Protein 3CTL (pdb70)

Nearest PDB structures (foldseek):
  3ct7-assembly1_A  TM=1.004E+00  e=1.108E-46  unclassified
  2fli-assembly1_D  TM=9.321E-01  e=7.290E-23  Streptococcus pyogenes
  7sbj-assembly1_C  TM=9.228E-01  e=5.072E-21  Stenotrophomonas maltophilia K279a
  7b1w-assembly2_H  TM=9.322E-01  e=8.820E-21  Chlamydomonas reinhardtii
  1h1z-assembly1_B  TM=8.829E-01  e=8.820E-21  Oryza sativa

Foldseek 3Di:
DFEEEEVLFDDVVCVLVVLLVCQVPGQEHEYEQADCPLAVAGTDDLVVLLVSQVRHPHAYAYEDSHLCVVVCQVSNLVSPHQEYEDELVNADVCPVVVLVSNVVSNHFYEYEYAQPDAPCSCVVPPQRHQAYEYEQAGDDDADGDGNLVCLQRLLVVQVCCVVVVHNHAYEYHYPCALVCLVSNVVSHHDYYHDHCRQFCVQDVNRVRRVVVNVVSNVD/DFEEEEVLFDDVVCVLVVLLVCQVPGQEHEYEQADCPLAVAGTDDLVVLLVSQVRHPHAYAYEDSHLCVVVCQVSNLVSPHQEYEDELVNADVCPVVVLVSNVVSNHFYEYEYAQPDAPCSCVVPPQRHQAYEYEQAGDDDADGDGNLVCLQRLLVVQVCCVVVVHNHAYEYHYPPALVCLVSNVVSHHDYYHDHCRQFCVQDVDRVRRVVVNVVSNVD/DFEEEEVLFDDVVCVVVVLLVCQVPGQEHEYEQADCPLAVAGTDDLVNLLVSQVRHPHAYAYEDSHLCVVVCQVSNLVSPHQEYEDELVNADVCPVVVLVSNVVSNHFYEYEYAQPDAPCSCVVPPQRHQAYEYEQAGDDDADGDGNLVCLQRLLVVQVCCVVVVHNHAYEYHYPCALVCLVSNVVSHHDYYHDHCRQFCVQDVDRVRSVVVNVVSNVD/DFEEEEVLFDDVVCVVVVLLVCQVPGQEHEYEQADCPLAVAGTDDLVNLLVSQVRHPHAYAYEDSHLCVVVCQVSNLVSPHQEYEDELVNADVCPVVVLVSNVVSNHFYEYEYAQPDAPCSCVVPPQRHQAYEYEQAGDDDADGDGNLVCLQRLLVVQVCCVVVVHNHAYEYHYPPALVCLVSNVVSHHDYYHDHCRQFCVQDVNRVRRVVVNVVSNVD/DFEEEEVLFDDVVCVVVVLLVCQVPGQEHEYEQADCPLAVAGTDDLVVLLVSQVRHPHAYAYEDSHLCVVVCQVSNLVSPHQEYEDELVNADVCPVVVLVSNVVSNHFYEYEYAQPDAPCSCVVPPQRHQAYEYEQAGDDDADGDGNLVCLQRLLVVQVCCVVVVHNHAYEYHYPCALVCLVSNVVSHHDYYHDHCRQFCVQDVDRVRSVVVNVVSNVD/DFEEEEVLFDDVVCVVVVLLVCQVPGQEHEYEAADCPLAVAGTDDLVVLLVSQVRHPHAYAYEDSHLCVVVCQVSNLVSPHQEYEDELVNADVCPVVVLVSNVVSNHFYEYEYAQPDAPCSCVVPPQRHQAYEYEQAGDDDADGDGNLVCLQRLLVVQVCCVVVVHNHAYEYHYPCALVCLVSNVVSHHDYYHDHCRQFCVQDVDRVRRVVVNVVSNVD

Solvent-accessible surface area: 45376 Å² total; per-residue (Å²): 111,79,11,0,0,9,0,29,21,4,28,0,38,62,3,95,80,5,0,78,32,0,15,79,88,3,44,16,0,2,0,8,0,2,1,9,68,50,1,82,8,4,9,6,0,8,31,4,0,46,13,0,90,113,32,14,117,65,35,0,0,0,0,0,6,0,62,76,0,55,66,8,0,36,51,0,24,189,15,11,6,51,8,0,1,0,0,11,57,18,0,70,10,24,0,11,63,2,3,57,35,0,98,164,66,136,6,103,0,0,0,0,0,2,0,13,8,41,0,65,34,0,58,20,2,4,82,64,12,42,0,0,0,0,7,0,6,5,3,6,74,47,70,56,88,44,8,78,32,0,42,102,0,0,47,59,0,80,55,30,41,114,153,91,61,36,166,5,40,0,1,0,18,12,28,3,26,121,75,6,5,129,108,0,48,86,15,5,5,46,0,0,6,1,15,42,48,0,0,30,114,54,23,154,75,3,78,69,0,28,141,44,2,62,57,35,23,154,108,111,77,12,0,0,8,0,32,20,4,28,0,41,63,2,95,79,6,0,78,32,1,16,78,87,3,43,16,0,1,0,8,0,1,1,10,68,49,2,82,8,5,5,3,0,8,32,0,0,45,13,0,89,112,33,14,116,67,37,1,0,0,0,0,7,0,62,72,0,55,63,9,0,44,45,0,22,186,14,11,6,49,6,0,1,0,0,11,57,19,0,68,9,24,0,13,59,2,3,56,32,0,98,161,67,139,7,103,0,0,0,0,0,2,0,12,9,40,0,66,34,0,60,18,2,4,81,64,12,42,0,0,1,0,6,0,5,4,3,6,74,49,69,53,85,42,8,75,32,0,43,103,0,0,46,57,0,81,56,30,40,113,155,92,62,36,166,5,41,0,0,0,17,12,26,3,25,118,75,6,5,128,110,0,51,86,14,5,6,46,0,1,5,1,15,43,49,0,0,30,113,53,23,156,74,4,75,84,0,28,176,52,3,64,58,36,24,153,107,112,78,12,0,0,7,0,34,20,4,29,0,41,62,2,93,77,5,0,78,33,1,16,79,88,3,44,16,1,2,0,8,0,2,1,11,69,50,2,83,10,4,9,6,0,7,30,4,0,45,14,0,91,112,33,15,118,66,36,1,0,0,0,0,7,0,62,69,0,57,64,6,0,36,43,0,24,185,16,10,7,49,6,0,0,0,0,10,56,19,0,71,11,24,0,13,62,2,3,53,36,0,99,170,69,136,7,102,0,0,0,0,0,2,0,12,8,42,0,67,35,0,58,16,3,4,82,64,12,43,0,0,0,0,6,0,5,4,3,6,76,49,71,55,89,44,8,78,37,0,42,103,0,0,45,57,0,81,56,31,43,116,154,91,62,36,166,4,39,0,1,0,18,12,28,4,25,120,75,6,4,128,108,0,49,85,14,5,6,46,0,1,6,1,15,42,49,0,0,30,112,54,23,156,75,3,78,70,0,28,139,44,4,64,55,34,25,154,106,112,78,11,0,0,9,0,31,21,5,28,0,40,63,2,94,78,6,0,77,32,0,16,78,88,2,43,15,0,1,0,8,0,1,1,10,69,49,2,82,8,4,6,3,0,8,31,0,0,45,13,0,90,112,34,14,118,66,36,1,0,0,0,0,6,0,62,72,0,56,66,7,0,36,44,0,22,183,14,11,7,50,7,0,1,0,0,10,55,18,0,68,9,24,0,12,61,2,2,67,53,0,99,189,48,138,8,101,0,0,0,0,0,2,0,12,8,41,0,66,32,0,57,17,2,4,82,65,12,43,0,0,1,0,7,0,4,5,3,5,75,47,71,56,90,44,8,78,34,0,43,103,0,0,46,57,0,81,57,31,42,115,150,90,61,35,166,6,41,0,0,0,17,12,28,3,26,120,76,6,5,130,110,0,49,87,15,6,7,46,0,0,6,1,15,44,49,0,0,29,115,53,24,155,76,3,79,70,0,29,134,42,3,62,57,35,24,153,106,112,78,12,0,0,8,2,31,21,8,28,0,42,63,3,93,79,6,0,79,34,1,16,77,87,3,45,17,1,1,0,8,0,2,1,11,69,50,2,84,9,5,6,5,0,8,28,5,0,44,12,1,89,112,34,15,117,67,36,1,0,0,1,0,6,0,62,74,0,58,63,8,0,56,65,0,24,202,13,10,7,48,6,0,1,0,0,10,56,19,0,70,10,23,0,12,56,3,2,54,35,0,100,164,67,136,6,102,0,0,0,0,0,1,0,12,9,41,0,65,34,0,59,17,2,4,80,64,12,42,0,0,0,0,7,0,5,4,3,7,76,49,71,57,91,44,8,76,34,0,43,103,0,0,46,57,0,82,55,30,41,116,152,91,62,36,166,5,40,0,1,0,17,11,27,3,26,122,77,7,6,131,109,0,48,86,14,5,6,47,0,1,6,1,15,44,49,0,0,29,114,54,23,153,75,4,78,68,0,28,136,41,2,63,53,35,23,152,108,111,78,14,0,0,8,2,31,20,6,29,0,42,63,2,94,79,5,0,78,32,1,16,77,90,2,44,16,1,1,0,8,0,1,1,10,68,52,2,82,9,4,6,4,0,7,30,3,0,46,14,0,90,113,33,14,118,66,36,0,0,0,0,0,6,0,62,71,0,55,65,8,0,38,47,0,22,182,14,11,7,51,6,0,1,0,0,10,57,18,0,68,11,24,0,12,67,2,3,60,32,0,100,168,63,136,6,102,0,0,0,0,0,1,0,12,9,41,0,66,34,0,57,18,2,4,82,63,12,42,0,0,1,0,7,0,5,4,3,5,74,48,71,56,87,42,7,76,33,0,42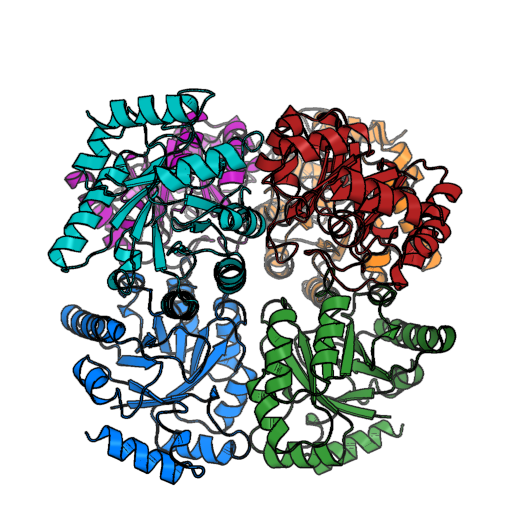,104,0,0,46,58,0,80,55,30,41,113,152,90,61,36,166,5,40,0,0,0,18,11,26,4,25,120,75,6,5,128,110,0,50,86,14,5,6,46,0,1,6,2,14,43,51,0,0,28,112,52,23,156,75,3,78,75,0,30,136,44,4,64,54,34,25,154,105

Secondary structure (DSSP, 8-state):
-EEEEBGGGS-GGGHHHHHHHHHTT-S-EEEEEE-SSSSS---B-HHHHHHHHTT--SPEEEEEESS-GGGTHHHHHHHT-SEEEE-GGG-TTTHHHHHHHHHHTT-EEEEEE-TT--GGGGTTTGGG-SEEEEESS-TT-SSPPP-TTHHHHHHHHHHHHHHHT---EEEEES--STTTHHHHHHHT--EEEE-TTTTGGG-SSHHHHHHHHHHHHH-/-EEEEBGGGS-GGGHHHHHHHHHTT-S-EEEEEE-SSSSS---B-HHHHHHHHTT--SPEEEEEESS-GGGTHHHHHHHT-SEEEE-GGG-TTTHHHHHHHHHHTT-EEEEEE-TT--GGGGTTTGGG-SEEEEESS-TT-SSPPP-TTHHHHHHHHHHHHHHHT---EEEEES--STTTHHHHHHHT--EEEE-TTTTGGG-SSHHHHHHHHHHHHH-/-EEEEBGGGS-GGGHHHHHHHHHTT-S-EEEEEE-SSSSS---B-HHHHHHHHTT--SPEEEEEESS-GGGTHHHHHHHT-SEEEE-GGG-TTTHHHHHHHHHHTT-EEEEEE-TT--GGGGTTTGGG-SEEEEESS-TT-SSPPP-TTHHHHHHHHHHHHHHHT---EEEEES--STTTHHHHHHHT--EEEE-TTTTGGG-SSHHHHHHHHHHHHH-/-EEEEBGGGS-GGGHHHHHHHHHTT-S-EEEEEE-SSSSS---B-HHHHHHHHTT--SPEEEEEESS-GGGTHHHHHHHT-SEEEE-GGG-TTTHHHHHHHHHHTT-EEEEEE-TT--GGGGTTTGGG-SEEEEESS-TT-SSPPP-TTHHHHHHHHHHHHHHHT---EEEEES--STTTHHHHHHHT--EEEE-TTTTGGG-SSHHHHHHHHHHHHH-/-EEEEBGGGS-GGGHHHHHHHHHTT-S-EEEEEE-SSSSS---B-HHHHHHHHTT--SPEEEEEESS-GGGTHHHHHHHT-SEEEE-GGG-TTTHHHHHHHHHHTT-EEEEEE-TT--GGGGTTTGGG-SEEEEESS-TT-SSPPP-TTHHHHHHHHHHHHHHHT---EEEEES--STTTHHHHHHHT--EEEE-TTTTGGG-SSHHHHHHHHHHHHH-/-EEEEBGGGS-GGGHHHHHHHHHTT-S-EEEEEE-SSSSS---B-HHHHHHHHTT--SPEEEEEESS-GGGTHHHHHHHT-SEEEE-GGG-TTTHHHHHHHHHHTT-EEEEEE-TT--GGGGTTTGGG-SEEEEESS-TT-SSPPP-TTHHHHHHHHHHHHHHHT---EEEEES--STTTHHHHHHHT--EEEE-TTTTGGG-SSHHHHHHHHHHHHH-

GO terms:
  GO:0005975 carbohydrate metabolic process (P, IDA)
  GO:0046872 metal ion binding (F, IDA)
  GO:0034700 allulose 6-phosphate 3-epimerase activity (F, IDA)
  GO:0019316 D-allose catabolic process (P, IMP)

Radius of gyration: 32.11 Å; Cα contacts (8 Å, |Δi|>4): 2852; chains: 6; bounding box: 77×81×80 Å

Structure (mmCIF, N/CA/C/O backbone):
data_3CTL
#
_entry.id   3CTL
#
_cell.length_a   75.706
_cell.length_b   129.040
_cell.length_c   154.874
_cell.angle_alpha   90.00
_cell.angle_beta   90.00
_cell.angle_gamma   90.00
#
_symmetry.space_group_name_H-M   'P 21 21 21'
#
loop_
_entity.id
_entity.type
_entity.pdbx_description
1 polymer 'D-allulose-6-phosphate 3-epimerase'
2 non-polymer D-SORBITOL-6-PHOSPHATE
3 non-polymer 'MAGNESIUM ION'
4 water water
#
loop_
_atom_site.group_PDB
_atom_site.id
_atom_site.type_symbol
_atom_site.label_atom_id
_atom_site.label_alt_id
_atom_site.label_comp_id
_atom_site.label_asym_id
_atom_site.label_entity_id
_atom_site.label_seq_id
_atom_site.pdbx_PDB_ins_code
_atom_site.Cartn_x
_atom_site.Cartn_y
_atom_site.Cartn_z
_atom_site.occupancy
_atom_site.B_iso_or_equiv
_atom_site.auth_seq_id
_atom_site.auth_comp_id
_atom_site.auth_asym_id
_atom_site.auth_atom_id
_atom_site.pdbx_PDB_model_num
ATOM 1 N N . MET A 1 1 ? 50.194 94.168 -0.820 1.00 38.91 1 MET A N 1
ATOM 2 C CA . MET A 1 1 ? 49.266 94.473 0.314 1.00 40.98 1 MET A CA 1
ATOM 3 C C . MET A 1 1 ? 49.995 94.366 1.657 1.00 39.99 1 MET A C 1
ATOM 4 O O . MET A 1 1 ? 50.247 93.268 2.143 1.00 41.00 1 MET A O 1
ATOM 9 N N . LYS A 1 2 ? 50.321 95.510 2.255 1.00 38.67 2 LYS A N 1
ATOM 10 C CA . LYS A 1 2 ? 51.045 95.550 3.521 1.00 37.41 2 LYS A CA 1
ATOM 11 C C . LYS A 1 2 ? 50.221 95.185 4.759 1.00 37.28 2 LYS A C 1
ATOM 12 O O . LYS A 1 2 ? 49.013 95.409 4.808 1.00 34.70 2 LYS A O 1
ATOM 18 N N . ILE A 1 3 ? 50.900 94.624 5.759 1.00 36.25 3 ILE A N 1
ATOM 19 C CA . ILE A 1 3 ? 50.255 94.197 6.994 1.00 35.71 3 ILE A CA 1
ATOM 20 C C . ILE A 1 3 ? 50.871 94.842 8.234 1.00 35.80 3 ILE A C 1
ATOM 21 O O . ILE A 1 3 ? 52.096 94.928 8.363 1.00 35.48 3 ILE A O 1
ATOM 26 N N . SER A 1 4 ? 50.011 95.288 9.149 1.00 34.59 4 SER A N 1
ATOM 27 C CA . SER A 1 4 ? 50.464 95.913 10.386 1.00 33.65 4 SER A CA 1
ATOM 28 C C . SER A 1 4 ? 49.684 95.324 11.564 1.00 33.51 4 SER A C 1
ATOM 29 O O . SER A 1 4 ? 48.595 95.785 11.895 1.00 34.77 4 SER A O 1
ATOM 32 N N . PRO A 1 5 ? 50.238 94.292 12.216 1.00 32.42 5 PRO A N 1
ATOM 33 C CA . PRO A 1 5 ? 49.571 93.647 13.358 1.00 31.73 5 PRO A CA 1
ATOM 34 C C . PRO A 1 5 ? 49.348 94.568 14.561 1.00 32.08 5 PRO A C 1
ATOM 35 O O . PRO A 1 5 ? 50.246 95.321 14.963 1.00 30.44 5 PRO A O 1
ATOM 39 N N . SER A 1 6 ? 48.144 94.495 15.128 1.00 30.84 6 SER A N 1
ATOM 40 C CA . SER A 1 6 ? 47.774 95.293 16.290 1.00 30.30 6 SER A CA 1
ATOM 41 C C . SER A 1 6 ? 48.284 94.591 17.543 1.00 29.20 6 SER A C 1
ATOM 42 O O . SER A 1 6 ? 47.677 93.630 18.012 1.00 28.88 6 SER A O 1
ATOM 45 N N . LEU A 1 7 ? 49.392 95.081 18.091 1.00 27.58 7 LEU A N 1
ATOM 46 C CA . LEU A 1 7 ? 49.982 94.461 19.265 1.00 28.58 7 LEU A CA 1
ATOM 47 C C . LEU A 1 7 ? 49.121 94.396 20.521 1.00 29.84 7 LEU A C 1
ATOM 48 O O . LEU A 1 7 ? 49.410 93.598 21.412 1.00 31.39 7 LEU A O 1
ATOM 53 N N . MET A 1 8 ? 48.076 95.215 20.614 1.00 29.82 8 MET A N 1
ATOM 54 C CA . MET A 1 8 ? 47.220 95.158 21.794 1.00 30.81 8 MET A CA 1
ATOM 55 C C . MET A 1 8 ? 46.406 93.863 21.749 1.00 31.43 8 MET A C 1
ATOM 56 O O . MET A 1 8 ? 45.674 93.549 22.688 1.00 30.61 8 MET A O 1
ATOM 61 N N . CYS A 1 9 ? 46.558 93.113 20.655 1.00 30.71 9 CYS A N 1
ATOM 62 C CA . CYS A 1 9 ? 45.849 91.845 20.460 1.00 31.39 9 CYS A CA 1
ATOM 63 C C . CYS A 1 9 ? 46.783 90.621 20.563 1.00 31.45 9 CYS A C 1
ATOM 64 O O . CYS A 1 9 ? 46.339 89.481 20.475 1.00 29.83 9 CYS A O 1
ATOM 67 N N . MET A 1 10 ? 48.076 90.859 20.763 1.00 34.05 10 MET A N 1
ATOM 68 C CA . MET A 1 10 ? 49.042 89.762 20.843 1.00 34.79 10 MET A CA 1
ATOM 69 C C . MET A 1 10 ? 49.010 88.990 22.159 1.00 35.93 10 MET A C 1
ATOM 70 O O . MET A 1 10 ? 48.273 89.334 23.083 1.00 35.84 10 MET A O 1
ATOM 75 N N . ASP A 1 11 ? 49.823 87.935 22.221 1.00 36.75 11 ASP A N 1
ATOM 76 C CA . ASP A 1 11 ? 49.925 87.073 23.395 1.00 37.74 11 ASP A CA 1
ATOM 77 C C . ASP A 1 11 ? 51.267 87.335 24.064 1.00 37.71 11 ASP A C 1
ATOM 78 O O . ASP A 1 11 ? 52.308 86.950 23.540 1.00 38.49 11 ASP A O 1
ATOM 83 N N . LEU A 1 12 ? 51.236 87.991 25.218 1.00 37.22 12 LEU A N 1
ATOM 84 C CA . LEU A 1 12 ? 52.459 88.316 25.934 1.00 37.85 12 LEU A CA 1
ATOM 85 C C . LEU A 1 12 ? 53.238 87.105 26.414 1.00 38.09 12 LEU A C 1
ATOM 86 O O . LEU A 1 12 ? 54.448 87.199 26.639 1.00 38.24 12 LEU A O 1
ATOM 91 N N . LEU A 1 13 ? 52.562 85.970 26.578 1.00 37.75 13 LEU A N 1
ATOM 92 C CA . LEU A 1 13 ? 53.250 84.762 27.026 1.00 37.62 13 LEU A CA 1
ATOM 93 C C . LEU A 1 13 ? 54.301 84.348 25.999 1.00 37.74 13 LEU A C 1
ATOM 94 O O . LEU A 1 13 ? 55.329 83.766 26.340 1.00 38.55 13 LEU A O 1
ATOM 99 N N . LYS A 1 14 ? 54.030 84.661 24.737 1.00 37.04 14 LYS A N 1
ATOM 100 C CA . LYS A 1 14 ? 54.940 84.343 23.649 1.00 37.41 14 LYS A CA 1
ATOM 101 C C . LYS A 1 14 ? 55.441 85.640 23.011 1.00 36.81 14 LYS A C 1
ATOM 102 O O . LYS A 1 14 ? 55.618 85.720 21.796 1.00 37.42 14 LYS A O 1
ATOM 108 N N . PHE A 1 15 ? 55.680 86.650 23.840 1.00 37.24 15 PHE A N 1
ATOM 109 C CA . PHE A 1 15 ? 56.134 87.948 23.359 1.00 37.97 15 PHE A CA 1
ATOM 110 C C . PHE A 1 15 ? 57.282 87.891 22.360 1.00 38.54 15 PHE A C 1
ATOM 111 O O . PHE A 1 15 ? 57.121 88.285 21.202 1.00 38.99 15 PHE A O 1
ATOM 119 N N . LYS A 1 16 ? 58.441 87.420 22.811 1.00 38.23 16 LYS A N 1
ATOM 120 C CA . LYS A 1 16 ? 59.611 87.329 21.944 1.00 39.47 16 LYS A CA 1
ATOM 121 C C . LYS A 1 16 ? 59.286 86.578 20.655 1.00 39.84 16 LYS A C 1
ATOM 122 O O . LYS A 1 16 ? 59.581 87.048 19.559 1.00 39.58 16 LYS A O 1
ATOM 128 N N . GLU A 1 17 ? 58.656 85.418 20.798 1.00 40.39 17 GLU A N 1
ATOM 129 C CA . GLU A 1 17 ? 58.297 84.593 19.653 1.00 41.24 17 GLU A CA 1
ATOM 130 C C . GLU A 1 17 ? 57.479 85.373 18.636 1.00 41.18 17 GLU A C 1
ATOM 131 O O . GLU A 1 17 ? 57.848 85.447 17.458 1.00 41.00 17 GLU A O 1
ATOM 137 N N . GLN A 1 18 ? 56.376 85.965 19.092 1.00 39.35 18 GLN A N 1
ATOM 138 C CA . GLN A 1 18 ? 55.495 86.712 18.199 1.00 37.02 18 GLN A CA 1
ATOM 139 C C . GLN A 1 18 ? 56.086 87.973 17.584 1.00 37.25 18 GLN A C 1
ATOM 140 O O . GLN A 1 18 ? 55.817 88.278 16.416 1.00 36.94 18 GLN A O 1
ATOM 146 N N . ILE A 1 19 ? 56.892 88.707 18.348 1.00 37.16 19 ILE A N 1
ATOM 147 C CA . ILE A 1 19 ? 57.501 89.918 17.813 1.00 37.11 19 ILE A CA 1
ATOM 148 C C . ILE A 1 19 ? 58.482 89.561 16.693 1.00 37.81 19 ILE A C 1
ATOM 149 O O . ILE A 1 19 ? 58.476 90.184 15.624 1.00 37.89 19 ILE A O 1
ATOM 154 N N . GLU A 1 20 ? 59.315 88.551 16.935 1.00 37.32 20 GLU A N 1
ATOM 155 C CA . GLU A 1 20 ? 60.289 88.129 15.937 1.00 36.56 20 GLU A CA 1
ATOM 156 C C . GLU A 1 20 ? 59.595 87.624 14.683 1.00 35.87 20 GLU A C 1
ATOM 157 O O . GLU A 1 20 ? 60.025 87.920 13.566 1.00 36.29 20 GLU A O 1
ATOM 163 N N . PHE A 1 21 ? 58.516 86.873 14.856 1.00 35.23 21 PHE A N 1
ATOM 164 C CA . PHE A 1 21 ? 57.790 86.378 13.698 1.00 34.53 21 PHE A CA 1
ATOM 165 C C . PHE A 1 21 ? 57.233 87.565 12.929 1.00 34.89 21 PHE A C 1
ATOM 166 O O . PHE A 1 21 ? 57.406 87.673 11.720 1.00 35.10 21 PHE A O 1
ATOM 174 N N . ILE A 1 22 ? 56.564 88.463 13.645 1.00 35.34 22 ILE A N 1
ATOM 175 C CA . ILE A 1 22 ? 55.968 89.634 13.015 1.00 34.31 22 ILE A CA 1
ATOM 176 C C . ILE A 1 22 ? 57.021 90.485 12.320 1.00 34.85 22 ILE A C 1
ATOM 177 O O . ILE A 1 22 ? 56.804 90.970 11.209 1.00 33.92 22 ILE A O 1
ATOM 182 N N . ASP A 1 23 ? 58.169 90.651 12.966 1.00 35.75 23 ASP A N 1
ATOM 183 C CA . ASP A 1 23 ? 59.225 91.468 12.397 1.00 38.06 23 ASP A CA 1
ATOM 184 C C . ASP A 1 23 ? 59.762 90.949 11.066 1.00 39.47 23 ASP A C 1
ATOM 185 O O . ASP A 1 23 ? 60.276 91.726 10.252 1.00 38.67 23 ASP A O 1
ATOM 190 N N . SER A 1 24 ? 59.634 89.647 10.832 1.00 39.34 24 SER A N 1
ATOM 191 C CA . SER A 1 24 ? 60.125 89.069 9.587 1.00 39.93 24 SER A CA 1
ATOM 192 C C . SER A 1 24 ? 59.007 88.723 8.605 1.00 39.57 24 SER A C 1
ATOM 193 O O . SER A 1 24 ? 59.264 88.106 7.579 1.00 41.22 24 SER A O 1
ATOM 196 N N . HIS A 1 25 ? 57.775 89.118 8.910 1.00 38.53 25 HIS A N 1
ATOM 197 C CA . HIS A 1 25 ? 56.654 88.828 8.025 1.00 37.50 25 HIS A CA 1
ATOM 198 C C . HIS A 1 25 ? 55.778 90.040 7.721 1.00 38.34 25 HIS A C 1
ATOM 199 O O . HIS A 1 25 ? 55.250 90.172 6.614 1.00 37.12 25 HIS A O 1
ATOM 206 N N . ALA A 1 26 ? 55.622 90.928 8.699 1.00 37.58 26 ALA A N 1
ATOM 207 C CA . ALA A 1 26 ? 54.783 92.106 8.508 1.00 36.94 26 ALA A CA 1
ATOM 208 C C . ALA A 1 26 ? 55.578 93.318 8.054 1.00 37.15 26 ALA A C 1
ATOM 209 O O . ALA A 1 26 ? 56.804 93.280 7.969 1.00 37.60 26 ALA A O 1
ATOM 211 N N . ASP A 1 27 ? 54.869 94.402 7.773 1.00 36.97 27 ASP A N 1
ATOM 212 C CA . ASP A 1 27 ? 55.504 95.624 7.322 1.00 38.55 27 ASP A CA 1
ATOM 213 C C . ASP A 1 27 ? 55.615 96.660 8.436 1.00 38.30 27 ASP A C 1
ATOM 214 O O . ASP A 1 27 ? 56.528 97.488 8.435 1.00 38.94 27 ASP A O 1
ATOM 219 N N . TYR A 1 28 ? 54.686 96.608 9.387 1.00 37.27 28 TYR A N 1
ATOM 220 C CA . TYR A 1 28 ? 54.673 97.561 10.495 1.00 36.57 28 TYR A CA 1
ATOM 221 C C . TYR A 1 28 ? 54.166 96.918 11.768 1.00 35.89 28 TYR A C 1
ATOM 222 O O . TYR A 1 28 ? 53.498 95.883 11.726 1.00 36.27 28 TYR A O 1
ATOM 231 N N . PHE A 1 29 ? 54.492 97.546 12.898 1.00 35.24 29 PHE A N 1
ATOM 232 C CA . PHE A 1 29 ? 54.001 97.112 14.204 1.00 34.28 29 PHE A CA 1
ATOM 233 C C . PHE A 1 29 ? 52.997 98.201 14.594 1.00 33.59 29 PHE A C 1
ATOM 234 O O . PHE A 1 29 ? 53.375 99.365 14.735 1.00 32.68 29 PHE A O 1
ATOM 242 N N . HIS A 1 30 ? 51.726 97.844 14.752 1.00 32.92 30 HIS A N 1
ATOM 243 C CA . HIS A 1 30 ? 50.727 98.834 15.130 1.00 31.53 30 HIS A CA 1
ATOM 244 C C . HIS A 1 30 ? 50.581 98.870 16.646 1.00 29.92 30 HIS A C 1
ATOM 245 O O . HIS A 1 30 ? 50.038 97.945 17.253 1.00 28.01 30 HIS A O 1
ATOM 252 N N . ILE A 1 31 ? 51.062 99.952 17.249 1.00 29.96 31 ILE A N 1
ATOM 253 C CA . ILE A 1 31 ? 51.022 100.106 18.700 1.00 29.20 31 ILE A CA 1
ATOM 254 C C . ILE A 1 31 ? 50.042 101.187 19.148 1.00 28.30 31 ILE A C 1
ATOM 255 O O . ILE A 1 31 ? 50.288 102.377 18.981 1.00 27.53 31 ILE A O 1
ATOM 260 N N . ASP A 1 32 ? 48.929 100.756 19.727 1.00 29.30 32 ASP A N 1
ATOM 261 C CA . ASP A 1 32 ? 47.897 101.670 20.200 1.00 29.34 32 ASP A CA 1
ATOM 262 C C . ASP A 1 32 ? 48.229 102.286 21.552 1.00 29.16 32 ASP A C 1
ATOM 263 O O . ASP A 1 32 ? 48.425 101.577 22.542 1.00 28.66 32 ASP A O 1
ATOM 268 N N . ILE A 1 33 ? 48.282 103.610 21.590 1.00 27.10 33 ILE A N 1
ATOM 269 C CA . ILE A 1 33 ? 48.559 104.321 22.821 1.00 28.18 33 ILE A CA 1
ATOM 270 C C . ILE A 1 33 ? 47.325 105.146 23.168 1.00 28.80 33 ILE A C 1
ATOM 271 O O . ILE A 1 33 ? 46.997 106.125 22.484 1.00 28.15 33 ILE A O 1
ATOM 276 N N . MET A 1 34 ? 46.638 104.730 24.231 1.00 28.09 34 MET A N 1
ATOM 277 C CA . MET A 1 34 ? 45.419 105.385 24.649 1.00 27.12 34 MET A CA 1
ATOM 278 C C . MET A 1 34 ? 45.491 106.165 25.957 1.00 27.97 34 MET A C 1
ATOM 279 O O . MET A 1 34 ? 46.282 105.878 26.858 1.00 27.29 34 MET A O 1
ATOM 284 N N . ASP A 1 35 ? 44.602 107.144 26.012 1.00 26.45 35 ASP A N 1
ATOM 285 C CA . ASP A 1 35 ? 44.434 108.126 27.070 1.00 27.93 35 ASP A CA 1
ATOM 286 C C . ASP A 1 35 ? 43.461 107.819 28.197 1.00 26.00 35 ASP A C 1
ATOM 287 O O . ASP A 1 35 ? 43.644 108.268 29.322 1.00 21.93 35 ASP A O 1
ATOM 292 N N . GLY A 1 36 ? 42.390 107.112 27.866 1.00 26.00 36 GLY A N 1
ATOM 293 C CA . GLY A 1 36 ? 41.353 106.871 28.851 1.00 26.92 36 GLY A CA 1
ATOM 294 C C . GLY A 1 36 ? 40.460 108.112 28.765 1.00 26.91 36 GLY A C 1
ATOM 295 O O . GLY A 1 36 ? 39.401 108.184 29.380 1.00 26.80 36 GLY A O 1
ATOM 296 N N . HIS A 1 37 ? 40.900 109.094 27.978 1.00 26.21 37 HIS A N 1
ATOM 297 C CA . HIS A 1 37 ? 40.157 110.339 27.784 1.00 26.64 37 HIS A CA 1
ATOM 298 C C . HIS A 1 37 ? 39.761 110.577 26.327 1.00 27.07 37 HIS A C 1
ATOM 299 O O . HIS A 1 37 ? 38.590 110.827 26.042 1.00 24.27 37 HIS A O 1
ATOM 306 N N . PHE A 1 38 ? 40.717 110.503 25.400 1.00 26.99 38 PHE A N 1
ATOM 307 C CA . PHE A 1 38 ? 40.370 110.698 23.994 1.00 25.94 38 PHE A CA 1
ATOM 308 C C . PHE A 1 38 ? 39.469 109.540 23.554 1.00 26.16 38 PHE A C 1
ATOM 309 O O . PHE A 1 38 ? 38.563 109.719 22.744 1.00 24.82 38 PHE A O 1
ATOM 317 N N . VAL A 1 39 ? 39.760 108.350 24.079 1.00 25.86 39 VAL A N 1
ATOM 318 C CA . VAL A 1 39 ? 38.967 107.148 23.840 1.00 25.36 39 VAL A CA 1
ATOM 319 C C . VAL A 1 39 ? 38.809 106.568 25.247 1.00 27.37 39 VAL A C 1
ATOM 320 O O . VAL A 1 39 ? 39.686 106.731 26.101 1.00 25.97 39 VAL A O 1
ATOM 324 N N . PRO A 1 40 ? 37.683 105.903 25.520 1.00 29.63 40 PRO A N 1
ATOM 325 C CA . PRO A 1 40 ? 37.443 105.326 26.848 1.00 29.75 40 PRO A CA 1
ATOM 326 C C . PRO A 1 40 ? 38.130 103.986 27.118 1.00 29.60 40 PRO A C 1
ATOM 327 O O . PRO A 1 40 ? 37.465 102.979 27.373 1.00 28.49 40 PRO A O 1
ATOM 331 N N . ASN A 1 41 ? 39.457 103.972 27.069 1.00 30.03 41 ASN A N 1
ATOM 332 C CA . ASN A 1 41 ? 40.190 102.740 27.321 1.00 30.47 41 ASN A CA 1
ATOM 333 C C . ASN A 1 41 ? 41.682 103.010 27.458 1.00 30.43 41 ASN A C 1
ATOM 334 O O . ASN A 1 41 ? 42.158 104.107 27.145 1.00 30.87 41 ASN A O 1
ATOM 339 N N . LEU A 1 42 ? 42.411 102.001 27.923 1.00 29.29 42 LEU A N 1
ATOM 340 C CA . LEU A 1 42 ? 43.856 102.086 28.122 1.00 28.69 42 LEU A CA 1
ATOM 341 C C . LEU A 1 42 ? 44.461 100.801 27.569 1.00 28.87 42 LEU A C 1
ATOM 342 O O . LEU A 1 42 ? 43.943 99.717 27.830 1.00 31.24 42 LEU A O 1
ATOM 347 N N . THR A 1 43 ? 45.537 100.908 26.797 1.00 27.43 43 THR A N 1
ATOM 348 C CA . THR A 1 43 ? 46.162 99.707 26.240 1.00 27.20 43 THR A CA 1
ATOM 349 C C . THR A 1 43 ? 47.680 99.686 26.318 1.00 27.23 43 THR A C 1
ATOM 350 O O . THR A 1 43 ? 48.246 99.163 27.270 1.00 27.88 43 THR A O 1
ATOM 354 N N . LEU A 1 44 ? 48.350 100.251 25.320 1.00 27.19 44 LEU A N 1
ATOM 355 C CA . LEU A 1 44 ? 49.806 100.233 25.337 1.00 27.23 44 LEU A CA 1
ATOM 356 C C . LEU A 1 44 ? 50.443 101.569 25.719 1.00 27.60 44 LEU A C 1
ATOM 357 O O . LEU A 1 44 ? 49.752 102.555 25.976 1.00 25.67 44 LEU A O 1
ATOM 362 N N . SER A 1 45 ? 51.769 101.601 25.748 1.00 29.61 45 SER A N 1
ATOM 363 C CA . SER A 1 45 ? 52.475 102.805 26.168 1.00 29.75 45 SER A CA 1
ATOM 364 C C . SER A 1 45 ? 53.937 102.805 25.715 1.00 30.74 45 SER A C 1
ATOM 365 O O . SER A 1 45 ? 54.405 101.856 25.087 1.00 29.89 45 SER A O 1
ATOM 368 N N . PRO A 1 46 ? 54.679 103.878 26.041 1.00 30.98 46 PRO A N 1
ATOM 369 C CA . PRO A 1 46 ? 56.089 103.966 25.662 1.00 32.97 46 PRO A CA 1
ATOM 370 C C . PRO A 1 46 ? 56.869 102.754 26.177 1.00 33.88 46 PRO A C 1
ATOM 371 O O . PRO A 1 46 ? 57.775 102.263 25.510 1.00 34.12 46 PRO A O 1
ATOM 375 N N . PHE A 1 47 ? 56.506 102.280 27.364 1.00 35.31 47 PHE A N 1
ATOM 376 C CA . PHE A 1 47 ? 57.160 101.121 27.960 1.00 37.37 47 PHE A CA 1
ATOM 377 C C . PHE A 1 47 ? 57.091 99.967 26.979 1.00 38.47 47 PHE A C 1
ATOM 378 O O . PHE A 1 47 ? 58.092 99.300 26.686 1.00 37.95 47 PHE A O 1
ATOM 386 N N . PHE A 1 48 ? 55.890 99.750 26.471 1.00 38.94 48 PHE A N 1
ATOM 387 C CA . PHE A 1 48 ? 55.658 98.685 25.531 1.00 41.10 48 PHE A CA 1
ATOM 388 C C . PHE A 1 48 ? 56.507 98.877 24.280 1.00 41.40 48 PHE A C 1
ATOM 389 O O . PHE A 1 48 ? 57.150 97.940 23.789 1.00 40.45 48 PHE A O 1
ATOM 397 N N . VAL A 1 49 ? 56.496 100.100 23.763 1.00 40.82 49 VAL A N 1
ATOM 398 C CA . VAL A 1 49 ? 57.268 100.436 22.572 1.00 40.04 49 VAL A CA 1
ATOM 399 C C . VAL A 1 49 ? 58.725 100.060 22.815 1.00 40.95 49 VAL A C 1
ATOM 400 O O . VAL A 1 49 ? 59.366 99.400 21.999 1.00 41.04 49 VAL A O 1
ATOM 404 N N . SER A 1 50 ? 59.232 100.477 23.964 1.00 41.85 50 SER A N 1
ATOM 405 C CA . SER A 1 50 ? 60.605 100.209 24.361 1.00 42.25 50 SER A CA 1
ATOM 406 C C . SER A 1 50 ? 60.945 98.715 24.318 1.00 42.37 50 SER A C 1
ATOM 407 O O . SER A 1 50 ? 62.026 98.324 23.870 1.00 43.11 50 SER A O 1
ATOM 410 N N . GLN A 1 51 ? 60.026 97.880 24.795 1.00 41.25 51 GLN A N 1
ATOM 411 C CA . GLN A 1 51 ? 60.244 96.441 24.798 1.00 39.22 51 GLN A CA 1
ATOM 412 C C . GLN A 1 51 ? 60.278 95.887 23.376 1.00 38.83 51 GLN A C 1
ATOM 413 O O . GLN A 1 51 ? 61.182 95.137 23.022 1.00 38.69 51 GLN A O 1
ATOM 419 N N . VAL A 1 52 ? 59.293 96.260 22.565 1.00 37.86 52 VAL A N 1
ATOM 420 C CA . VAL A 1 52 ? 59.232 95.799 21.190 1.00 36.97 52 VAL A CA 1
ATOM 421 C C . VAL A 1 52 ? 60.499 96.213 20.440 1.00 38.44 52 VAL A C 1
ATOM 422 O O . VAL A 1 52 ? 61.006 95.469 19.602 1.00 38.72 52 VAL A O 1
ATOM 426 N N . LYS A 1 53 ? 61.014 97.393 20.760 1.00 38.37 53 LYS A N 1
ATOM 427 C CA . LYS A 1 53 ? 62.205 97.914 20.102 1.00 39.99 53 LYS A CA 1
ATOM 428 C C . LYS A 1 53 ? 63.411 96.984 20.205 1.00 40.25 53 LYS A C 1
ATOM 429 O O . LYS A 1 53 ? 64.218 96.907 19.285 1.00 40.31 53 LYS A O 1
ATOM 435 N N . LYS A 1 54 ? 63.532 96.288 21.328 1.00 41.03 54 LYS A N 1
ATOM 436 C CA . LYS A 1 54 ? 64.647 95.376 21.546 1.00 40.69 54 LYS A CA 1
ATOM 437 C C . LYS A 1 54 ? 64.777 94.322 20.448 1.00 40.55 54 LYS A C 1
ATOM 438 O O . LYS A 1 54 ? 65.874 93.870 20.145 1.00 41.05 54 LYS A O 1
ATOM 444 N N . LEU A 1 55 ? 63.657 93.939 19.852 1.00 39.90 55 LEU A N 1
ATOM 445 C CA . LEU A 1 55 ? 63.656 92.904 18.825 1.00 40.00 55 LEU A CA 1
ATOM 446 C C . LEU A 1 55 ? 63.268 93.351 17.424 1.00 39.97 55 LEU A C 1
ATOM 447 O O . LEU A 1 55 ? 63.392 92.577 16.477 1.00 39.74 55 LEU A O 1
ATOM 452 N N . ALA A 1 56 ? 62.804 94.585 17.276 1.00 39.56 56 ALA A N 1
ATOM 453 C CA . ALA A 1 56 ? 62.329 95.030 15.971 1.00 39.54 56 ALA A CA 1
ATOM 454 C C . ALA A 1 56 ? 63.304 95.684 15.010 1.00 39.31 56 ALA A C 1
ATOM 455 O O . ALA A 1 56 ? 64.271 96.326 15.414 1.00 41.91 56 ALA A O 1
ATOM 457 N N . THR A 1 57 ? 63.021 95.497 13.724 1.00 37.75 57 THR A N 1
ATOM 458 C CA . THR A 1 57 ? 63.791 96.084 12.635 1.00 37.28 57 THR A CA 1
ATOM 459 C C . THR A 1 57 ? 62.745 96.789 11.782 1.00 36.99 57 THR A C 1
ATOM 460 O O . THR A 1 57 ? 63.030 97.801 11.147 1.00 38.16 57 THR A O 1
ATOM 464 N N . LYS A 1 58 ? 61.532 96.241 11.762 1.00 36.48 58 LYS A N 1
ATOM 465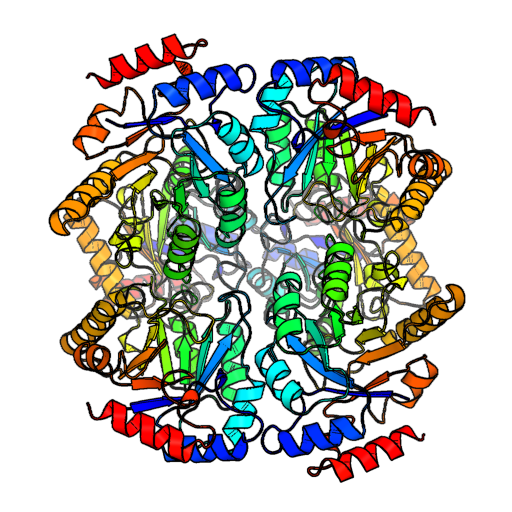 C CA . LYS A 1 58 ? 60.443 96.859 11.011 1.00 37.12 58 LYS A CA 1
ATOM 466 C C . LYS A 1 58 ? 60.003 98.071 11.834 1.00 36.52 58 LYS A C 1
ATOM 467 O O . LYS A 1 58 ? 60.198 98.103 13.050 1.00 36.26 58 LYS A O 1
ATOM 473 N N . PRO A 1 59 ? 59.404 99.081 11.187 1.00 34.55 59 PRO A N 1
ATOM 474 C CA . PRO A 1 59 ? 58.964 100.280 11.907 1.00 33.55 59 PRO A CA 1
ATOM 475 C C . PRO A 1 59 ? 57.829 100.119 12.916 1.00 33.46 59 PRO A C 1
ATOM 476 O O . PRO A 1 59 ? 56.833 99.433 12.662 1.00 33.64 59 PRO A O 1
ATOM 480 N N . LEU A 1 60 ? 58.010 100.746 14.078 1.00 33.20 60 LEU A N 1
ATOM 481 C CA . LEU A 1 60 ? 56.999 100.738 15.133 1.00 32.69 60 LEU A CA 1
ATOM 482 C C . LEU A 1 60 ? 56.113 101.964 14.898 1.00 31.92 60 LEU A C 1
ATOM 483 O O . LEU A 1 60 ? 56.591 103.098 14.908 1.00 30.85 60 LEU A O 1
ATOM 488 N N . ASP A 1 61 ? 54.827 101.726 14.667 1.00 32.68 61 ASP A N 1
ATOM 489 C CA . ASP A 1 61 ? 53.868 102.800 14.411 1.00 33.65 61 ASP A CA 1
ATOM 490 C C . ASP A 1 61 ? 53.004 103.045 15.648 1.00 33.74 61 ASP A C 1
ATOM 491 O O . ASP A 1 61 ? 52.213 102.191 16.053 1.00 33.49 61 ASP A O 1
ATOM 496 N N . CYS A 1 62 ? 53.168 104.216 16.251 1.00 34.34 62 CYS A N 1
ATOM 497 C CA . CYS A 1 62 ? 52.409 104.560 17.441 1.00 33.91 62 CYS A CA 1
ATOM 498 C C . CYS A 1 62 ? 51.180 105.404 17.128 1.00 34.07 62 CYS A C 1
ATOM 499 O O . CYS A 1 62 ? 51.290 106.563 16.716 1.00 34.52 62 CYS A O 1
ATOM 502 N N . HIS A 1 63 ? 50.012 104.794 17.316 1.00 33.62 63 HIS A N 1
ATOM 503 C CA . HIS A 1 63 ? 48.714 105.426 17.092 1.00 32.68 63 HIS A CA 1
ATOM 504 C C . HIS A 1 63 ? 48.377 106.183 18.384 1.00 31.97 63 HIS A C 1
ATOM 505 O O . HIS A 1 63 ? 48.073 105.581 19.407 1.00 32.21 63 HIS A O 1
ATOM 512 N N . LEU A 1 64 ? 48.444 107.509 18.332 1.00 32.11 64 LEU A N 1
ATOM 513 C CA . LEU A 1 64 ? 48.193 108.338 19.512 1.00 31.28 64 LEU A CA 1
ATOM 514 C C . LEU A 1 64 ? 46.753 108.743 19.799 1.00 30.15 64 LEU A C 1
ATOM 515 O O . LEU A 1 64 ? 46.323 109.826 19.426 1.00 30.75 64 LEU A O 1
ATOM 520 N N . MET A 1 65 ? 46.008 107.869 20.465 1.00 28.51 65 MET A N 1
ATOM 521 C CA . MET A 1 65 ? 44.635 108.183 20.824 1.00 27.65 65 MET A CA 1
ATOM 522 C C . MET A 1 65 ? 44.692 108.868 22.186 1.00 27.27 65 MET A C 1
ATOM 523 O O . MET A 1 65 ? 44.246 108.329 23.201 1.00 27.13 65 MET A O 1
ATOM 528 N N . VAL A 1 66 ? 45.276 110.057 22.204 1.00 25.63 66 VAL A N 1
ATOM 529 C CA . VAL A 1 66 ? 45.410 110.808 23.435 1.00 24.77 66 VAL A CA 1
ATOM 530 C C . VAL A 1 66 ? 45.053 112.272 23.219 1.00 25.58 66 VAL A C 1
ATOM 531 O O . VAL A 1 66 ? 45.182 112.810 22.118 1.00 26.38 66 VAL A O 1
ATOM 535 N N . THR A 1 67 ? 44.608 112.899 24.295 1.00 25.42 67 THR A N 1
ATOM 536 C CA . THR A 1 67 ? 44.203 114.294 24.313 1.00 27.43 67 THR A CA 1
ATOM 537 C C . THR A 1 67 ? 45.346 115.248 24.010 1.00 28.45 67 THR A C 1
ATOM 538 O O . THR A 1 67 ? 45.163 116.245 23.310 1.00 28.72 67 THR A O 1
ATOM 542 N N . ARG A 1 68 ? 46.524 114.936 24.544 1.00 29.10 68 ARG A N 1
ATOM 543 C CA . ARG A 1 68 ? 47.693 115.781 24.358 1.00 29.18 68 ARG A CA 1
ATOM 544 C C . ARG A 1 68 ? 48.842 115.051 23.671 1.00 29.07 68 ARG A C 1
ATOM 545 O O . ARG A 1 68 ? 49.841 114.715 24.305 1.00 29.86 68 ARG A O 1
ATOM 553 N N . PRO A 1 69 ? 48.724 114.800 22.357 1.00 29.40 69 PRO A N 1
ATOM 554 C CA . PRO A 1 69 ? 49.822 114.100 21.675 1.00 29.32 69 PRO A CA 1
ATOM 555 C C . PRO A 1 69 ? 51.189 114.779 21.849 1.00 30.53 69 PRO A C 1
ATOM 556 O O . PRO A 1 69 ? 52.221 114.117 21.766 1.00 31.55 69 PRO A O 1
ATOM 560 N N . GLN A 1 70 ? 51.196 116.089 22.095 1.00 30.73 70 GLN A N 1
ATOM 561 C CA . GLN A 1 70 ? 52.446 116.830 22.276 1.00 32.18 70 GLN A CA 1
ATOM 562 C C . GLN A 1 70 ? 53.288 116.267 23.405 1.00 32.38 70 GLN A C 1
ATOM 563 O O . GLN A 1 70 ? 54.514 116.378 23.380 1.00 34.59 70 GLN A O 1
ATOM 569 N N . ASP A 1 71 ? 52.628 115.694 24.406 1.00 31.61 71 ASP A N 1
ATOM 570 C CA . ASP A 1 71 ? 53.326 115.143 25.568 1.00 32.00 71 ASP A CA 1
ATOM 571 C C . ASP A 1 71 ? 54.070 113.840 25.317 1.00 31.78 71 ASP A C 1
ATOM 572 O O . ASP A 1 71 ? 54.867 113.419 26.147 1.00 33.27 71 ASP A O 1
ATOM 577 N N . TYR A 1 72 ? 53.835 113.205 24.178 1.00 31.33 72 TYR A N 1
ATOM 578 C CA . TYR A 1 72 ? 54.453 111.910 23.936 1.00 32.22 72 TYR A CA 1
ATOM 579 C C . TYR A 1 72 ? 55.475 111.782 22.820 1.00 32.09 72 TYR A C 1
ATOM 580 O O . TYR A 1 72 ? 56.120 110.752 22.702 1.00 32.40 72 TYR A O 1
ATOM 589 N N . ILE A 1 73 ? 55.637 112.814 22.008 1.00 32.86 73 ILE A N 1
ATOM 590 C CA . ILE A 1 73 ? 56.562 112.723 20.895 1.00 34.83 73 ILE A CA 1
ATOM 591 C C . ILE A 1 73 ? 58.025 112.453 21.241 1.00 35.21 73 ILE A C 1
ATOM 592 O O . ILE A 1 73 ? 58.621 111.507 20.716 1.00 36.83 73 ILE A O 1
ATOM 597 N N . ALA A 1 74 ? 58.606 113.251 22.121 1.00 35.47 74 ALA A N 1
ATOM 598 C CA . ALA A 1 74 ? 59.998 113.030 22.494 1.00 35.88 74 ALA A CA 1
ATOM 599 C C . ALA A 1 74 ? 60.147 111.696 23.231 1.00 35.16 74 ALA A C 1
ATOM 600 O O . ALA A 1 74 ? 61.079 110.937 22.976 1.00 34.18 74 ALA A O 1
ATOM 602 N N . GLN A 1 75 ? 59.224 111.410 24.141 1.00 34.30 75 GLN A N 1
ATOM 603 C CA . GLN A 1 75 ? 59.286 110.168 24.899 1.00 34.52 75 GLN A CA 1
ATOM 604 C C . GLN A 1 75 ? 59.184 108.929 23.994 1.00 34.75 75 GLN A C 1
ATOM 605 O O . GLN A 1 75 ? 59.884 107.937 24.193 1.00 34.27 75 GLN A O 1
ATOM 611 N N . LEU A 1 76 ? 58.312 108.991 22.998 1.00 34.23 76 LEU A N 1
ATOM 612 C CA . LEU A 1 76 ? 58.125 107.880 22.080 1.00 34.74 76 LEU A CA 1
ATOM 613 C C . LEU A 1 76 ? 59.350 107.694 21.175 1.00 35.74 76 LEU A C 1
ATOM 614 O O . LEU A 1 76 ? 59.757 106.567 20.888 1.00 35.57 76 LEU A O 1
ATOM 619 N N . ALA A 1 77 ? 59.936 108.799 20.729 1.00 36.19 77 ALA A N 1
ATOM 620 C CA . ALA A 1 77 ? 61.118 108.729 19.881 1.00 37.92 77 ALA A CA 1
ATOM 621 C C . ALA A 1 77 ? 62.207 108.014 20.662 1.00 39.23 77 ALA A C 1
ATOM 622 O O . ALA A 1 77 ? 62.867 107.104 20.156 1.00 40.00 77 ALA A O 1
ATOM 624 N N . ARG A 1 78 ? 62.364 108.444 21.908 1.00 39.60 78 ARG A N 1
ATOM 625 C CA . ARG A 1 78 ? 63.347 107.903 22.829 1.00 40.82 78 ARG A CA 1
ATOM 626 C C . ARG A 1 78 ? 63.136 106.400 23.010 1.00 40.10 78 ARG A C 1
ATOM 627 O O . ARG A 1 78 ? 64.091 105.635 23.117 1.00 40.65 78 ARG A O 1
ATOM 635 N N . ALA A 1 79 ? 61.876 105.984 23.020 1.00 38.11 79 ALA A N 1
ATOM 636 C CA . ALA A 1 79 ? 61.534 104.582 23.205 1.00 36.13 79 ALA A CA 1
ATOM 637 C C . ALA A 1 79 ? 61.775 103.760 21.947 1.00 34.74 79 ALA A C 1
ATOM 638 O O . ALA A 1 79 ? 61.839 102.534 22.009 1.00 34.19 79 ALA A O 1
ATOM 640 N N . GLY A 1 80 ? 61.891 104.432 20.805 1.00 33.23 80 GLY A N 1
ATOM 641 C CA . GLY A 1 80 ? 62.150 103.713 19.568 1.00 33.33 80 GLY A CA 1
ATOM 642 C C . GLY A 1 80 ? 61.062 103.715 18.509 1.00 31.96 80 GLY A C 1
ATOM 643 O O . GLY A 1 80 ? 61.090 102.894 17.599 1.00 33.05 80 GLY A O 1
ATOM 644 N N . ALA A 1 81 ? 60.102 104.623 18.614 1.00 30.63 81 ALA A N 1
ATOM 645 C CA . ALA A 1 81 ? 59.037 104.699 17.623 1.00 29.41 81 ALA A CA 1
ATOM 646 C C . ALA A 1 81 ? 59.615 105.191 16.288 1.00 29.66 81 ALA A C 1
ATOM 647 O O . ALA A 1 81 ? 60.578 105.948 16.267 1.00 28.20 81 ALA A O 1
ATOM 649 N N . ASP A 1 82 ? 59.031 104.759 15.176 1.00 30.70 82 ASP A N 1
ATOM 650 C CA . ASP A 1 82 ? 59.514 105.181 13.861 1.00 32.91 82 ASP A CA 1
ATOM 651 C C . ASP A 1 82 ? 58.429 105.957 13.145 1.00 32.97 82 ASP A C 1
ATOM 652 O O . ASP A 1 82 ? 58.695 106.725 12.222 1.00 34.33 82 ASP A O 1
ATOM 657 N N . PHE A 1 83 ? 57.200 105.746 13.596 1.00 33.46 83 PHE A N 1
ATOM 658 C CA . PHE A 1 83 ? 56.022 106.380 13.031 1.00 32.62 83 PHE A CA 1
ATOM 659 C C . PHE A 1 83 ? 55.163 106.929 14.154 1.00 32.57 83 PHE A C 1
ATOM 660 O O . PHE A 1 83 ? 54.929 106.249 15.150 1.00 32.57 83 PHE A O 1
ATOM 668 N N . ILE A 1 84 ? 54.701 108.162 14.005 1.00 32.97 84 ILE A N 1
ATOM 669 C CA . ILE A 1 84 ? 53.790 108.726 14.983 1.00 31.30 84 ILE A CA 1
ATOM 670 C C . ILE A 1 84 ? 52.541 109.076 14.204 1.00 30.05 84 ILE A C 1
ATOM 671 O O . ILE A 1 84 ? 52.574 109.912 13.306 1.00 30.01 84 ILE A O 1
ATOM 676 N N . THR A 1 85 ? 51.456 108.376 14.513 1.00 29.29 85 THR A N 1
ATOM 677 C CA . THR A 1 85 ? 50.187 108.594 13.831 1.00 29.30 85 THR A CA 1
ATOM 678 C C . THR A 1 85 ? 49.293 109.478 14.677 1.00 28.34 85 THR A C 1
ATOM 679 O O . THR A 1 85 ? 48.855 109.086 15.763 1.00 29.26 85 THR A O 1
ATOM 683 N N . LEU A 1 86 ? 49.034 110.677 14.163 1.00 27.69 86 LEU A N 1
ATOM 684 C CA . LEU A 1 86 ? 48.235 111.679 14.857 1.00 26.38 86 LEU A CA 1
ATOM 685 C C . LEU A 1 86 ? 46.772 111.737 14.452 1.00 26.35 86 LEU A C 1
ATOM 686 O O . LEU A 1 86 ? 46.419 111.512 13.294 1.00 25.05 86 LEU A O 1
ATOM 691 N N . HIS A 1 87 ? 45.929 112.057 15.429 1.00 25.87 87 HIS A N 1
ATOM 692 C CA . HIS A 1 87 ? 44.503 112.212 15.198 1.00 26.11 87 HIS A CA 1
ATOM 693 C C . HIS A 1 87 ? 44.301 113.698 14.898 1.00 26.21 87 HIS A C 1
ATOM 694 O O . HIS A 1 87 ? 44.643 114.551 15.708 1.00 28.01 87 HIS A O 1
ATOM 701 N N . PRO A 1 88 ? 43.763 114.025 13.714 1.00 26.59 88 PRO A N 1
ATOM 702 C CA . PRO A 1 88 ? 43.542 115.424 13.350 1.00 26.18 88 PRO A CA 1
ATOM 703 C C . PRO A 1 88 ? 42.675 116.143 14.379 1.00 27.36 88 PRO A C 1
ATOM 704 O O . PRO A 1 88 ? 42.814 117.359 14.602 1.00 25.60 88 PRO A O 1
ATOM 708 N N . GLU A 1 89 ? 41.789 115.387 15.019 1.00 26.27 89 GLU A N 1
ATOM 709 C CA . GLU A 1 89 ? 40.903 115.991 15.995 1.00 28.03 89 GLU A CA 1
ATOM 710 C C . GLU A 1 89 ? 41.584 116.393 17.309 1.00 28.26 89 GLU A C 1
ATOM 711 O O . GLU A 1 89 ? 40.944 116.984 18.177 1.00 26.88 89 GLU A O 1
ATOM 717 N N . THR A 1 90 ? 42.882 116.111 17.444 1.00 27.85 90 THR A N 1
ATOM 718 C CA . THR A 1 90 ? 43.616 116.478 18.658 1.00 25.98 90 THR A CA 1
ATOM 719 C C . THR A 1 90 ? 44.749 117.454 18.357 1.00 27.19 90 THR A C 1
ATOM 720 O O . THR A 1 90 ? 45.522 117.804 19.254 1.00 28.51 90 THR A O 1
ATOM 724 N N . ILE A 1 91 ? 44.853 117.908 17.111 1.00 25.67 91 ILE A N 1
ATOM 725 C CA . ILE A 1 91 ? 45.948 118.804 16.764 1.00 24.06 91 ILE A CA 1
ATOM 726 C C . ILE A 1 91 ? 45.568 120.143 16.157 1.00 24.44 91 ILE A C 1
ATOM 727 O O . ILE A 1 91 ? 46.413 120.825 15.578 1.00 23.59 91 ILE A O 1
ATOM 732 N N . ASN A 1 92 ? 44.307 120.538 16.273 1.00 26.08 92 ASN A N 1
ATOM 733 C CA . ASN A 1 92 ? 43.948 121.835 15.731 1.00 25.96 92 ASN A CA 1
ATOM 734 C C . ASN A 1 92 ? 44.748 122.831 16.557 1.00 27.30 92 ASN A C 1
ATOM 735 O O . ASN A 1 92 ? 44.739 122.775 17.791 1.00 26.16 92 ASN A O 1
ATOM 740 N N . GLY A 1 93 ? 45.469 123.717 15.876 1.00 27.29 93 GLY A N 1
ATOM 741 C CA . GLY A 1 93 ? 46.279 124.695 16.577 1.00 27.21 93 GLY A CA 1
ATOM 742 C C . GLY A 1 93 ? 47.728 124.275 16.757 1.00 28.99 93 GLY A C 1
ATOM 743 O O . GLY A 1 93 ? 48.548 125.069 17.229 1.00 30.08 93 GLY A O 1
ATOM 744 N N . GLN A 1 94 ? 48.069 123.047 16.368 1.00 28.48 94 GLN A N 1
ATOM 745 C CA . GLN A 1 94 ? 49.444 122.579 16.530 1.00 28.17 94 GLN A CA 1
ATOM 746 C C . GLN A 1 94 ? 49.871 121.504 15.524 1.00 28.52 94 GLN A C 1
ATOM 747 O O . GLN A 1 94 ? 50.913 120.870 15.689 1.00 28.06 94 GLN A O 1
ATOM 753 N N . ALA A 1 95 ? 49.081 121.295 14.483 1.00 27.96 95 ALA A N 1
ATOM 754 C CA . ALA A 1 95 ? 49.424 120.269 13.510 1.00 29.66 95 ALA A CA 1
ATOM 755 C C . ALA A 1 95 ? 50.806 120.476 12.885 1.00 30.34 95 ALA A C 1
ATOM 756 O O . ALA A 1 95 ? 51.632 119.556 12.861 1.00 29.47 95 ALA A O 1
ATOM 758 N N . PHE A 1 96 ? 51.067 121.678 12.389 1.00 29.68 96 PHE A N 1
ATOM 759 C CA . PHE A 1 96 ? 52.355 121.951 11.768 1.00 31.33 96 PHE A CA 1
ATOM 760 C C . PHE A 1 96 ? 53.511 121.903 12.762 1.00 32.53 96 PHE A C 1
ATOM 761 O O . PHE A 1 96 ? 54.592 121.416 12.434 1.00 34.53 96 PHE A O 1
ATOM 769 N N . ARG A 1 97 ? 53.282 122.393 13.976 1.00 33.03 97 ARG A N 1
ATOM 770 C CA . ARG A 1 97 ? 54.309 122.374 15.010 1.00 33.97 97 ARG A CA 1
ATOM 771 C C . ARG A 1 97 ? 54.687 120.934 15.352 1.00 34.05 97 ARG A C 1
ATOM 772 O O . ARG A 1 97 ? 55.867 120.597 15.436 1.00 34.96 97 ARG A O 1
ATOM 780 N N . LEU A 1 98 ? 53.683 120.082 15.536 1.00 35.01 98 LEU A N 1
ATOM 781 C CA . LEU A 1 98 ? 53.932 118.682 15.876 1.00 34.88 98 LEU A CA 1
ATOM 782 C C . LEU A 1 98 ? 54.560 117.899 14.736 1.00 34.47 98 LEU A C 1
ATOM 783 O O . LEU A 1 98 ? 55.461 117.090 14.960 1.00 34.43 98 LEU A O 1
ATOM 788 N N . ILE A 1 99 ? 54.072 118.113 13.520 1.00 33.79 99 ILE A N 1
ATOM 789 C CA . ILE A 1 99 ? 54.634 117.412 12.376 1.00 34.62 99 ILE A CA 1
ATOM 790 C C . ILE A 1 99 ? 56.122 117.771 12.269 1.00 35.84 99 ILE A C 1
ATOM 791 O O . ILE A 1 99 ? 56.953 116.910 11.977 1.00 34.77 99 ILE A O 1
ATOM 796 N N . ASP A 1 100 ? 56.461 119.032 12.527 1.00 36.55 100 ASP A N 1
ATOM 797 C CA . ASP A 1 100 ? 57.862 119.440 12.470 1.00 38.36 100 ASP A CA 1
ATOM 798 C C . ASP A 1 100 ? 58.656 118.759 13.571 1.00 37.30 100 ASP A C 1
ATOM 799 O O . ASP A 1 100 ? 59.779 118.324 13.348 1.00 37.88 100 ASP A O 1
ATOM 804 N N . GLU A 1 101 ? 58.068 118.656 14.758 1.00 38.05 101 GLU A N 1
ATOM 805 C CA . GLU A 1 101 ? 58.758 118.019 15.871 1.00 38.79 101 GLU A CA 1
ATOM 806 C C . GLU A 1 101 ? 58.991 116.537 15.582 1.00 38.45 101 GLU A C 1
ATOM 807 O O . GLU A 1 101 ? 60.036 115.984 15.929 1.00 38.07 101 GLU A O 1
ATOM 813 N N . ILE A 1 102 ? 58.017 115.893 14.950 1.00 37.68 102 ILE A N 1
ATOM 814 C CA . ILE A 1 102 ? 58.141 114.479 14.627 1.00 37.73 102 ILE A CA 1
ATOM 815 C C . ILE A 1 102 ? 59.294 114.276 13.646 1.00 38.47 102 ILE A C 1
ATOM 816 O O . ILE A 1 102 ? 60.099 113.362 13.806 1.00 37.88 102 ILE A O 1
ATOM 821 N N . ARG A 1 103 ? 59.374 115.142 12.640 1.00 39.37 103 ARG A N 1
ATOM 822 C CA . ARG A 1 103 ? 60.442 115.082 11.648 1.00 39.92 103 ARG A CA 1
ATOM 823 C C . ARG A 1 103 ? 61.790 115.346 12.314 1.00 40.54 103 ARG A C 1
ATOM 824 O O . ARG A 1 103 ? 62.792 114.710 11.989 1.00 40.33 103 ARG A O 1
ATOM 832 N N . ARG A 1 104 ? 61.815 116.305 13.229 1.00 40.58 104 ARG A N 1
ATOM 833 C CA . ARG A 1 104 ? 63.043 116.635 13.930 1.00 42.74 104 ARG A CA 1
ATOM 834 C C . ARG A 1 104 ? 63.596 115.393 14.648 1.00 43.36 104 ARG A C 1
ATOM 835 O O . ARG A 1 104 ? 64.809 115.246 14.780 1.00 43.28 104 ARG A O 1
ATOM 843 N N . HIS A 1 105 ? 62.711 114.501 15.103 1.00 43.68 105 HIS A N 1
ATOM 844 C CA . HIS A 1 105 ? 63.140 113.283 15.795 1.00 44.79 105 HIS A CA 1
ATOM 845 C C . HIS A 1 105 ? 63.335 112.128 14.821 1.00 45.69 105 HIS A C 1
ATOM 846 O O . HIS A 1 105 ? 63.423 110.970 15.222 1.00 45.72 105 HIS A O 1
ATOM 853 N N . ASP A 1 106 ? 63.392 112.453 13.535 1.00 47.05 106 ASP A N 1
ATOM 854 C CA . ASP A 1 106 ? 63.597 111.454 12.489 1.00 48.80 106 ASP A CA 1
ATOM 855 C C . ASP A 1 106 ? 62.554 110.350 12.431 1.00 47.20 106 ASP A C 1
ATOM 856 O O . ASP A 1 106 ? 62.879 109.194 12.171 1.00 47.07 106 ASP A O 1
ATOM 861 N N . MET A 1 107 ? 61.299 110.713 12.661 1.00 44.92 107 MET A N 1
ATOM 862 C CA . MET A 1 107 ? 60.216 109.749 12.613 1.00 42.38 107 MET A CA 1
ATOM 863 C C . MET A 1 107 ? 59.287 110.114 11.465 1.00 41.92 107 MET A C 1
ATOM 864 O O . MET A 1 107 ? 59.224 111.274 11.051 1.00 41.97 107 MET A O 1
ATOM 869 N N . LYS A 1 108 ? 58.577 109.124 10.938 1.00 40.50 108 LYS A N 1
ATOM 870 C CA . LYS A 1 108 ? 57.647 109.373 9.845 1.00 39.19 108 LYS A CA 1
ATOM 871 C C . LYS A 1 108 ? 56.305 109.852 10.396 1.00 36.40 108 LYS A C 1
ATOM 872 O O . LYS A 1 108 ? 55.974 109.609 11.553 1.00 34.99 108 LYS A O 1
ATOM 878 N N . VAL A 1 109 ? 55.532 110.520 9.552 1.00 34.41 109 VAL A N 1
ATOM 879 C CA . VAL A 1 109 ? 54.248 111.070 9.960 1.00 33.69 109 VAL A CA 1
ATOM 880 C C . VAL A 1 109 ? 53.021 110.295 9.511 1.00 32.06 109 VAL A C 1
ATOM 881 O O . VAL A 1 109 ? 52.846 110.017 8.323 1.00 32.49 109 VAL A O 1
ATOM 885 N N . GLY A 1 110 ? 52.166 109.973 10.475 1.00 29.58 110 GLY A N 1
ATOM 886 C CA . GLY A 1 110 ? 50.939 109.267 10.179 1.00 29.95 110 GLY A CA 1
ATOM 887 C C . GLY A 1 110 ? 49.747 110.117 10.585 1.00 29.38 110 GLY A C 1
ATOM 888 O O . GLY A 1 110 ? 49.822 110.899 11.525 1.00 30.67 110 GLY A O 1
ATOM 889 N N . LEU A 1 111 ? 48.649 109.971 9.865 1.00 28.28 111 LEU A N 1
ATOM 890 C CA . LEU A 1 111 ? 47.428 110.706 10.148 1.00 29.12 111 LEU A CA 1
ATOM 891 C C . LEU A 1 111 ? 46.284 109.687 10.189 1.00 29.37 111 LEU A C 1
ATOM 892 O O . LEU A 1 111 ? 46.109 108.903 9.245 1.00 30.75 111 LEU A O 1
ATOM 897 N N . ILE A 1 112 ? 45.504 109.695 11.267 1.00 26.87 112 ILE A N 1
ATOM 898 C CA . ILE A 1 112 ? 44.404 108.742 11.403 1.00 25.51 112 ILE A CA 1
ATOM 899 C C . ILE A 1 112 ? 43.079 109.452 11.689 1.00 24.77 112 ILE A C 1
ATOM 900 O O . ILE A 1 112 ? 43.003 110.314 12.565 1.00 25.45 112 ILE A O 1
ATOM 905 N N . LEU A 1 113 ? 42.042 109.085 10.941 1.00 24.55 113 LEU A N 1
ATOM 906 C CA . LEU A 1 113 ? 40.727 109.706 11.066 1.00 25.43 113 LEU A CA 1
ATOM 907 C C . LEU A 1 113 ? 39.665 108.892 11.794 1.00 26.61 113 LEU A C 1
ATOM 908 O O . LEU A 1 113 ? 39.486 107.704 11.531 1.00 27.72 113 LEU A O 1
ATOM 913 N N . ASN A 1 114 ? 38.954 109.538 12.711 1.00 27.16 114 ASN A N 1
ATOM 914 C CA . ASN A 1 114 ? 37.862 108.871 13.404 1.00 27.00 114 ASN A CA 1
ATOM 915 C C . ASN A 1 114 ? 36.785 108.729 12.338 1.00 25.34 114 ASN A C 1
ATOM 916 O O . ASN A 1 114 ? 36.758 109.490 11.378 1.00 24.77 114 ASN A O 1
ATOM 921 N N . PRO A 1 115 ? 35.882 107.761 12.496 1.00 26.32 115 PRO A N 1
ATOM 922 C CA . PRO A 1 115 ? 34.816 107.560 11.509 1.00 25.73 115 PRO A CA 1
ATOM 923 C C . PRO A 1 115 ? 34.057 108.827 11.118 1.00 26.18 115 PRO A C 1
ATOM 924 O O . PRO A 1 115 ? 33.768 109.046 9.939 1.00 25.92 115 PRO A O 1
ATOM 928 N N . GLU A 1 116 ? 33.745 109.679 12.089 1.00 25.94 116 GLU A N 1
ATOM 929 C CA . GLU A 1 116 ? 32.991 110.885 11.770 1.00 26.29 116 GLU A CA 1
ATOM 930 C C . GLU A 1 116 ? 33.789 112.122 11.342 1.00 25.69 116 GLU A C 1
ATOM 931 O O . GLU A 1 116 ? 33.227 113.199 11.172 1.00 26.55 116 GLU A O 1
ATOM 937 N N . THR A 1 117 ? 35.092 111.961 11.129 1.00 25.88 117 THR A N 1
ATOM 938 C CA . THR A 1 117 ? 35.943 113.068 10.696 1.00 25.75 117 THR A CA 1
ATOM 939 C C . THR A 1 117 ? 36.179 112.978 9.187 1.00 28.55 117 THR A C 1
ATOM 940 O O . THR A 1 117 ? 36.647 111.958 8.691 1.00 30.19 117 THR A O 1
ATOM 944 N N . PRO A 1 118 ? 35.862 114.050 8.439 1.00 29.10 118 PRO A N 1
ATOM 945 C CA . PRO A 1 118 ? 36.039 114.091 6.984 1.00 29.81 118 PRO A CA 1
ATOM 946 C C . PRO A 1 118 ? 37.505 114.249 6.602 1.00 30.98 118 PRO A C 1
ATOM 947 O O . PRO A 1 118 ? 38.298 114.768 7.386 1.00 29.92 118 PRO A O 1
ATOM 951 N N . VAL A 1 119 ? 37.869 113.811 5.398 1.00 32.77 119 VAL A N 1
ATOM 952 C CA . VAL A 1 119 ? 39.258 113.920 4.968 1.00 34.10 119 VAL A CA 1
ATOM 953 C C . VAL A 1 119 ? 39.748 115.370 4.857 1.00 34.30 119 VAL A C 1
ATOM 954 O O . VAL A 1 119 ? 40.932 115.623 5.085 1.00 34.85 119 VAL A O 1
ATOM 958 N N . GLU A 1 120 ? 38.859 116.316 4.527 1.00 34.88 120 GLU A N 1
ATOM 959 C CA . GLU A 1 120 ? 39.267 117.727 4.401 1.00 35.71 120 GLU A CA 1
ATOM 960 C C . GLU A 1 120 ? 39.898 118.252 5.676 1.00 33.55 120 GLU A C 1
ATOM 961 O O . GLU A 1 120 ? 40.620 119.249 5.648 1.00 33.45 120 GLU A O 1
ATOM 967 N N . ALA A 1 121 ? 39.603 117.607 6.799 1.00 30.53 121 ALA A N 1
ATOM 968 C CA . ALA A 1 121 ? 40.175 118.037 8.066 1.00 28.62 121 ALA A CA 1
ATOM 969 C C . ALA A 1 121 ? 41.683 118.171 7.913 1.00 27.92 121 ALA A C 1
ATOM 970 O O . ALA A 1 121 ? 42.298 119.017 8.555 1.00 27.82 121 ALA A O 1
ATOM 972 N N . MET A 1 122 ? 42.267 117.351 7.042 1.00 27.07 122 MET A N 1
ATOM 973 C CA . MET A 1 122 ? 43.709 117.369 6.820 1.00 28.97 122 MET A CA 1
ATOM 974 C C . MET A 1 122 ? 44.145 118.144 5.576 1.00 29.47 122 MET A C 1
ATOM 975 O O . MET A 1 122 ? 45.339 118.195 5.273 1.00 29.77 122 MET A O 1
ATOM 980 N N . LYS A 1 123 ? 43.208 118.763 4.866 1.00 29.63 123 LYS A N 1
ATOM 981 C CA . LYS A 1 123 ? 43.565 119.441 3.619 1.00 30.20 123 LYS A CA 1
ATOM 982 C C . LYS A 1 123 ? 44.821 120.306 3.595 1.00 31.10 123 LYS A C 1
ATOM 983 O O . LYS A 1 123 ? 45.562 120.272 2.614 1.00 33.12 123 LYS A O 1
ATOM 989 N N . TYR A 1 124 ? 45.088 121.062 4.654 1.00 29.98 124 TYR A N 1
ATOM 990 C CA . TYR A 1 124 ? 46.266 121.915 4.655 1.00 27.96 124 TYR A CA 1
ATOM 991 C C . TYR A 1 124 ? 47.577 121.214 4.983 1.00 29.97 124 TYR A C 1
ATOM 992 O O . TYR A 1 124 ? 48.643 121.813 4.848 1.00 31.33 124 TYR A O 1
ATOM 1001 N N . TYR A 1 125 ? 47.528 119.957 5.411 1.00 28.99 125 TYR A N 1
ATOM 1002 C CA . TYR A 1 125 ? 48.774 119.279 5.748 1.00 29.76 125 TYR A CA 1
ATOM 1003 C C . TYR A 1 125 ? 48.822 117.815 5.335 1.00 30.34 125 TYR A C 1
ATOM 1004 O O . TYR A 1 125 ? 49.729 117.079 5.721 1.00 28.96 125 TYR A O 1
ATOM 1013 N N . ILE A 1 126 ? 47.850 117.402 4.529 1.00 30.83 126 ILE A N 1
ATOM 1014 C CA . ILE A 1 126 ? 47.770 116.025 4.067 1.00 31.33 126 ILE A CA 1
ATOM 1015 C C . ILE A 1 126 ? 49.025 115.619 3.286 1.00 32.51 126 ILE A C 1
ATOM 1016 O O . ILE A 1 126 ? 49.439 114.458 3.292 1.00 31.07 126 ILE A O 1
ATOM 1021 N N . HIS A 1 127 ? 49.639 116.590 2.630 1.00 33.00 127 HIS A N 1
ATOM 1022 C CA . HIS A 1 127 ? 50.829 116.342 1.840 1.00 34.82 127 HIS A CA 1
ATOM 1023 C C . HIS A 1 127 ? 52.074 116.118 2.686 1.00 35.92 127 HIS A C 1
ATOM 1024 O O . HIS A 1 127 ? 53.143 115.866 2.146 1.00 38.37 127 HIS A O 1
ATOM 1031 N N . LYS A 1 128 ? 51.952 116.209 4.004 1.00 35.74 128 LYS A N 1
ATOM 1032 C CA . LYS A 1 128 ? 53.111 116.008 4.866 1.00 34.81 128 LYS A CA 1
ATOM 1033 C C . LYS A 1 128 ? 53.110 114.619 5.487 1.00 35.02 128 LYS A C 1
ATOM 1034 O O . LYS A 1 128 ? 54.039 114.251 6.205 1.00 35.45 128 LYS A O 1
ATOM 1040 N N . ALA A 1 129 ? 52.078 113.843 5.180 1.00 34.60 129 ALA A N 1
ATOM 1041 C CA . ALA A 1 129 ? 51.936 112.501 5.730 1.00 34.85 129 ALA A CA 1
ATOM 1042 C C . ALA A 1 129 ? 52.526 111.383 4.884 1.00 35.85 129 ALA A C 1
ATOM 1043 O O . ALA A 1 129 ? 52.429 111.393 3.654 1.00 35.32 129 ALA A O 1
ATOM 1045 N N . ASP A 1 130 ? 53.118 110.404 5.563 1.00 36.91 130 ASP A N 1
ATOM 1046 C CA . ASP A 1 130 ? 53.687 109.244 4.893 1.00 37.98 130 ASP A CA 1
ATOM 1047 C C . ASP A 1 130 ? 52.606 108.174 4.792 1.00 37.05 130 ASP A C 1
ATOM 1048 O O . ASP A 1 130 ? 52.598 107.356 3.865 1.00 37.77 130 ASP A O 1
ATOM 1053 N N . LYS A 1 131 ? 51.685 108.192 5.748 1.00 35.31 131 LYS A N 1
ATOM 1054 C CA . LYS A 1 131 ? 50.604 107.219 5.779 1.00 34.95 131 LYS A CA 1
ATOM 1055 C C . LYS A 1 131 ? 49.349 107.832 6.404 1.00 35.67 131 LYS A C 1
ATOM 1056 O O . LYS A 1 131 ? 49.418 108.572 7.392 1.00 36.82 131 LYS A O 1
ATOM 1062 N N . ILE A 1 132 ? 48.202 107.534 5.804 1.00 34.84 132 ILE A N 1
ATOM 1063 C CA . ILE A 1 132 ? 46.925 108.038 6.286 1.00 33.12 132 ILE A CA 1
ATOM 1064 C C . ILE A 1 132 ? 46.034 106.837 6.568 1.00 32.74 132 ILE A C 1
ATOM 1065 O O . ILE A 1 132 ? 45.841 105.964 5.711 1.00 30.69 132 ILE A O 1
ATOM 1070 N N . THR A 1 133 ? 45.500 106.796 7.786 1.00 31.52 133 THR A N 1
ATOM 1071 C CA . THR A 1 133 ? 44.681 105.679 8.222 1.00 28.86 133 THR A CA 1
ATOM 1072 C C . THR A 1 133 ? 43.219 106.009 8.441 1.00 29.76 133 THR A C 1
ATOM 1073 O O . THR A 1 133 ? 42.870 107.063 8.974 1.00 30.88 133 THR A O 1
ATOM 1077 N N . VAL A 1 134 ? 42.362 105.083 8.035 1.00 29.95 134 VAL A N 1
ATOM 1078 C CA . VAL A 1 134 ? 40.931 105.250 8.182 1.00 29.16 134 VAL A CA 1
ATOM 1079 C C . VAL A 1 134 ? 40.376 104.288 9.222 1.00 28.47 134 VAL A C 1
ATOM 1080 O O . VAL A 1 134 ? 40.465 103.067 9.056 1.00 29.12 134 VAL A O 1
ATOM 1084 N N . MET A 1 135 ? 39.823 104.834 10.303 1.00 27.78 135 MET A N 1
ATOM 1085 C CA . MET A 1 135 ? 39.212 104.003 11.337 1.00 26.95 135 MET A CA 1
ATOM 1086 C C . MET A 1 135 ? 37.932 103.486 10.701 1.00 26.97 135 MET A C 1
ATOM 1087 O O . MET A 1 135 ? 37.151 104.268 10.157 1.00 27.32 135 MET A O 1
ATOM 1092 N N . THR A 1 136 ? 37.709 102.181 10.760 1.00 26.73 136 THR A N 1
ATOM 1093 C CA . THR A 1 136 ? 36.501 101.608 10.181 1.00 28.76 136 THR A CA 1
ATOM 1094 C C . THR A 1 136 ? 35.632 101.133 11.324 1.00 28.00 136 THR A C 1
ATOM 1095 O O . THR A 1 136 ? 34.696 100.350 11.152 1.00 28.33 136 THR A O 1
ATOM 1099 N N . VAL A 1 137 ? 35.950 101.659 12.495 1.00 28.32 137 VAL A N 1
ATOM 1100 C CA . VAL A 1 137 ? 35.260 101.326 13.725 1.00 28.18 137 VAL A CA 1
ATOM 1101 C C . VAL A 1 137 ? 35.517 102.511 14.666 1.00 28.22 137 VAL A C 1
ATOM 1102 O O . VAL A 1 137 ? 36.574 103.137 14.581 1.00 28.97 137 VAL A O 1
ATOM 1106 N N . ASP A 1 138 ? 34.564 102.856 15.527 1.00 26.87 138 ASP A N 1
ATOM 1107 C CA . ASP A 1 138 ? 34.811 103.949 16.458 1.00 28.97 138 ASP A CA 1
ATOM 1108 C C . ASP A 1 138 ? 35.954 103.450 17.344 1.00 30.48 138 ASP A C 1
ATOM 1109 O O . ASP A 1 138 ? 35.905 102.348 17.878 1.00 31.81 138 ASP A O 1
ATOM 1114 N N . PRO A 1 139 ? 37.004 104.259 17.499 1.00 32.49 139 PRO A N 1
ATOM 1115 C CA . PRO A 1 139 ? 38.198 103.941 18.291 1.00 33.75 139 PRO A CA 1
ATOM 1116 C C . PRO A 1 139 ? 38.020 103.515 19.739 1.00 36.09 139 PRO A C 1
ATOM 1117 O O . PRO A 1 139 ? 37.025 103.842 20.396 1.00 35.78 139 PRO A O 1
ATOM 1121 N N . GLY A 1 140 ? 39.008 102.774 20.228 1.00 38.44 140 GLY A N 1
ATOM 1122 C CA . GLY A 1 140 ? 38.980 102.335 21.607 1.00 44.11 140 GLY A CA 1
ATOM 1123 C C . GLY A 1 140 ? 39.170 100.860 21.882 1.00 47.33 140 GLY A C 1
ATOM 1124 O O . GLY A 1 140 ? 39.880 100.490 22.822 1.00 48.59 140 GLY A O 1
ATOM 1125 N N . PHE A 1 141 ? 38.562 100.006 21.066 1.00 50.23 141 PHE A N 1
ATOM 1126 C CA . PHE A 1 141 ? 38.650 98.571 21.321 1.00 53.25 141 PHE A CA 1
ATOM 1127 C C . PHE A 1 141 ? 38.805 97.667 20.101 1.00 54.20 141 PHE A C 1
ATOM 1128 O O . PHE A 1 141 ? 38.881 98.121 18.954 1.00 54.94 141 PHE A O 1
ATOM 1136 N N . ALA A 1 142 ? 38.856 96.369 20.383 1.00 54.80 142 ALA A N 1
ATOM 1137 C CA . ALA A 1 142 ? 38.960 95.343 19.356 1.00 55.30 142 ALA A CA 1
ATOM 1138 C C . ALA A 1 142 ? 37.577 94.694 19.288 1.00 55.17 142 ALA A C 1
ATOM 1139 O O . ALA A 1 142 ? 36.823 94.737 20.269 1.00 54.75 142 ALA A O 1
ATOM 1141 N N . GLY A 1 143 ? 37.240 94.119 18.135 1.00 54.49 143 GLY A N 1
ATOM 1142 C CA . GLY A 1 143 ? 35.952 93.464 17.983 1.00 54.07 143 GLY A CA 1
ATOM 1143 C C . GLY A 1 143 ? 34.727 94.366 17.923 1.00 53.86 143 GLY A C 1
ATOM 1144 O O . GLY A 1 143 ? 33.661 94.010 18.434 1.00 54.45 143 GLY A O 1
ATOM 1145 N N . GLN A 1 144 ? 34.863 95.540 17.316 1.00 52.85 144 GLN A N 1
ATOM 1146 C CA . GLN A 1 144 ? 33.723 96.441 17.192 1.00 51.22 144 GLN A CA 1
ATOM 1147 C C . GLN A 1 144 ? 33.114 96.244 15.801 1.00 47.18 144 GLN A C 1
ATOM 1148 O O . GLN A 1 144 ? 33.781 95.742 14.892 1.00 47.36 144 GLN A O 1
ATOM 1154 N N . PRO A 1 145 ? 31.839 96.624 15.622 1.00 42.94 145 PRO A N 1
ATOM 1155 C CA . PRO A 1 145 ? 31.121 96.498 14.345 1.00 40.01 145 PRO A CA 1
ATOM 1156 C C . PRO A 1 145 ? 31.756 97.308 13.215 1.00 38.25 145 PRO A C 1
ATOM 1157 O O . PRO A 1 145 ? 32.046 98.490 13.387 1.00 37.59 145 PRO A O 1
ATOM 1161 N N . PHE A 1 146 ? 31.966 96.671 12.064 1.00 35.89 146 PHE A N 1
ATOM 1162 C CA . PHE A 1 146 ? 32.550 97.338 10.901 1.00 33.24 146 PHE A CA 1
ATOM 1163 C C . PHE A 1 146 ? 31.609 98.445 10.420 1.00 32.79 146 PHE A C 1
ATOM 1164 O O . PHE A 1 146 ? 30.387 98.301 10.500 1.00 33.64 146 PHE A O 1
ATOM 1172 N N . ILE A 1 147 ? 32.176 99.550 9.940 1.00 31.57 147 ILE A N 1
ATOM 1173 C CA . ILE A 1 147 ? 31.379 100.676 9.453 1.00 30.53 147 ILE A CA 1
ATOM 1174 C C . ILE A 1 147 ? 31.553 100.798 7.939 1.00 31.87 147 ILE A C 1
ATOM 1175 O O . ILE A 1 147 ? 32.481 101.452 7.458 1.00 32.53 147 ILE A O 1
ATOM 1180 N N . PRO A 1 148 ? 30.641 100.179 7.167 1.00 33.43 148 PRO A N 1
ATOM 1181 C CA . PRO A 1 148 ? 30.646 100.175 5.694 1.00 33.07 148 PRO A CA 1
ATOM 1182 C C . PRO A 1 148 ? 30.817 101.566 5.098 1.00 34.10 148 PRO A C 1
ATOM 1183 O O . PRO A 1 148 ? 31.509 101.741 4.085 1.00 34.45 148 PRO A O 1
ATOM 1187 N N . GLU A 1 149 ? 30.181 102.550 5.729 1.00 32.27 149 GLU A N 1
ATOM 1188 C CA . GLU A 1 149 ? 30.237 103.922 5.259 1.00 31.07 149 GLU A CA 1
ATOM 1189 C C . GLU A 1 149 ? 31.666 104.406 5.052 1.00 30.81 149 GLU A C 1
ATOM 1190 O O . GLU A 1 149 ? 31.911 105.304 4.243 1.00 30.10 149 GLU A O 1
ATOM 1196 N N . MET A 1 150 ? 32.610 103.810 5.771 1.00 29.94 150 MET A N 1
ATOM 1197 C CA . MET A 1 150 ? 34.006 104.218 5.651 1.00 31.04 150 MET A CA 1
ATOM 1198 C C . MET A 1 150 ? 34.642 103.845 4.308 1.00 32.74 150 MET A C 1
ATOM 1199 O O . MET A 1 150 ? 35.718 104.341 3.961 1.00 32.20 150 MET A O 1
ATOM 1204 N N . LEU A 1 151 ? 33.981 102.976 3.547 1.00 34.09 151 LEU A N 1
ATOM 1205 C CA . LEU A 1 151 ? 34.521 102.593 2.254 1.00 35.88 151 LEU A CA 1
ATOM 1206 C C . LEU A 1 151 ? 34.635 103.826 1.359 1.00 36.94 151 LEU A C 1
ATOM 1207 O O . LEU A 1 151 ? 35.620 103.975 0.625 1.00 36.16 151 LEU A O 1
ATOM 1212 N N . ASP A 1 152 ? 33.641 104.714 1.435 1.00 37.94 152 ASP A N 1
ATOM 1213 C CA . ASP A 1 152 ? 33.667 105.943 0.643 1.00 39.82 152 ASP A CA 1
ATOM 1214 C C . ASP A 1 152 ? 34.862 106.805 1.026 1.00 38.99 152 ASP A C 1
ATOM 1215 O O . ASP A 1 152 ? 35.470 107.448 0.174 1.00 39.16 152 ASP A O 1
ATOM 1220 N N . LYS A 1 153 ? 35.194 106.822 2.312 1.00 37.80 153 LYS A N 1
ATOM 1221 C CA . LYS A 1 153 ? 36.316 107.624 2.780 1.00 37.24 153 LYS A CA 1
ATOM 1222 C C . LYS A 1 153 ? 37.615 107.085 2.192 1.00 37.00 153 LYS A C 1
ATOM 1223 O O . LYS A 1 153 ? 38.477 107.855 1.760 1.00 36.54 153 LYS A O 1
ATOM 1229 N N . LEU A 1 154 ? 37.755 105.762 2.169 1.00 36.53 154 LEU A N 1
ATOM 1230 C CA . LEU A 1 154 ? 38.946 105.158 1.595 1.00 35.68 154 LEU A CA 1
ATOM 1231 C C . LEU A 1 154 ? 39.071 105.585 0.134 1.00 36.47 154 LEU A C 1
ATOM 1232 O O . LEU A 1 154 ? 40.140 106.023 -0.307 1.00 35.88 154 LEU A O 1
ATOM 1237 N N . ALA A 1 155 ? 37.970 105.478 -0.605 1.00 36.55 155 ALA A N 1
ATOM 1238 C CA . ALA A 1 155 ? 37.954 105.849 -2.021 1.00 38.04 155 ALA A CA 1
ATOM 1239 C C . ALA A 1 155 ? 38.317 107.317 -2.230 1.00 38.76 155 ALA A C 1
ATOM 1240 O O . ALA A 1 155 ? 39.114 107.653 -3.113 1.00 38.35 155 ALA A O 1
ATOM 1242 N N . GLU A 1 156 ? 37.725 108.188 -1.415 1.00 38.42 156 GLU A N 1
ATOM 1243 C CA . GLU A 1 156 ? 37.983 109.615 -1.509 1.00 36.73 156 GLU A CA 1
ATOM 1244 C C . GLU A 1 156 ? 39.463 109.873 -1.274 1.00 36.71 156 GLU A C 1
ATOM 1245 O O . GLU A 1 156 ? 40.079 110.708 -1.939 1.00 36.23 156 GLU A O 1
ATOM 1251 N N . LEU A 1 157 ? 40.026 109.143 -0.322 1.00 36.23 157 LEU A N 1
ATOM 1252 C CA . LEU A 1 157 ? 41.428 109.283 0.027 1.00 36.76 157 LEU A CA 1
ATOM 1253 C C . LEU A 1 157 ? 42.321 108.883 -1.160 1.00 38.14 157 LEU A C 1
ATOM 1254 O O . LEU A 1 157 ? 43.347 109.518 -1.426 1.00 37.31 157 LEU A O 1
ATOM 1259 N N . LYS A 1 158 ? 41.918 107.839 -1.882 1.00 38.31 158 LYS A N 1
ATOM 1260 C CA . LYS A 1 158 ? 42.679 107.376 -3.040 1.00 38.25 158 LYS A CA 1
ATOM 1261 C C . LYS A 1 158 ? 42.579 108.400 -4.168 1.00 38.07 158 LYS A C 1
ATOM 1262 O O . LYS A 1 158 ? 43.580 108.746 -4.797 1.00 37.55 158 LYS A O 1
ATOM 1268 N N . ALA A 1 159 ? 41.367 108.881 -4.414 1.00 36.73 159 ALA A N 1
ATOM 1269 C CA . ALA A 1 159 ? 41.142 109.868 -5.458 1.00 37.84 159 ALA A CA 1
ATOM 1270 C C . ALA A 1 159 ? 41.951 111.130 -5.165 1.00 38.78 159 ALA A C 1
ATOM 1271 O O . ALA A 1 159 ? 42.605 111.680 -6.053 1.00 39.18 159 ALA A O 1
ATOM 1273 N N . TRP A 1 160 ? 41.906 111.578 -3.914 1.00 39.90 160 TRP A N 1
ATOM 1274 C CA . TRP A 1 160 ? 42.626 112.775 -3.490 1.00 40.09 160 TRP A CA 1
ATOM 1275 C C . TRP A 1 160 ? 44.116 112.610 -3.771 1.00 41.23 160 TRP A C 1
ATOM 1276 O O . TRP A 1 160 ? 44.762 113.519 -4.287 1.00 40.92 160 TRP A O 1
ATOM 1287 N N . ARG A 1 161 ? 44.658 111.445 -3.430 1.00 43.04 161 ARG A N 1
ATOM 1288 C CA . ARG A 1 161 ? 46.075 111.175 -3.637 1.00 45.37 161 ARG A CA 1
ATOM 1289 C C . ARG A 1 161 ? 46.476 111.277 -5.112 1.00 47.74 161 ARG A C 1
ATOM 1290 O O . ARG A 1 161 ? 47.517 111.851 -5.444 1.00 48.08 161 ARG A O 1
ATOM 1298 N N . GLU A 1 162 ? 45.654 110.719 -5.993 1.00 49.88 162 GLU A N 1
ATOM 1299 C CA . GLU A 1 162 ? 45.935 110.764 -7.420 1.00 53.08 162 GLU A CA 1
ATOM 1300 C C . GLU A 1 162 ? 45.817 112.190 -7.945 1.00 53.64 162 GLU A C 1
ATOM 1301 O O . GLU A 1 162 ? 46.749 112.719 -8.544 1.00 53.33 162 GLU A O 1
ATOM 1307 N N . ARG A 1 163 ? 44.670 112.811 -7.700 1.00 54.36 163 ARG A N 1
ATOM 1308 C CA . ARG A 1 163 ? 44.419 114.176 -8.140 1.00 54.98 163 ARG A CA 1
ATOM 1309 C C . ARG A 1 163 ? 45.471 115.182 -7.674 1.00 54.60 163 ARG A C 1
ATOM 1310 O O . ARG A 1 163 ? 45.764 116.147 -8.371 1.00 54.13 163 ARG A O 1
ATOM 1318 N N . GLU A 1 164 ? 46.050 114.950 -6.504 1.00 54.94 164 GLU A N 1
ATOM 1319 C CA . GLU A 1 164 ? 47.039 115.872 -5.956 1.00 55.35 164 GLU A CA 1
ATOM 1320 C C . GLU A 1 164 ? 48.474 115.419 -6.177 1.00 54.04 164 GLU A C 1
ATOM 1321 O O . GLU A 1 164 ? 49.415 116.152 -5.868 1.00 52.86 164 GLU A O 1
ATOM 1327 N N . GLY A 1 165 ? 48.642 114.207 -6.697 1.00 53.03 165 GLY A N 1
ATOM 1328 C CA . GLY A 1 165 ? 49.975 113.690 -6.946 1.00 52.46 165 GLY A CA 1
ATOM 1329 C C . GLY A 1 165 ? 50.755 113.403 -5.676 1.00 52.71 165 GLY A C 1
ATOM 1330 O O . GLY A 1 165 ? 51.963 113.654 -5.603 1.00 53.14 165 GLY A O 1
ATOM 1331 N N . LEU A 1 166 ? 50.067 112.865 -4.672 1.00 51.78 166 LEU A N 1
ATOM 1332 C CA . LEU A 1 166 ? 50.706 112.550 -3.401 1.00 50.19 166 LEU A CA 1
ATOM 1333 C C . LEU A 1 166 ? 51.138 111.092 -3.358 1.00 49.66 166 LEU A C 1
ATOM 1334 O O . LEU A 1 166 ? 50.748 110.305 -4.219 1.00 49.02 166 LEU A O 1
ATOM 1339 N N . GLU A 1 167 ? 51.938 110.730 -2.359 1.00 49.52 167 GLU A N 1
ATOM 1340 C CA . GLU A 1 167 ? 52.440 109.364 -2.262 1.00 50.21 167 GLU A CA 1
ATOM 1341 C C . GLU A 1 167 ? 52.157 108.627 -0.959 1.00 47.95 167 GLU A C 1
ATOM 1342 O O . GLU A 1 167 ? 52.786 107.605 -0.680 1.00 48.29 167 GLU A O 1
ATOM 1348 N N . TYR A 1 168 ? 51.219 109.120 -0.162 1.00 44.26 168 TYR A N 1
ATOM 1349 C CA . TYR A 1 168 ? 50.923 108.458 1.101 1.00 40.54 168 TYR A CA 1
ATOM 1350 C C . TYR A 1 168 ? 50.272 107.095 0.942 1.00 38.88 168 TYR A C 1
ATOM 1351 O O . TYR A 1 168 ? 49.557 106.838 -0.027 1.00 37.14 168 TYR A O 1
ATOM 1360 N N . GLU A 1 169 ? 50.547 106.216 1.898 1.00 37.29 169 GLU A N 1
ATOM 1361 C CA . GLU A 1 169 ? 49.951 104.889 1.894 1.00 37.16 169 GLU A CA 1
ATOM 1362 C C . GLU A 1 169 ? 48.611 105.013 2.605 1.00 35.73 169 GLU A C 1
ATOM 1363 O O . GLU A 1 169 ? 48.472 105.817 3.521 1.00 35.99 169 GLU A O 1
ATOM 1369 N N . ILE A 1 170 ? 47.630 104.229 2.180 1.00 34.25 170 ILE A N 1
ATOM 1370 C CA . ILE A 1 170 ? 46.306 104.255 2.791 1.00 33.72 170 ILE A CA 1
ATOM 1371 C C . ILE A 1 170 ? 46.101 103.013 3.666 1.00 33.69 170 ILE A C 1
ATOM 1372 O O . ILE A 1 170 ? 46.057 101.887 3.162 1.00 33.57 170 ILE A O 1
ATOM 1377 N N . GLU A 1 171 ? 45.962 103.235 4.973 1.00 33.13 171 GLU A N 1
ATOM 1378 C CA . GLU A 1 171 ? 45.809 102.159 5.954 1.00 32.93 171 GLU A CA 1
ATOM 1379 C C . GLU A 1 171 ? 44.378 102.025 6.469 1.00 33.69 171 GLU A C 1
ATOM 1380 O O . GLU A 1 171 ? 43.620 102.989 6.479 1.00 34.93 171 GLU A O 1
ATOM 1386 N N . VAL A 1 172 ? 44.012 100.826 6.906 1.00 33.75 172 VAL A N 1
ATOM 1387 C CA . VAL A 1 172 ? 42.671 100.578 7.429 1.00 33.87 172 VAL A CA 1
ATOM 1388 C C . VAL A 1 172 ? 42.798 100.058 8.857 1.00 35.06 172 VAL A C 1
ATOM 1389 O O . VAL A 1 172 ? 43.613 99.177 9.122 1.00 34.05 172 VAL A O 1
ATOM 1393 N N . ASP A 1 173 ? 41.992 100.598 9.771 1.00 36.60 173 ASP A N 1
ATOM 1394 C CA . ASP A 1 173 ? 42.040 100.185 11.171 1.00 37.93 173 ASP A CA 1
ATOM 1395 C C . ASP A 1 173 ? 40.661 99.857 11.736 1.00 38.75 173 ASP A C 1
ATOM 1396 O O . ASP A 1 173 ? 39.811 100.733 11.889 1.00 39.11 173 ASP A O 1
ATOM 1401 N N . GLY A 1 174 ? 40.448 98.590 12.058 1.00 40.32 174 GLY A N 1
ATOM 1402 C CA . GLY A 1 174 ? 39.167 98.190 12.605 1.00 43.30 174 GLY A CA 1
ATOM 1403 C C . GLY A 1 174 ? 38.487 97.105 11.795 1.00 44.61 174 GLY A C 1
ATOM 1404 O O . GLY A 1 174 ? 38.109 97.310 10.643 1.00 45.20 174 GLY A O 1
ATOM 1405 N N . SER A 1 175 ? 38.333 95.939 12.409 1.00 45.51 175 SER A N 1
ATOM 1406 C CA . SER A 1 175 ? 37.690 94.796 11.772 1.00 46.78 175 SER A CA 1
ATOM 1407 C C . SER A 1 175 ? 38.176 94.461 10.360 1.00 45.92 175 SER A C 1
ATOM 1408 O O . SER A 1 175 ? 37.376 94.325 9.429 1.00 45.60 175 SER A O 1
ATOM 1411 N N . CYS A 1 176 ? 39.491 94.345 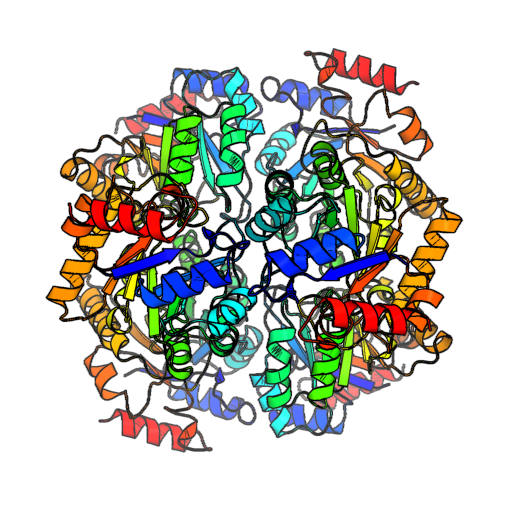10.199 1.00 45.31 176 CYS A N 1
ATOM 1412 C CA . CYS A 1 176 ? 40.063 93.948 8.917 1.00 44.03 176 CYS A CA 1
ATOM 1413 C C . CYS A 1 176 ? 40.085 92.429 8.996 1.00 42.65 176 CYS A C 1
ATOM 1414 O O . CYS A 1 176 ? 40.932 91.844 9.671 1.00 41.51 176 CYS A O 1
ATOM 1417 N N . ASN A 1 177 ? 39.135 91.793 8.328 1.00 41.08 177 ASN A N 1
ATOM 1418 C CA . ASN A 1 177 ? 39.059 90.347 8.358 1.00 41.44 177 ASN A CA 1
ATOM 1419 C C . ASN A 1 177 ? 38.506 89.803 7.056 1.00 42.25 177 ASN A C 1
ATOM 1420 O O . ASN A 1 177 ? 38.218 90.561 6.121 1.00 41.16 177 ASN A O 1
ATOM 1425 N N . GLN A 1 178 ? 38.355 88.484 7.006 1.00 43.54 178 GLN A N 1
ATOM 1426 C CA . GLN A 1 178 ? 37.848 87.808 5.822 1.00 44.94 178 GLN A CA 1
ATOM 1427 C C . GLN A 1 178 ? 36.596 88.469 5.241 1.00 44.47 178 GLN A C 1
ATOM 1428 O O . GLN A 1 178 ? 36.432 88.549 4.023 1.00 44.53 178 GLN A O 1
ATOM 1434 N N . ALA A 1 179 ? 35.719 88.952 6.109 1.00 42.85 179 ALA A N 1
ATOM 1435 C CA . ALA A 1 179 ? 34.491 89.578 5.649 1.00 42.74 179 ALA A CA 1
ATOM 1436 C C . ALA A 1 179 ? 34.677 90.968 5.029 1.00 42.01 179 ALA A C 1
ATOM 1437 O O . ALA A 1 179 ? 33.761 91.491 4.387 1.00 41.72 179 ALA A O 1
ATOM 1439 N N . THR A 1 180 ? 35.858 91.560 5.191 1.00 40.60 180 THR A N 1
ATOM 1440 C CA . THR A 1 180 ? 36.074 92.902 4.656 1.00 39.42 180 THR A CA 1
ATOM 1441 C C . THR A 1 180 ? 37.256 93.103 3.710 1.00 38.58 180 THR A C 1
ATOM 1442 O O . THR A 1 180 ? 37.302 94.105 2.990 1.00 37.17 180 THR A O 1
ATOM 1446 N N . TYR A 1 181 ? 38.203 92.168 3.702 1.00 38.30 181 TYR A N 1
ATOM 1447 C CA . TYR A 1 181 ? 39.388 92.277 2.842 1.00 38.37 181 TYR A CA 1
ATOM 1448 C C . TYR A 1 181 ? 39.085 92.760 1.425 1.00 39.73 181 TYR A C 1
ATOM 1449 O O . TYR A 1 181 ? 39.679 93.727 0.941 1.00 39.52 181 TYR A O 1
ATOM 1458 N N . GLU A 1 182 ? 38.162 92.074 0.761 1.00 41.80 182 GLU A N 1
ATOM 1459 C CA . GLU A 1 182 ? 37.780 92.406 -0.606 1.00 43.28 182 GLU A CA 1
ATOM 1460 C C . GLU A 1 182 ? 37.312 93.855 -0.778 1.00 42.39 182 GLU A C 1
ATOM 1461 O O . GLU A 1 182 ? 37.904 94.622 -1.550 1.00 40.55 182 GLU A O 1
ATOM 1467 N N . LYS A 1 183 ? 36.254 94.228 -0.063 1.00 42.13 183 LYS A N 1
ATOM 1468 C CA . LYS A 1 183 ? 35.717 95.587 -0.150 1.00 41.84 183 LYS A CA 1
ATOM 1469 C C . LYS A 1 183 ? 36.785 96.651 0.137 1.00 41.28 183 LYS A C 1
ATOM 1470 O O . LYS A 1 183 ? 36.844 97.684 -0.533 1.00 41.60 183 LYS A O 1
ATOM 1476 N N . LEU A 1 184 ? 37.632 96.391 1.130 1.00 39.83 184 LEU A N 1
ATOM 1477 C CA . LEU A 1 184 ? 38.675 97.338 1.500 1.00 37.91 184 LEU A CA 1
ATOM 1478 C C . LEU A 1 184 ? 39.686 97.544 0.391 1.00 38.00 184 LEU A C 1
ATOM 1479 O O . LEU A 1 184 ? 40.090 98.674 0.113 1.00 38.25 184 LEU A O 1
ATOM 1484 N N . MET A 1 185 ? 40.103 96.454 -0.243 1.00 39.04 185 MET A N 1
ATOM 1485 C CA . MET A 1 185 ? 41.074 96.550 -1.324 1.00 38.47 185 MET A CA 1
ATOM 1486 C C . MET A 1 185 ? 40.453 97.275 -2.507 1.00 37.30 185 MET A C 1
ATOM 1487 O O . MET A 1 185 ? 41.092 98.113 -3.129 1.00 36.51 185 MET A O 1
ATOM 1492 N N . ALA A 1 186 ? 39.200 96.953 -2.804 1.00 36.40 186 ALA A N 1
ATOM 1493 C CA . ALA A 1 186 ? 38.496 97.585 -3.907 1.00 37.18 186 ALA A CA 1
ATOM 1494 C C . ALA A 1 186 ? 38.377 99.083 -3.663 1.00 38.42 186 ALA A C 1
ATOM 1495 O O . ALA A 1 186 ? 38.482 99.885 -4.594 1.00 39.68 186 ALA A O 1
ATOM 1497 N N . ALA A 1 187 ? 38.162 99.452 -2.403 1.00 38.88 187 ALA A N 1
ATOM 1498 C CA . ALA A 1 187 ? 38.015 100.850 -2.021 1.00 38.24 187 ALA A CA 1
ATOM 1499 C C . ALA A 1 187 ? 39.320 101.632 -2.131 1.00 37.67 187 ALA A C 1
ATOM 1500 O O . ALA A 1 187 ? 39.288 102.847 -2.319 1.00 37.48 187 ALA A O 1
ATOM 1502 N N . GLY A 1 188 ? 40.458 100.947 -2.002 1.00 38.33 188 GLY A N 1
ATOM 1503 C CA . GLY A 1 188 ? 41.741 101.630 -2.131 1.00 38.22 188 GLY A CA 1
ATOM 1504 C C . GLY A 1 188 ? 42.794 101.423 -1.054 1.00 38.24 188 GLY A C 1
ATOM 1505 O O . GLY A 1 188 ? 43.843 102.078 -1.069 1.00 39.86 188 GLY A O 1
ATOM 1506 N N . ALA A 1 189 ? 42.540 100.514 -0.123 1.00 37.37 189 ALA A N 1
ATOM 1507 C CA . ALA A 1 189 ? 43.484 100.252 0.962 1.00 36.99 189 ALA A CA 1
ATOM 1508 C C . ALA A 1 189 ? 44.828 99.698 0.494 1.00 36.73 189 ALA A C 1
ATOM 1509 O O . ALA A 1 189 ? 44.888 98.885 -0.429 1.00 37.71 189 ALA A O 1
ATOM 1511 N N . ASP A 1 190 ? 45.900 100.136 1.149 1.00 36.22 190 ASP A N 1
ATOM 1512 C CA . ASP A 1 190 ? 47.252 99.682 0.837 1.00 35.68 190 ASP A CA 1
ATOM 1513 C C . ASP A 1 190 ? 47.788 98.878 2.009 1.00 35.71 190 ASP A C 1
ATOM 1514 O O . ASP A 1 190 ? 48.611 97.980 1.831 1.00 35.66 190 ASP A O 1
ATOM 1519 N N . VAL A 1 191 ? 47.335 99.225 3.213 1.00 35.21 191 VAL A N 1
ATOM 1520 C CA . VAL A 1 191 ? 47.785 98.544 4.423 1.00 34.45 191 VAL A CA 1
ATOM 1521 C C . VAL A 1 191 ? 46.627 98.086 5.294 1.00 33.37 191 VAL A C 1
ATOM 1522 O O . VAL A 1 191 ? 45.634 98.788 5.448 1.00 33.47 191 VAL A O 1
ATOM 1526 N N . PHE A 1 192 ? 46.771 96.896 5.857 1.00 32.37 192 PHE A N 1
ATOM 1527 C CA . PHE A 1 192 ? 45.761 96.315 6.723 1.00 32.86 192 PHE A CA 1
ATOM 1528 C C . PHE A 1 192 ? 46.306 96.233 8.145 1.00 33.87 192 PHE A C 1
ATOM 1529 O O . PHE A 1 192 ? 47.382 95.677 8.373 1.00 33.70 192 PHE A O 1
ATOM 1537 N N . ILE A 1 193 ? 45.589 96.813 9.096 1.00 34.10 193 ILE A N 1
ATOM 1538 C CA . ILE A 1 193 ? 45.993 96.695 10.484 1.00 34.07 193 ILE A CA 1
ATOM 1539 C C . ILE A 1 193 ? 45.202 95.465 10.887 1.00 34.00 193 ILE A C 1
ATOM 1540 O O . ILE A 1 193 ? 43.975 95.473 10.889 1.00 34.12 193 ILE A O 1
ATOM 1545 N N . VAL A 1 194 ? 45.911 94.396 11.200 1.00 34.95 194 VAL A N 1
ATOM 1546 C CA . VAL A 1 194 ? 45.254 93.156 11.540 1.00 36.33 194 VAL A CA 1
ATOM 1547 C C . VAL A 1 194 ? 45.287 92.866 13.033 1.00 36.09 194 VAL A C 1
ATOM 1548 O O . VAL A 1 194 ? 46.346 92.887 13.662 1.00 36.13 194 VAL A O 1
ATOM 1552 N N . GLY A 1 195 ? 44.112 92.599 13.593 1.00 36.03 195 GLY A N 1
ATOM 1553 C CA . GLY A 1 195 ? 44.011 92.322 15.012 1.00 38.10 195 GLY A CA 1
ATOM 1554 C C . GLY A 1 195 ? 43.533 90.922 15.370 1.00 40.22 195 GLY A C 1
ATOM 1555 O O . GLY A 1 195 ? 44.024 89.920 14.838 1.00 38.69 195 GLY A O 1
ATOM 1556 N N . THR A 1 196 ? 42.562 90.849 16.275 1.00 40.27 196 THR A N 1
ATOM 1557 C CA . THR A 1 196 ? 42.049 89.561 16.711 1.00 42.46 196 THR A CA 1
ATOM 1558 C C . THR A 1 196 ? 41.282 88.788 15.646 1.00 42.58 196 THR A C 1
ATOM 1559 O O . THR A 1 196 ? 41.576 87.621 15.397 1.00 43.68 196 THR A O 1
ATOM 1563 N N . SER A 1 197 ? 40.310 89.430 15.008 1.00 42.21 197 SER A N 1
ATOM 1564 C CA . SER A 1 197 ? 39.506 88.736 14.015 1.00 42.47 197 SER A CA 1
ATOM 1565 C C . SER A 1 197 ? 40.229 88.426 12.707 1.00 43.28 197 SER A C 1
ATOM 1566 O O . SER A 1 197 ? 39.873 87.472 12.013 1.00 45.00 197 SER A O 1
ATOM 1569 N N . GLY A 1 198 ? 41.246 89.210 12.369 1.00 41.44 198 GLY A N 1
ATOM 1570 C CA . GLY A 1 198 ? 41.952 88.965 11.127 1.00 38.92 198 GLY A CA 1
ATOM 1571 C C . GLY A 1 198 ? 43.202 88.111 11.228 1.00 38.90 198 GLY A C 1
ATOM 1572 O O . GLY A 1 198 ? 43.608 87.488 10.246 1.00 37.70 198 GLY A O 1
ATOM 1573 N N . LEU A 1 199 ? 43.815 88.065 12.408 1.00 38.63 199 LEU A N 1
ATOM 1574 C CA . LEU A 1 199 ? 45.041 87.293 12.583 1.00 37.86 199 LEU A CA 1
ATOM 1575 C C . LEU A 1 199 ? 45.071 86.364 13.791 1.00 38.97 199 LEU A C 1
ATOM 1576 O O . LEU A 1 199 ? 44.824 85.167 13.677 1.00 40.46 199 LEU A O 1
ATOM 1581 N N . PHE A 1 200 ? 45.384 86.935 14.947 1.00 40.29 200 PHE A N 1
ATOM 1582 C CA . PHE A 1 200 ? 45.508 86.199 16.197 1.00 41.45 200 PHE A CA 1
ATOM 1583 C C . PHE A 1 200 ? 44.483 85.110 16.528 1.00 44.77 200 PHE A C 1
ATOM 1584 O O . PHE A 1 200 ? 44.846 84.089 17.105 1.00 46.97 200 PHE A O 1
ATOM 1592 N N . ASN A 1 201 ? 43.221 85.308 16.163 1.00 47.38 201 ASN A N 1
ATOM 1593 C CA . ASN A 1 201 ? 42.183 84.315 16.446 1.00 50.82 201 ASN A CA 1
ATOM 1594 C C . ASN A 1 201 ? 42.308 82.998 15.679 1.00 52.45 201 ASN A C 1
ATOM 1595 O O . ASN A 1 201 ? 42.052 81.924 16.225 1.00 52.80 201 ASN A O 1
ATOM 1600 N N . HIS A 1 202 ? 42.697 83.088 14.412 1.00 53.90 202 HIS A N 1
ATOM 1601 C CA . HIS A 1 202 ? 42.832 81.921 13.542 1.00 54.56 202 HIS A CA 1
ATOM 1602 C C . HIS A 1 202 ? 43.592 80.720 14.107 1.00 54.90 202 HIS A C 1
ATOM 1603 O O . HIS A 1 202 ? 43.319 79.583 13.723 1.00 55.07 202 HIS A O 1
ATOM 1610 N N . ALA A 1 203 ? 44.535 80.957 15.012 1.00 54.76 203 ALA A N 1
ATOM 1611 C CA . ALA A 1 203 ? 45.300 79.858 15.595 1.00 56.06 203 ALA A CA 1
ATOM 1612 C C . ALA A 1 203 ? 46.125 80.320 16.781 1.00 56.71 203 ALA A C 1
ATOM 1613 O O . ALA A 1 203 ? 46.538 81.474 16.847 1.00 57.32 203 ALA A O 1
ATOM 1615 N N . GLU A 1 204 ? 46.368 79.410 17.715 1.00 58.20 204 GLU A N 1
ATOM 1616 C CA . GLU A 1 204 ? 47.143 79.735 18.902 1.00 59.93 204 GLU A CA 1
ATOM 1617 C C . GLU A 1 204 ? 48.603 79.952 18.527 1.00 59.31 204 GLU A C 1
ATOM 1618 O O . GLU A 1 204 ? 49.304 80.756 19.145 1.00 59.90 204 GLU A O 1
ATOM 1624 N N . ASN A 1 205 ? 49.059 79.232 17.510 1.00 58.19 205 ASN A N 1
ATOM 1625 C CA . ASN A 1 205 ? 50.431 79.362 17.040 1.00 57.67 205 ASN A CA 1
ATOM 1626 C C . ASN A 1 205 ? 50.389 80.453 15.972 1.00 55.50 205 ASN A C 1
ATOM 1627 O O . ASN A 1 205 ? 49.606 80.364 15.029 1.00 55.29 205 ASN A O 1
ATOM 1632 N N . ILE A 1 206 ? 51.222 81.480 16.115 1.00 52.94 206 ILE A N 1
ATOM 1633 C CA . ILE A 1 206 ? 51.198 82.595 15.170 1.00 51.70 206 ILE A CA 1
ATOM 1634 C C . ILE A 1 206 ? 51.580 82.283 13.717 1.00 51.92 206 ILE A C 1
ATOM 1635 O O . ILE A 1 206 ? 51.128 82.975 12.802 1.00 50.39 206 ILE A O 1
ATOM 1640 N N . ASP A 1 207 ? 52.393 81.250 13.500 1.00 52.65 207 ASP A N 1
ATOM 1641 C CA . ASP A 1 207 ? 52.798 80.867 12.140 1.00 53.85 207 ASP A CA 1
ATOM 1642 C C . ASP A 1 207 ? 51.549 80.452 11.379 1.00 52.12 207 ASP A C 1
ATOM 1643 O O . ASP A 1 207 ? 51.288 80.905 10.264 1.00 50.65 207 ASP A O 1
ATOM 1648 N N . GLU A 1 208 ? 50.795 79.560 12.008 1.00 51.34 208 GLU A N 1
ATOM 1649 C CA . GLU A 1 208 ? 49.565 79.028 11.454 1.00 52.07 208 GLU A CA 1
ATOM 1650 C C . GLU A 1 208 ? 48.576 80.156 11.196 1.00 51.47 208 GLU A C 1
ATOM 1651 O O . GLU A 1 208 ? 47.990 80.247 10.114 1.00 52.88 208 GLU A O 1
ATOM 1657 N N . ALA A 1 209 ? 48.404 81.018 12.193 1.00 49.58 209 ALA A N 1
ATOM 1658 C CA . ALA A 1 209 ? 47.487 82.146 12.087 1.00 47.14 209 ALA A CA 1
ATOM 1659 C C . ALA A 1 209 ? 47.823 83.006 10.881 1.00 45.15 209 ALA A C 1
ATOM 1660 O O . ALA A 1 209 ? 46.942 83.395 10.119 1.00 44.43 209 ALA A O 1
ATOM 1662 N N . TRP A 1 210 ? 49.108 83.293 10.710 1.00 44.20 210 TRP A N 1
ATOM 1663 C CA . TRP A 1 210 ? 49.566 84.124 9.609 1.00 43.37 210 TRP A CA 1
ATOM 1664 C C . TRP A 1 210 ? 49.288 83.477 8.265 1.00 45.22 210 TRP A C 1
ATOM 1665 O O . TRP A 1 210 ? 48.902 84.147 7.302 1.00 45.03 210 TRP A O 1
ATOM 1676 N N . ARG A 1 211 ? 49.486 82.166 8.214 1.00 46.67 211 ARG A N 1
ATOM 1677 C CA . ARG A 1 211 ? 49.271 81.395 7.000 1.00 47.48 211 ARG A CA 1
ATOM 1678 C C . ARG A 1 211 ? 47.814 81.549 6.563 1.00 46.07 211 ARG A C 1
ATOM 1679 O O . ARG A 1 211 ? 47.524 81.891 5.415 1.00 46.31 211 ARG A O 1
ATOM 1687 N N . ILE A 1 212 ? 46.905 81.308 7.499 1.00 44.41 212 ILE A N 1
ATOM 1688 C CA . ILE A 1 212 ? 45.474 81.395 7.248 1.00 43.38 212 ILE A CA 1
ATOM 1689 C C . ILE A 1 212 ? 45.067 82.788 6.776 1.00 43.54 212 ILE A C 1
ATOM 1690 O O . ILE A 1 212 ? 44.272 82.938 5.841 1.00 44.13 212 ILE A O 1
ATOM 1695 N N . MET A 1 213 ? 45.620 83.805 7.425 1.00 42.20 213 MET A N 1
ATOM 1696 C CA . MET A 1 213 ? 45.321 85.186 7.070 1.00 40.04 213 MET A CA 1
ATOM 1697 C C . MET A 1 213 ? 45.792 85.464 5.647 1.00 38.48 213 MET A C 1
ATOM 1698 O O . MET A 1 213 ? 45.029 85.948 4.812 1.00 36.84 213 MET A O 1
ATOM 1703 N N . THR A 1 214 ? 47.056 85.153 5.383 1.00 38.63 214 THR A N 1
ATOM 1704 C CA . THR A 1 214 ? 47.641 85.393 4.070 1.00 38.31 214 THR A CA 1
ATOM 1705 C C . THR A 1 214 ? 46.807 84.766 2.967 1.00 37.93 214 THR A C 1
ATOM 1706 O O . THR A 1 214 ? 46.597 85.372 1.915 1.00 36.84 214 THR A O 1
ATOM 1710 N N . ALA A 1 215 ? 46.323 83.557 3.224 1.00 38.25 215 ALA A N 1
ATOM 1711 C CA . ALA A 1 215 ? 45.512 82.836 2.256 1.00 38.85 215 ALA A CA 1
ATOM 1712 C C . ALA A 1 215 ? 44.195 83.556 2.014 1.00 39.89 215 ALA A C 1
ATOM 1713 O O . ALA A 1 215 ? 43.761 83.700 0.872 1.00 40.72 215 ALA A O 1
ATOM 1715 N N . GLN A 1 216 ? 43.557 84.009 3.089 1.00 40.63 216 GLN A N 1
ATOM 1716 C CA . GLN A 1 216 ? 42.286 84.710 2.970 1.00 41.57 216 GLN A CA 1
ATOM 1717 C C . GLN A 1 216 ? 42.438 86.033 2.231 1.00 42.28 216 GLN A C 1
ATOM 1718 O O . GLN A 1 216 ? 41.522 86.473 1.527 1.00 42.13 216 GLN A O 1
ATOM 1724 N N . ILE A 1 217 ? 43.599 86.661 2.386 1.00 43.51 217 ILE A N 1
ATOM 1725 C CA . ILE A 1 217 ? 43.870 87.925 1.714 1.00 45.04 217 ILE A CA 1
ATOM 1726 C C . ILE A 1 217 ? 43.928 87.685 0.202 1.00 46.93 217 ILE A C 1
ATOM 1727 O O . ILE A 1 217 ? 43.484 88.528 -0.584 1.00 45.32 217 ILE A O 1
ATOM 1732 N N . LEU A 1 218 ? 44.474 86.535 -0.198 1.00 50.24 218 LEU A N 1
ATOM 1733 C CA . LEU A 1 218 ? 44.580 86.189 -1.617 1.00 53.93 218 LEU A CA 1
ATOM 1734 C C . LEU A 1 218 ? 43.312 86.481 -2.414 1.00 55.24 218 LEU A C 1
ATOM 1735 O O . LEU A 1 218 ? 43.391 86.935 -3.556 1.00 55.83 218 LEU A O 1
ATOM 1740 N N . ALA A 1 219 ? 42.146 86.215 -1.830 1.00 55.49 219 ALA A N 1
ATOM 1741 C CA . ALA A 1 219 ? 40.901 86.529 -2.521 1.00 55.45 219 ALA A CA 1
ATOM 1742 C C . ALA A 1 219 ? 40.637 88.037 -2.334 1.00 55.78 219 ALA A C 1
ATOM 1743 O O . ALA A 1 219 ? 40.868 88.829 -3.283 1.00 53.95 219 ALA A O 1
ATOM 1745 N N . MET B 1 1 ? 60.225 145.255 58.397 1.00 53.01 1 MET B N 1
ATOM 1746 C CA . MET B 1 1 ? 58.968 144.910 57.655 1.00 54.51 1 MET B CA 1
ATOM 1747 C C . MET B 1 1 ? 59.188 145.023 56.145 1.00 53.12 1 MET B C 1
ATOM 1748 O O . MET B 1 1 ? 59.240 146.127 55.605 1.00 53.42 1 MET B O 1
ATOM 1753 N N . LYS B 1 2 ? 59.304 143.881 55.467 1.00 51.66 2 LYS B N 1
ATOM 1754 C CA . LYS B 1 2 ? 59.554 143.858 54.027 1.00 48.70 2 LYS B CA 1
ATOM 1755 C C . LYS B 1 2 ? 58.349 144.207 53.155 1.00 46.56 2 LYS B C 1
ATOM 1756 O O . LYS B 1 2 ? 57.198 143.974 53.533 1.00 45.98 2 LYS B O 1
ATOM 1762 N N . ILE B 1 3 ? 58.631 144.769 51.982 1.00 43.86 3 ILE B N 1
ATOM 1763 C CA . ILE B 1 3 ? 57.593 145.184 51.050 1.00 42.73 3 ILE B CA 1
ATOM 1764 C C . ILE B 1 3 ? 57.761 144.553 49.668 1.00 42.16 3 ILE B C 1
ATOM 1765 O O . ILE B 1 3 ? 58.865 144.500 49.123 1.00 40.79 3 ILE B O 1
ATOM 1770 N N . SER B 1 4 ? 56.648 144.090 49.104 1.00 41.01 4 SER B N 1
ATOM 1771 C CA . SER B 1 4 ? 56.647 143.470 47.785 1.00 39.37 4 SER B CA 1
ATOM 1772 C C . SER B 1 4 ? 55.486 144.043 46.970 1.00 39.03 4 SER B C 1
ATOM 1773 O O . SER B 1 4 ? 54.348 143.577 47.074 1.00 39.31 4 SER B O 1
ATOM 1776 N N . PRO B 1 5 ? 55.758 145.078 46.159 1.00 38.77 5 PRO B N 1
ATOM 1777 C CA . PRO B 1 5 ? 54.725 145.712 45.330 1.00 37.11 5 PRO B CA 1
ATOM 1778 C C . PRO B 1 5 ? 54.112 144.782 44.275 1.00 35.32 5 PRO B C 1
ATOM 1779 O O . PRO B 1 5 ? 54.823 144.050 43.589 1.00 33.24 5 PRO B O 1
ATOM 1783 N N . SER B 1 6 ? 52.788 144.823 44.163 1.00 34.98 6 SER B N 1
ATOM 1784 C CA . SER B 1 6 ? 52.049 144.018 43.192 1.00 35.04 6 SER B CA 1
ATOM 1785 C C . SER B 1 6 ? 52.073 144.732 41.838 1.00 34.70 6 SER B C 1
ATOM 1786 O O . SER B 1 6 ? 51.306 145.669 41.604 1.00 33.94 6 SER B O 1
ATOM 1789 N N . LEU B 1 7 ? 52.944 144.283 40.943 1.00 33.08 7 LEU B N 1
ATOM 1790 C CA . LEU B 1 7 ? 53.073 144.918 39.644 1.00 32.94 7 LEU B CA 1
ATOM 1791 C C . LEU B 1 7 ? 51.815 144.962 38.769 1.00 32.86 7 LEU B C 1
ATOM 1792 O O . LEU B 1 7 ? 51.737 145.768 37.836 1.00 32.72 7 LEU B O 1
ATOM 1797 N N . MET B 1 8 ? 50.823 144.123 39.052 1.00 31.27 8 MET B N 1
ATOM 1798 C CA . MET B 1 8 ? 49.620 144.154 38.234 1.00 32.89 8 MET B CA 1
ATOM 1799 C C . MET B 1 8 ? 48.848 145.428 38.555 1.00 33.16 8 MET B C 1
ATOM 1800 O O . MET B 1 8 ? 47.836 145.728 37.924 1.00 33.95 8 MET B O 1
ATOM 1805 N N . CYS B 1 9 ? 49.350 146.181 39.532 1.00 33.54 9 CYS B N 1
ATOM 1806 C CA . CYS B 1 9 ? 48.730 147.436 39.960 1.00 33.37 9 CYS B CA 1
ATOM 1807 C C . CYS B 1 9 ? 49.552 148.672 39.552 1.00 33.51 9 CYS B C 1
ATOM 1808 O O . CYS B 1 9 ? 49.152 149.807 39.818 1.00 33.67 9 CYS B O 1
ATOM 1811 N N . MET B 1 10 ? 50.693 148.458 38.905 1.00 33.08 10 MET B N 1
ATOM 1812 C CA . MET B 1 10 ? 51.547 149.571 38.508 1.00 33.74 10 MET B CA 1
ATOM 1813 C C . MET B 1 10 ? 51.045 150.344 37.294 1.00 35.98 10 MET B C 1
ATOM 1814 O O . MET B 1 10 ? 50.037 149.983 36.681 1.00 37.93 10 MET B O 1
ATOM 1819 N N . ASP B 1 11 ? 51.763 151.415 36.959 1.00 36.71 11 ASP B N 1
ATOM 1820 C CA . ASP B 1 11 ? 51.439 152.274 35.824 1.00 36.63 11 ASP B CA 1
ATOM 1821 C C . ASP B 1 11 ? 52.482 152.024 34.739 1.00 35.70 11 ASP B C 1
ATOM 1822 O O . ASP B 1 11 ? 53.641 152.407 34.890 1.00 36.29 11 ASP B O 1
ATOM 1827 N N . LEU B 1 12 ? 52.071 151.384 33.650 1.00 33.99 12 LEU B N 1
ATOM 1828 C CA . LEU B 1 12 ? 52.984 151.078 32.563 1.00 33.48 12 LEU B CA 1
ATOM 1829 C C . LEU B 1 12 ? 53.535 152.314 31.852 1.00 34.69 12 LEU B C 1
ATOM 1830 O O . LEU B 1 12 ? 54.603 152.260 31.243 1.00 34.16 12 LEU B O 1
ATOM 1835 N N . LEU B 1 13 ? 52.812 153.426 31.919 1.00 35.80 13 LEU B N 1
ATOM 1836 C CA . LEU B 1 13 ? 53.271 154.652 31.271 1.00 37.43 13 LEU B CA 1
ATOM 1837 C C . LEU B 1 13 ? 54.599 155.084 31.864 1.00 38.10 13 LEU B C 1
ATOM 1838 O O . LEU B 1 13 ? 55.426 155.672 31.181 1.00 39.35 13 LEU B O 1
ATOM 1843 N N . LYS B 1 14 ? 54.797 154.770 33.138 1.00 39.20 14 LYS B N 1
ATOM 1844 C CA . LYS B 1 14 ? 56.024 155.106 33.851 1.00 39.48 14 LYS B CA 1
ATOM 1845 C C . LYS B 1 14 ? 56.735 153.825 34.270 1.00 38.26 14 LYS B C 1
ATOM 1846 O O . LYS B 1 14 ? 57.302 153.746 35.357 1.00 37.46 14 LYS B O 1
ATOM 1852 N N . PHE B 1 15 ? 56.701 152.822 33.402 1.00 40.11 15 PHE B N 1
ATOM 1853 C CA . PHE B 1 15 ? 57.309 151.529 33.698 1.00 40.42 15 PHE B CA 1
ATOM 1854 C C . PHE B 1 15 ? 58.726 151.615 34.240 1.00 41.53 15 PHE B C 1
ATOM 1855 O O . PHE B 1 15 ? 58.985 151.232 35.382 1.00 42.27 15 PHE B O 1
ATOM 1863 N N . LYS B 1 16 ? 59.644 152.107 33.417 1.00 42.67 16 LYS B N 1
ATOM 1864 C CA . LYS B 1 16 ? 61.040 152.221 33.817 1.00 44.22 16 LYS B CA 1
ATOM 1865 C C . LYS B 1 16 ? 61.163 152.964 35.139 1.00 43.76 16 LYS B C 1
ATOM 1866 O O . LYS B 1 16 ? 61.814 152.494 36.071 1.00 43.47 16 LYS B O 1
ATOM 1872 N N . GLU B 1 17 ? 60.511 154.117 35.223 1.00 44.12 17 GLU B N 1
ATOM 1873 C CA . GLU B 1 17 ? 60.546 154.930 36.432 1.00 44.83 17 GLU B CA 1
ATOM 1874 C C . GLU B 1 17 ? 60.138 154.137 37.674 1.00 43.76 17 GLU B C 1
ATOM 1875 O O . GLU B 1 17 ? 60.878 154.082 38.657 1.00 44.52 17 GLU B O 1
ATOM 1881 N N . GLN B 1 18 ? 58.964 153.514 37.624 1.00 42.78 18 GLN B N 1
ATOM 1882 C CA . GLN B 1 18 ? 58.461 152.751 38.761 1.00 41.38 18 GLN B CA 1
ATOM 1883 C C . GLN B 1 18 ? 59.255 151.497 39.123 1.00 41.92 18 GLN B C 1
ATOM 1884 O O . GLN B 1 18 ? 59.410 151.181 40.307 1.00 41.64 18 GLN B O 1
ATOM 1890 N N . ILE B 1 19 ? 59.756 150.778 38.124 1.00 41.06 19 ILE B N 1
ATOM 1891 C CA . ILE B 1 19 ? 60.537 149.582 38.408 1.00 42.43 19 ILE B CA 1
ATOM 1892 C C . ILE B 1 19 ? 61.840 149.958 39.115 1.00 43.93 19 ILE B C 1
ATOM 1893 O O . ILE B 1 19 ? 62.216 149.334 40.108 1.00 44.58 19 ILE B O 1
ATOM 1898 N N . GLU B 1 20 ? 62.521 150.982 38.607 1.00 45.63 20 GLU B N 1
ATOM 1899 C CA . GLU B 1 20 ? 63.774 151.427 39.212 1.00 46.11 20 GLU B CA 1
ATOM 1900 C C . GLU B 1 20 ? 63.540 151.926 40.633 1.00 45.28 20 GLU B C 1
ATOM 1901 O O . GLU B 1 20 ? 64.327 151.642 41.531 1.00 46.63 20 GLU B O 1
ATOM 1907 N N . PHE B 1 21 ? 62.457 152.660 40.849 1.00 44.64 21 PHE B N 1
ATOM 1908 C CA . PHE B 1 21 ? 62.169 153.138 42.190 1.00 43.40 21 PHE B CA 1
ATOM 1909 C C . PHE B 1 21 ? 61.938 151.945 43.101 1.00 42.84 21 PHE B C 1
ATOM 1910 O O . PHE B 1 21 ? 62.519 151.849 44.173 1.00 42.77 21 PHE B O 1
ATOM 1918 N N . ILE B 1 22 ? 61.078 151.035 42.664 1.00 43.92 22 ILE B N 1
ATOM 1919 C CA . ILE B 1 22 ? 60.759 149.851 43.450 1.00 44.08 22 ILE B CA 1
ATOM 1920 C C . ILE B 1 22 ? 62.003 149.013 43.730 1.00 44.89 22 ILE B C 1
ATOM 1921 O O . ILE B 1 22 ? 62.183 148.500 44.838 1.00 44.54 22 ILE B O 1
ATOM 1926 N N . ASP B 1 23 ? 62.868 148.887 42.733 1.00 45.43 23 ASP B N 1
ATOM 1927 C CA . ASP B 1 23 ? 64.068 148.084 42.894 1.00 47.07 23 ASP B CA 1
ATOM 1928 C C . ASP B 1 23 ? 65.022 148.621 43.958 1.00 47.46 23 ASP B C 1
ATOM 1929 O O . ASP B 1 23 ? 65.811 147.870 44.536 1.00 47.10 23 ASP B O 1
ATOM 1934 N N . SER B 1 24 ? 64.943 149.916 44.235 1.00 47.46 24 SER B N 1
ATOM 1935 C CA . SER B 1 24 ? 65.826 150.508 45.229 1.00 47.35 24 SER B CA 1
ATOM 1936 C C . SER B 1 24 ? 65.117 150.829 46.536 1.00 47.03 24 SER B C 1
ATOM 1937 O O . SER B 1 24 ? 65.703 151.434 47.423 1.00 48.01 24 SER B O 1
ATOM 1940 N N . HIS B 1 25 ? 63.867 150.408 46.670 1.00 47.10 25 HIS B N 1
ATOM 1941 C CA . HIS B 1 25 ? 63.118 150.682 47.890 1.00 48.83 25 HIS B CA 1
ATOM 1942 C C . HIS B 1 25 ? 62.426 149.459 48.479 1.00 49.75 25 HIS B C 1
ATOM 1943 O O . HIS B 1 25 ? 62.318 149.323 49.698 1.00 50.31 25 HIS B O 1
ATOM 1950 N N . ALA B 1 26 ? 61.947 148.570 47.617 1.00 49.87 26 ALA B N 1
ATOM 1951 C CA . ALA B 1 26 ? 61.255 147.377 48.085 1.00 49.02 26 ALA B CA 1
ATOM 1952 C C . ALA B 1 26 ? 62.195 146.181 48.222 1.00 48.40 26 ALA B C 1
ATOM 1953 O O . ALA B 1 26 ? 63.380 146.250 47.878 1.00 47.95 26 ALA B O 1
ATOM 1955 N N . ASP B 1 27 ? 61.648 145.080 48.719 1.00 47.20 27 ASP B N 1
ATOM 1956 C CA . ASP B 1 27 ? 62.420 143.865 48.915 1.00 46.71 27 ASP B CA 1
ATOM 1957 C C . ASP B 1 27 ? 62.159 142.834 47.820 1.00 46.05 27 ASP B C 1
ATOM 1958 O O . ASP B 1 27 ? 63.040 142.041 47.485 1.00 46.67 27 ASP B O 1
ATOM 1963 N N . TYR B 1 28 ? 60.951 142.852 47.261 1.00 45.17 28 TYR B N 1
ATOM 1964 C CA . TYR B 1 28 ? 60.573 141.905 46.217 1.00 42.74 28 TYR B CA 1
ATOM 1965 C C . TYR B 1 28 ? 59.630 142.535 45.212 1.00 41.62 28 TYR B C 1
ATOM 1966 O O . TYR B 1 28 ? 58.978 143.538 45.500 1.00 40.59 28 TYR B O 1
ATOM 1975 N N . PHE B 1 29 ? 59.562 141.921 44.035 1.00 40.76 29 PHE B N 1
ATOM 1976 C CA . PHE B 1 29 ? 58.649 142.340 42.979 1.00 39.65 29 PHE B CA 1
ATOM 1977 C C . PHE B 1 29 ? 57.600 141.228 42.951 1.00 38.84 29 PHE B C 1
ATOM 1978 O O . PHE B 1 29 ? 57.940 140.075 42.664 1.00 38.61 29 PHE B O 1
ATOM 1986 N N . HIS B 1 30 ? 56.345 141.550 43.262 1.00 36.91 30 HIS B N 1
ATOM 1987 C CA . HIS B 1 30 ? 55.292 140.538 43.242 1.00 33.85 30 HIS B CA 1
ATOM 1988 C C . HIS B 1 30 ? 54.624 140.495 41.869 1.00 34.07 30 HIS B C 1
ATOM 1989 O O . HIS B 1 30 ? 53.865 141.396 41.506 1.00 30.53 30 HIS B O 1
ATOM 1996 N N . ILE B 1 31 ? 54.909 139.438 41.116 1.00 34.00 31 ILE B N 1
ATOM 1997 C CA . ILE B 1 31 ? 54.367 139.280 39.777 1.00 34.68 31 ILE B CA 1
ATOM 1998 C C . ILE B 1 31 ? 53.309 138.179 39.697 1.00 35.80 31 ILE B C 1
ATOM 1999 O O . ILE B 1 31 ? 53.626 136.991 39.771 1.00 34.53 31 ILE B O 1
ATOM 2004 N N . ASP B 1 32 ? 52.054 138.590 39.528 1.00 36.27 32 ASP B N 1
ATOM 2005 C CA . ASP B 1 32 ? 50.940 137.656 39.432 1.00 37.84 32 ASP B CA 1
ATOM 2006 C C . ASP B 1 32 ? 50.799 137.038 38.045 1.00 36.88 32 ASP B C 1
ATOM 2007 O O . ASP B 1 32 ? 50.657 137.734 37.049 1.00 36.87 32 ASP B O 1
ATOM 2012 N N . ILE B 1 33 ? 50.846 135.717 37.992 1.00 35.32 33 ILE B N 1
ATOM 2013 C CA . ILE B 1 33 ? 50.695 135.003 36.735 1.00 35.07 33 ILE B CA 1
ATOM 2014 C C . ILE B 1 33 ? 49.431 134.158 36.837 1.00 33.83 33 ILE B C 1
ATOM 2015 O O . ILE B 1 33 ? 49.372 133.188 37.599 1.00 33.46 33 ILE B O 1
ATOM 2020 N N . MET B 1 34 ? 48.413 134.554 36.077 1.00 33.00 34 MET B N 1
ATOM 2021 C CA . MET B 1 34 ? 47.135 133.868 36.110 1.00 30.94 34 MET B CA 1
ATOM 2022 C C . MET B 1 34 ? 46.755 133.088 34.865 1.00 30.57 34 MET B C 1
ATOM 2023 O O . MET B 1 34 ? 47.169 133.379 33.746 1.00 30.49 34 MET B O 1
ATOM 2028 N N . ASP B 1 35 ? 45.914 132.102 35.121 1.00 29.23 35 ASP B N 1
ATOM 2029 C CA . ASP B 1 35 ? 45.409 131.117 34.180 1.00 28.98 35 ASP B CA 1
ATOM 2030 C C . ASP B 1 35 ? 44.112 131.409 33.444 1.00 27.34 35 ASP B C 1
ATOM 2031 O O . ASP B 1 35 ? 43.918 130.987 32.315 1.00 25.20 35 ASP B O 1
ATOM 2036 N N . GLY B 1 36 ? 43.200 132.082 34.126 1.00 26.56 36 GLY B N 1
ATOM 2037 C CA . GLY B 1 36 ? 41.894 132.307 33.557 1.00 25.34 36 GLY B CA 1
ATOM 2038 C C . GLY B 1 36 ? 41.111 131.058 33.963 1.00 26.13 36 GLY B C 1
ATOM 2039 O O . GLY B 1 36 ? 39.899 130.973 33.774 1.00 26.06 36 GLY B O 1
ATOM 2040 N N . HIS B 1 37 ? 41.821 130.082 34.532 1.00 25.99 37 HIS B N 1
ATOM 2041 C CA . HIS B 1 37 ? 41.220 128.826 34.976 1.00 25.65 37 HIS B CA 1
ATOM 2042 C C . HIS B 1 37 ? 41.357 128.577 36.479 1.00 25.31 37 HIS B C 1
ATOM 2043 O O . HIS B 1 37 ? 40.374 128.267 37.147 1.00 24.22 37 HIS B O 1
ATOM 2050 N N . PHE B 1 38 ? 42.569 128.690 37.019 1.00 26.12 38 PHE B N 1
ATOM 2051 C CA . PHE B 1 38 ? 42.741 128.479 38.462 1.00 25.76 38 PHE B CA 1
ATOM 2052 C C . PHE B 1 38 ? 42.025 129.624 39.196 1.00 25.87 38 PHE B C 1
ATOM 2053 O O . PHE B 1 38 ? 41.448 129.438 40.274 1.00 24.07 38 PHE B O 1
ATOM 2061 N N . VAL B 1 39 ? 42.091 130.810 38.603 1.00 23.55 39 VAL B N 1
ATOM 2062 C CA . VAL B 1 39 ? 41.403 131.998 39.102 1.00 24.19 39 VAL B CA 1
ATOM 2063 C C . VAL B 1 39 ? 40.761 132.574 37.839 1.00 23.89 39 VAL B C 1
ATOM 2064 O O . VAL B 1 39 ? 41.313 132.448 36.743 1.00 21.03 39 VAL B O 1
ATOM 2068 N N . PRO B 1 40 ? 39.590 133.205 37.969 1.00 25.67 40 PRO B N 1
ATOM 2069 C CA . PRO B 1 40 ? 38.899 133.775 36.804 1.00 26.99 40 PRO B CA 1
ATOM 2070 C C . PRO B 1 40 ? 39.427 135.124 36.322 1.00 26.85 40 PRO B C 1
ATOM 2071 O O . PRO B 1 40 ? 38.704 136.115 36.321 1.00 28.33 40 PRO B O 1
ATOM 2075 N N . ASN B 1 41 ? 40.682 135.163 35.898 1.00 27.00 41 ASN B N 1
ATOM 2076 C CA . ASN B 1 41 ? 41.264 136.409 35.424 1.00 27.70 41 ASN B CA 1
ATOM 2077 C C . ASN B 1 41 ? 42.622 136.168 34.775 1.00 27.81 41 ASN B C 1
ATOM 2078 O O . ASN B 1 41 ? 43.194 135.079 34.885 1.00 29.28 41 ASN B O 1
ATOM 2083 N N . LEU B 1 42 ? 43.126 137.190 34.092 1.00 28.31 42 LEU B N 1
ATOM 2084 C CA . LEU B 1 42 ? 44.416 137.136 33.408 1.00 29.51 42 LEU B CA 1
ATOM 2085 C C . LEU B 1 42 ? 45.143 138.439 33.712 1.00 30.25 42 LEU B C 1
ATOM 2086 O O . LEU B 1 42 ? 44.558 139.515 33.613 1.00 32.59 42 LEU B O 1
ATOM 2091 N N . THR B 1 43 ? 46.414 138.357 34.080 1.00 30.73 43 THR B N 1
ATOM 2092 C CA . THR B 1 43 ? 47.172 139.567 34.383 1.00 31.04 43 THR B CA 1
ATOM 2093 C C . THR B 1 43 ? 48.570 139.607 33.781 1.00 30.43 43 THR B C 1
ATOM 2094 O O . THR B 1 43 ? 48.756 140.130 32.688 1.00 30.57 43 THR B O 1
ATOM 2098 N N . LEU B 1 44 ? 49.556 139.053 34.477 1.00 28.51 44 LEU B N 1
ATOM 2099 C CA . LEU B 1 44 ? 50.915 139.111 33.962 1.00 28.73 44 LEU B CA 1
ATOM 2100 C C . LEU B 1 44 ? 51.407 137.797 33.373 1.00 29.62 44 LEU B C 1
ATOM 2101 O O . LEU B 1 44 ? 50.688 136.804 33.356 1.00 30.18 44 LEU B O 1
ATOM 2106 N N . SER B 1 45 ? 52.643 137.789 32.896 1.00 30.33 45 SER B N 1
ATOM 2107 C CA . SER B 1 45 ? 53.177 136.603 32.253 1.00 30.58 45 SER B CA 1
ATOM 2108 C C . SER B 1 45 ? 54.703 136.629 32.176 1.00 32.06 45 SER B C 1
ATOM 2109 O O . SER B 1 45 ? 55.335 137.577 32.626 1.00 31.26 45 SER B O 1
ATOM 2112 N N . PRO B 1 46 ? 55.311 135.577 31.594 1.00 33.18 46 PRO B N 1
ATOM 2113 C CA . PRO B 1 46 ? 56.766 135.510 31.460 1.00 33.96 46 PRO B CA 1
ATOM 2114 C C . PRO B 1 46 ? 57.299 136.736 30.724 1.00 35.87 46 PRO B C 1
ATOM 2115 O O . PRO B 1 46 ? 58.366 137.253 31.049 1.00 35.88 46 PRO B O 1
ATOM 2119 N N . PHE B 1 47 ? 56.548 137.189 29.725 1.00 37.80 47 PHE B N 1
ATOM 2120 C CA . PHE B 1 47 ? 56.927 138.362 28.944 1.00 38.83 47 PHE B CA 1
ATOM 2121 C C . PHE B 1 47 ? 57.170 139.520 29.890 1.00 39.54 47 PHE B C 1
ATOM 2122 O O . PHE B 1 47 ? 58.203 140.192 29.842 1.00 40.83 47 PHE B O 1
ATOM 2130 N N . PHE B 1 48 ? 56.195 139.752 30.749 1.00 39.20 48 PHE B N 1
ATOM 2131 C CA . PHE B 1 48 ? 56.298 140.829 31.700 1.00 39.37 48 PHE B CA 1
ATOM 2132 C C . PHE B 1 48 ? 57.533 140.654 32.593 1.00 39.54 48 PHE B C 1
ATOM 2133 O O . PHE B 1 48 ? 58.314 141.598 32.776 1.00 38.47 48 PHE B O 1
ATOM 2141 N N . VAL B 1 49 ? 57.700 139.445 33.137 1.00 38.80 49 VAL B N 1
ATOM 2142 C CA . VAL B 1 49 ? 58.832 139.120 33.999 1.00 37.72 49 VAL B CA 1
ATOM 2143 C C . VAL B 1 49 ? 60.108 139.513 33.276 1.00 37.74 49 VAL B C 1
ATOM 2144 O O . VAL B 1 49 ? 60.981 140.165 33.834 1.00 38.40 49 VAL B O 1
ATOM 2148 N N . SER B 1 50 ? 60.188 139.121 32.016 1.00 38.46 50 SER B N 1
ATOM 2149 C CA . SER B 1 50 ? 61.331 139.406 31.168 1.00 40.01 50 SER B CA 1
ATOM 2150 C C . SER B 1 50 ? 61.646 140.903 31.091 1.00 41.66 50 SER B C 1
ATOM 2151 O O . SER B 1 50 ? 62.808 141.308 31.090 1.00 42.45 50 SER B O 1
ATOM 2154 N N . GLN B 1 51 ? 60.606 141.724 31.016 1.00 41.55 51 GLN B N 1
ATOM 2155 C CA . GLN B 1 51 ? 60.787 143.166 30.931 1.00 42.84 51 GLN B CA 1
ATOM 2156 C C . GLN B 1 51 ? 61.309 143.726 32.250 1.00 43.98 51 GLN B C 1
ATOM 2157 O O . GLN B 1 51 ? 62.260 144.503 32.276 1.00 42.66 51 GLN B O 1
ATOM 2163 N N . VAL B 1 52 ? 60.678 143.329 33.348 1.00 44.88 52 VAL B N 1
ATOM 2164 C CA . VAL B 1 52 ? 61.102 143.776 34.662 1.00 45.12 52 VAL B CA 1
ATOM 2165 C C . VAL B 1 52 ? 62.555 143.375 34.907 1.00 46.72 52 VAL B C 1
ATOM 2166 O O . VAL B 1 52 ? 63.316 144.119 35.516 1.00 47.84 52 VAL B O 1
ATOM 2170 N N . LYS B 1 53 ? 62.937 142.204 34.414 1.00 47.79 53 LYS B N 1
ATOM 2171 C CA . LYS B 1 53 ? 64.294 141.700 34.596 1.00 49.85 53 LYS B CA 1
ATOM 2172 C C . LYS B 1 53 ? 65.371 142.647 34.082 1.00 49.98 53 LYS B C 1
ATOM 2173 O O . LYS B 1 53 ? 66.457 142.730 34.655 1.00 51.47 53 LYS B O 1
ATOM 2179 N N . LYS B 1 54 ? 65.074 143.353 32.999 1.00 49.17 54 LYS B N 1
ATOM 2180 C CA . LYS B 1 54 ? 66.033 144.283 32.414 1.00 49.20 54 LYS B CA 1
ATOM 2181 C C . LYS B 1 54 ? 66.532 145.334 33.409 1.00 48.86 54 LYS B C 1
ATOM 2182 O O . LYS B 1 54 ? 67.667 145.792 33.316 1.00 48.53 54 LYS B O 1
ATOM 2188 N N . LEU B 1 55 ? 65.685 145.703 34.364 1.00 49.48 55 LEU B N 1
ATOM 2189 C CA . LEU B 1 55 ? 66.021 146.734 35.345 1.00 49.16 55 LEU B CA 1
ATOM 2190 C C . LEU B 1 55 ? 66.170 146.281 36.785 1.00 49.08 55 LEU B C 1
ATOM 2191 O O . LEU B 1 55 ? 66.624 147.053 37.629 1.00 50.36 55 LEU B O 1
ATOM 2196 N N . ALA B 1 56 ? 65.800 145.043 37.078 1.00 48.09 56 ALA B N 1
ATOM 2197 C CA . ALA B 1 56 ? 65.834 144.574 38.459 1.00 47.68 56 ALA B CA 1
ATOM 2198 C C . ALA B 1 56 ? 67.098 143.927 39.009 1.00 46.77 56 ALA B C 1
ATOM 2199 O O . ALA B 1 56 ? 67.868 143.295 38.286 1.00 47.02 56 ALA B O 1
ATOM 2201 N N . THR B 1 57 ? 67.281 144.108 40.315 1.00 45.71 57 THR B N 1
ATOM 2202 C CA . THR B 1 57 ? 68.392 143.530 41.063 1.00 45.45 57 THR B CA 1
ATOM 2203 C C . THR B 1 57 ? 67.727 142.810 42.227 1.00 44.42 57 THR B C 1
ATOM 2204 O O . THR B 1 57 ? 68.233 141.800 42.714 1.00 45.56 57 THR B O 1
ATOM 2208 N N . LYS B 1 58 ? 66.590 143.338 42.673 1.00 41.53 58 LYS B N 1
ATOM 2209 C CA . LYS B 1 58 ? 65.844 142.703 43.749 1.00 40.52 58 LYS B CA 1
ATOM 2210 C C . LYS B 1 58 ? 65.170 141.480 43.122 1.00 39.75 58 LYS B C 1
ATOM 2211 O O . LYS B 1 58 ? 64.955 141.434 41.910 1.00 39.59 58 LYS B O 1
ATOM 2217 N N . PRO B 1 59 ? 64.834 140.467 43.934 1.00 39.11 59 PRO B N 1
ATOM 2218 C CA . PRO B 1 59 ? 64.192 139.260 43.406 1.00 38.29 59 PRO B CA 1
ATOM 2219 C C . PRO B 1 59 ? 62.764 139.399 42.863 1.00 37.57 59 PRO B C 1
ATOM 2220 O O . PRO B 1 59 ? 61.908 140.051 43.467 1.00 37.89 59 PRO B O 1
ATOM 2224 N N . LEU B 1 60 ? 62.531 138.782 41.707 1.00 36.65 60 LEU B N 1
ATOM 2225 C CA . LEU B 1 60 ? 61.216 138.779 41.077 1.00 36.89 60 LEU B CA 1
ATOM 2226 C C . LEU B 1 60 ? 60.485 137.545 41.592 1.00 35.67 60 LEU B C 1
ATOM 2227 O O . LEU B 1 60 ? 60.938 136.419 41.381 1.00 34.94 60 LEU B O 1
ATOM 2232 N N . ASP B 1 61 ? 59.363 137.764 42.272 1.00 34.75 61 ASP B N 1
ATOM 2233 C CA . ASP B 1 61 ? 58.569 136.672 42.828 1.00 35.54 61 ASP B CA 1
ATOM 2234 C C . ASP B 1 61 ? 57.333 136.423 41.963 1.00 35.54 61 ASP B C 1
ATOM 2235 O O . ASP B 1 61 ? 56.449 137.275 41.863 1.00 36.56 61 ASP B O 1
ATOM 2240 N N . CYS B 1 62 ? 57.282 135.254 41.335 1.00 34.59 62 CYS B N 1
ATOM 2241 C CA . CYS B 1 62 ? 56.162 134.895 40.479 1.00 33.02 62 CYS B CA 1
ATOM 2242 C C . CYS B 1 62 ? 55.133 134.021 41.193 1.00 32.17 62 CYS B C 1
ATOM 2243 O O . CYS B 1 62 ? 55.397 132.863 41.507 1.00 32.27 62 CYS B O 1
ATOM 2246 N N . HIS B 1 63 ? 53.966 134.609 41.447 1.00 30.94 63 HIS B N 1
ATOM 2247 C CA . HIS B 1 63 ? 52.842 133.955 42.113 1.00 30.83 63 HIS B CA 1
ATOM 2248 C C . HIS B 1 63 ? 52.080 133.203 41.017 1.00 31.64 63 HIS B C 1
ATOM 2249 O O . HIS B 1 63 ? 51.424 133.815 40.176 1.00 32.24 63 HIS B O 1
ATOM 2256 N N . LEU B 1 64 ? 52.182 131.878 41.027 1.00 31.82 64 LEU B N 1
ATOM 2257 C CA . LEU B 1 64 ? 51.547 131.041 40.009 1.00 31.68 64 LEU B CA 1
ATOM 2258 C C . LEU B 1 64 ? 50.109 130.612 40.248 1.00 30.20 64 LEU B C 1
ATOM 2259 O O . LEU B 1 64 ? 49.863 129.530 40.756 1.00 30.47 64 LEU B O 1
ATOM 2264 N N . MET B 1 65 ? 49.166 131.466 39.877 1.00 30.26 65 MET B N 1
ATOM 2265 C CA . MET B 1 65 ? 47.755 131.151 40.020 1.00 30.62 65 MET B CA 1
ATOM 2266 C C . MET B 1 65 ? 47.340 130.477 38.725 1.00 31.01 65 MET B C 1
ATOM 2267 O O . MET B 1 65 ? 46.553 131.017 37.940 1.00 31.06 65 MET B O 1
ATOM 2272 N N . VAL B 1 66 ? 47.900 129.293 38.497 1.00 30.02 66 VAL B N 1
ATOM 2273 C CA . VAL B 1 66 ? 47.599 128.542 37.293 1.00 28.72 66 VAL B CA 1
ATOM 2274 C C . VAL B 1 66 ? 47.359 127.074 37.606 1.00 30.07 66 VAL B C 1
ATOM 2275 O O . VAL B 1 66 ? 47.856 126.537 38.596 1.00 30.30 66 VAL B O 1
ATOM 2279 N N . THR B 1 67 ? 46.584 126.442 36.739 1.00 30.08 67 THR B N 1
ATOM 2280 C CA . THR B 1 67 ? 46.214 125.041 36.850 1.00 31.06 67 THR B CA 1
ATOM 2281 C C . THR B 1 67 ? 47.397 124.095 36.722 1.00 29.57 67 THR B C 1
ATOM 2282 O O . THR B 1 67 ? 47.476 123.092 37.420 1.00 29.98 67 THR B O 1
ATOM 2286 N N . ARG B 1 68 ? 48.312 124.424 35.825 1.00 29.33 68 ARG B N 1
ATOM 2287 C CA . ARG B 1 68 ? 49.472 123.593 35.586 1.00 28.67 68 ARG B CA 1
ATOM 2288 C C . ARG B 1 68 ? 50.779 124.347 35.824 1.00 27.55 68 ARG B C 1
ATOM 2289 O O . ARG B 1 68 ? 51.480 124.697 34.882 1.00 26.01 68 ARG B O 1
ATOM 2297 N N . PRO B 1 69 ? 51.125 124.604 37.094 1.00 26.63 69 PRO B N 1
ATOM 2298 C CA . PRO B 1 69 ? 52.376 125.322 37.351 1.00 27.04 69 PRO B CA 1
ATOM 2299 C C . PRO B 1 69 ? 53.602 124.660 36.709 1.00 27.83 69 PRO B C 1
ATOM 2300 O O . PRO B 1 69 ? 54.592 125.334 36.440 1.00 28.83 69 PRO B O 1
ATOM 2304 N N . GLN B 1 70 ? 53.533 123.356 36.448 1.00 28.10 70 GLN B N 1
ATOM 2305 C CA . GLN B 1 70 ? 54.652 122.637 35.829 1.00 29.70 70 GLN B CA 1
ATOM 2306 C C . GLN B 1 70 ? 55.042 123.212 34.489 1.00 30.33 70 GLN B C 1
ATOM 2307 O O . GLN B 1 70 ? 56.204 123.108 34.078 1.00 31.83 70 GLN B O 1
ATOM 2313 N N . ASP B 1 71 ? 54.069 123.791 33.794 1.00 29.87 71 ASP B N 1
ATOM 2314 C CA . ASP B 1 71 ? 54.307 124.346 32.469 1.00 31.44 71 ASP B CA 1
ATOM 2315 C C . ASP B 1 71 ? 55.073 125.654 32.446 1.00 32.54 71 ASP B C 1
ATOM 2316 O O . ASP B 1 71 ? 55.528 126.077 31.393 1.00 32.23 71 ASP B O 1
ATOM 2321 N N . TYR B 1 72 ? 55.231 126.293 33.597 1.00 34.99 72 TYR B N 1
ATOM 2322 C CA . TYR B 1 72 ? 55.879 127.597 33.625 1.00 37.16 72 TYR B CA 1
ATOM 2323 C C . TYR B 1 72 ? 57.230 127.740 34.313 1.00 37.13 72 TYR B C 1
ATOM 2324 O O . TYR B 1 72 ? 57.857 128.797 34.209 1.00 36.28 72 TYR B O 1
ATOM 2333 N N . ILE B 1 73 ? 57.693 126.695 34.987 1.00 35.85 73 ILE B N 1
ATOM 2334 C CA . ILE B 1 73 ? 58.950 126.799 35.714 1.00 37.43 73 ILE B CA 1
ATOM 2335 C C . ILE B 1 73 ? 60.198 127.093 34.881 1.00 37.73 73 ILE B C 1
ATOM 2336 O O . ILE B 1 73 ? 60.930 128.045 35.175 1.00 38.62 73 ILE B O 1
ATOM 2341 N N . ALA B 1 74 ? 60.440 126.310 33.839 1.00 37.55 74 ALA B N 1
ATOM 2342 C CA . ALA B 1 74 ? 61.604 126.556 32.999 1.00 38.16 74 ALA B CA 1
ATOM 2343 C C . ALA B 1 74 ? 61.473 127.901 32.281 1.00 39.33 74 ALA B C 1
ATOM 2344 O O . ALA B 1 74 ? 62.427 128.672 32.213 1.00 40.11 74 ALA B O 1
ATOM 2346 N N . GLN B 1 75 ? 60.286 128.182 31.752 1.00 39.34 75 GLN B N 1
ATOM 2347 C CA . GLN B 1 75 ? 60.047 129.427 31.037 1.00 39.27 75 GLN B CA 1
ATOM 2348 C C . GLN B 1 75 ? 60.244 130.660 31.933 1.00 39.75 75 GLN B C 1
ATOM 2349 O O . GLN B 1 75 ? 60.814 131.666 31.511 1.00 38.52 75 GLN B O 1
ATOM 2355 N N . LEU B 1 76 ? 59.775 130.575 33.171 1.00 38.56 76 LEU B N 1
ATOM 2356 C CA . LEU B 1 76 ? 59.915 131.680 34.105 1.00 39.90 76 LEU B CA 1
ATOM 2357 C C . LEU B 1 76 ? 61.380 131.883 34.517 1.00 41.23 76 LEU B C 1
ATOM 2358 O O . LEU B 1 76 ? 61.844 133.017 34.664 1.00 41.46 76 LEU B O 1
ATOM 2363 N N . ALA B 1 77 ? 62.103 130.784 34.708 1.00 41.79 77 ALA B N 1
ATOM 2364 C CA . ALA B 1 77 ? 63.505 130.870 35.076 1.00 42.32 77 ALA B CA 1
ATOM 2365 C C . ALA B 1 77 ? 64.255 131.616 33.975 1.00 43.44 77 ALA B C 1
ATOM 2366 O O . ALA B 1 77 ? 65.016 132.545 34.247 1.00 44.00 77 ALA B O 1
ATOM 2368 N N . ARG B 1 78 ? 64.042 131.213 32.726 1.00 44.07 78 ARG B N 1
ATOM 2369 C CA . ARG B 1 78 ? 64.717 131.866 31.612 1.00 44.77 78 ARG B CA 1
ATOM 2370 C C . ARG B 1 78 ? 64.284 133.321 31.441 1.00 44.20 78 ARG B C 1
ATOM 2371 O O . ARG B 1 78 ? 65.033 134.130 30.890 1.00 44.53 78 ARG B O 1
ATOM 2379 N N . ALA B 1 79 ? 63.086 133.665 31.914 1.00 42.72 79 ALA B N 1
ATOM 2380 C CA . ALA B 1 79 ? 62.616 135.047 31.815 1.00 40.73 79 ALA B CA 1
ATOM 2381 C C . ALA B 1 79 ? 63.267 135.886 32.913 1.00 40.23 79 ALA B C 1
ATOM 2382 O O . ALA B 1 79 ? 63.289 137.116 32.826 1.00 39.84 79 ALA B O 1
ATOM 2384 N N . GLY B 1 80 ? 63.786 135.223 33.947 1.00 37.88 80 GLY B N 1
ATOM 2385 C CA . GLY B 1 80 ? 64.454 135.945 35.013 1.00 37.17 80 GLY B CA 1
ATOM 2386 C C . GLY B 1 80 ? 63.819 135.921 36.390 1.00 37.82 80 GLY B C 1
ATOM 2387 O O . GLY B 1 80 ? 64.148 136.759 37.238 1.00 37.60 80 GLY B O 1
ATOM 2388 N N . ALA B 1 81 ? 62.915 134.976 36.633 1.00 37.25 81 ALA B N 1
ATOM 2389 C CA . ALA B 1 81 ? 62.269 134.888 37.940 1.00 36.68 81 ALA B CA 1
ATOM 2390 C C . ALA B 1 81 ? 63.288 134.409 38.981 1.00 36.40 81 ALA B C 1
ATOM 2391 O O . ALA B 1 81 ? 64.214 133.662 38.659 1.00 34.97 81 ALA B O 1
ATOM 2393 N N . ASP B 1 82 ? 63.123 134.843 40.225 1.00 36.70 82 ASP B N 1
ATOM 2394 C CA . ASP B 1 82 ? 64.042 134.441 41.287 1.00 37.73 82 ASP B CA 1
ATOM 2395 C C . ASP B 1 82 ? 63.298 133.638 42.344 1.00 38.00 82 ASP B C 1
ATOM 2396 O O . ASP B 1 82 ? 63.891 132.884 43.119 1.00 38.07 82 ASP B O 1
ATOM 2401 N N . PHE B 1 83 ? 61.984 133.809 42.348 1.00 37.81 83 PHE B N 1
ATOM 2402 C CA . PHE B 1 83 ? 61.093 133.154 43.295 1.00 37.62 83 PHE B CA 1
ATOM 2403 C C . PHE B 1 83 ? 59.890 132.587 42.551 1.00 38.02 83 PHE B C 1
ATOM 2404 O O . PHE B 1 83 ? 59.288 133.265 41.713 1.00 37.41 83 PHE B O 1
ATOM 2412 N N . ILE B 1 84 ? 59.542 131.344 42.845 1.00 37.01 84 ILE B N 1
ATOM 2413 C CA . ILE B 1 84 ? 58.365 130.759 42.244 1.00 35.01 84 ILE B CA 1
ATOM 2414 C C . ILE B 1 84 ? 57.493 130.369 43.413 1.00 34.49 84 ILE B C 1
ATOM 2415 O O . ILE B 1 84 ? 57.860 129.516 44.222 1.00 33.76 84 ILE B O 1
ATOM 2420 N N . THR B 1 85 ? 56.360 131.054 43.527 1.00 33.07 85 THR B N 1
ATOM 2421 C CA . THR B 1 85 ? 55.421 130.810 44.607 1.00 33.42 85 THR B CA 1
ATOM 2422 C C . THR B 1 85 ? 54.309 129.892 44.117 1.00 33.21 85 THR B C 1
ATOM 2423 O O . THR B 1 85 ? 53.517 130.268 43.249 1.00 32.93 85 THR B O 1
ATOM 2427 N N . LEU B 1 86 ? 54.263 128.691 44.694 1.00 31.85 86 LEU B N 1
ATOM 2428 C CA . LEU B 1 86 ? 53.296 127.667 44.321 1.00 29.65 86 LEU B CA 1
ATOM 2429 C C . LEU B 1 86 ? 52.073 127.580 45.207 1.00 30.41 86 LEU B C 1
ATOM 2430 O O . LEU B 1 86 ? 52.136 127.817 46.423 1.00 31.00 86 LEU B O 1
ATOM 2435 N N . HIS B 1 87 ? 50.953 127.235 44.583 1.00 28.10 87 HIS B N 1
ATOM 2436 C CA . HIS B 1 87 ? 49.711 127.041 45.307 1.00 27.74 87 HIS B CA 1
ATOM 2437 C C . HIS B 1 87 ? 49.659 125.551 45.652 1.00 30.22 87 HIS B C 1
ATOM 2438 O O . HIS B 1 87 ? 49.701 124.695 44.761 1.00 27.78 87 HIS B O 1
ATOM 2445 N N . PRO B 1 88 ? 49.596 125.220 46.952 1.00 31.83 88 PRO B N 1
ATOM 2446 C CA . PRO B 1 88 ? 49.543 123.815 47.366 1.00 32.07 88 PRO B CA 1
ATOM 2447 C C . PRO B 1 88 ? 48.382 123.084 46.707 1.00 32.85 88 PRO B C 1
ATOM 2448 O O . PRO B 1 88 ? 48.456 121.879 46.453 1.00 33.57 88 PRO B O 1
ATOM 2452 N N . GLU B 1 89 ? 47.311 123.814 46.420 1.00 32.63 89 GLU B N 1
ATOM 2453 C CA . GLU B 1 89 ? 46.154 123.175 45.820 1.00 33.66 89 GLU B CA 1
ATOM 2454 C C . GLU B 1 89 ? 46.334 122.789 44.342 1.00 32.45 89 GLU B C 1
ATOM 2455 O O . GLU B 1 89 ? 45.449 122.184 43.746 1.00 33.16 89 GLU B O 1
ATOM 2461 N N . THR B 1 90 ? 47.490 123.106 43.761 1.00 29.99 90 THR B N 1
ATOM 2462 C CA . THR B 1 90 ? 47.749 122.748 42.370 1.00 27.96 90 THR B CA 1
ATOM 2463 C C . THR B 1 90 ? 48.941 121.804 42.241 1.00 27.86 90 THR B C 1
ATOM 2464 O O . THR B 1 90 ? 49.356 121.472 41.130 1.00 27.12 90 THR B O 1
ATOM 2468 N N . ILE B 1 91 ? 49.496 121.366 43.367 1.00 27.56 91 ILE B N 1
ATOM 2469 C CA . ILE B 1 91 ? 50.665 120.492 43.305 1.00 26.34 91 ILE B CA 1
ATOM 2470 C C . ILE B 1 91 ? 50.556 119.138 43.994 1.00 26.21 91 ILE B C 1
ATOM 2471 O O . ILE B 1 91 ? 51.568 118.472 44.215 1.00 26.00 91 ILE B O 1
ATOM 2476 N N . ASN B 1 92 ? 49.346 118.719 44.349 1.00 26.73 92 ASN B N 1
ATOM 2477 C CA . ASN B 1 92 ? 49.231 117.413 44.962 1.00 27.04 92 ASN B CA 1
ATOM 2478 C C . ASN B 1 92 ? 49.709 116.431 43.900 1.00 26.97 92 ASN B C 1
ATOM 2479 O O . ASN B 1 92 ? 49.241 116.461 42.764 1.00 25.84 92 ASN B O 1
ATOM 2484 N N . GLY B 1 93 ? 50.659 115.580 44.274 1.00 27.80 93 GLY B N 1
ATOM 2485 C CA . GLY B 1 93 ? 51.190 114.602 43.341 1.00 26.50 93 GLY B CA 1
ATOM 2486 C C . GLY B 1 93 ? 52.464 115.066 42.660 1.00 26.83 93 GLY B C 1
ATOM 2487 O O . GLY B 1 93 ? 53.089 114.319 41.909 1.00 28.09 93 GLY B O 1
ATOM 2488 N N . GLN B 1 94 ? 52.880 116.296 42.926 1.00 27.09 94 GLN B N 1
ATOM 2489 C CA . GLN B 1 94 ? 54.080 116.794 42.279 1.00 28.23 94 GLN B CA 1
ATOM 2490 C C . GLN B 1 94 ? 54.810 117.876 43.067 1.00 28.74 94 GLN B C 1
ATOM 2491 O O . GLN B 1 94 ? 55.722 118.524 42.540 1.00 29.53 94 GLN B O 1
ATOM 2497 N N . ALA B 1 95 ? 54.434 118.073 44.325 1.00 27.76 95 ALA B N 1
ATOM 2498 C CA . ALA B 1 95 ? 55.081 119.109 45.116 1.00 28.75 95 ALA B CA 1
ATOM 2499 C C . ALA B 1 95 ? 56.602 118.938 45.216 1.00 29.92 95 ALA B C 1
ATOM 2500 O O . ALA B 1 95 ? 57.359 119.887 44.983 1.00 31.20 95 ALA B O 1
ATOM 2502 N N . PHE B 1 96 ? 57.054 117.734 45.549 1.00 31.05 96 PHE B N 1
ATOM 2503 C CA . PHE B 1 96 ? 58.484 117.492 45.687 1.00 31.78 96 PHE B CA 1
ATOM 2504 C C . PHE B 1 96 ? 59.219 117.581 44.357 1.00 33.27 96 PHE B C 1
ATOM 2505 O O . PHE B 1 96 ? 60.326 118.121 44.288 1.00 34.10 96 PHE B O 1
ATOM 2513 N N . ARG B 1 97 ? 58.593 117.075 43.298 1.00 34.93 97 ARG B N 1
ATOM 2514 C CA . ARG B 1 97 ? 59.188 117.121 41.966 1.00 35.63 97 ARG B CA 1
ATOM 2515 C C . ARG B 1 97 ? 59.379 118.569 41.523 1.00 35.55 97 ARG B C 1
ATOM 2516 O O . ARG B 1 97 ? 60.444 118.935 41.032 1.00 36.62 97 ARG B O 1
ATOM 2524 N N . LEU B 1 98 ? 58.347 119.393 41.701 1.00 35.57 98 LEU B N 1
ATOM 2525 C CA . LEU B 1 98 ? 58.423 120.797 41.305 1.00 34.79 98 LEU B CA 1
ATOM 2526 C C . LEU B 1 98 ? 59.402 121.594 42.151 1.00 33.90 98 LEU B C 1
ATOM 2527 O O . LEU B 1 98 ? 60.164 122.406 41.621 1.00 32.93 98 LEU B O 1
ATOM 2532 N N . ILE B 1 99 ? 59.376 121.376 43.463 1.00 33.40 99 ILE B N 1
ATOM 2533 C CA . ILE B 1 99 ? 60.298 122.089 44.339 1.00 33.03 99 ILE B CA 1
ATOM 2534 C C . ILE B 1 99 ? 61.732 121.775 43.918 1.00 34.48 99 ILE B C 1
ATOM 2535 O O . ILE B 1 99 ? 62.582 122.660 43.917 1.00 35.31 99 ILE B O 1
ATOM 2540 N N . ASP B 1 100 ? 61.994 120.527 43.536 1.00 36.94 100 ASP B N 1
ATOM 2541 C CA . ASP B 1 100 ? 63.333 120.153 43.098 1.00 38.84 100 ASP B CA 1
ATOM 2542 C C . ASP B 1 100 ? 63.663 120.847 41.783 1.00 39.96 100 ASP B C 1
ATOM 2543 O O . ASP B 1 100 ? 64.789 121.312 41.580 1.00 40.15 100 ASP B O 1
ATOM 2548 N N . GLU B 1 101 ? 62.685 120.925 40.887 1.00 41.15 101 GLU B N 1
ATOM 2549 C CA . GLU B 1 101 ? 62.922 121.571 39.600 1.00 42.61 101 GLU B CA 1
ATOM 2550 C C . GLU B 1 101 ? 63.208 123.055 39.796 1.00 42.26 101 GLU B C 1
ATOM 2551 O O . GLU B 1 101 ? 64.058 123.627 39.113 1.00 42.56 101 GLU B O 1
ATOM 2557 N N . ILE B 1 102 ? 62.496 123.678 40.726 1.00 41.00 102 ILE B N 1
ATOM 2558 C CA . ILE B 1 102 ? 62.702 125.097 40.995 1.00 41.73 102 ILE B CA 1
ATOM 2559 C C . ILE B 1 102 ? 64.123 125.330 41.510 1.00 41.96 102 ILE B C 1
ATOM 2560 O O . ILE B 1 102 ? 64.790 126.278 41.095 1.00 40.16 102 ILE B O 1
ATOM 2565 N N . ARG B 1 103 ? 64.580 124.453 42.407 1.00 43.19 103 ARG B N 1
ATOM 2566 C CA . ARG B 1 103 ? 65.926 124.551 42.964 1.00 42.98 103 ARG B CA 1
ATOM 2567 C C . ARG B 1 103 ? 66.947 124.320 41.860 1.00 43.38 103 ARG B C 1
ATOM 2568 O O . ARG B 1 103 ? 67.988 124.970 41.825 1.00 43.47 103 ARG B O 1
ATOM 2576 N N . ARG B 1 104 ? 66.641 123.393 40.958 1.00 44.48 104 ARG B N 1
ATOM 2577 C CA . ARG B 1 104 ? 67.548 123.093 39.861 1.00 47.09 104 ARG B CA 1
ATOM 2578 C C . ARG B 1 104 ? 67.778 124.309 38.980 1.00 47.79 104 ARG B C 1
ATOM 2579 O O . ARG B 1 104 ? 68.811 124.414 38.323 1.00 48.88 104 ARG B O 1
ATOM 2587 N N . HIS B 1 105 ? 66.814 125.223 38.953 1.00 47.71 105 HIS B N 1
ATOM 2588 C CA . HIS B 1 105 ? 66.952 126.432 38.150 1.00 49.09 105 HIS B CA 1
ATOM 2589 C C . HIS B 1 105 ? 67.459 127.593 38.997 1.00 51.04 105 HIS B C 1
ATOM 2590 O O . HIS B 1 105 ? 67.379 128.752 38.595 1.00 52.39 105 HIS B O 1
ATOM 2597 N N . ASP B 1 106 ? 67.975 127.273 40.178 1.00 52.37 106 ASP B N 1
ATOM 2598 C CA . ASP B 1 106 ? 68.517 128.275 41.084 1.00 52.64 106 ASP B CA 1
ATOM 2599 C C . ASP B 1 106 ? 67.536 129.349 41.512 1.00 51.20 106 ASP B C 1
ATOM 2600 O O . ASP B 1 106 ? 67.902 130.519 41.640 1.00 52.57 106 ASP B O 1
ATOM 2605 N N . MET B 1 107 ? 66.292 128.947 41.744 1.00 48.62 107 MET B N 1
ATOM 2606 C CA . MET B 1 107 ? 65.259 129.878 42.180 1.00 45.71 107 MET B CA 1
ATOM 2607 C C . MET B 1 107 ? 64.801 129.507 43.585 1.00 44.23 107 MET B C 1
ATOM 2608 O O . MET B 1 107 ? 64.916 128.352 44.001 1.00 43.88 107 MET B O 1
ATOM 2613 N N . LYS B 1 108 ? 64.299 130.489 44.325 1.00 42.74 108 LYS B N 1
ATOM 2614 C CA . LYS B 1 108 ? 63.823 130.232 45.671 1.00 41.30 108 LYS B CA 1
ATOM 2615 C C . LYS B 1 108 ? 62.389 129.718 45.613 1.00 39.47 108 LYS B C 1
ATOM 2616 O O . LYS B 1 108 ? 61.684 129.939 44.634 1.00 38.13 108 LYS B O 1
ATOM 2622 N N . VAL B 1 109 ? 61.968 129.036 46.671 1.00 37.70 109 VAL B N 1
ATOM 2623 C CA . VAL B 1 109 ? 60.642 128.455 46.746 1.00 35.48 109 VAL B CA 1
ATOM 2624 C C . VAL B 1 109 ? 59.641 129.198 47.611 1.00 36.66 109 VAL B C 1
ATOM 2625 O O . VAL B 1 109 ? 59.889 129.474 48.793 1.00 38.08 109 VAL B O 1
ATOM 2629 N N . GLY B 1 110 ? 58.496 129.507 47.009 1.00 35.54 110 GLY B N 1
ATOM 2630 C CA . GLY B 1 110 ? 57.437 130.186 47.725 1.00 33.29 110 GLY B CA 1
ATOM 2631 C C . GLY B 1 110 ? 56.205 129.304 47.754 1.00 32.30 110 GLY B C 1
ATOM 2632 O O . GLY B 1 110 ? 55.974 128.512 46.839 1.00 31.59 110 GLY B O 1
ATOM 2633 N N . LEU B 1 111 ? 55.420 129.433 48.813 1.00 32.23 111 LEU B N 1
ATOM 2634 C CA . LEU B 1 111 ? 54.189 128.665 48.981 1.00 32.87 111 LEU B CA 1
ATOM 2635 C C . LEU B 1 111 ? 53.082 129.661 49.345 1.00 33.94 111 LEU B C 1
ATOM 2636 O O . LEU B 1 111 ? 53.234 130.452 50.281 1.00 34.52 111 LEU B O 1
ATOM 2641 N N . ILE B 1 112 ? 51.970 129.626 48.614 1.00 32.56 112 ILE B N 1
ATOM 2642 C CA . ILE B 1 112 ? 50.881 130.556 48.876 1.00 30.94 112 ILE B CA 1
ATOM 2643 C C . ILE B 1 112 ? 49.554 129.826 49.072 1.00 30.38 112 ILE B C 1
ATOM 2644 O O . ILE B 1 112 ? 49.186 128.966 48.273 1.00 30.45 112 ILE B O 1
ATOM 2649 N N . LEU B 1 113 ? 48.835 130.183 50.135 1.00 29.77 113 LEU B N 1
ATOM 2650 C CA . LEU B 1 113 ? 47.578 129.524 50.474 1.00 30.56 113 LEU B CA 1
ATOM 2651 C C . LEU B 1 113 ? 46.307 130.303 50.176 1.00 31.28 113 LEU B C 1
ATOM 2652 O O . LEU B 1 113 ? 46.202 131.490 50.498 1.00 32.44 113 LEU B O 1
ATOM 2657 N N . ASN B 1 114 ? 45.330 129.629 49.579 1.00 30.47 114 ASN B N 1
ATOM 2658 C CA . ASN B 1 114 ? 44.057 130.269 49.312 1.00 29.53 114 ASN B CA 1
ATOM 2659 C C . ASN B 1 114 ? 43.415 130.387 50.682 1.00 29.79 114 ASN B C 1
ATOM 2660 O O . ASN B 1 114 ? 43.723 129.610 51.582 1.00 29.24 114 ASN B O 1
ATOM 2665 N N . PRO B 1 115 ? 42.507 131.354 50.859 1.00 30.54 115 PRO B N 1
ATOM 2666 C CA . PRO B 1 115 ? 41.845 131.531 52.155 1.00 30.59 115 PRO B CA 1
ATOM 2667 C C . PRO B 1 115 ? 41.301 130.247 52.783 1.00 31.53 115 PRO B C 1
ATOM 2668 O O . PRO B 1 115 ? 41.451 130.032 53.987 1.00 31.70 115 PRO B O 1
ATOM 2672 N N . GLU B 1 116 ? 40.687 129.383 51.978 1.00 31.18 116 GLU B N 1
ATOM 2673 C CA . GLU B 1 116 ? 40.114 128.171 52.528 1.00 30.42 116 GLU B CA 1
ATOM 2674 C C . GLU B 1 116 ? 41.037 126.958 52.655 1.00 29.70 116 GLU B C 1
ATOM 2675 O O . GLU B 1 116 ? 40.590 125.874 53.034 1.00 29.93 116 GLU B O 1
ATOM 2681 N N . THR B 1 117 ? 42.323 127.144 52.368 1.00 29.16 117 THR B N 1
ATOM 2682 C CA . THR B 1 117 ? 43.300 126.062 52.481 1.00 29.47 117 THR B CA 1
ATOM 2683 C C . THR B 1 117 ? 44.055 126.148 53.814 1.00 30.15 117 THR B C 1
ATOM 2684 O O . THR B 1 117 ? 44.664 127.171 54.119 1.00 30.68 117 THR B O 1
ATOM 2688 N N . PRO B 1 118 ? 44.033 125.069 54.616 1.00 30.98 118 PRO B N 1
ATOM 2689 C CA . PRO B 1 118 ? 44.717 125.033 55.918 1.00 31.64 118 PRO B CA 1
ATOM 2690 C C . PRO B 1 118 ? 46.233 124.900 55.773 1.00 33.05 118 PRO B C 1
ATOM 2691 O O . PRO B 1 118 ? 46.719 124.372 54.773 1.00 31.94 118 PRO B O 1
ATOM 2695 N N . VAL B 1 119 ? 46.983 125.365 56.769 1.00 34.70 119 VAL B N 1
ATOM 2696 C CA . VAL B 1 119 ? 48.435 125.279 56.688 1.00 36.04 119 VAL B CA 1
ATOM 2697 C C . VAL B 1 119 ? 48.956 123.844 56.616 1.00 35.46 119 VAL B C 1
ATOM 2698 O O . VAL B 1 119 ? 49.981 123.611 55.982 1.00 36.89 119 VAL B O 1
ATOM 2702 N N . GLU B 1 120 ? 48.264 122.884 57.234 1.00 35.76 120 GLU B N 1
ATOM 2703 C CA . GLU B 1 120 ? 48.736 121.487 57.195 1.00 38.36 120 GLU B CA 1
ATOM 2704 C C . GLU B 1 120 ? 48.889 120.974 55.775 1.00 37.31 120 GLU B C 1
ATOM 2705 O O . GLU B 1 120 ? 49.589 119.989 55.541 1.00 39.03 120 GLU B O 1
ATOM 2711 N N . ALA B 1 121 ? 48.210 121.610 54.833 1.00 34.80 121 ALA B N 1
ATOM 2712 C CA . ALA B 1 121 ? 48.300 121.186 53.445 1.00 35.27 121 ALA B CA 1
ATOM 2713 C C . ALA B 1 121 ? 49.765 121.079 53.053 1.00 35.66 121 ALA B C 1
ATOM 2714 O O . ALA B 1 121 ? 50.141 120.253 52.219 1.00 34.30 121 ALA B O 1
ATOM 2716 N N . MET B 1 122 ? 50.595 121.912 53.671 1.00 35.45 122 MET B N 1
ATOM 2717 C CA . MET B 1 122 ? 52.019 121.922 53.359 1.00 37.10 122 MET B CA 1
ATOM 2718 C C . MET B 1 122 ? 52.883 121.170 54.370 1.00 36.55 122 MET B C 1
ATOM 2719 O O . MET B 1 122 ? 54.111 121.186 54.252 1.00 38.50 122 MET B O 1
ATOM 2724 N N . LYS B 1 123 ? 52.270 120.503 55.344 1.00 35.88 123 LYS B N 1
ATOM 2725 C CA . LYS B 1 123 ? 53.055 119.842 56.389 1.00 36.32 123 LYS B CA 1
ATOM 2726 C C . LYS B 1 123 ? 54.255 119.003 55.967 1.00 35.82 123 LYS B C 1
ATOM 2727 O O . LYS B 1 123 ? 55.293 119.054 56.618 1.00 37.77 123 LYS B O 1
ATOM 2733 N N . TYR B 1 124 ? 54.145 118.254 54.881 1.00 33.78 124 TYR B N 1
ATOM 2734 C CA . TYR B 1 124 ? 55.269 117.438 54.461 1.00 32.90 124 TYR B CA 1
ATOM 2735 C C . TYR B 1 124 ? 56.369 118.161 53.692 1.00 32.23 124 TYR B C 1
ATOM 2736 O O . TYR B 1 124 ? 57.419 117.578 53.419 1.00 32.77 124 TYR B O 1
ATOM 2745 N N . TYR B 1 125 ? 56.153 119.418 53.333 1.00 31.28 125 TYR B N 1
ATOM 2746 C CA . TYR B 1 125 ? 57.184 120.126 52.581 1.00 32.28 125 TYR B CA 1
ATOM 2747 C C . TYR B 1 125 ? 57.343 121.592 52.966 1.00 32.17 125 TYR B C 1
ATOM 2748 O O . TYR B 1 125 ? 58.049 122.344 52.286 1.00 32.02 125 TYR B O 1
ATOM 2757 N N . ILE B 1 126 ? 56.702 121.984 54.062 1.00 30.97 126 ILE B N 1
ATOM 2758 C CA . ILE B 1 126 ? 56.763 123.357 54.536 1.00 33.32 126 ILE B CA 1
ATOM 2759 C C . ILE B 1 126 ? 58.201 123.800 54.819 1.00 33.94 126 ILE B C 1
ATOM 2760 O O . ILE B 1 126 ? 58.553 124.971 54.670 1.00 33.83 126 ILE B O 1
ATOM 2765 N N . HIS B 1 127 ? 59.034 122.841 55.200 1.00 34.95 127 HIS B N 1
ATOM 2766 C CA . HIS B 1 127 ? 60.424 123.113 55.522 1.00 35.99 127 HIS B CA 1
ATOM 2767 C C . HIS B 1 127 ? 61.294 123.364 54.296 1.00 36.65 127 HIS B C 1
ATOM 2768 O O . HIS B 1 127 ? 62.483 123.644 54.424 1.00 38.06 127 HIS B O 1
ATOM 2775 N N . LYS B 1 128 ? 60.715 123.270 53.108 1.00 37.45 128 LYS B N 1
ATOM 2776 C CA . LYS B 1 128 ? 61.480 123.507 51.892 1.00 37.96 128 LYS B CA 1
ATOM 2777 C C . LYS B 1 128 ? 61.223 124.896 51.316 1.00 37.21 128 LYS B C 1
ATOM 2778 O O . LYS B 1 128 ? 61.808 125.281 50.298 1.00 35.75 128 LYS B O 1
ATOM 2784 N N . ALA B 1 129 ? 60.362 125.654 51.985 1.00 37.80 129 ALA B N 1
ATOM 2785 C CA . ALA B 1 129 ? 59.997 126.991 51.524 1.00 38.76 129 ALA B CA 1
ATOM 2786 C C . ALA B 1 129 ? 60.823 128.125 52.105 1.00 39.53 129 ALA B C 1
ATOM 2787 O O . ALA B 1 129 ? 61.177 128.111 53.286 1.00 40.42 129 ALA B O 1
ATOM 2789 N N . ASP B 1 130 ? 61.113 129.115 51.267 1.00 39.22 130 ASP B N 1
ATOM 2790 C CA . ASP B 1 130 ? 61.861 130.280 51.704 1.00 39.58 130 ASP B CA 1
ATOM 2791 C C . ASP B 1 130 ? 60.864 131.321 52.183 1.00 39.35 130 ASP B C 1
ATOM 2792 O O . ASP B 1 130 ? 61.165 132.135 53.059 1.00 41.43 130 ASP B O 1
ATOM 2797 N N . LYS B 1 131 ? 59.669 131.284 51.606 1.00 37.87 131 LYS B N 1
ATOM 2798 C CA . LYS B 1 131 ? 58.626 132.234 51.959 1.00 36.91 131 LYS B CA 1
ATOM 2799 C C . LYS B 1 131 ? 57.250 131.589 51.818 1.00 36.14 131 LYS B C 1
ATOM 2800 O O . LYS B 1 131 ? 56.993 130.853 50.866 1.00 36.15 131 LYS B O 1
ATOM 2806 N N . ILE B 1 132 ? 56.379 131.851 52.786 1.00 34.63 132 ILE B N 1
ATOM 2807 C CA . ILE B 1 132 ? 55.030 131.313 52.774 1.00 34.09 132 ILE B CA 1
ATOM 2808 C C . ILE B 1 132 ? 54.067 132.482 52.829 1.00 33.70 132 ILE B C 1
ATOM 2809 O O . ILE B 1 132 ? 54.162 133.328 53.717 1.00 34.76 132 ILE B O 1
ATOM 2814 N N . THR B 1 133 ? 53.142 132.520 51.874 1.00 32.99 133 THR B N 1
ATOM 2815 C CA . THR B 1 133 ? 52.195 133.618 51.772 1.00 32.20 133 THR B CA 1
ATOM 2816 C C . THR B 1 133 ? 50.758 133.254 52.080 1.00 31.95 133 THR B C 1
ATOM 2817 O O . THR B 1 133 ? 50.271 132.183 51.693 1.00 31.20 133 THR B O 1
ATOM 2821 N N . VAL B 1 134 ? 50.083 134.163 52.774 1.00 31.38 134 VAL B N 1
ATOM 2822 C CA . VAL B 1 134 ? 48.691 133.977 53.138 1.00 33.34 134 VAL B CA 1
ATOM 2823 C C . VAL B 1 134 ? 47.781 134.920 52.348 1.00 33.44 134 VAL B C 1
ATOM 2824 O O . VAL B 1 134 ? 47.915 136.140 52.445 1.00 33.39 134 VAL B O 1
ATOM 2828 N N . MET B 1 135 ? 46.878 134.355 51.550 1.00 33.85 135 MET B N 1
ATOM 2829 C CA . MET B 1 135 ? 45.928 135.167 50.799 1.00 33.83 135 MET B CA 1
ATOM 2830 C C . MET B 1 135 ? 44.947 135.660 51.848 1.00 34.16 135 MET B C 1
ATOM 2831 O O . MET B 1 135 ? 44.423 134.869 52.627 1.00 34.02 135 MET B O 1
ATOM 2836 N N . THR B 1 136 ? 44.706 136.966 51.889 1.00 35.98 136 THR B N 1
ATOM 2837 C CA . THR B 1 136 ? 43.763 137.522 52.853 1.00 37.18 136 THR B CA 1
ATOM 2838 C C . THR B 1 136 ? 42.539 137.981 52.074 1.00 37.57 136 THR B C 1
ATOM 2839 O O . THR B 1 136 ? 41.716 138.762 52.556 1.00 38.30 136 THR B O 1
ATOM 2843 N N . VAL B 1 137 ? 42.434 137.450 50.864 1.00 36.28 137 VAL B N 1
ATOM 2844 C CA . VAL B 1 137 ? 41.358 137.761 49.951 1.00 35.98 137 VAL B CA 1
ATOM 2845 C C . VAL B 1 137 ? 41.301 136.583 48.966 1.00 34.63 137 VAL B C 1
ATOM 2846 O O . VAL B 1 137 ? 42.338 135.994 48.660 1.00 33.13 137 VAL B O 1
ATOM 2850 N N . ASP B 1 138 ? 40.111 136.206 48.501 1.00 33.66 138 ASP B N 1
ATOM 2851 C CA . ASP B 1 138 ? 40.025 135.114 47.534 1.00 31.80 138 ASP B CA 1
ATOM 2852 C C . ASP B 1 138 ? 40.767 135.644 46.316 1.00 31.88 138 ASP B C 1
ATOM 2853 O O . ASP B 1 138 ? 40.513 136.751 45.855 1.00 31.83 138 ASP B O 1
ATOM 2858 N N . PRO B 1 139 ? 41.714 134.859 45.793 1.00 32.20 139 PRO B N 1
ATOM 2859 C CA . PRO B 1 139 ? 42.546 135.201 44.638 1.00 32.64 139 PRO B CA 1
ATOM 2860 C C . PRO B 1 139 ? 41.867 135.622 43.340 1.00 33.94 139 PRO B C 1
ATOM 2861 O O . PRO B 1 139 ? 40.711 135.278 43.068 1.00 35.01 139 PRO B O 1
ATOM 2865 N N . GLY B 1 140 ? 42.609 136.386 42.542 1.00 34.96 140 GLY B N 1
ATOM 2866 C CA . GLY B 1 140 ? 42.106 136.817 41.253 1.00 37.58 140 GLY B CA 1
ATOM 2867 C C . GLY B 1 140 ? 42.141 138.298 40.933 1.00 39.76 140 GLY B C 1
ATOM 2868 O O . GLY B 1 140 ? 42.452 138.684 39.801 1.00 38.84 140 GLY B O 1
ATOM 2869 N N . PHE B 1 141 ? 41.837 139.139 41.916 1.00 41.60 141 PHE B N 1
ATOM 2870 C CA . PHE B 1 141 ? 41.788 140.573 41.658 1.00 43.88 141 PHE B CA 1
ATOM 2871 C C . PHE B 1 141 ? 42.339 141.481 42.756 1.00 45.78 141 PHE B C 1
ATOM 2872 O O . PHE B 1 141 ? 42.809 141.027 43.810 1.00 46.95 141 PHE B O 1
ATOM 2880 N N . ALA B 1 142 ? 42.270 142.781 42.478 1.00 45.82 142 ALA B N 1
ATOM 2881 C CA . ALA B 1 142 ? 42.698 143.815 43.409 1.00 45.79 142 ALA B CA 1
ATOM 2882 C C . ALA B 1 142 ? 41.410 144.426 43.963 1.00 45.46 142 ALA B C 1
ATOM 2883 O O . ALA B 1 142 ? 40.360 144.352 43.317 1.00 45.81 142 ALA B O 1
ATOM 2885 N N . GLY B 1 143 ? 41.485 144.998 45.161 1.00 44.61 143 GLY B N 1
ATOM 2886 C CA . GLY B 1 143 ? 40.319 145.620 45.760 1.00 44.51 143 GLY B CA 1
ATOM 2887 C C . GLY B 1 143 ? 39.217 144.700 46.249 1.00 45.08 143 GLY B C 1
ATOM 2888 O O . GLY B 1 143 ? 38.035 145.048 46.160 1.00 45.47 143 GLY B O 1
ATOM 2889 N N . GLN B 1 144 ? 39.582 143.527 46.762 1.00 45.25 144 GLN B N 1
ATOM 2890 C CA . GLN B 1 144 ? 38.581 142.597 47.276 1.00 44.98 144 GLN B CA 1
ATOM 2891 C C . GLN B 1 144 ? 38.499 142.777 48.789 1.00 42.49 144 GLN B C 1
ATOM 2892 O O . GLN B 1 144 ? 39.435 143.280 49.405 1.00 42.40 144 GLN B O 1
ATOM 2898 N N . PRO B 1 145 ? 37.376 142.376 49.403 1.00 40.28 145 PRO B N 1
ATOM 2899 C CA . PRO B 1 145 ? 37.150 142.485 50.846 1.00 39.16 145 PRO B CA 1
ATOM 2900 C C . PRO B 1 145 ? 38.159 141.693 51.679 1.00 38.91 145 PRO B C 1
ATOM 2901 O O . PRO B 1 145 ? 38.402 140.515 51.415 1.00 37.23 145 PRO B O 1
ATOM 2905 N N . PHE B 1 146 ? 38.734 142.338 52.689 1.00 38.98 146 PHE B N 1
ATOM 2906 C CA . PHE B 1 146 ? 39.705 141.689 53.570 1.00 38.24 146 PHE B CA 1
ATOM 2907 C C . PHE B 1 146 ? 39.021 140.569 54.353 1.00 37.38 146 PHE B C 1
ATOM 2908 O O . PHE B 1 146 ? 37.854 140.695 54.732 1.00 37.58 146 PHE B O 1
ATOM 2916 N N . ILE B 1 147 ? 39.744 139.472 54.579 1.00 36.45 147 ILE B N 1
ATOM 2917 C CA . ILE B 1 147 ? 39.203 138.335 55.320 1.00 35.00 147 ILE B CA 1
ATOM 2918 C C . ILE B 1 147 ? 39.898 138.231 56.685 1.00 34.81 147 ILE B C 1
ATOM 2919 O O . ILE B 1 147 ? 40.957 137.620 56.818 1.00 35.09 147 ILE B O 1
ATOM 2924 N N . PRO B 1 148 ? 39.296 138.829 57.722 1.00 35.31 148 PRO B N 1
ATOM 2925 C CA . PRO B 1 148 ? 39.817 138.840 59.095 1.00 35.36 148 PRO B CA 1
ATOM 2926 C C . PRO B 1 148 ? 40.214 137.458 59.589 1.00 35.09 148 PRO B C 1
ATOM 2927 O O . PRO B 1 148 ? 41.215 137.308 60.296 1.00 36.74 148 PRO B O 1
ATOM 2931 N N . GLU B 1 149 ? 39.418 136.458 59.221 1.00 33.54 149 GLU B N 1
ATOM 2932 C CA . GLU B 1 149 ? 39.668 135.078 59.617 1.00 32.85 149 GLU B CA 1
ATOM 2933 C C . GLU B 1 149 ? 41.082 134.621 59.305 1.00 32.24 149 GLU B C 1
ATOM 2934 O O . GLU B 1 149 ? 41.606 133.726 59.962 1.00 34.11 149 GLU B O 1
ATOM 2940 N N . MET B 1 150 ? 41.700 135.233 58.306 1.00 31.10 150 MET B N 1
ATOM 2941 C CA . MET B 1 150 ? 43.050 134.857 57.934 1.00 32.54 150 MET B CA 1
ATOM 2942 C C . MET B 1 150 ? 44.107 135.244 58.964 1.00 34.43 150 MET B C 1
ATOM 2943 O O . MET B 1 150 ? 45.246 134.773 58.891 1.00 35.19 150 MET B O 1
ATOM 2948 N N . LEU B 1 151 ? 43.745 136.096 59.918 1.00 36.41 151 LEU B N 1
ATOM 2949 C CA . LEU B 1 151 ? 44.707 136.506 60.939 1.00 38.17 151 LEU B CA 1
ATOM 2950 C C . LEU B 1 151 ? 45.159 135.282 61.734 1.00 38.50 151 LEU B C 1
ATOM 2951 O O . LEU B 1 151 ? 46.336 135.157 62.071 1.00 38.18 151 LEU B O 1
ATOM 2956 N N . ASP B 1 152 ? 44.228 134.372 62.009 1.00 40.47 152 ASP B N 1
ATOM 2957 C CA . ASP B 1 152 ? 44.554 133.148 62.741 1.00 40.45 152 ASP B CA 1
ATOM 2958 C C . ASP B 1 152 ? 45.553 132.312 61.951 1.00 41.02 152 ASP B C 1
ATOM 2959 O O . ASP B 1 152 ? 46.437 131.674 62.529 1.00 41.98 152 ASP B O 1
ATOM 2964 N N . LYS B 1 153 ? 45.407 132.303 60.631 1.00 39.18 153 LYS B N 1
ATOM 2965 C CA . LYS B 1 153 ? 46.302 131.521 59.796 1.00 39.30 153 LYS B CA 1
ATOM 2966 C C . LYS B 1 153 ? 47.704 132.087 59.901 1.00 40.02 153 LYS B C 1
ATOM 2967 O O . LYS B 1 153 ? 48.671 131.331 60.020 1.00 41.17 153 LYS B O 1
ATOM 2973 N N . LEU B 1 154 ? 47.823 133.413 59.867 1.00 40.16 154 LEU B N 1
ATOM 2974 C CA . LEU B 1 154 ? 49.134 134.046 59.996 1.00 40.71 154 LEU B CA 1
ATOM 2975 C C . LEU B 1 154 ? 49.779 133.621 61.322 1.00 41.64 154 LEU B C 1
ATOM 2976 O O . LEU B 1 154 ? 50.938 133.192 61.356 1.00 40.57 154 LEU B O 1
ATOM 2981 N N . ALA B 1 155 ? 49.012 133.721 62.406 1.00 41.57 155 ALA B N 1
ATOM 2982 C CA . ALA B 1 155 ? 49.491 133.343 63.732 1.00 43.32 155 ALA B CA 1
ATOM 2983 C C . ALA B 1 155 ? 49.934 131.882 63.785 1.00 43.90 155 ALA B C 1
ATOM 2984 O O . ALA B 1 155 ? 50.997 131.561 64.329 1.00 45.25 155 ALA B O 1
ATOM 2986 N N . GLU B 1 156 ? 49.114 131.000 63.227 1.00 43.75 156 GLU B N 1
ATOM 2987 C CA . GLU B 1 156 ? 49.428 129.578 63.212 1.00 43.78 156 GLU B CA 1
ATOM 2988 C C . GLU B 1 156 ? 50.731 129.355 62.465 1.00 42.99 156 GLU B C 1
ATOM 2989 O O . GLU B 1 156 ? 51.557 128.532 62.856 1.00 43.13 156 GLU B O 1
ATOM 2995 N N . LEU B 1 157 ? 50.912 130.110 61.393 1.00 43.29 157 LEU B N 1
ATOM 2996 C CA . LEU B 1 157 ? 52.104 129.999 60.572 1.00 44.25 157 LEU B CA 1
ATOM 2997 C C . LEU B 1 157 ? 53.346 130.417 61.363 1.00 44.93 157 LEU B C 1
ATOM 2998 O O . LEU B 1 157 ? 54.415 129.817 61.229 1.00 44.04 157 LEU B O 1
ATOM 3003 N N . LYS B 1 158 ? 53.198 131.444 62.196 1.00 45.79 158 LYS B N 1
ATOM 3004 C CA . LYS B 1 158 ? 54.309 131.927 63.014 1.00 45.97 158 LYS B CA 1
ATOM 3005 C C . LYS B 1 158 ? 54.630 130.906 64.104 1.00 45.82 158 LYS B C 1
ATOM 3006 O O . LYS B 1 158 ? 55.796 130.591 64.356 1.00 44.85 158 LYS B O 1
ATOM 3012 N N . ALA B 1 159 ? 53.587 130.389 64.745 1.00 44.52 159 ALA B N 1
ATOM 3013 C CA . ALA B 1 159 ? 53.766 129.402 65.795 1.00 45.78 159 ALA B CA 1
ATOM 3014 C C . ALA B 1 159 ? 54.447 128.158 65.236 1.00 47.00 159 ALA B C 1
ATOM 3015 O O . ALA B 1 159 ? 55.378 127.618 65.845 1.00 47.14 159 ALA B O 1
ATOM 3017 N N . TRP B 1 160 ? 53.979 127.712 64.073 1.00 46.62 160 TRP B N 1
ATOM 3018 C CA . TRP B 1 160 ? 54.531 126.535 63.420 1.00 46.39 160 TRP B CA 1
ATOM 3019 C C . TRP B 1 160 ? 56.020 126.729 63.159 1.00 46.66 160 TRP B C 1
ATOM 3020 O O . TRP B 1 160 ? 56.821 125.830 63.407 1.00 46.19 160 TRP B O 1
ATOM 3031 N N . ARG B 1 161 ? 56.384 127.904 62.655 1.00 46.98 161 ARG B N 1
ATOM 3032 C CA . ARG B 1 161 ? 57.775 128.206 62.352 1.00 48.20 161 ARG B CA 1
ATOM 3033 C C . ARG B 1 161 ? 58.670 128.116 63.592 1.00 49.76 161 ARG B C 1
ATOM 3034 O O . ARG B 1 161 ? 59.768 127.569 63.531 1.00 49.14 161 ARG B O 1
ATOM 3042 N N . GLU B 1 162 ? 58.199 128.654 64.712 1.00 51.69 162 GLU B N 1
ATOM 3043 C CA . GLU B 1 162 ? 58.963 128.621 65.952 1.00 53.72 162 GLU B CA 1
ATOM 3044 C C . GLU B 1 162 ? 59.067 127.194 66.474 1.00 54.85 162 GLU B C 1
ATOM 3045 O O . GLU B 1 162 ? 60.160 126.680 66.699 1.00 54.82 162 GLU B O 1
ATOM 3051 N N . ARG B 1 163 ? 57.921 126.552 66.653 1.00 55.76 163 ARG B N 1
ATOM 3052 C CA . ARG B 1 163 ? 57.876 125.184 67.142 1.00 57.32 163 ARG B CA 1
ATOM 3053 C C . ARG B 1 163 ? 58.718 124.199 66.324 1.00 57.67 163 ARG B C 1
ATOM 3054 O O . ARG B 1 163 ? 59.260 123.240 66.871 1.00 58.14 163 ARG B O 1
ATOM 3062 N N . GLU B 1 164 ? 58.844 124.438 65.023 1.00 57.46 164 GLU B N 1
ATOM 3063 C CA . GLU B 1 164 ? 59.600 123.538 64.152 1.00 56.77 164 GLU B CA 1
ATOM 3064 C C . GLU B 1 164 ? 61.018 124.018 63.856 1.00 54.96 164 GLU B C 1
ATOM 3065 O O . GLU B 1 164 ? 61.805 123.307 63.232 1.00 53.85 164 GLU B O 1
ATOM 3071 N N . GLY B 1 165 ? 61.340 125.226 64.299 1.00 53.86 165 GLY B N 1
ATOM 3072 C CA . GLY B 1 165 ? 62.667 125.763 64.061 1.00 52.63 165 GLY B CA 1
ATOM 3073 C C . GLY B 1 165 ? 62.935 126.073 62.601 1.00 52.51 165 GLY B C 1
ATOM 3074 O O . GLY B 1 165 ? 64.042 125.850 62.101 1.00 52.81 165 GLY B O 1
ATOM 3075 N N . LEU B 1 166 ? 61.926 126.595 61.911 1.00 51.75 166 LEU B N 1
ATOM 3076 C CA . LEU B 1 166 ? 62.068 126.934 60.500 1.00 51.51 166 LEU B CA 1
ATOM 3077 C C . LEU B 1 166 ? 62.424 128.410 60.319 1.00 50.50 166 LEU B C 1
ATOM 3078 O O . LEU B 1 166 ? 62.341 129.196 61.263 1.00 49.14 166 LEU B O 1
ATOM 3083 N N . GLU B 1 167 ? 62.818 128.786 59.108 1.00 49.83 167 GLU B N 1
ATOM 3084 C CA . GLU B 1 167 ? 63.218 130.162 58.851 1.00 49.11 167 GLU B CA 1
ATOM 3085 C C . GLU B 1 167 ? 62.479 130.882 57.729 1.00 46.94 167 GLU B C 1
ATOM 3086 O O . GLU B 1 167 ? 62.952 131.908 57.237 1.00 46.28 167 GLU B O 1
ATOM 3092 N N . TYR B 1 168 ? 61.325 130.368 57.320 1.00 43.81 168 TYR B N 1
ATOM 3093 C CA . TYR B 1 168 ? 60.592 131.015 56.239 1.00 41.32 168 TYR B CA 1
ATOM 3094 C C . TYR B 1 168 ? 60.000 132.362 56.629 1.00 40.32 168 TYR B C 1
ATOM 3095 O O . TYR B 1 168 ? 59.639 132.587 57.784 1.00 39.12 168 TYR B O 1
ATOM 3104 N N . GLU B 1 169 ? 59.920 133.259 55.652 1.00 40.75 169 GLU B N 1
ATOM 3105 C CA . GLU B 1 169 ? 59.323 134.570 55.863 1.00 40.18 169 GLU B CA 1
ATOM 3106 C C . GLU B 1 169 ? 57.820 134.404 55.666 1.00 38.87 169 GLU B C 1
ATOM 3107 O O . GLU B 1 169 ? 57.386 133.585 54.859 1.00 40.34 169 GLU B O 1
ATOM 3113 N N . ILE B 1 170 ? 57.032 135.168 56.406 1.00 37.19 170 ILE B N 1
ATOM 3114 C CA . ILE B 1 170 ? 55.580 135.111 56.296 1.00 36.89 170 ILE B CA 1
ATOM 3115 C C . ILE B 1 170 ? 55.061 136.346 55.543 1.00 37.20 170 ILE B C 1
ATOM 3116 O O . ILE B 1 170 ? 55.196 137.475 56.010 1.00 37.93 170 ILE B O 1
ATOM 3121 N N . GLU B 1 171 ? 54.470 136.115 54.375 1.00 37.90 171 GLU B N 1
ATOM 3122 C CA . GLU B 1 171 ? 53.967 137.189 53.515 1.00 37.73 171 GLU B CA 1
ATOM 3123 C C . GLU B 1 171 ? 52.448 137.283 53.543 1.00 38.06 171 GLU B C 1
ATOM 3124 O O .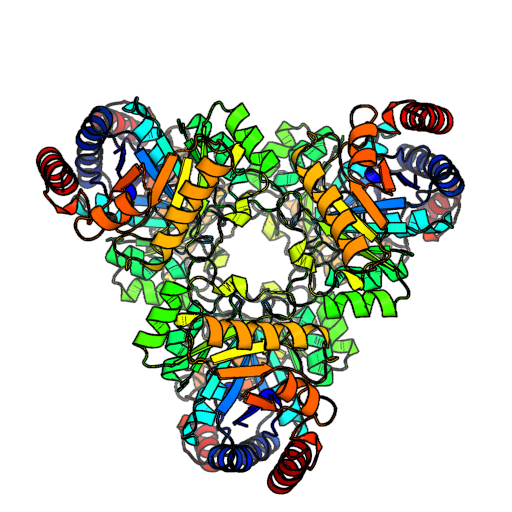 GLU B 1 171 ? 51.765 136.301 53.824 1.00 38.19 171 GLU B O 1
ATOM 3130 N N . VAL B 1 172 ? 51.924 138.474 53.263 1.00 38.86 172 VAL B N 1
ATOM 3131 C CA . VAL B 1 172 ? 50.478 138.688 53.239 1.00 40.12 172 VAL B CA 1
ATOM 3132 C C . VAL B 1 172 ? 50.082 139.201 51.857 1.00 41.22 172 VAL B C 1
ATOM 3133 O O . VAL B 1 172 ? 50.734 140.092 51.315 1.00 42.14 172 VAL B O 1
ATOM 3137 N N . ASP B 1 173 ? 49.022 138.635 51.286 1.00 42.53 173 ASP B N 1
ATOM 3138 C CA . ASP B 1 173 ? 48.563 139.054 49.964 1.00 44.61 173 ASP B CA 1
ATOM 3139 C C . ASP B 1 173 ? 47.067 139.351 49.931 1.00 45.10 173 ASP B C 1
ATOM 3140 O O . ASP B 1 173 ? 46.243 138.451 50.102 1.00 44.80 173 ASP B O 1
ATOM 3145 N N . GLY B 1 174 ? 46.721 140.615 49.705 1.00 45.90 174 GLY B N 1
ATOM 3146 C CA . GLY B 1 174 ? 45.319 140.988 49.645 1.00 47.45 174 GLY B CA 1
ATOM 3147 C C . GLY B 1 174 ? 44.939 142.054 50.651 1.00 48.74 174 GLY B C 1
ATOM 3148 O O . GLY B 1 174 ? 45.001 141.839 51.858 1.00 48.55 174 GLY B O 1
ATOM 3149 N N . SER B 1 175 ? 44.539 143.211 50.139 1.00 49.24 175 SER B N 1
ATOM 3150 C CA . SER B 1 175 ? 44.143 144.342 50.967 1.00 49.49 175 SER B CA 1
ATOM 3151 C C . SER B 1 175 ? 45.096 144.684 52.121 1.00 48.03 175 SER B C 1
ATOM 3152 O O . SER B 1 175 ? 44.680 144.785 53.272 1.00 46.26 175 SER B O 1
ATOM 3155 N N . CYS B 1 176 ? 46.377 144.843 51.806 1.00 48.06 176 CYS B N 1
ATOM 3156 C CA . CYS B 1 176 ? 47.358 145.252 52.801 1.00 48.87 176 CYS B CA 1
ATOM 3157 C C . CYS B 1 176 ? 47.323 146.766 52.729 1.00 48.70 176 CYS B C 1
ATOM 3158 O O . CYS B 1 176 ? 47.886 147.364 51.812 1.00 48.18 176 CYS B O 1
ATOM 3161 N N . ASN B 1 177 ? 46.647 147.383 53.685 1.00 47.95 177 ASN B N 1
ATOM 3162 C CA . ASN B 1 177 ? 46.535 148.826 53.698 1.00 48.59 177 ASN B CA 1
ATOM 3163 C C . ASN B 1 177 ? 46.467 149.370 55.118 1.00 49.38 177 ASN B C 1
ATOM 3164 O O . ASN B 1 177 ? 46.547 148.620 56.092 1.00 49.89 177 ASN B O 1
ATOM 3169 N N . GLN B 1 178 ? 46.314 150.684 55.223 1.00 49.38 178 GLN B N 1
ATOM 3170 C CA . GLN B 1 178 ? 46.242 151.350 56.512 1.00 49.64 178 GLN B CA 1
ATOM 3171 C C . GLN B 1 178 ? 45.289 150.673 57.494 1.00 48.57 178 GLN B C 1
ATOM 3172 O O . GLN B 1 178 ? 45.564 150.609 58.694 1.00 49.71 178 GLN B O 1
ATOM 3178 N N . ALA B 1 179 ? 44.172 150.162 56.995 1.00 46.14 179 ALA B N 1
ATOM 3179 C CA . ALA B 1 179 ? 43.197 149.519 57.866 1.00 44.65 179 ALA B CA 1
ATOM 3180 C C . ALA B 1 179 ? 43.618 148.136 58.374 1.00 43.95 179 ALA B C 1
ATOM 3181 O O . ALA B 1 179 ? 42.995 147.596 59.292 1.00 42.62 179 ALA B O 1
ATOM 3183 N N . THR B 1 180 ? 44.677 147.568 57.800 1.00 43.49 180 THR B N 1
ATOM 3184 C CA . THR B 1 180 ? 45.104 146.230 58.204 1.00 43.51 180 THR B CA 1
ATOM 3185 C C . THR B 1 180 ? 46.555 146.061 58.674 1.00 44.39 180 THR B C 1
ATOM 3186 O O . THR B 1 180 ? 46.874 145.076 59.339 1.00 45.29 180 THR B O 1
ATOM 3190 N N . TYR B 1 181 ? 47.426 147.007 58.339 1.00 45.29 181 TYR B N 1
ATOM 3191 C CA . TYR B 1 181 ? 48.830 146.921 58.732 1.00 46.64 181 TYR B CA 1
ATOM 3192 C C . TYR B 1 181 ? 49.049 146.437 60.166 1.00 47.95 181 TYR B C 1
ATOM 3193 O O . TYR B 1 181 ? 49.794 145.486 60.404 1.00 48.27 181 TYR B O 1
ATOM 3202 N N . GLU B 1 182 ? 48.402 147.101 61.116 1.00 48.81 182 GLU B N 1
ATOM 3203 C CA . GLU B 1 182 ? 48.538 146.766 62.529 1.00 49.64 182 GLU B CA 1
ATOM 3204 C C . GLU B 1 182 ? 48.191 145.312 62.849 1.00 49.34 182 GLU B C 1
ATOM 3205 O O . GLU B 1 182 ? 49.026 144.567 63.371 1.00 48.72 182 GLU B O 1
ATOM 3211 N N . LYS B 1 183 ? 46.960 144.913 62.540 1.00 48.00 183 LYS B N 1
ATOM 3212 C CA . LYS B 1 183 ? 46.512 143.550 62.802 1.00 47.71 183 LYS B CA 1
ATOM 3213 C C . LYS B 1 183 ? 47.435 142.513 62.164 1.00 46.35 183 LYS B C 1
ATOM 3214 O O . LYS B 1 183 ? 47.753 141.489 62.775 1.00 44.62 183 LYS B O 1
ATOM 3220 N N . LEU B 1 184 ? 47.860 142.783 60.933 1.00 45.30 184 LEU B N 1
ATOM 3221 C CA . LEU B 1 184 ? 48.737 141.868 60.214 1.00 44.87 184 LEU B CA 1
ATOM 3222 C C . LEU B 1 184 ? 50.091 141.686 60.897 1.00 44.24 184 LEU B C 1
ATOM 3223 O O . LEU B 1 184 ? 50.603 140.570 60.996 1.00 44.45 184 LEU B O 1
ATOM 3228 N N . MET B 1 185 ? 50.674 142.783 61.366 1.00 44.52 185 MET B N 1
ATOM 3229 C CA . MET B 1 185 ? 51.970 142.715 62.035 1.00 43.16 185 MET B CA 1
ATOM 3230 C C . MET B 1 185 ? 51.824 141.975 63.358 1.00 41.12 185 MET B C 1
ATOM 3231 O O . MET B 1 185 ? 52.663 141.149 63.715 1.00 40.98 185 MET B O 1
ATOM 3236 N N . ALA B 1 186 ? 50.745 142.265 64.071 1.00 39.04 186 ALA B N 1
ATOM 3237 C CA . ALA B 1 186 ? 50.482 141.621 65.346 1.00 39.88 186 ALA B CA 1
ATOM 3238 C C . ALA B 1 186 ? 50.310 140.115 65.147 1.00 41.42 186 ALA B C 1
ATOM 3239 O O . ALA B 1 186 ? 50.738 139.311 65.985 1.00 42.65 186 ALA B O 1
ATOM 3241 N N . ALA B 1 187 ? 49.684 139.738 64.033 1.00 40.87 187 ALA B N 1
ATOM 3242 C CA . ALA B 1 187 ? 49.445 138.329 63.719 1.00 38.96 187 ALA B CA 1
ATOM 3243 C C . ALA B 1 187 ? 50.727 137.585 63.354 1.00 36.99 187 ALA B C 1
ATOM 3244 O O . ALA B 1 187 ? 50.804 136.372 63.525 1.00 36.42 187 ALA B O 1
ATOM 3246 N N . GLY B 1 188 ? 51.727 138.297 62.840 1.00 35.33 188 GLY B N 1
ATOM 3247 C CA . GLY B 1 188 ? 52.978 137.635 62.517 1.00 34.57 188 GLY B CA 1
ATOM 3248 C C . GLY B 1 188 ? 53.582 137.866 61.147 1.00 35.65 188 GLY B C 1
ATOM 3249 O O . GLY B 1 188 ? 54.586 137.242 60.803 1.00 35.69 188 GLY B O 1
ATOM 3250 N N . ALA B 1 189 ? 52.998 138.770 60.373 1.00 34.90 189 ALA B N 1
ATOM 3251 C CA . ALA B 1 189 ? 53.498 139.051 59.035 1.00 37.50 189 ALA B CA 1
ATOM 3252 C C . ALA B 1 189 ? 54.913 139.630 58.996 1.00 37.32 189 ALA B C 1
ATOM 3253 O O . ALA B 1 189 ? 55.288 140.441 59.842 1.00 37.65 189 ALA B O 1
ATOM 3255 N N . ASP B 1 190 ? 55.685 139.214 57.997 1.00 37.71 190 ASP B N 1
ATOM 3256 C CA . ASP B 1 190 ? 57.053 139.695 57.806 1.00 39.58 190 ASP B CA 1
ATOM 3257 C C . ASP B 1 190 ? 57.130 140.518 56.527 1.00 39.71 190 ASP B C 1
ATOM 3258 O O . ASP B 1 190 ? 57.937 141.442 56.408 1.00 39.95 190 ASP B O 1
ATOM 3263 N N . VAL B 1 191 ? 56.292 140.159 55.560 1.00 40.17 191 VAL B N 1
ATOM 3264 C CA . VAL B 1 191 ? 56.271 140.851 54.281 1.00 39.43 191 VAL B CA 1
ATOM 3265 C C . VAL B 1 191 ? 54.869 141.283 53.890 1.00 38.39 191 VAL B C 1
ATOM 3266 O O . VAL B 1 191 ? 53.898 140.561 54.114 1.00 37.55 191 VAL B O 1
ATOM 3270 N N . PHE B 1 192 ? 54.781 142.471 53.305 1.00 38.16 192 PHE B N 1
ATOM 3271 C CA . PHE B 1 192 ? 53.517 143.029 52.849 1.00 37.31 192 PHE B CA 1
ATOM 3272 C C . PHE B 1 192 ? 53.522 143.118 51.330 1.00 36.24 192 PHE B C 1
ATOM 3273 O O . PHE B 1 192 ? 54.435 143.711 50.749 1.00 34.66 192 PHE B O 1
ATOM 3281 N N . ILE B 1 193 ? 52.530 142.509 50.686 1.00 35.19 193 ILE B N 1
ATOM 3282 C CA . ILE B 1 193 ? 52.418 142.634 49.238 1.00 34.37 193 ILE B CA 1
ATOM 3283 C C . ILE B 1 193 ? 51.512 143.852 49.133 1.00 34.36 193 ILE B C 1
ATOM 3284 O O . ILE B 1 193 ? 50.352 143.819 49.549 1.00 34.16 193 ILE B O 1
ATOM 3289 N N . VAL B 1 194 ? 52.053 144.939 48.606 1.00 34.26 194 VAL B N 1
ATOM 3290 C CA . VAL B 1 194 ? 51.287 146.168 48.523 1.00 35.89 194 VAL B CA 1
ATOM 3291 C C . VAL B 1 194 ? 50.783 146.457 47.116 1.00 36.00 194 VAL B C 1
ATOM 3292 O O . VAL B 1 194 ? 51.550 146.445 46.145 1.00 34.29 194 VAL B O 1
ATOM 3296 N N . GLY B 1 195 ? 49.481 146.705 47.013 1.00 36.66 195 GLY B N 1
ATOM 3297 C CA . GLY B 1 195 ? 48.885 146.966 45.716 1.00 38.50 195 GLY B CA 1
ATOM 3298 C C . GLY B 1 195 ? 48.268 148.346 45.560 1.00 39.76 195 GLY B C 1
ATOM 3299 O O . GLY B 1 195 ? 48.876 149.363 45.913 1.00 39.91 195 GLY B O 1
ATOM 3300 N N . THR B 1 196 ? 47.047 148.386 45.042 1.00 38.75 196 THR B N 1
ATOM 3301 C CA . THR B 1 196 ? 46.381 149.660 44.822 1.00 39.98 196 THR B CA 1
ATOM 3302 C C . THR B 1 196 ? 46.015 150.416 46.094 1.00 39.62 196 THR B C 1
ATOM 3303 O O . THR B 1 196 ? 46.348 151.595 46.234 1.00 40.12 196 THR B O 1
ATOM 3307 N N . SER B 1 197 ? 45.347 149.746 47.028 1.00 39.59 197 SER B N 1
ATOM 3308 C CA . SER B 1 197 ? 44.929 150.422 48.252 1.00 41.34 197 SER B CA 1
ATOM 3309 C C . SER B 1 197 ? 46.057 150.764 49.225 1.00 41.48 197 SER B C 1
ATOM 3310 O O . SER B 1 197 ? 45.944 151.715 49.997 1.00 43.22 197 SER B O 1
ATOM 3313 N N . GLY B 1 198 ? 47.144 150.008 49.179 1.00 39.90 198 GLY B N 1
ATOM 3314 C CA . GLY B 1 198 ? 48.234 150.275 50.088 1.00 40.24 198 GLY B CA 1
ATOM 3315 C C . GLY B 1 198 ? 49.346 151.157 49.554 1.00 41.09 198 GLY B C 1
ATOM 3316 O O . GLY B 1 198 ? 50.055 151.803 50.338 1.00 41.58 198 GLY B O 1
ATOM 3317 N N . LEU B 1 199 ? 49.509 151.197 48.234 1.00 39.72 199 LEU B N 1
ATOM 3318 C CA . LEU B 1 199 ? 50.573 151.995 47.650 1.00 39.89 199 LEU B CA 1
ATOM 3319 C C . LEU B 1 199 ? 50.153 152.923 46.517 1.00 40.23 199 LEU B C 1
ATOM 3320 O O . LEU B 1 199 ? 49.933 154.113 46.726 1.00 41.01 199 LEU B O 1
ATOM 3325 N N . PHE B 1 200 ? 50.050 152.360 45.318 1.00 40.45 200 PHE B N 1
ATOM 3326 C CA . PHE B 1 200 ? 49.714 153.099 44.105 1.00 40.45 200 PHE B CA 1
ATOM 3327 C C . PHE B 1 200 ? 48.619 154.158 44.154 1.00 41.84 200 PHE B C 1
ATOM 3328 O O . PHE B 1 200 ? 48.728 155.174 43.475 1.00 41.92 200 PHE B O 1
ATOM 3336 N N . ASN B 1 201 ? 47.580 153.939 44.951 1.00 44.02 201 ASN B N 1
ATOM 3337 C CA . ASN B 1 201 ? 46.483 154.903 45.059 1.00 47.88 201 ASN B CA 1
ATOM 3338 C C . ASN B 1 201 ? 46.845 156.227 45.740 1.00 51.01 201 ASN B C 1
ATOM 3339 O O . ASN B 1 201 ? 46.389 157.293 45.319 1.00 52.43 201 ASN B O 1
ATOM 3344 N N . HIS B 1 202 ? 47.654 156.151 46.791 1.00 52.71 202 HIS B N 1
ATOM 3345 C CA . HIS B 1 202 ? 48.061 157.326 47.561 1.00 55.18 202 HIS B CA 1
ATOM 3346 C C . HIS B 1 202 ? 48.547 158.545 46.771 1.00 56.00 202 HIS B C 1
ATOM 3347 O O . HIS B 1 202 ? 48.398 159.677 47.232 1.00 56.65 202 HIS B O 1
ATOM 3354 N N . ALA B 1 203 ? 49.121 158.327 45.593 1.00 57.05 203 ALA B N 1
ATOM 3355 C CA . ALA B 1 203 ? 49.607 159.441 44.780 1.00 59.22 203 ALA B CA 1
ATOM 3356 C C . ALA B 1 203 ? 49.968 158.988 43.373 1.00 60.73 203 ALA B C 1
ATOM 3357 O O . ALA B 1 203 ? 50.347 157.837 43.158 1.00 61.28 203 ALA B O 1
ATOM 3359 N N . GLU B 1 204 ? 49.852 159.901 42.416 1.00 61.94 204 GLU B N 1
ATOM 3360 C CA . GLU B 1 204 ? 50.161 159.587 41.032 1.00 63.88 204 GLU B CA 1
ATOM 3361 C C . GLU B 1 204 ? 51.663 159.405 40.863 1.00 64.82 204 GLU B C 1
ATOM 3362 O O . GLU B 1 204 ? 52.117 158.618 40.033 1.00 65.07 204 GLU B O 1
ATOM 3368 N N . ASN B 1 205 ? 52.432 160.139 41.657 1.00 65.86 205 ASN B N 1
ATOM 3369 C CA . ASN B 1 205 ? 53.884 160.041 41.622 1.00 66.87 205 ASN B CA 1
ATOM 3370 C C . ASN B 1 205 ? 54.240 158.949 42.641 1.00 65.88 205 ASN B C 1
ATOM 3371 O O . ASN B 1 205 ? 53.834 159.021 43.805 1.00 65.81 205 ASN B O 1
ATOM 3376 N N . ILE B 1 206 ? 54.988 157.938 42.209 1.00 63.97 206 ILE B N 1
ATOM 3377 C CA . ILE B 1 206 ? 55.329 156.830 43.097 1.00 62.90 206 ILE B CA 1
ATOM 3378 C C . ILE B 1 206 ? 56.189 157.162 44.326 1.00 63.90 206 ILE B C 1
ATOM 3379 O O . ILE B 1 206 ? 56.096 156.470 45.342 1.00 63.04 206 ILE B O 1
ATOM 3384 N N . ASP B 1 207 ? 57.008 158.212 44.248 1.00 64.75 207 ASP B N 1
ATOM 3385 C CA . ASP B 1 207 ? 57.856 158.608 45.381 1.00 65.01 207 ASP B CA 1
ATOM 3386 C C . ASP B 1 207 ? 56.942 158.999 46.528 1.00 63.99 207 ASP B C 1
ATOM 3387 O O . ASP B 1 207 ? 57.094 158.543 47.662 1.00 63.94 207 ASP B O 1
ATOM 3392 N N . GLU B 1 208 ? 55.997 159.874 46.205 1.00 62.82 208 GLU B N 1
ATOM 3393 C CA . GLU B 1 208 ? 55.028 160.380 47.160 1.00 61.86 208 GLU B CA 1
ATOM 3394 C C . GLU B 1 208 ? 54.216 159.236 47.749 1.00 59.54 208 GLU B C 1
ATOM 3395 O O . GLU B 1 208 ? 54.048 159.140 48.966 1.00 58.51 208 GLU B O 1
ATOM 3401 N N . ALA B 1 209 ? 53.722 158.367 46.872 1.00 57.76 209 ALA B N 1
ATOM 3402 C CA . ALA B 1 209 ? 52.927 157.219 47.286 1.00 55.22 209 ALA B CA 1
ATOM 3403 C C . ALA B 1 209 ? 53.694 156.366 48.289 1.00 53.72 209 ALA B C 1
ATOM 3404 O O . ALA B 1 209 ? 53.149 155.958 49.315 1.00 52.23 209 ALA B O 1
ATOM 3406 N N . TRP B 1 210 ? 54.964 156.112 47.992 1.00 52.21 210 TRP B N 1
ATOM 3407 C CA . TRP B 1 210 ? 55.796 155.302 48.867 1.00 52.90 210 TRP B CA 1
ATOM 3408 C C . TRP B 1 210 ? 55.970 155.952 50.237 1.00 52.56 210 TRP B C 1
ATOM 3409 O O . TRP B 1 210 ? 55.989 155.263 51.259 1.00 53.45 210 TRP B O 1
ATOM 3420 N N . ARG B 1 211 ? 56.073 157.276 50.260 1.00 51.71 211 ARG B N 1
ATOM 3421 C CA . ARG B 1 211 ? 56.229 157.993 51.519 1.00 51.11 211 ARG B CA 1
ATOM 3422 C C . ARG B 1 211 ? 54.986 157.821 52.362 1.00 49.64 211 ARG B C 1
ATOM 3423 O O . ARG B 1 211 ? 55.062 157.545 53.564 1.00 49.22 211 ARG B O 1
ATOM 3431 N N . ILE B 1 212 ? 53.835 157.990 51.724 1.00 47.92 212 ILE B N 1
ATOM 3432 C CA . ILE B 1 212 ? 52.571 157.887 52.429 1.00 47.06 212 ILE B CA 1
ATOM 3433 C C . ILE B 1 212 ? 52.391 156.508 53.038 1.00 47.02 212 ILE B C 1
ATOM 3434 O O . ILE B 1 212 ? 51.968 156.378 54.186 1.00 46.29 212 ILE B O 1
ATOM 3439 N N . MET B 1 213 ? 52.721 155.480 52.264 1.00 46.74 213 MET B N 1
ATOM 3440 C CA . MET B 1 213 ? 52.600 154.106 52.728 1.00 46.30 213 MET B CA 1
ATOM 3441 C C . MET B 1 213 ? 53.539 153.882 53.905 1.00 47.37 213 MET B C 1
ATOM 3442 O O . MET B 1 213 ? 53.119 153.437 54.975 1.00 46.09 213 MET B O 1
ATOM 3447 N N . THR B 1 214 ? 54.816 154.195 53.696 1.00 48.49 214 THR B N 1
ATOM 3448 C CA . THR B 1 214 ? 55.826 154.021 54.735 1.00 49.57 214 THR B CA 1
ATOM 3449 C C . THR B 1 214 ? 55.400 154.679 56.042 1.00 50.46 214 THR B C 1
ATOM 3450 O O . THR B 1 214 ? 55.565 154.109 57.121 1.00 50.59 214 THR B O 1
ATOM 3454 N N . ALA B 1 215 ? 54.838 155.876 55.936 1.00 51.35 215 ALA B N 1
ATOM 3455 C CA . ALA B 1 215 ? 54.388 156.612 57.110 1.00 51.97 215 ALA B CA 1
ATOM 3456 C C . ALA B 1 215 ? 53.260 155.881 57.823 1.00 52.61 215 ALA B C 1
ATOM 3457 O O . ALA B 1 215 ? 53.255 155.784 59.051 1.00 52.82 215 ALA B O 1
ATOM 3459 N N . GLN B 1 216 ? 52.301 155.375 57.050 1.00 53.78 216 GLN B N 1
ATOM 3460 C CA . GLN B 1 216 ? 51.161 154.658 57.621 1.00 53.64 216 GLN B CA 1
ATOM 3461 C C . GLN B 1 216 ? 51.596 153.362 58.286 1.00 52.60 216 GLN B C 1
ATOM 3462 O O . GLN B 1 216 ? 50.990 152.928 59.269 1.00 50.25 216 GLN B O 1
ATOM 3468 N N . ILE B 1 217 ? 52.653 152.755 57.751 1.00 52.33 217 ILE B N 1
ATOM 3469 C CA . ILE B 1 217 ? 53.174 151.515 58.309 1.00 53.97 217 ILE B CA 1
ATOM 3470 C C . ILE B 1 217 ? 53.744 151.796 59.701 1.00 55.23 217 ILE B C 1
ATOM 3471 O O . ILE B 1 217 ? 53.622 150.962 60.604 1.00 54.21 217 ILE B O 1
ATOM 3476 N N . LEU B 1 218 ? 54.361 152.970 59.867 1.00 57.35 218 LEU B N 1
ATOM 3477 C CA . LEU B 1 218 ? 54.944 153.365 61.152 1.00 59.04 218 LEU B CA 1
ATOM 3478 C C . LEU B 1 218 ? 54.040 153.082 62.350 1.00 59.54 218 LEU B C 1
ATOM 3479 O O . LEU B 1 218 ? 54.521 152.678 63.407 1.00 59.86 218 LEU B O 1
ATOM 3484 N N . ALA B 1 219 ? 52.738 153.298 62.197 1.00 59.93 219 ALA B N 1
ATOM 3485 C CA . ALA B 1 219 ? 51.819 152.995 63.282 1.00 60.60 219 ALA B CA 1
ATOM 3486 C C . ALA B 1 219 ? 51.531 151.480 63.243 1.00 61.94 219 ALA B C 1
ATOM 3487 O O . ALA B 1 219 ? 52.095 150.725 64.074 1.00 62.80 219 ALA B O 1
ATOM 3489 N N . MET C 1 1 ? 58.065 89.859 55.745 1.00 48.42 1 MET C N 1
ATOM 3490 C CA . MET C 1 1 ? 58.138 91.067 54.859 1.00 50.40 1 MET C CA 1
ATOM 3491 C C . MET C 1 1 ? 57.678 90.716 53.435 1.00 49.47 1 MET C C 1
ATOM 3492 O O . MET C 1 1 ? 58.408 90.074 52.682 1.00 50.17 1 MET C O 1
ATOM 3497 N N . LYS C 1 2 ? 56.472 91.147 53.071 1.00 48.20 2 LYS C N 1
ATOM 3498 C CA . LYS C 1 2 ? 55.909 90.851 51.752 1.00 45.83 2 LYS C CA 1
ATOM 3499 C C . LYS C 1 2 ? 56.498 91.655 50.593 1.00 44.16 2 LYS C C 1
ATOM 3500 O O . LYS C 1 2 ? 56.938 92.792 50.770 1.00 44.30 2 LYS C O 1
ATOM 3506 N N . ILE C 1 3 ? 56.500 91.049 49.405 1.00 41.09 3 ILE C N 1
ATOM 3507 C CA . ILE C 1 3 ? 57.056 91.675 48.213 1.00 39.01 3 ILE C CA 1
ATOM 3508 C C . ILE C 1 3 ? 56.042 91.757 47.072 1.00 39.36 3 ILE C C 1
ATOM 3509 O O . ILE C 1 3 ? 55.307 90.803 46.799 1.00 39.12 3 ILE C O 1
ATOM 3514 N N . SER C 1 4 ? 56.017 92.903 46.401 1.00 37.93 4 SER C N 1
ATOM 3515 C CA . SER C 1 4 ? 55.104 93.121 45.289 1.00 36.88 4 SER C CA 1
ATOM 3516 C C . SER C 1 4 ? 55.873 93.773 44.145 1.00 35.38 4 SER C C 1
ATOM 3517 O O . SER C 1 4 ? 56.030 94.986 44.101 1.00 35.81 4 SER C O 1
ATOM 3520 N N . PRO C 1 5 ? 56.373 92.965 43.203 1.00 34.11 5 PRO C N 1
ATOM 3521 C CA . PRO C 1 5 ? 57.130 93.487 42.060 1.00 32.88 5 PRO C CA 1
ATOM 3522 C C . PRO C 1 5 ? 56.326 94.416 41.142 1.00 32.83 5 PRO C C 1
ATOM 3523 O O . PRO C 1 5 ? 55.175 94.136 40.812 1.00 33.19 5 PRO C O 1
ATOM 3527 N N . SER C 1 6 ? 56.944 95.523 40.745 1.00 31.71 6 SER C N 1
ATOM 3528 C CA . SER C 1 6 ? 56.326 96.490 39.847 1.00 31.06 6 SER C CA 1
ATOM 3529 C C . SER C 1 6 ? 56.510 96.012 38.406 1.00 30.72 6 SER C C 1
ATOM 3530 O O . SER C 1 6 ? 57.579 96.166 37.824 1.00 31.29 6 SER C O 1
ATOM 3533 N N . LEU C 1 7 ? 55.464 95.443 37.827 1.00 30.43 7 LEU C N 1
ATOM 3534 C CA . LEU C 1 7 ? 55.550 94.918 36.471 1.00 31.52 7 LEU C CA 1
ATOM 3535 C C . LEU C 1 7 ? 55.912 95.902 35.367 1.00 32.89 7 LEU C C 1
ATOM 3536 O O . LEU C 1 7 ? 56.353 95.478 34.293 1.00 31.72 7 LEU C O 1
ATOM 3541 N N . MET C 1 8 ? 55.742 97.202 35.604 1.00 34.00 8 MET C N 1
ATOM 3542 C CA . MET C 1 8 ? 56.094 98.173 34.571 1.00 35.97 8 MET C CA 1
ATOM 3543 C C . MET C 1 8 ? 57.620 98.215 34.446 1.00 36.41 8 MET C C 1
ATOM 3544 O O . MET C 1 8 ? 58.170 98.895 33.580 1.00 35.48 8 MET C O 1
ATOM 3549 N N . CYS C 1 9 ? 58.296 97.472 35.320 1.00 37.62 9 CYS C N 1
ATOM 3550 C CA . CYS C 1 9 ? 59.755 97.403 35.322 1.00 38.72 9 CYS C CA 1
ATOM 3551 C C . CYS C 1 9 ? 60.279 96.051 34.816 1.00 39.34 9 CYS C C 1
ATOM 3552 O O . CYS C 1 9 ? 61.491 95.848 34.709 1.00 40.93 9 CYS C O 1
ATOM 3555 N N . MET C 1 10 ? 59.378 95.127 34.497 1.00 39.03 10 MET C N 1
ATOM 3556 C CA . MET C 1 10 ? 59.794 93.806 34.038 1.00 38.97 10 MET C CA 1
ATOM 3557 C C . MET C 1 10 ? 60.314 93.756 32.604 1.00 39.45 10 MET C C 1
ATOM 3558 O O . MET C 1 10 ? 60.293 94.750 31.884 1.00 40.91 10 MET C O 1
ATOM 3563 N N . ASP C 1 11 ? 60.783 92.578 32.203 1.00 39.57 11 ASP C N 1
ATOM 3564 C CA . ASP C 1 11 ? 61.317 92.350 30.861 1.00 40.69 11 ASP C CA 1
ATOM 3565 C C . ASP C 1 11 ? 60.305 91.513 30.079 1.00 40.63 11 ASP C C 1
ATOM 3566 O O . ASP C 1 11 ? 60.135 90.320 30.346 1.00 41.10 11 ASP C O 1
ATOM 3571 N N . LEU C 1 12 ? 59.633 92.133 29.114 1.00 40.36 12 LEU C N 1
ATOM 3572 C CA . LEU C 1 12 ? 58.630 91.422 28.329 1.00 39.73 12 LEU C CA 1
ATOM 3573 C C . LEU C 1 12 ? 59.190 90.283 27.497 1.00 39.42 12 LEU C C 1
ATOM 3574 O O . LEU C 1 12 ? 58.464 89.353 27.165 1.00 39.55 12 LEU C O 1
ATOM 3579 N N . LEU C 1 13 ? 60.473 90.348 27.153 1.00 41.15 13 LEU C N 1
ATOM 3580 C CA . LEU C 1 13 ? 61.082 89.285 26.358 1.00 43.18 13 LEU C CA 1
ATOM 3581 C C . LEU C 1 13 ? 61.009 87.962 27.102 1.00 42.86 13 LEU C C 1
ATOM 3582 O O . LEU C 1 13 ? 60.932 86.903 26.484 1.00 44.34 13 LEU C O 1
ATOM 3587 N N . LYS C 1 14 ? 61.030 88.034 28.429 1.00 42.38 14 LYS C N 1
ATOM 3588 C CA . LYS C 1 14 ? 60.962 86.849 29.278 1.00 43.68 14 LYS C CA 1
ATOM 3589 C C . LYS C 1 14 ? 59.687 86.913 30.113 1.00 43.32 14 LYS C C 1
ATOM 3590 O O . LYS C 1 14 ? 59.683 86.540 31.292 1.00 42.94 14 LYS C O 1
ATOM 3596 N N . PHE C 1 15 ? 58.608 87.383 29.494 1.00 41.72 15 PHE C N 1
ATOM 3597 C CA . PHE C 1 15 ? 57.339 87.537 30.190 1.00 40.85 15 PHE C CA 1
ATOM 3598 C C . PHE C 1 15 ? 56.914 86.311 30.985 1.00 40.69 15 PHE C C 1
ATOM 3599 O O . PHE C 1 15 ? 56.813 86.364 32.213 1.00 39.59 15 PHE C O 1
ATOM 3607 N N . LYS C 1 16 ? 56.660 85.211 30.284 1.00 40.64 16 LYS C N 1
ATOM 3608 C CA . LYS C 1 16 ? 56.220 83.984 30.932 1.00 41.47 16 LYS C CA 1
ATOM 3609 C C . LYS C 1 16 ? 57.173 83.581 32.051 1.00 40.99 16 LYS C C 1
ATOM 3610 O O . LYS C 1 16 ? 56.752 83.286 33.169 1.00 40.54 16 LYS C O 1
ATOM 3616 N N . GLU C 1 17 ? 58.463 83.584 31.745 1.00 41.22 17 GLU C N 1
ATOM 3617 C CA . GLU C 1 17 ? 59.482 83.220 32.721 1.00 40.52 17 GLU C CA 1
ATOM 3618 C C . GLU C 1 17 ? 59.373 84.059 33.995 1.00 38.91 17 GLU C C 1
ATOM 3619 O O . GLU C 1 17 ? 59.274 83.518 35.100 1.00 38.36 17 GLU C O 1
ATOM 3625 N N . GLN C 1 18 ? 59.376 85.381 33.842 1.00 36.92 18 GLN C N 1
ATOM 3626 C CA . GLN C 1 18 ? 59.315 86.270 34.998 1.00 35.39 18 GLN C CA 1
ATOM 3627 C C . GLN C 1 18 ? 58.017 86.248 35.793 1.00 34.83 18 GLN C C 1
ATOM 3628 O O . GLN C 1 18 ? 58.041 86.364 37.023 1.00 34.22 18 GLN C O 1
ATOM 3634 N N . ILE C 1 19 ? 56.888 86.095 35.109 1.00 34.62 19 ILE C N 1
ATOM 3635 C CA . ILE C 1 19 ? 55.608 86.046 35.801 1.00 34.19 19 ILE C CA 1
ATOM 3636 C C . ILE C 1 19 ? 55.525 84.787 36.655 1.00 35.86 19 ILE C C 1
ATOM 3637 O O . ILE C 1 19 ? 55.109 84.841 37.822 1.00 35.77 19 ILE C O 1
ATOM 3642 N N . GLU C 1 20 ? 55.924 83.654 36.082 1.00 35.95 20 GLU C N 1
ATOM 3643 C CA . GLU C 1 20 ? 55.885 82.395 36.814 1.00 38.01 20 GLU C CA 1
ATOM 3644 C C . GLU C 1 20 ? 56.824 82.436 38.013 1.00 36.53 20 GLU C C 1
ATOM 3645 O O . GLU C 1 20 ? 56.481 81.953 39.097 1.00 35.54 20 GLU C O 1
ATOM 3651 N N . PHE C 1 21 ? 58.001 83.022 37.831 1.00 36.07 21 PHE C N 1
ATOM 3652 C CA . PHE C 1 21 ? 58.939 83.115 38.938 1.00 37.24 21 PHE C CA 1
ATOM 3653 C C . PHE C 1 21 ? 58.321 83.977 40.031 1.00 37.68 21 PHE C C 1
ATOM 3654 O O . PHE C 1 21 ? 58.291 83.590 41.206 1.00 38.53 21 PHE C O 1
ATOM 3662 N N . ILE C 1 22 ? 57.824 85.147 39.635 1.00 35.80 22 ILE C N 1
ATOM 3663 C CA . ILE C 1 22 ? 57.217 86.069 40.580 1.00 34.94 22 ILE C CA 1
ATOM 3664 C C . ILE C 1 22 ? 56.028 85.430 41.285 1.00 34.91 22 ILE C C 1
ATOM 3665 O O . ILE C 1 22 ? 55.855 85.573 42.500 1.00 34.63 22 ILE C O 1
ATOM 3670 N N . ASP C 1 23 ? 55.217 84.703 40.533 1.00 35.72 23 ASP C N 1
ATOM 3671 C CA . ASP C 1 23 ? 54.043 84.074 41.125 1.00 37.32 23 ASP C CA 1
ATOM 3672 C C . ASP C 1 23 ? 54.370 83.056 42.213 1.00 38.22 23 ASP C C 1
ATOM 3673 O O . ASP C 1 23 ? 53.550 82.796 43.094 1.00 38.84 23 ASP C O 1
ATOM 3678 N N . SER C 1 24 ? 55.569 82.489 42.171 1.00 38.58 24 SER C N 1
ATOM 3679 C CA . SER C 1 24 ? 55.938 81.500 43.175 1.00 40.27 24 SER C CA 1
ATOM 3680 C C . SER C 1 24 ? 56.920 82.036 44.212 1.00 41.43 24 SER C C 1
ATOM 3681 O O . SER C 1 24 ? 57.406 81.285 45.054 1.00 43.50 24 SER C O 1
ATOM 3684 N N . HIS C 1 25 ? 57.207 83.330 44.163 1.00 42.21 25 HIS C N 1
ATOM 3685 C CA . HIS C 1 25 ? 58.144 83.921 45.113 1.00 42.62 25 HIS C CA 1
ATOM 3686 C C . HIS C 1 25 ? 57.614 85.165 45.810 1.00 41.28 25 HIS C C 1
ATOM 3687 O O . HIS C 1 25 ? 57.903 85.392 46.984 1.00 40.86 25 HIS C O 1
ATOM 3694 N N . ALA C 1 26 ? 56.846 85.973 45.084 1.00 40.42 26 ALA C N 1
ATOM 3695 C CA . ALA C 1 26 ? 56.302 87.207 45.641 1.00 38.43 26 ALA C CA 1
ATOM 3696 C C . ALA C 1 26 ? 54.915 87.017 46.244 1.00 37.39 26 ALA C C 1
ATOM 3697 O O . ALA C 1 26 ? 54.331 85.930 46.170 1.00 36.72 26 ALA C O 1
ATOM 3699 N N . ASP C 1 27 ? 54.394 88.084 46.842 1.00 36.33 27 ASP C N 1
ATOM 3700 C CA . ASP C 1 27 ? 53.082 88.045 47.466 1.00 35.74 27 ASP C CA 1
ATOM 3701 C C . ASP C 1 27 ? 52.015 88.722 46.613 1.00 35.27 27 ASP C C 1
ATOM 3702 O O . ASP C 1 27 ? 50.835 88.360 46.668 1.00 35.53 27 ASP C O 1
ATOM 3707 N N . TYR C 1 28 ? 52.432 89.707 45.823 1.00 34.84 28 TYR C N 1
ATOM 3708 C CA . TYR C 1 28 ? 51.502 90.431 44.962 1.00 35.23 28 TYR C CA 1
ATOM 3709 C C . TYR C 1 28 ? 52.168 90.839 43.665 1.00 34.60 28 TYR C C 1
ATOM 3710 O O . TYR C 1 28 ? 53.393 90.897 43.574 1.00 35.59 28 TYR C O 1
ATOM 3719 N N . PHE C 1 29 ? 51.340 91.128 42.667 1.00 34.57 29 PHE C N 1
ATOM 3720 C CA . PHE C 1 29 ? 51.806 91.631 41.376 1.00 32.07 29 PHE C CA 1
ATOM 3721 C C . PHE C 1 29 ? 51.363 93.099 41.381 1.00 30.93 29 PHE C C 1
ATOM 3722 O O . PHE C 1 29 ? 50.166 93.377 41.440 1.00 30.57 29 PHE C O 1
ATOM 3730 N N . HIS C 1 30 ? 52.306 94.033 41.333 1.00 30.51 30 HIS C N 1
ATOM 3731 C CA . HIS C 1 30 ? 51.945 95.447 41.326 1.00 30.52 30 HIS C CA 1
ATOM 3732 C C . HIS C 1 30 ? 51.797 95.953 39.895 1.00 30.16 30 HIS C C 1
ATOM 3733 O O . HIS C 1 30 ? 52.785 96.120 39.182 1.00 29.94 30 HIS C O 1
ATOM 3740 N N . ILE C 1 31 ? 50.555 96.205 39.487 1.00 30.48 31 ILE C N 1
ATOM 3741 C CA . ILE C 1 31 ? 50.271 96.667 38.133 1.00 30.10 31 ILE C CA 1
ATOM 3742 C C . ILE C 1 31 ? 49.821 98.126 38.093 1.00 30.59 31 ILE C C 1
ATOM 3743 O O . ILE C 1 31 ? 48.712 98.469 38.510 1.00 29.57 31 ILE C O 1
ATOM 3748 N N . ASP C 1 32 ? 50.695 98.982 37.581 1.00 31.98 32 ASP C N 1
ATOM 3749 C CA . ASP C 1 32 ? 50.413 100.407 37.473 1.00 33.41 32 ASP C CA 1
ATOM 3750 C C . ASP C 1 32 ? 49.556 100.741 36.267 1.00 33.42 32 ASP C C 1
ATOM 3751 O O . ASP C 1 32 ? 49.919 100.444 35.132 1.00 34.80 32 ASP C O 1
ATOM 3756 N N . ILE C 1 33 ? 48.413 101.361 36.520 1.00 31.90 33 ILE C N 1
ATOM 3757 C CA . ILE C 1 33 ? 47.527 101.755 35.442 1.00 32.16 33 ILE C CA 1
ATOM 3758 C C . ILE C 1 33 ? 47.435 103.272 35.463 1.00 31.57 33 ILE C C 1
ATOM 3759 O O . ILE C 1 33 ? 46.868 103.860 36.388 1.00 29.90 33 ILE C O 1
ATOM 3764 N N . MET C 1 34 ? 48.018 103.897 34.445 1.00 30.95 34 MET C N 1
ATOM 3765 C CA . MET C 1 34 ? 48.040 105.346 34.362 1.00 30.83 34 MET C CA 1
ATOM 3766 C C . MET C 1 34 ? 47.183 105.969 33.269 1.00 30.74 34 MET C C 1
ATOM 3767 O O . MET C 1 34 ? 46.901 105.380 32.233 1.00 30.54 34 MET C O 1
ATOM 3772 N N . ASP C 1 35 ? 46.818 107.207 33.551 1.00 31.51 35 ASP C N 1
ATOM 3773 C CA . ASP C 1 35 ? 45.951 108.075 32.771 1.00 30.12 35 ASP C CA 1
ATOM 3774 C C . ASP C 1 35 ? 46.587 109.008 31.752 1.00 28.72 35 ASP C C 1
ATOM 3775 O O . ASP C 1 35 ? 45.982 109.335 30.740 1.00 27.01 35 ASP C O 1
ATOM 3780 N N . GLY C 1 36 ? 47.781 109.491 32.070 1.00 27.72 36 GLY C N 1
ATOM 3781 C CA . GLY C 1 36 ? 48.415 110.471 31.221 1.00 28.10 36 GLY C CA 1
ATOM 3782 C C . GLY C 1 36 ? 47.849 111.802 31.711 1.00 28.67 36 GLY C C 1
ATOM 3783 O O . GLY C 1 36 ? 48.283 112.873 31.292 1.00 29.21 36 GLY C O 1
ATOM 3784 N N . HIS C 1 37 ? 46.874 111.725 32.619 1.00 28.51 37 HIS C N 1
ATOM 3785 C CA . HIS C 1 37 ? 46.231 112.913 33.189 1.00 27.61 37 HIS C CA 1
ATOM 3786 C C . HIS C 1 37 ? 46.407 113.019 34.699 1.00 26.28 37 HIS C C 1
ATOM 3787 O O . HIS C 1 37 ? 46.846 114.053 35.191 1.00 26.95 37 HIS C O 1
ATOM 3794 N N . PHE C 1 38 ? 46.056 111.973 35.446 1.00 26.45 38 PHE C N 1
ATOM 3795 C CA . PHE C 1 38 ? 46.253 112.018 36.892 1.00 24.93 38 PHE C CA 1
ATOM 3796 C C . PHE C 1 38 ? 47.759 112.101 37.180 1.00 24.71 38 PHE C C 1
ATOM 3797 O O . PHE C 1 38 ? 48.176 112.738 38.136 1.00 24.78 38 PHE C O 1
ATOM 3805 N N . VAL C 1 39 ? 48.554 111.430 36.349 1.00 24.27 39 VAL C N 1
ATOM 3806 C CA . VAL C 1 39 ? 50.011 111.456 36.433 1.00 25.84 39 VAL C CA 1
ATOM 3807 C C . VAL C 1 39 ? 50.418 111.635 34.976 1.00 27.86 39 VAL C C 1
ATOM 3808 O O . VAL C 1 39 ? 49.730 111.167 34.075 1.00 27.98 39 VAL C O 1
ATOM 3812 N N . PRO C 1 40 ? 51.536 112.319 34.722 1.00 29.73 40 PRO C N 1
ATOM 3813 C CA . PRO C 1 40 ? 51.991 112.549 33.347 1.00 32.09 40 PRO C CA 1
ATOM 3814 C C . PRO C 1 40 ? 52.729 111.390 32.685 1.00 33.85 40 PRO C C 1
ATOM 3815 O O . PRO C 1 40 ? 53.892 111.530 32.295 1.00 34.74 40 PRO C O 1
ATOM 3819 N N . ASN C 1 41 ? 52.056 110.253 32.545 1.00 34.37 41 ASN C N 1
ATOM 3820 C CA . ASN C 1 41 ? 52.682 109.095 31.923 1.00 33.94 41 ASN C CA 1
ATOM 3821 C C . ASN C 1 41 ? 51.666 107.996 31.641 1.00 32.72 41 ASN C C 1
ATOM 3822 O O . ASN C 1 41 ? 50.537 108.041 32.117 1.00 34.17 41 ASN C O 1
ATOM 3827 N N . LEU C 1 42 ? 52.081 107.012 30.857 1.00 32.15 42 LEU C N 1
ATOM 3828 C CA . LEU C 1 42 ? 51.236 105.883 30.488 1.00 31.68 42 LEU C CA 1
ATOM 3829 C C . LEU C 1 42 ? 52.071 104.621 30.652 1.00 31.38 42 LEU C C 1
ATOM 3830 O O . LEU C 1 42 ? 53.225 104.584 30.217 1.00 33.10 42 LEU C O 1
ATOM 3835 N N . THR C 1 43 ? 51.513 103.594 31.285 1.00 29.82 43 THR C N 1
ATOM 3836 C CA . THR C 1 43 ? 52.259 102.349 31.462 1.00 29.92 43 THR C CA 1
ATOM 3837 C C . THR C 1 43 ? 51.484 101.076 31.157 1.00 28.36 43 THR C C 1
ATOM 3838 O O . THR C 1 43 ? 51.532 100.587 30.037 1.00 28.35 43 THR C O 1
ATOM 3842 N N . LEU C 1 44 ? 50.773 100.539 32.144 1.00 27.74 44 LEU C N 1
ATOM 3843 C CA . LEU C 1 44 ? 50.029 99.303 31.927 1.00 28.41 44 LEU C CA 1
ATOM 3844 C C . LEU C 1 44 ? 48.524 99.512 31.774 1.00 28.87 44 LEU C C 1
ATOM 3845 O O . LEU C 1 44 ? 48.036 100.637 31.848 1.00 29.12 44 LEU C O 1
ATOM 3850 N N . SER C 1 45 ? 47.792 98.423 31.572 1.00 28.36 45 SER C N 1
ATOM 3851 C CA . SER C 1 45 ? 46.363 98.515 31.335 1.00 28.71 45 SER C CA 1
ATOM 3852 C C . SER C 1 45 ? 45.659 97.178 31.557 1.00 29.97 45 SER C C 1
ATOM 3853 O O . SER C 1 45 ? 46.293 96.178 31.887 1.00 30.57 45 SER C O 1
ATOM 3856 N N . PRO C 1 46 ? 44.329 97.147 31.375 1.00 29.83 46 PRO C N 1
ATOM 3857 C CA . PRO C 1 46 ? 43.564 95.911 31.552 1.00 29.70 46 PRO C CA 1
ATOM 3858 C C . PRO C 1 46 ? 44.124 94.787 30.669 1.00 30.62 46 PRO C C 1
ATOM 3859 O O . PRO C 1 46 ? 44.153 93.617 31.061 1.00 29.86 46 PRO C O 1
ATOM 3863 N N . PHE C 1 47 ? 44.558 95.150 29.468 1.00 31.54 47 PHE C N 1
ATOM 3864 C CA . PHE C 1 47 ? 45.130 94.177 28.541 1.00 30.91 47 PHE C CA 1
ATOM 3865 C C . PHE C 1 47 ? 46.263 93.451 29.236 1.00 30.26 47 PHE C C 1
ATOM 3866 O O . PHE C 1 47 ? 46.340 92.224 29.235 1.00 30.47 47 PHE C O 1
ATOM 3874 N N . PHE C 1 48 ? 47.151 94.237 29.818 1.00 30.45 48 PHE C N 1
ATOM 3875 C CA . PHE C 1 48 ? 48.277 93.691 30.537 1.00 31.55 48 PHE C CA 1
ATOM 3876 C C . PHE C 1 48 ? 47.816 92.786 31.697 1.00 30.76 48 PHE C C 1
ATOM 3877 O O . PHE C 1 48 ? 48.353 91.697 31.893 1.00 31.06 48 PHE C O 1
ATOM 3885 N N . VAL C 1 49 ? 46.831 93.243 32.468 1.00 28.32 49 VAL C N 1
ATOM 3886 C CA . VAL C 1 49 ? 46.300 92.469 33.590 1.00 27.57 49 VAL C CA 1
ATOM 3887 C C . VAL C 1 49 ? 45.828 91.112 33.073 1.00 27.88 49 VAL C C 1
ATOM 3888 O O . VAL C 1 49 ? 46.145 90.070 33.629 1.00 26.91 49 VAL C O 1
ATOM 3892 N N . SER C 1 50 ? 45.074 91.153 31.984 1.00 28.91 50 SER C N 1
ATOM 3893 C CA . SER C 1 50 ? 44.526 89.970 31.350 1.00 29.04 50 SER C CA 1
ATOM 3894 C C . SER C 1 50 ? 45.601 88.929 31.005 1.00 29.72 50 SER C C 1
ATOM 3895 O O . SER C 1 50 ? 45.396 87.722 31.156 1.00 29.89 50 SER C O 1
ATOM 3898 N N . GLN C 1 51 ? 46.747 89.404 30.535 1.00 28.73 51 GLN C N 1
ATOM 3899 C CA . GLN C 1 51 ? 47.838 88.516 30.163 1.00 28.97 51 GLN C CA 1
ATOM 3900 C C . GLN C 1 51 ? 48.451 87.881 31.399 1.00 29.28 51 GLN C C 1
ATOM 3901 O O . GLN C 1 51 ? 48.672 86.676 31.441 1.00 28.94 51 GLN C O 1
ATOM 3907 N N . VAL C 1 52 ? 48.735 88.697 32.406 1.00 30.53 52 VAL C N 1
ATOM 3908 C CA . VAL C 1 52 ? 49.313 88.197 33.646 1.00 30.61 52 VAL C CA 1
ATOM 3909 C C . VAL C 1 52 ? 48.380 87.164 34.274 1.00 32.70 52 VAL C C 1
ATOM 3910 O O . VAL C 1 52 ? 48.827 86.167 34.838 1.00 34.03 52 VAL C O 1
ATOM 3914 N N . LYS C 1 53 ? 47.078 87.398 34.159 1.00 33.74 53 LYS C N 1
ATOM 3915 C CA . LYS C 1 53 ? 46.081 86.493 34.724 1.00 34.73 53 LYS C CA 1
ATOM 3916 C C . LYS C 1 53 ? 46.214 85.056 34.240 1.00 35.33 53 LYS C C 1
ATOM 3917 O O . LYS C 1 53 ? 45.926 84.119 34.982 1.00 35.69 53 LYS C O 1
ATOM 3923 N N . LYS C 1 54 ? 46.637 84.883 32.993 1.00 35.77 54 LYS C N 1
ATOM 3924 C CA . LYS C 1 54 ? 46.786 83.550 32.419 1.00 37.11 54 LYS C CA 1
ATOM 3925 C C . LYS C 1 54 ? 47.723 82.654 33.226 1.00 37.79 54 LYS C C 1
ATOM 3926 O O . LYS C 1 54 ? 47.547 81.437 33.258 1.00 39.24 54 LYS C O 1
ATOM 3932 N N . LEU C 1 55 ? 48.710 83.257 33.880 1.00 37.39 55 LEU C N 1
ATOM 3933 C CA . LEU C 1 55 ? 49.701 82.511 34.644 1.00 36.97 55 LEU C CA 1
ATOM 3934 C C . LEU C 1 55 ? 49.677 82.717 36.144 1.00 36.79 55 LEU C C 1
ATOM 3935 O O . LEU C 1 55 ? 50.359 81.997 36.869 1.00 37.67 55 LEU C O 1
ATOM 3940 N N . ALA C 1 56 ? 48.905 83.683 36.622 1.00 34.75 56 ALA C N 1
ATOM 3941 C CA . ALA C 1 56 ? 48.921 83.987 38.044 1.00 34.52 56 ALA C CA 1
ATOM 3942 C C . ALA C 1 56 ? 47.976 83.255 38.985 1.00 34.04 56 ALA C C 1
ATOM 3943 O O . ALA C 1 56 ? 46.883 82.837 38.601 1.00 35.09 56 ALA C O 1
ATOM 3945 N N . THR C 1 57 ? 48.437 83.101 40.226 1.00 32.87 57 THR C N 1
ATOM 3946 C CA . THR C 1 57 ? 47.663 82.489 41.302 1.00 33.40 57 THR C CA 1
ATOM 3947 C C . THR C 1 57 ? 47.711 83.501 42.439 1.00 33.35 57 THR C C 1
ATOM 3948 O O . THR C 1 57 ? 46.786 83.595 43.241 1.00 34.09 57 THR C O 1
ATOM 3952 N N . LYS C 1 58 ? 48.805 84.254 42.506 1.00 33.80 58 LYS C N 1
ATOM 3953 C CA . LYS C 1 58 ? 48.949 85.286 43.519 1.00 35.35 58 LYS C CA 1
ATOM 3954 C C . LYS C 1 58 ? 48.062 86.442 43.061 1.00 35.82 58 LYS C C 1
ATOM 3955 O O . LYS C 1 58 ? 47.769 86.573 41.871 1.00 37.19 58 LYS C O 1
ATOM 3961 N N . PRO C 1 59 ? 47.628 87.298 43.992 1.00 34.94 59 PRO C N 1
ATOM 3962 C CA . PRO C 1 59 ? 46.764 88.422 43.622 1.00 34.73 59 PRO C CA 1
ATOM 3963 C C . PRO C 1 59 ? 47.365 89.544 42.777 1.00 33.67 59 PRO C C 1
ATOM 3964 O O . PRO C 1 59 ? 48.484 90.007 43.026 1.00 32.85 59 PRO C O 1
ATOM 3968 N N . LEU C 1 60 ? 46.603 89.966 41.767 1.00 32.21 60 LEU C N 1
ATOM 3969 C CA . LEU C 1 60 ? 47.006 91.066 40.891 1.00 30.94 60 LEU C CA 1
ATOM 3970 C C . LEU C 1 60 ? 46.461 92.353 41.520 1.00 29.83 60 LEU C C 1
ATOM 3971 O O . LEU C 1 60 ? 45.250 92.497 41.715 1.00 27.48 60 LEU C O 1
ATOM 3976 N N . ASP C 1 61 ? 47.367 93.267 41.856 1.00 29.47 61 ASP C N 1
ATOM 3977 C CA . ASP C 1 61 ? 47.003 94.529 42.481 1.00 28.01 61 ASP C CA 1
ATOM 3978 C C . ASP C 1 61 ? 47.116 95.661 41.466 1.00 27.66 61 ASP C C 1
ATOM 3979 O O . ASP C 1 61 ? 48.210 95.989 40.995 1.00 26.67 61 ASP C O 1
ATOM 3984 N N . CYS C 1 62 ? 45.975 96.252 41.127 1.00 26.59 62 CYS C N 1
ATOM 3985 C CA . CYS C 1 62 ? 45.941 97.337 40.157 1.00 27.45 62 CYS C CA 1
ATOM 3986 C C . CYS C 1 62 ? 45.907 98.710 40.814 1.00 27.09 62 CYS C C 1
ATOM 3987 O O . CYS C 1 62 ? 44.919 99.095 41.441 1.00 26.77 62 CYS C O 1
ATOM 3990 N N . HIS C 1 63 ? 47.010 99.434 40.659 1.00 26.87 63 HIS C N 1
ATOM 3991 C CA . HIS C 1 63 ? 47.189 100.772 41.209 1.00 27.82 63 HIS C CA 1
ATOM 3992 C C . HIS C 1 63 ? 46.588 101.738 40.183 1.00 27.07 63 HIS C C 1
ATOM 3993 O O . HIS C 1 63 ? 47.148 101.953 39.109 1.00 27.01 63 HIS C O 1
ATOM 4000 N N . LEU C 1 64 ? 45.439 102.311 40.522 1.00 26.79 64 LEU C N 1
ATOM 4001 C CA . LEU C 1 64 ? 44.733 103.214 39.621 1.00 26.32 64 LEU C CA 1
ATOM 4002 C C . LEU C 1 64 ? 45.117 104.689 39.652 1.00 25.05 64 LEU C C 1
ATOM 4003 O O . LEU C 1 64 ? 44.482 105.482 40.332 1.00 25.28 64 LEU C O 1
ATOM 4008 N N . MET C 1 65 ? 46.159 105.051 38.913 1.00 23.28 65 MET C N 1
ATOM 4009 C CA . MET C 1 65 ? 46.589 106.436 38.827 1.00 23.51 65 MET C CA 1
ATOM 4010 C C . MET C 1 65 ? 45.828 107.061 37.661 1.00 23.50 65 MET C C 1
ATOM 4011 O O . MET C 1 65 ? 46.406 107.425 36.634 1.00 21.63 65 MET C O 1
ATOM 4016 N N . VAL C 1 66 ? 44.514 107.156 37.824 1.00 22.98 66 VAL C N 1
ATOM 4017 C CA . VAL C 1 66 ? 43.666 107.700 36.781 1.00 22.89 66 VAL C CA 1
ATOM 4018 C C . VAL C 1 66 ? 42.642 108.654 37.360 1.00 24.29 66 VAL C C 1
ATOM 4019 O O . VAL C 1 66 ? 42.238 108.540 38.519 1.00 25.65 66 VAL C O 1
ATOM 4023 N N . THR C 1 67 ? 42.229 109.595 36.528 1.00 24.97 67 THR C N 1
ATOM 4024 C CA . THR C 1 67 ? 41.263 110.618 36.868 1.00 24.95 67 THR C CA 1
ATOM 4025 C C . THR C 1 67 ? 39.894 110.053 37.201 1.00 25.50 67 THR C C 1
ATOM 4026 O O . THR C 1 67 ? 39.228 110.520 38.123 1.00 26.70 67 THR C O 1
ATOM 4030 N N . ARG C 1 68 ? 39.473 109.045 36.448 1.00 26.34 68 ARG C N 1
ATOM 4031 C CA . ARG C 1 68 ? 38.166 108.440 36.657 1.00 27.51 68 ARG C CA 1
ATOM 4032 C C . ARG C 1 68 ? 38.258 106.952 36.993 1.00 27.30 68 ARG C C 1
ATOM 4033 O O . ARG C 1 68 ? 37.945 106.095 36.160 1.00 28.57 68 ARG C O 1
ATOM 4041 N N . PRO C 1 69 ? 38.681 106.618 38.221 1.00 27.33 69 PRO C N 1
ATOM 4042 C CA . PRO C 1 69 ? 38.772 105.196 38.567 1.00 26.73 69 PRO C CA 1
ATOM 4043 C C . PRO C 1 69 ? 37.467 104.429 38.344 1.00 26.23 69 PRO C C 1
ATOM 4044 O O . PRO C 1 69 ? 37.494 103.223 38.106 1.00 25.84 69 PRO C O 1
ATOM 4048 N N . GLN C 1 70 ? 36.332 105.125 38.402 1.00 25.68 70 GLN C N 1
ATOM 4049 C CA . GLN C 1 70 ? 35.022 104.483 38.195 1.00 25.41 70 GLN C CA 1
ATOM 4050 C C . GLN C 1 70 ? 34.913 103.767 36.861 1.00 24.45 70 GLN C C 1
ATOM 4051 O O . GLN C 1 70 ? 34.146 102.811 36.726 1.00 24.76 70 GLN C O 1
ATOM 4057 N N . ASP C 1 71 ? 35.650 104.259 35.872 1.00 24.15 71 ASP C N 1
ATOM 4058 C CA . ASP C 1 71 ? 35.617 103.687 34.527 1.00 25.98 71 ASP C CA 1
ATOM 4059 C C . ASP C 1 71 ? 36.355 102.363 34.366 1.00 26.86 71 ASP C C 1
ATOM 4060 O O . ASP C 1 71 ? 36.194 101.684 33.350 1.00 28.32 71 ASP C O 1
ATOM 4065 N N . TYR C 1 72 ? 37.143 101.977 35.361 1.00 27.41 72 TYR C N 1
ATOM 4066 C CA . TYR C 1 72 ? 37.940 100.772 35.229 1.00 28.10 72 TYR C CA 1
ATOM 4067 C C . TYR C 1 72 ? 37.637 99.594 36.125 1.00 28.32 72 TYR C C 1
ATOM 4068 O O . TYR C 1 72 ? 38.181 98.516 35.918 1.00 30.32 72 TYR C O 1
ATOM 4077 N N . ILE C 1 73 ? 36.760 99.769 37.101 1.00 28.42 73 ILE C N 1
ATOM 4078 C CA . ILE C 1 73 ? 36.484 98.679 38.020 1.00 28.62 73 ILE C CA 1
ATOM 4079 C C . ILE C 1 73 ? 35.909 97.403 37.417 1.00 29.20 73 ILE C C 1
ATOM 4080 O O . ILE C 1 73 ? 36.453 96.316 37.632 1.00 29.11 73 ILE C O 1
ATOM 4085 N N . ALA C 1 74 ? 34.823 97.512 36.664 1.00 29.34 74 ALA C N 1
ATOM 4086 C CA . ALA C 1 74 ? 34.230 96.319 36.062 1.00 28.43 74 ALA C CA 1
ATOM 4087 C C . ALA C 1 74 ? 35.191 95.705 35.038 1.00 28.03 74 ALA C C 1
ATOM 4088 O O . ALA C 1 74 ? 35.373 94.490 35.001 1.00 28.01 74 ALA C O 1
ATOM 4090 N N . GLN C 1 75 ? 35.814 96.550 34.223 1.00 27.27 75 GLN C N 1
ATOM 4091 C CA . GLN C 1 75 ? 36.753 96.086 33.211 1.00 27.65 75 GLN C CA 1
ATOM 4092 C C . GLN C 1 75 ? 37.959 95.358 33.829 1.00 26.99 75 GLN C C 1
ATOM 4093 O O . GLN C 1 75 ? 38.415 94.339 33.314 1.00 26.04 75 GLN C O 1
ATOM 4099 N N . LEU C 1 76 ? 38.475 95.884 34.934 1.00 26.01 76 LEU C N 1
ATOM 4100 C CA . LEU C 1 76 ? 39.620 95.268 35.600 1.00 25.95 76 LEU C CA 1
ATOM 4101 C C . LEU C 1 76 ? 39.235 93.940 36.263 1.00 25.79 76 LEU C C 1
ATOM 4102 O O . LEU C 1 76 ? 40.011 92.982 36.265 1.00 26.50 76 LEU C O 1
ATOM 4107 N N . ALA C 1 77 ? 38.036 93.881 36.830 1.00 25.28 77 ALA C N 1
ATOM 4108 C CA . ALA C 1 77 ? 37.578 92.650 37.468 1.00 26.94 77 ALA C CA 1
ATOM 4109 C C . ALA C 1 77 ? 37.538 91.573 36.382 1.00 27.48 77 ALA C C 1
ATOM 4110 O O . ALA C 1 77 ? 37.998 90.444 36.565 1.00 27.16 77 ALA C O 1
ATOM 4112 N N . ARG C 1 78 ? 36.998 91.974 35.243 1.00 28.22 78 ARG C N 1
ATOM 4113 C CA . ARG C 1 78 ? 36.843 91.129 34.078 1.00 30.80 78 ARG C CA 1
ATOM 4114 C C . ARG C 1 78 ? 38.203 90.644 33.557 1.00 30.51 78 ARG C C 1
ATOM 4115 O O . ARG C 1 78 ? 38.336 89.495 33.139 1.00 30.39 78 ARG C O 1
ATOM 4123 N N . ALA C 1 79 ? 39.205 91.522 33.589 1.00 28.34 79 ALA C N 1
ATOM 4124 C CA . ALA C 1 79 ? 40.539 91.180 33.109 1.00 27.65 79 ALA C CA 1
ATOM 4125 C C . ALA C 1 79 ? 41.263 90.276 34.084 1.00 28.35 79 ALA C C 1
ATOM 4126 O O . ALA C 1 79 ? 42.273 89.664 33.725 1.00 27.75 79 ALA C O 1
ATOM 4128 N N . GLY C 1 80 ? 40.770 90.211 35.321 1.00 27.71 80 GLY C N 1
ATOM 4129 C CA . GLY C 1 80 ? 41.387 89.346 36.316 1.00 24.84 80 GLY C CA 1
ATOM 4130 C C . GLY C 1 80 ? 42.069 89.995 37.506 1.00 25.18 80 GLY C C 1
ATOM 4131 O O . GLY C 1 80 ? 42.868 89.352 38.195 1.00 24.59 80 GLY C O 1
ATOM 4132 N N . ALA C 1 81 ? 41.775 91.264 37.765 1.00 25.31 81 ALA C N 1
ATOM 4133 C CA . ALA C 1 81 ? 42.401 91.943 38.894 1.00 24.87 81 ALA C CA 1
ATOM 4134 C C . ALA C 1 81 ? 41.856 91.361 40.197 1.00 25.00 81 ALA C C 1
ATOM 4135 O O . ALA C 1 81 ? 40.720 90.901 40.242 1.00 24.61 81 ALA C O 1
ATOM 4137 N N . ASP C 1 82 ? 42.670 91.362 41.251 1.00 25.69 82 ASP C N 1
ATOM 4138 C CA . ASP C 1 82 ? 42.224 90.830 42.537 1.00 27.06 82 ASP C CA 1
ATOM 4139 C C . ASP C 1 82 ? 42.200 91.935 43.576 1.00 26.72 82 ASP C C 1
ATOM 4140 O O . ASP C 1 82 ? 41.508 91.848 44.595 1.00 26.93 82 ASP C O 1
ATOM 4145 N N . PHE C 1 83 ? 42.962 92.981 43.284 1.00 26.65 83 PHE C N 1
ATOM 4146 C CA . PHE C 1 83 ? 43.109 94.131 44.158 1.00 27.62 83 PHE C CA 1
ATOM 4147 C C . PHE C 1 83 ? 42.973 95.415 43.353 1.00 27.77 83 PHE C C 1
ATOM 4148 O O . PHE C 1 83 ? 43.592 95.561 42.288 1.00 27.55 83 PHE C O 1
ATOM 4156 N N . ILE C 1 84 ? 42.172 96.344 43.850 1.00 26.36 84 ILE C N 1
ATOM 4157 C CA . ILE C 1 84 ? 42.061 97.628 43.192 1.00 24.88 84 ILE C CA 1
ATOM 4158 C C . ILE C 1 84 ? 42.504 98.645 44.226 1.00 25.83 84 ILE C C 1
ATOM 4159 O O . ILE C 1 84 ? 41.876 98.796 45.277 1.00 22.61 84 ILE C O 1
ATOM 4164 N N . THR C 1 85 ? 43.630 99.294 43.937 1.00 24.57 85 THR C N 1
ATOM 4165 C CA . THR C 1 85 ? 44.188 100.294 44.828 1.00 25.22 85 THR C CA 1
ATOM 4166 C C . THR C 1 85 ? 43.803 101.692 44.347 1.00 27.19 85 THR C C 1
ATOM 4167 O O . THR C 1 85 ? 44.242 102.144 43.278 1.00 24.92 85 THR C O 1
ATOM 4171 N N . LEU C 1 86 ? 42.982 102.361 45.163 1.00 26.97 86 LEU C N 1
ATOM 4172 C CA . LEU C 1 86 ? 42.467 103.691 44.862 1.00 27.80 86 LEU C CA 1
ATOM 4173 C C . LEU C 1 86 ? 43.239 104.835 45.491 1.00 27.44 86 LEU C C 1
ATOM 4174 O O . LEU C 1 86 ? 43.782 104.724 46.594 1.00 28.53 86 LEU C O 1
ATOM 4179 N N . HIS C 1 87 ? 43.283 105.942 44.763 1.00 27.42 87 HIS C N 1
ATOM 4180 C CA . HIS C 1 87 ? 43.926 107.154 45.239 1.00 27.03 87 HIS C CA 1
ATOM 4181 C C . HIS C 1 87 ? 42.810 107.971 45.894 1.00 27.99 87 HIS C C 1
ATOM 4182 O O . HIS C 1 87 ? 41.820 108.314 45.245 1.00 29.28 87 HIS C O 1
ATOM 4189 N N . PRO C 1 88 ? 42.942 108.268 47.196 1.00 28.12 88 PRO C N 1
ATOM 4190 C CA . PRO C 1 88 ? 41.920 109.047 47.903 1.00 27.45 88 PRO C CA 1
ATOM 4191 C C . PRO C 1 88 ? 41.651 110.371 47.201 1.00 27.22 88 PRO C C 1
ATOM 4192 O O . PRO C 1 88 ? 40.524 110.896 47.230 1.00 24.37 88 PRO C O 1
ATOM 4196 N N . GLU C 1 89 ? 42.680 110.906 46.556 1.00 25.23 89 GLU C N 1
ATOM 4197 C CA . GLU C 1 89 ? 42.506 112.180 45.890 1.00 27.67 89 GLU C CA 1
ATOM 4198 C C . GLU C 1 89 ? 41.644 112.132 44.621 1.00 26.05 89 GLU C C 1
ATOM 4199 O O . GLU C 1 89 ? 41.347 113.169 44.030 1.00 27.34 89 GLU C O 1
ATOM 4205 N N . THR C 1 90 ? 41.204 110.943 44.222 1.00 23.86 90 THR C N 1
ATOM 4206 C CA . THR C 1 90 ? 40.361 110.827 43.029 1.00 23.31 90 THR C CA 1
ATOM 4207 C C . THR C 1 90 ? 38.981 110.269 43.367 1.00 21.90 90 THR C C 1
ATOM 4208 O O . THR C 1 90 ? 38.168 110.017 42.469 1.00 20.58 90 THR C O 1
ATOM 4212 N N . ILE C 1 91 ? 38.708 110.064 44.651 1.00 20.99 91 ILE C N 1
ATOM 4213 C CA . ILE C 1 91 ? 37.422 109.494 45.030 1.00 21.86 91 ILE C CA 1
ATOM 4214 C C . ILE C 1 91 ? 36.550 110.307 45.978 1.00 22.12 91 ILE C C 1
ATOM 4215 O O . ILE C 1 91 ? 35.595 109.772 46.559 1.00 23.69 91 ILE C O 1
ATOM 4220 N N . ASN C 1 92 ? 36.858 111.586 46.153 1.00 23.24 92 ASN C N 1
ATOM 4221 C CA . ASN C 1 92 ? 36.006 112.390 47.015 1.00 24.18 92 ASN C CA 1
ATOM 4222 C C . ASN C 1 92 ? 34.637 112.413 46.326 1.00 24.30 92 ASN C C 1
ATOM 4223 O O . ASN C 1 92 ? 34.529 112.741 45.141 1.00 22.87 92 ASN C O 1
ATOM 4228 N N . GLY C 1 93 ? 33.598 112.052 47.068 1.00 24.54 93 GLY C N 1
ATOM 4229 C CA . GLY C 1 93 ? 32.264 112.026 46.501 1.00 23.87 93 GLY C CA 1
ATOM 4230 C C . GLY C 1 93 ? 31.858 110.654 45.992 1.00 25.57 93 GLY C C 1
ATOM 4231 O O . GLY C 1 93 ? 30.724 110.465 45.553 1.00 26.18 93 GLY C O 1
ATOM 4232 N N . GLN C 1 94 ? 32.765 109.680 46.055 1.00 25.88 94 GLN C N 1
ATOM 4233 C CA . GLN C 1 94 ? 32.434 108.344 45.563 1.00 26.63 94 GLN C CA 1
ATOM 4234 C C . GLN C 1 94 ? 33.228 107.215 46.217 1.00 26.06 94 GLN C C 1
ATOM 4235 O O . GLN C 1 94 ? 33.186 106.082 45.747 1.00 27.12 94 GLN C O 1
ATOM 4241 N N . ALA C 1 95 ? 33.952 107.511 47.289 1.00 25.98 95 ALA C N 1
ATOM 4242 C CA . ALA C 1 95 ? 34.752 106.481 47.945 1.00 24.81 95 ALA C CA 1
ATOM 4243 C C . ALA C 1 95 ? 33.929 105.266 48.380 1.00 25.09 95 ALA C C 1
ATOM 4244 O O . ALA C 1 95 ? 34.283 104.125 48.082 1.00 26.41 95 ALA C O 1
ATOM 4246 N N . PHE C 1 96 ? 32.831 105.503 49.084 1.00 24.78 96 PHE C N 1
ATOM 4247 C CA . PHE C 1 96 ? 32.006 104.404 49.539 1.00 26.01 96 PHE C CA 1
ATOM 4248 C C . PHE C 1 96 ? 31.338 103.651 48.398 1.00 27.77 96 PHE C C 1
ATOM 4249 O O . PHE C 1 96 ? 31.241 102.428 48.439 1.00 29.68 96 PHE C O 1
ATOM 4257 N N . ARG C 1 97 ? 30.886 104.379 47.380 1.00 28.75 97 ARG C N 1
ATOM 4258 C CA . ARG C 1 97 ? 30.244 103.765 46.221 1.00 28.23 97 ARG C CA 1
ATOM 4259 C C . ARG C 1 97 ? 31.229 102.840 45.506 1.00 26.78 97 ARG C C 1
ATOM 4260 O O . ARG C 1 97 ? 30.893 101.702 45.169 1.00 26.51 97 ARG C O 1
ATOM 4268 N N . LEU C 1 98 ? 32.447 103.328 45.285 1.00 26.26 98 LEU C N 1
ATOM 4269 C CA . LEU C 1 98 ? 33.464 102.539 44.595 1.00 25.30 98 LEU C CA 1
ATOM 4270 C C . LEU C 1 98 ? 33.935 101.349 45.407 1.00 25.20 98 LEU C C 1
ATOM 4271 O O . LEU C 1 98 ? 34.119 100.265 44.861 1.00 24.65 98 LEU C O 1
ATOM 4276 N N . ILE C 1 99 ? 34.150 101.551 46.705 1.00 25.05 99 ILE C N 1
ATOM 4277 C CA . ILE C 1 99 ? 34.581 100.450 47.550 1.00 25.23 99 ILE C CA 1
ATOM 4278 C C . ILE C 1 99 ? 33.518 99.353 47.496 1.00 27.01 99 ILE C C 1
ATOM 4279 O O . ILE C 1 99 ? 33.849 98.173 47.437 1.00 28.25 99 ILE C O 1
ATOM 4284 N N . ASP C 1 100 ? 32.242 99.736 47.489 1.00 28.44 100 ASP C N 1
ATOM 4285 C CA . ASP C 1 100 ? 31.176 98.743 47.419 1.00 29.70 100 ASP C CA 1
ATOM 4286 C C . ASP C 1 100 ? 31.200 98.020 46.079 1.00 28.13 100 ASP C C 1
ATOM 4287 O O . ASP C 1 100 ? 30.993 96.809 46.015 1.00 26.90 100 ASP C O 1
ATOM 4292 N N . GLU C 1 101 ? 31.459 98.765 45.010 1.00 27.39 101 GLU C N 1
ATOM 4293 C CA . GLU C 1 101 ? 31.495 98.170 43.688 1.00 26.72 101 GLU C CA 1
ATOM 4294 C C . GLU C 1 101 ? 32.665 97.193 43.580 1.00 24.79 101 GLU C C 1
ATOM 4295 O O . GLU C 1 101 ? 32.535 96.136 42.965 1.00 23.06 101 GLU C O 1
ATOM 4301 N N . ILE C 1 102 ? 33.802 97.546 44.177 1.00 22.80 102 ILE C N 1
ATOM 4302 C CA . ILE C 1 102 ? 34.963 96.674 44.145 1.00 24.59 102 ILE C CA 1
ATOM 4303 C C . ILE C 1 102 ? 34.636 95.364 44.859 1.00 25.73 102 ILE C C 1
ATOM 4304 O O . ILE C 1 102 ? 34.966 94.291 44.362 1.00 27.05 102 ILE C O 1
ATOM 4309 N N . ARG C 1 103 ? 33.972 95.456 46.009 1.00 26.29 103 ARG C N 1
ATOM 4310 C CA . ARG C 1 103 ? 33.592 94.271 46.771 1.00 27.15 103 ARG C CA 1
ATOM 4311 C C . ARG C 1 103 ? 32.580 93.458 45.973 1.00 28.50 103 ARG C C 1
ATOM 4312 O O . ARG C 1 103 ? 32.634 92.228 45.965 1.00 28.24 103 ARG C O 1
ATOM 4320 N N . ARG C 1 104 ? 31.654 94.141 45.295 1.00 30.39 104 ARG C N 1
ATOM 4321 C CA . ARG C 1 104 ? 30.638 93.428 44.508 1.00 31.43 104 ARG C CA 1
ATOM 4322 C C . ARG C 1 104 ? 31.254 92.611 43.383 1.00 31.40 104 ARG C C 1
ATOM 4323 O O . ARG C 1 104 ? 30.622 91.706 42.838 1.00 29.03 104 ARG C O 1
ATOM 4331 N N . HIS C 1 105 ? 32.487 92.946 43.024 1.00 32.66 105 HIS C N 1
ATOM 4332 C CA . HIS C 1 105 ? 33.192 92.192 42.001 1.00 32.94 105 HIS C CA 1
ATOM 4333 C C . HIS C 1 105 ? 34.192 91.244 42.645 1.00 34.00 105 HIS C C 1
ATOM 4334 O O . HIS C 1 105 ? 35.092 90.739 41.976 1.00 34.21 105 HIS C O 1
ATOM 4341 N N . ASP C 1 106 ? 34.039 91.031 43.949 1.00 33.34 106 ASP C N 1
ATOM 4342 C CA . ASP C 1 106 ? 34.900 90.122 44.683 1.00 35.24 106 ASP C CA 1
ATOM 4343 C C . ASP C 1 106 ? 36.379 90.452 44.645 1.00 33.65 106 ASP C C 1
ATOM 4344 O O . ASP C 1 106 ? 37.226 89.558 44.561 1.00 33.43 106 ASP C O 1
ATOM 4349 N N . MET C 1 107 ? 36.687 91.741 44.721 1.00 31.15 107 MET C N 1
ATOM 4350 C CA . MET C 1 107 ? 38.067 92.175 44.723 1.00 30.01 107 MET C CA 1
ATOM 4351 C C . MET C 1 107 ? 38.383 92.844 46.055 1.00 29.84 107 MET C C 1
ATOM 4352 O O . MET C 1 107 ? 37.489 93.343 46.722 1.00 31.96 107 MET C O 1
ATOM 4357 N N . LYS C 1 108 ? 39.650 92.829 46.451 1.00 29.27 108 LYS C N 1
ATOM 4358 C CA . LYS C 1 108 ? 40.059 93.448 47.700 1.00 28.28 108 LYS C CA 1
ATOM 4359 C C . LYS C 1 108 ? 40.300 94.948 47.475 1.00 28.30 108 LYS C C 1
ATOM 4360 O O . LYS C 1 108 ? 40.548 95.395 46.344 1.00 26.38 108 LYS C O 1
ATOM 4366 N N . VAL C 1 109 ? 40.229 95.715 48.558 1.00 26.74 109 VAL C N 1
ATOM 4367 C CA . VAL C 1 109 ? 40.388 97.164 48.499 1.00 26.02 109 VAL C CA 1
ATOM 4368 C C . VAL C 1 109 ? 41.740 97.708 48.944 1.00 25.00 109 VAL C C 1
ATOM 4369 O O . VAL C 1 109 ? 42.217 97.430 50.037 1.00 24.75 109 VAL C O 1
ATOM 4373 N N . GLY C 1 110 ? 42.347 98.498 48.075 1.00 26.67 110 GLY C N 1
ATOM 4374 C CA . GLY C 1 110 ? 43.621 99.108 48.383 1.00 25.39 110 GLY C CA 1
ATOM 4375 C C . GLY C 1 110 ? 43.462 100.618 48.360 1.00 26.12 110 GLY C C 1
ATOM 4376 O O . GLY C 1 110 ? 42.631 101.153 47.619 1.00 25.56 110 GLY C O 1
ATOM 4377 N N . LEU C 1 111 ? 44.247 101.305 49.184 1.00 26.55 111 LEU C N 1
ATOM 4378 C CA . LEU C 1 111 ? 44.219 102.763 49.257 1.00 27.90 111 LEU C CA 1
ATOM 4379 C C . LEU C 1 111 ? 45.661 103.238 49.158 1.00 28.61 111 LEU C C 1
ATOM 4380 O O . LEU C 1 111 ? 46.517 102.767 49.910 1.00 29.30 111 LEU C O 1
ATOM 4385 N N . ILE C 1 112 ? 45.931 104.163 48.240 1.00 26.77 112 ILE C N 1
ATOM 4386 C CA . ILE C 1 112 ? 47.288 104.657 48.061 1.00 27.99 112 ILE C CA 1
ATOM 4387 C C . ILE C 1 112 ? 47.357 106.190 48.142 1.00 28.85 112 ILE C C 1
ATOM 4388 O O . ILE C 1 112 ? 46.596 106.900 47.478 1.00 29.32 112 ILE C O 1
ATOM 4393 N N . LEU C 1 113 ? 48.288 106.695 48.947 1.00 30.39 113 LEU C N 1
ATOM 4394 C CA . LEU C 1 113 ? 48.433 108.132 49.156 1.00 30.84 113 LEU C CA 1
ATOM 4395 C C . LEU C 1 113 ? 49.577 108.807 48.421 1.00 32.09 113 LEU C C 1
ATOM 4396 O O . LEU C 1 113 ? 50.698 108.302 48.419 1.00 34.84 113 LEU C O 1
ATOM 4401 N N . ASN C 1 114 ? 49.294 109.949 47.798 1.00 31.57 114 ASN C N 1
ATOM 4402 C CA . ASN C 1 114 ? 50.343 110.717 47.140 1.00 31.65 114 ASN C CA 1
ATOM 4403 C C . ASN C 1 114 ? 51.157 111.296 48.294 1.00 30.41 114 ASN C C 1
ATOM 4404 O O . ASN C 1 114 ? 50.638 111.461 49.403 1.00 31.05 114 ASN C O 1
ATOM 4409 N N . PRO C 1 115 ? 52.431 111.629 48.049 1.00 28.91 115 PRO C N 1
ATOM 4410 C CA . PRO C 1 115 ? 53.267 112.179 49.118 1.00 28.91 115 PRO C CA 1
ATOM 4411 C C . PRO C 1 115 ? 52.631 113.320 49.904 1.00 29.57 115 PRO C C 1
ATOM 4412 O O . PRO C 1 115 ? 52.703 113.351 51.137 1.00 27.67 115 PRO C O 1
ATOM 4416 N N . GLU C 1 116 ? 51.980 114.242 49.205 1.00 30.24 116 GLU C N 1
ATOM 4417 C CA . GLU C 1 116 ? 51.383 115.378 49.892 1.00 30.75 116 GLU C CA 1
ATOM 4418 C C . GLU C 1 116 ? 49.978 115.193 50.466 1.00 29.47 116 GLU C C 1
ATOM 4419 O O . GLU C 1 116 ? 49.377 116.143 50.955 1.00 31.08 116 GLU C O 1
ATOM 4425 N N . THR C 1 117 ? 49.472 113.967 50.448 1.00 28.10 117 THR C N 1
ATOM 4426 C CA . THR C 1 117 ? 48.142 113.690 50.992 1.00 28.07 117 THR C CA 1
ATOM 4427 C C . THR C 1 117 ? 48.268 113.076 52.385 1.00 29.04 117 THR C C 1
ATOM 4428 O O . THR C 1 117 ? 48.944 112.060 52.563 1.00 30.38 117 THR C O 1
ATOM 4432 N N . PRO C 1 118 ? 47.610 113.677 53.389 1.00 29.54 118 PRO C N 1
ATOM 4433 C CA . PRO C 1 118 ? 47.651 113.189 54.776 1.00 28.92 118 PRO C CA 1
ATOM 4434 C C . PRO C 1 118 ? 46.803 111.939 54.970 1.00 27.54 118 PRO C C 1
ATOM 4435 O O . PRO C 1 118 ? 45.850 111.721 54.233 1.00 27.39 118 PRO C O 1
ATOM 4439 N N . VAL C 1 119 ? 47.128 111.128 55.971 1.00 29.10 119 VAL C N 1
ATOM 4440 C CA . VAL C 1 119 ? 46.361 109.909 56.200 1.00 29.29 119 VAL C CA 1
ATOM 4441 C C . VAL C 1 119 ? 44.894 110.165 56.560 1.00 30.56 119 VAL C C 1
ATOM 4442 O O . VAL C 1 119 ? 44.039 109.352 56.208 1.00 29.09 119 VAL C O 1
ATOM 4446 N N . GLU C 1 120 ? 44.591 111.280 57.237 1.00 31.09 120 GLU C N 1
ATOM 4447 C CA . GLU C 1 120 ? 43.198 111.574 57.616 1.00 33.11 120 GLU C CA 1
ATOM 4448 C C . GLU C 1 120 ? 42.278 111.613 56.409 1.00 32.33 120 GLU C C 1
ATOM 4449 O O . GLU C 1 120 ? 41.062 111.482 56.558 1.00 33.73 120 GLU C O 1
ATOM 4455 N N . ALA C 1 121 ? 42.845 111.835 55.226 1.00 30.53 121 ALA C N 1
ATOM 4456 C CA . ALA C 1 121 ? 42.043 111.889 54.013 1.00 30.86 121 ALA C CA 1
ATOM 4457 C C . ALA C 1 121 ? 41.161 110.652 53.956 1.00 30.75 121 ALA C C 1
ATOM 4458 O O . ALA C 1 121 ? 40.054 110.700 53.436 1.00 31.08 121 ALA C O 1
ATOM 4460 N N . MET C 1 122 ? 41.651 109.550 54.520 1.00 31.33 122 MET C N 1
ATOM 4461 C CA . MET C 1 122 ? 40.904 108.290 54.520 1.00 32.02 122 MET C CA 1
ATOM 4462 C C . MET C 1 122 ? 40.178 107.994 55.828 1.00 31.46 122 MET C C 1
ATOM 4463 O O . MET C 1 122 ? 39.575 106.927 55.965 1.00 34.38 122 MET C O 1
ATOM 4468 N N . LYS C 1 123 ? 40.206 108.917 56.781 1.00 30.53 123 LYS C N 1
ATOM 4469 C CA . LYS C 1 123 ? 39.604 108.631 58.078 1.00 31.98 123 LYS C CA 1
ATOM 4470 C C . LYS C 1 123 ? 38.222 107.982 58.116 1.00 31.08 123 LYS C C 1
ATOM 4471 O O . LYS C 1 123 ? 37.979 107.106 58.940 1.00 31.52 123 LYS C O 1
ATOM 4477 N N . TYR C 1 124 ? 37.319 108.378 57.233 1.00 30.30 124 TYR C N 1
ATOM 4478 C CA . TYR C 1 124 ? 35.985 107.796 57.263 1.00 30.08 124 TYR C CA 1
ATOM 4479 C C . TYR C 1 124 ? 35.844 106.435 56.591 1.00 29.27 124 TYR C C 1
ATOM 4480 O O . TYR C 1 124 ? 34.803 105.796 56.707 1.00 30.12 124 TYR C O 1
ATOM 4489 N N . TYR C 1 125 ? 36.875 105.973 55.901 1.00 28.48 125 TYR C N 1
ATOM 4490 C CA . TYR C 1 125 ? 36.769 104.679 55.235 1.00 30.01 125 TYR C CA 1
ATOM 4491 C C . TYR C 1 125 ? 38.037 103.839 55.298 1.00 30.83 125 TYR C C 1
ATOM 4492 O O . TYR C 1 125 ? 38.146 102.821 54.616 1.00 30.38 125 TYR C O 1
ATOM 4501 N N . ILE C 1 126 ? 38.989 104.263 56.123 1.00 31.74 126 ILE C N 1
ATOM 4502 C CA . ILE C 1 126 ? 40.257 103.550 56.261 1.00 31.86 126 ILE C CA 1
ATOM 4503 C C . ILE C 1 126 ? 40.041 102.111 56.720 1.00 31.32 126 ILE C C 1
ATOM 4504 O O . ILE C 1 126 ? 40.804 101.213 56.380 1.00 32.03 126 ILE C O 1
ATOM 4509 N N . HIS C 1 127 ? 38.978 101.899 57.481 1.00 31.78 127 HIS C N 1
ATOM 4510 C CA . HIS C 1 127 ? 38.654 100.584 58.004 1.00 32.73 127 HIS C CA 1
ATOM 4511 C C . HIS C 1 127 ? 38.087 99.633 56.950 1.00 33.95 127 HIS C C 1
ATOM 4512 O O . HIS C 1 127 ? 37.787 98.475 57.248 1.00 33.78 127 HIS C O 1
ATOM 4519 N N . LYS C 1 128 ? 37.930 100.108 55.719 1.00 32.94 128 LYS C N 1
ATOM 4520 C CA . LYS C 1 128 ? 37.400 99.247 54.666 1.00 34.41 128 LYS C CA 1
ATOM 4521 C C . LYS C 1 128 ? 38.510 98.731 53.751 1.00 33.33 128 LYS C C 1
ATOM 4522 O O . LYS C 1 128 ? 38.255 97.960 52.823 1.00 34.08 128 LYS C O 1
ATOM 4528 N N . ALA C 1 129 ? 39.742 99.137 54.035 1.00 30.00 129 ALA C N 1
ATOM 4529 C CA . ALA C 1 129 ? 40.877 98.746 53.218 1.00 28.09 129 ALA C CA 1
ATOM 4530 C C . ALA C 1 129 ? 41.608 97.499 53.690 1.00 29.62 129 ALA C C 1
ATOM 4531 O O . ALA C 1 129 ? 41.780 97.274 54.889 1.00 30.00 129 ALA C O 1
ATOM 4533 N N . ASP C 1 130 ? 42.052 96.694 52.733 1.00 28.99 130 ASP C N 1
ATOM 4534 C CA . ASP C 1 130 ? 42.809 95.496 53.040 1.00 29.98 130 ASP C CA 1
ATOM 4535 C C . ASP C 1 130 ? 44.288 95.869 53.055 1.00 31.70 130 ASP C C 1
ATOM 4536 O O . ASP C 1 130 ? 45.090 95.250 53.754 1.00 33.44 130 ASP C O 1
ATOM 4541 N N . LYS C 1 131 ? 44.643 96.892 52.284 1.00 30.73 131 LYS C N 1
ATOM 4542 C CA . LYS C 1 131 ? 46.023 97.329 52.196 1.00 29.87 131 LYS C CA 1
ATOM 4543 C C . LYS C 1 131 ? 46.079 98.830 51.913 1.00 31.31 131 LYS C C 1
ATOM 4544 O O . LYS C 1 131 ? 45.296 99.353 51.109 1.00 31.50 131 LYS C O 1
ATOM 4550 N N . ILE C 1 132 ? 46.990 99.518 52.600 1.00 30.06 132 ILE C N 1
ATOM 4551 C CA . ILE C 1 132 ? 47.173 100.951 52.436 1.00 29.54 132 ILE C CA 1
ATOM 4552 C C . ILE C 1 132 ? 48.619 101.188 52.023 1.00 30.18 132 ILE C C 1
ATOM 4553 O O . ILE C 1 132 ? 49.559 100.707 52.674 1.00 31.06 132 ILE C O 1
ATOM 4558 N N . THR C 1 133 ? 48.794 101.930 50.936 1.00 29.14 133 THR C N 1
ATOM 4559 C CA . THR C 1 133 ? 50.116 102.175 50.395 1.00 29.44 133 THR C CA 1
ATOM 4560 C C . THR C 1 133 ? 50.565 103.613 50.480 1.00 31.01 133 THR C C 1
ATOM 4561 O O . THR C 1 133 ? 49.777 104.549 50.270 1.00 31.76 133 THR C O 1
ATOM 4565 N N . VAL C 1 134 ? 51.847 103.781 50.780 1.00 30.20 134 VAL C N 1
ATOM 4566 C CA . VAL C 1 134 ? 52.436 105.100 50.890 1.00 30.79 134 VAL C CA 1
ATOM 4567 C C . VAL C 1 134 ? 53.418 105.362 49.743 1.00 32.30 134 VAL C C 1
ATOM 4568 O O . VAL C 1 134 ? 54.421 104.651 49.598 1.00 31.62 134 VAL C O 1
ATOM 4572 N N . MET C 1 135 ? 53.118 106.364 48.917 1.00 32.05 135 MET C N 1
ATOM 4573 C CA . MET C 1 135 ? 54.013 106.733 47.828 1.00 31.90 135 MET C CA 1
ATOM 4574 C C . MET C 1 135 ? 55.194 107.408 48.517 1.00 32.28 135 MET C C 1
ATOM 4575 O O . MET C 1 135 ? 55.001 108.300 49.339 1.00 31.22 135 MET C O 1
ATOM 4580 N N . THR C 1 136 ? 56.409 106.976 48.206 1.00 33.55 136 THR C N 1
ATOM 4581 C CA . THR C 1 136 ? 57.595 107.569 48.813 1.00 36.01 136 THR C CA 1
ATOM 4582 C C . THR C 1 136 ? 58.311 108.350 47.728 1.00 36.78 136 THR C C 1
ATOM 4583 O O . THR C 1 136 ? 59.475 108.730 47.852 1.00 36.48 136 THR C O 1
ATOM 4587 N N . VAL C 1 137 ? 57.566 108.608 46.666 1.00 36.68 137 VAL C N 1
ATOM 4588 C CA . VAL C 1 137 ? 58.066 109.331 45.522 1.00 36.91 137 VAL C CA 1
ATOM 4589 C C . VAL C 1 137 ? 56.817 109.914 44.850 1.00 36.72 137 VAL C C 1
ATOM 4590 O O . VAL C 1 137 ? 55.749 109.305 44.928 1.00 35.52 137 VAL C O 1
ATOM 4594 N N . ASP C 1 138 ? 56.921 111.091 44.232 1.00 36.47 138 ASP C N 1
ATOM 4595 C CA . ASP C 1 138 ? 55.752 111.645 43.546 1.00 38.01 138 ASP C CA 1
ATOM 4596 C C . ASP C 1 138 ? 55.470 110.667 42.401 1.00 38.60 138 ASP C C 1
ATOM 4597 O O . ASP C 1 138 ? 56.365 110.324 41.634 1.00 39.05 138 ASP C O 1
ATOM 4602 N N . PRO C 1 139 ? 54.217 110.206 42.283 1.00 39.72 139 PRO C N 1
ATOM 4603 C CA . PRO C 1 139 ? 53.765 109.250 41.270 1.00 41.09 139 PRO C CA 1
ATOM 4604 C C . PRO C 1 139 ? 54.050 109.553 39.812 1.00 43.66 139 PRO C C 1
ATOM 4605 O O . PRO C 1 139 ? 54.226 110.706 39.419 1.00 43.56 139 PRO C O 1
ATOM 4609 N N . GLY C 1 140 ? 54.103 108.485 39.018 1.00 47.02 140 GLY C N 1
ATOM 4610 C CA . GLY C 1 140 ? 54.328 108.626 37.594 1.00 50.87 140 GLY C CA 1
ATOM 4611 C C . GLY C 1 140 ? 55.446 107.817 36.967 1.00 53.71 140 GLY C C 1
ATOM 4612 O O . GLY C 1 140 ? 55.276 107.272 35.868 1.00 53.66 140 GLY C O 1
ATOM 4613 N N . PHE C 1 141 ? 56.584 107.717 37.651 1.00 55.18 141 PHE C N 1
ATOM 4614 C CA . PHE C 1 141 ? 57.720 107.013 37.071 1.00 56.30 141 PHE C CA 1
ATOM 4615 C C . PHE C 1 141 ? 58.542 106.153 38.023 1.00 57.07 141 PHE C C 1
ATOM 4616 O O . PHE C 1 141 ? 58.246 106.031 39.215 1.00 56.73 141 PHE C O 1
ATOM 4624 N N . ALA C 1 142 ? 59.588 105.559 37.456 1.00 57.92 142 ALA C N 1
ATOM 4625 C CA . ALA C 1 142 ? 60.524 104.724 38.193 1.00 58.15 142 ALA C CA 1
ATOM 4626 C C . ALA C 1 142 ? 61.802 105.557 38.316 1.00 57.75 142 ALA C C 1
ATOM 4627 O O . ALA C 1 142 ? 62.038 106.454 37.501 1.00 58.27 142 ALA C O 1
ATOM 4629 N N . GLY C 1 143 ? 62.605 105.278 39.339 1.00 56.68 143 GLY C N 1
ATOM 4630 C CA . GLY C 1 143 ? 63.845 106.007 39.526 1.00 55.96 143 GLY C CA 1
ATOM 4631 C C . GLY C 1 143 ? 63.723 107.456 39.973 1.00 55.89 143 GLY C C 1
ATOM 4632 O O . GLY C 1 143 ? 64.513 108.307 39.553 1.00 56.49 143 GLY C O 1
ATOM 4633 N N . GLN C 1 144 ? 62.740 107.756 40.814 1.00 55.05 144 GLN C N 1
ATOM 4634 C CA . GLN C 1 144 ? 62.574 109.121 41.309 1.00 54.18 144 GLN C CA 1
ATOM 4635 C C . GLN C 1 144 ? 63.210 109.201 42.693 1.00 51.46 144 GLN C C 1
ATOM 4636 O O . GLN C 1 144 ? 63.370 108.184 43.361 1.00 52.05 144 GLN C O 1
ATOM 4642 N N . PRO C 1 145 ? 63.584 110.408 43.136 1.00 48.56 145 PRO C N 1
ATOM 4643 C CA . PRO C 1 145 ? 64.212 110.639 44.447 1.00 46.97 145 PRO C CA 1
ATOM 4644 C C . PRO C 1 145 ? 63.337 110.226 45.628 1.00 45.01 145 PRO C C 1
ATOM 4645 O O . PRO C 1 145 ? 62.172 110.601 45.700 1.00 46.40 145 PRO C O 1
ATOM 4649 N N . PHE C 1 146 ? 63.904 109.463 46.555 1.00 42.19 146 PHE C N 1
ATOM 4650 C CA . PHE C 1 146 ? 63.173 109.007 47.730 1.00 39.34 146 PHE C CA 1
ATOM 4651 C C . PHE C 1 146 ? 62.781 110.205 48.585 1.00 38.61 146 PHE C C 1
ATOM 4652 O O . PHE C 1 146 ? 63.532 111.169 48.672 1.00 39.19 146 PHE C O 1
ATOM 4660 N N . ILE C 1 147 ? 61.605 110.145 49.209 1.00 37.80 147 ILE C N 1
ATOM 4661 C CA . ILE C 1 147 ? 61.123 111.237 50.058 1.00 36.87 147 ILE C CA 1
ATOM 4662 C C . ILE C 1 147 ? 61.108 110.785 51.523 1.00 36.97 147 ILE C C 1
ATOM 4663 O O . ILE C 1 147 ? 60.130 110.209 52.000 1.00 36.23 147 ILE C O 1
ATOM 4668 N N . PRO C 1 148 ? 62.198 111.068 52.258 1.00 38.12 148 PRO C N 1
ATOM 4669 C CA . PRO C 1 148 ? 62.370 110.707 53.674 1.00 38.18 148 PRO C CA 1
ATOM 4670 C C . PRO C 1 148 ? 61.178 111.085 54.538 1.00 37.38 148 PRO C C 1
ATOM 4671 O O . PRO C 1 148 ? 60.794 110.351 55.452 1.00 36.45 148 PRO C O 1
ATOM 4675 N N . GLU C 1 149 ? 60.599 112.244 54.238 1.00 36.09 149 GLU C N 1
ATOM 4676 C CA . GLU C 1 149 ? 59.458 112.745 54.987 1.00 34.86 149 GLU C CA 1
ATOM 4677 C C . GLU C 1 149 ? 58.331 111.741 55.082 1.00 33.50 149 GLU C C 1
ATOM 4678 O O . GLU C 1 149 ? 57.533 111.790 56.015 1.00 33.91 149 GLU C O 1
ATOM 4684 N N . MET C 1 150 ? 58.262 110.827 54.120 1.00 32.40 150 MET C N 1
ATOM 4685 C CA . MET C 1 150 ? 57.212 109.816 54.125 1.00 31.41 150 MET C CA 1
ATOM 4686 C C . MET C 1 150 ? 57.357 108.774 55.240 1.00 31.76 150 MET C C 1
ATOM 4687 O O . MET C 1 150 ? 56.417 108.031 55.527 1.00 31.32 150 MET C O 1
ATOM 4692 N N . LEU C 1 151 ? 58.522 108.722 55.880 1.00 32.38 151 LEU C N 1
ATOM 4693 C CA . LEU C 1 151 ? 58.717 107.756 56.957 1.00 33.96 151 LEU C CA 1
ATOM 4694 C C . LEU C 1 151 ? 57.722 108.038 58.075 1.00 34.87 151 LEU C C 1
ATOM 4695 O O . LEU C 1 151 ? 57.164 107.107 58.665 1.00 35.14 151 LEU C O 1
ATOM 4700 N N . ASP C 1 152 ? 57.476 109.321 58.346 1.00 37.39 152 ASP C N 1
ATOM 4701 C CA . ASP C 1 152 ? 56.517 109.704 59.387 1.00 38.55 152 ASP C CA 1
ATOM 4702 C C . ASP C 1 152 ? 55.122 109.221 59.033 1.00 37.75 152 ASP C C 1
ATOM 4703 O O . ASP C 1 152 ? 54.354 108.824 59.909 1.00 39.22 152 ASP C O 1
ATOM 4708 N N . LYS C 1 153 ? 54.792 109.255 57.746 1.00 37.29 153 LYS C N 1
ATOM 4709 C CA . LYS C 1 153 ? 53.476 108.818 57.308 1.00 36.01 153 LYS C CA 1
ATOM 4710 C C . LYS C 1 153 ? 53.332 107.322 57.569 1.00 35.41 153 LYS C C 1
ATOM 4711 O O . LYS C 1 153 ? 52.295 106.863 58.060 1.00 33.99 153 LYS C O 1
ATOM 4717 N N . LEU C 1 154 ? 54.377 106.560 57.253 1.00 34.50 154 LEU C N 1
ATOM 4718 C CA . LEU C 1 154 ? 54.337 105.125 57.497 1.00 34.24 154 LEU C CA 1
ATOM 4719 C C . LEU C 1 154 ? 54.078 104.871 58.980 1.00 34.37 154 LEU C C 1
ATOM 4720 O O . LEU C 1 154 ? 53.190 104.094 59.342 1.00 34.04 154 LEU C O 1
ATOM 4725 N N . ALA C 1 155 ? 54.839 105.551 59.836 1.00 33.25 155 ALA C N 1
ATOM 4726 C CA . ALA C 1 155 ? 54.688 105.398 61.281 1.00 32.84 155 ALA C CA 1
ATOM 4727 C C . ALA C 1 155 ? 53.279 105.754 61.758 1.00 33.28 155 ALA C C 1
ATOM 4728 O O . ALA C 1 155 ? 52.682 105.043 62.571 1.00 33.17 155 ALA C O 1
ATOM 4730 N N . GLU C 1 156 ? 52.754 106.861 61.249 1.00 33.53 156 GLU C N 1
ATOM 4731 C CA . GLU C 1 156 ? 51.426 107.307 61.634 1.00 36.08 156 GLU C CA 1
ATOM 4732 C C . GLU C 1 156 ? 50.409 106.245 61.254 1.00 36.14 156 GLU C C 1
ATOM 4733 O O . GLU C 1 156 ? 49.460 105.963 61.996 1.00 34.85 156 GLU C O 1
ATOM 4739 N N . LEU C 1 157 ? 50.628 105.651 60.088 1.00 36.68 157 LEU C N 1
ATOM 4740 C CA . LEU C 1 157 ? 49.741 104.623 59.572 1.00 36.38 157 LEU C CA 1
ATOM 4741 C C . LEU C 1 157 ? 49.751 103.403 60.489 1.00 36.23 157 LEU C C 1
ATOM 4742 O O . LEU C 1 157 ? 48.710 102.794 60.736 1.00 34.66 157 LEU C O 1
ATOM 4747 N N . LYS C 1 158 ? 50.929 103.062 61.009 1.00 36.98 158 LYS C N 1
ATOM 4748 C CA . LYS C 1 158 ? 51.062 101.915 61.906 1.00 37.26 158 LYS C CA 1
ATOM 4749 C C . LYS C 1 158 ? 50.379 102.211 63.230 1.00 37.18 158 LYS C C 1
ATOM 4750 O O . LYS C 1 158 ? 49.639 101.378 63.770 1.00 37.31 158 LYS C O 1
ATOM 4756 N N . ALA C 1 159 ? 50.628 103.408 63.748 1.00 36.05 159 ALA C N 1
ATOM 4757 C CA . ALA C 1 159 ? 50.037 103.823 65.010 1.00 35.77 159 ALA C CA 1
ATOM 4758 C C . ALA C 1 159 ? 48.515 103.826 64.893 1.00 36.01 159 ALA C C 1
ATOM 4759 O O . ALA C 1 159 ? 47.809 103.330 65.770 1.00 35.67 159 ALA C O 1
ATOM 4761 N N . TRP C 1 160 ? 48.018 104.386 63.796 1.00 36.44 160 TRP C N 1
ATOM 4762 C CA . TRP C 1 160 ? 46.584 104.457 63.552 1.00 36.90 160 TRP C CA 1
ATOM 4763 C C . TRP C 1 160 ? 45.978 103.058 63.573 1.00 37.29 160 TRP C C 1
ATOM 4764 O O . TRP C 1 160 ? 44.939 102.836 64.187 1.00 37.67 160 TRP C O 1
ATOM 4775 N N . ARG C 1 161 ? 46.634 102.120 62.897 1.00 39.12 161 ARG C N 1
ATOM 4776 C CA . ARG C 1 161 ? 46.154 100.743 62.830 1.00 42.05 161 ARG C CA 1
ATOM 4777 C C . ARG C 1 161 ? 46.036 100.098 64.216 1.00 44.17 161 ARG C C 1
ATOM 4778 O O . ARG C 1 161 ? 45.044 99.425 64.522 1.00 43.59 161 ARG C O 1
ATOM 4786 N N . GLU C 1 162 ? 47.048 100.298 65.053 1.00 46.06 162 GLU C N 1
ATOM 4787 C CA . GLU C 1 162 ? 47.026 99.734 66.396 1.00 48.73 162 GLU C CA 1
ATOM 4788 C C . GLU C 1 162 ? 45.941 100.391 67.240 1.00 49.04 162 GLU C C 1
ATOM 4789 O O . GLU C 1 162 ? 45.088 99.717 67.802 1.00 48.59 162 GLU C O 1
ATOM 4795 N N . ARG C 1 163 ? 45.974 101.714 67.308 1.00 49.79 163 ARG C N 1
ATOM 4796 C CA . ARG C 1 163 ? 45.000 102.472 68.081 1.00 51.54 163 ARG C CA 1
ATOM 4797 C C . ARG C 1 163 ? 43.546 102.184 67.699 1.00 50.96 163 ARG C C 1
ATOM 4798 O O . ARG C 1 163 ? 42.656 102.218 68.548 1.00 50.61 163 ARG C O 1
ATOM 4806 N N . GLU C 1 164 ? 43.305 101.888 66.428 1.00 50.34 164 GLU C N 1
ATOM 4807 C CA . GLU C 1 164 ? 41.949 101.632 65.959 1.00 49.67 164 GLU C CA 1
ATOM 4808 C C . GLU C 1 164 ? 41.607 100.150 65.857 1.00 47.93 164 GLU C C 1
ATOM 4809 O O . GLU C 1 164 ? 40.459 99.787 65.594 1.00 47.51 164 GLU C O 1
ATOM 4815 N N . GLY C 1 165 ? 42.604 99.297 66.063 1.00 46.27 165 GLY C N 1
ATOM 4816 C CA . GLY C 1 165 ? 42.373 97.864 65.992 1.00 45.32 165 GLY C CA 1
ATOM 4817 C C . GLY C 1 165 ? 42.060 97.384 64.587 1.00 44.33 165 GLY C C 1
ATOM 4818 O O . GLY C 1 165 ? 41.195 96.534 64.394 1.00 44.71 165 GLY C O 1
ATOM 4819 N N . LEU C 1 166 ? 42.771 97.927 63.604 1.00 42.46 166 LEU C N 1
ATOM 4820 C CA . LEU C 1 166 ? 42.556 97.559 62.214 1.00 40.48 166 LEU C CA 1
ATOM 4821 C C . LEU C 1 166 ? 43.563 96.506 61.774 1.00 39.64 166 LEU C C 1
ATOM 4822 O O . LEU C 1 166 ? 44.534 96.241 62.471 1.00 38.55 166 LEU C O 1
ATOM 4827 N N . GLU C 1 167 ? 43.342 95.912 60.610 1.00 40.61 167 GLU C N 1
ATOM 4828 C CA . GLU C 1 167 ? 44.225 94.852 60.145 1.00 40.95 167 GLU C CA 1
ATOM 4829 C C . GLU C 1 167 ? 44.839 95.051 58.775 1.00 40.55 167 GLU C C 1
ATOM 4830 O O . GLU C 1 167 ? 45.334 94.092 58.182 1.00 40.27 167 GLU C O 1
ATOM 4836 N N . TYR C 1 168 ? 44.826 96.277 58.266 1.00 38.00 168 TYR C N 1
ATOM 4837 C CA . TYR C 1 168 ? 45.380 96.509 56.940 1.00 36.81 168 TYR C CA 1
ATOM 4838 C C . TYR C 1 168 ? 46.889 96.359 56.885 1.00 36.94 168 TYR C C 1
ATOM 4839 O O . TYR C 1 168 ? 47.588 96.610 57.865 1.00 35.96 168 TYR C O 1
ATOM 4848 N N . GLU C 1 169 ? 47.383 95.925 55.732 1.00 36.32 169 GLU C N 1
ATOM 4849 C CA . GLU C 1 169 ? 48.814 95.792 55.526 1.00 36.87 169 GLU C CA 1
ATOM 4850 C C . GLU C 1 169 ? 49.318 97.153 55.062 1.00 36.30 169 GLU C C 1
ATOM 4851 O O . GLU C 1 169 ? 48.599 97.884 54.367 1.00 37.27 169 GLU C O 1
ATOM 4857 N N . ILE C 1 170 ? 50.546 97.493 55.434 1.00 34.04 170 ILE C N 1
ATOM 4858 C CA . ILE C 1 170 ? 51.136 98.770 55.044 1.00 33.89 170 ILE C CA 1
ATOM 4859 C C . ILE C 1 170 ? 52.171 98.560 53.944 1.00 33.91 170 ILE C C 1
ATOM 4860 O O . ILE C 1 170 ? 53.187 97.914 54.165 1.00 35.78 170 ILE C O 1
ATOM 4865 N N . GLU C 1 171 ? 51.905 99.117 52.762 1.00 34.15 171 GLU C N 1
ATOM 4866 C CA . GLU C 1 171 ? 52.780 98.964 51.596 1.00 34.12 171 GLU C CA 1
ATOM 4867 C C . GLU C 1 171 ? 53.575 100.230 51.294 1.00 34.34 171 GLU C C 1
ATOM 4868 O O . GLU C 1 171 ? 53.159 101.327 51.648 1.00 34.78 171 GLU C O 1
ATOM 4874 N N . VAL C 1 172 ? 54.719 100.070 50.636 1.00 34.61 172 VAL C N 1
ATOM 4875 C CA . VAL C 1 172 ? 55.568 101.202 50.280 1.00 34.97 172 VAL C CA 1
ATOM 4876 C C . VAL C 1 172 ? 55.780 101.189 48.776 1.00 36.31 172 VAL C C 1
ATOM 4877 O O . VAL C 1 172 ? 56.083 100.139 48.204 1.00 37.75 172 VAL C O 1
ATOM 4881 N N . ASP C 1 173 ? 55.635 102.350 48.139 1.00 36.41 173 ASP C N 1
ATOM 4882 C CA . ASP C 1 173 ? 55.804 102.459 46.691 1.00 36.64 173 ASP C CA 1
ATOM 4883 C C . ASP C 1 173 ? 56.734 103.601 46.287 1.00 38.34 173 ASP C C 1
ATOM 4884 O O . ASP C 1 173 ? 56.417 104.776 46.478 1.00 37.91 173 ASP C O 1
ATOM 4889 N N . GLY C 1 174 ? 57.879 103.255 45.714 1.00 39.73 174 GLY C N 1
ATOM 4890 C CA . GLY C 1 174 ? 58.815 104.278 45.290 1.00 42.12 174 GLY C CA 1
ATOM 4891 C C . GLY C 1 174 ? 60.183 104.130 45.924 1.00 45.10 174 GLY C C 1
ATOM 4892 O O . GLY C 1 174 ? 60.343 104.267 47.139 1.00 44.16 174 GLY C O 1
ATOM 4893 N N . SER C 1 175 ? 61.177 103.850 45.088 1.00 47.78 175 SER C N 1
ATOM 4894 C CA . SER C 1 175 ? 62.554 103.670 45.535 1.00 49.98 175 SER C CA 1
ATOM 4895 C C . SER C 1 175 ? 62.743 102.749 46.747 1.00 49.90 175 SER C C 1
ATOM 4896 O O . SER C 1 175 ? 63.370 103.134 47.735 1.00 49.20 175 SER C O 1
ATOM 4899 N N . CYS C 1 176 ? 62.183 101.544 46.674 1.00 50.39 176 CYS C N 1
ATOM 4900 C CA . CYS C 1 176 ? 62.362 100.557 47.734 1.00 50.56 176 CYS C CA 1
ATOM 4901 C C . CYS C 1 176 ? 63.619 99.820 47.312 1.00 51.70 176 CYS C C 1
ATOM 4902 O O . CYS C 1 176 ? 63.581 98.985 46.412 1.00 51.62 176 CYS C O 1
ATOM 4905 N N . ASN C 1 177 ? 64.735 100.143 47.951 1.00 53.42 177 ASN C N 1
ATOM 4906 C CA . ASN C 1 177 ? 66.000 99.521 47.606 1.00 54.30 177 ASN C CA 1
ATOM 4907 C C . ASN C 1 177 ? 66.906 99.405 48.820 1.00 55.03 177 ASN C C 1
ATOM 4908 O O . ASN C 1 177 ? 66.523 99.772 49.933 1.00 55.12 177 ASN C O 1
ATOM 4913 N N . GLN C 1 178 ? 68.113 98.899 48.588 1.00 55.12 178 GLN C N 1
ATOM 4914 C CA . GLN C 1 178 ? 69.086 98.710 49.652 1.00 55.10 178 GLN C CA 1
ATOM 4915 C C . GLN C 1 178 ? 69.244 99.928 50.552 1.00 53.40 178 GLN C C 1
ATOM 4916 O O . GLN C 1 178 ? 69.406 99.798 51.765 1.00 53.65 178 GLN C O 1
ATOM 4922 N N . ALA C 1 179 ? 69.188 101.113 49.962 1.00 51.04 179 ALA C N 1
ATOM 4923 C CA . ALA C 1 179 ? 69.353 102.330 50.737 1.00 50.34 179 ALA C CA 1
ATOM 4924 C C . ALA C 1 179 ? 68.160 102.688 51.629 1.00 49.61 179 ALA C C 1
ATOM 4925 O O . ALA C 1 179 ? 68.281 103.532 52.520 1.00 49.59 179 ALA C O 1
ATOM 4927 N N . THR C 1 180 ? 67.018 102.036 51.417 1.00 48.12 180 THR C N 1
ATOM 4928 C CA . THR C 1 180 ? 65.828 102.359 52.199 1.00 46.13 180 THR C CA 1
ATOM 4929 C C . THR C 1 180 ? 65.150 101.231 52.976 1.00 45.06 180 THR C C 1
ATOM 4930 O O . THR C 1 180 ? 64.348 101.497 53.878 1.00 43.76 180 THR C O 1
ATOM 4934 N N . TYR C 1 181 ? 65.459 99.983 52.636 1.00 44.64 181 TYR C N 1
ATOM 4935 C CA . TYR C 1 181 ? 64.849 98.835 53.310 1.00 44.25 181 TYR C CA 1
ATOM 4936 C C . TYR C 1 181 ? 64.766 98.982 54.830 1.00 44.52 181 TYR C C 1
ATOM 4937 O O . TYR C 1 181 ? 63.697 98.836 55.425 1.00 44.52 181 TYR C O 1
ATOM 4946 N N . GLU C 1 182 ? 65.903 99.268 55.455 1.00 46.09 182 GLU C N 1
ATOM 4947 C CA . GLU C 1 182 ? 65.982 99.406 56.905 1.00 46.26 182 GLU C CA 1
ATOM 4948 C C . GLU C 1 182 ? 65.023 100.445 57.481 1.00 44.96 182 GLU C C 1
ATOM 4949 O O . GLU C 1 182 ? 64.176 100.121 58.321 1.00 43.11 182 GLU C O 1
ATOM 4955 N N . LYS C 1 183 ? 65.157 101.690 57.027 1.00 44.34 183 LYS C N 1
ATOM 4956 C CA . LYS C 1 183 ? 64.304 102.782 57.498 1.00 42.22 183 LYS C CA 1
ATOM 4957 C C . LYS C 1 183 ? 62.826 102.463 57.303 1.00 40.08 183 LYS C C 1
ATOM 4958 O O . LYS C 1 183 ? 62.005 102.734 58.183 1.00 39.67 183 LYS C O 1
ATOM 4964 N N . LEU C 1 184 ? 62.488 101.888 56.149 1.00 37.87 184 LEU C N 1
ATOM 4965 C CA . LEU C 1 184 ? 61.101 101.545 55.846 1.00 36.94 184 LEU C CA 1
ATOM 4966 C C . LEU C 1 184 ? 60.527 100.514 56.810 1.00 37.73 184 LEU C C 1
ATOM 4967 O O . LEU C 1 184 ? 59.393 100.645 57.272 1.00 37.93 184 LEU C O 1
ATOM 4972 N N . MET C 1 185 ? 61.310 99.487 57.119 1.00 38.94 185 MET C N 1
ATOM 4973 C CA . MET C 1 185 ? 60.854 98.454 58.039 1.00 40.18 185 MET C CA 1
ATOM 4974 C C . MET C 1 185 ? 60.694 99.041 59.430 1.00 39.30 185 MET C C 1
ATOM 4975 O O . MET C 1 185 ? 59.714 98.763 60.126 1.00 38.74 185 MET C O 1
ATOM 4980 N N . ALA C 1 186 ? 61.659 99.862 59.830 1.00 38.78 186 ALA C N 1
ATOM 4981 C CA . ALA C 1 186 ? 61.617 100.491 61.144 1.00 38.82 186 ALA C CA 1
ATOM 4982 C C . ALA C 1 186 ? 60.378 101.380 61.267 1.00 39.01 186 ALA C C 1
ATOM 4983 O O . ALA C 1 186 ? 59.755 101.455 62.331 1.00 38.46 186 ALA C O 1
ATOM 4985 N N . ALA C 1 187 ? 60.028 102.046 60.165 1.00 38.98 187 ALA C N 1
ATOM 4986 C CA . ALA C 1 187 ? 58.880 102.940 60.138 1.00 37.37 187 ALA C CA 1
ATOM 4987 C C . ALA C 1 187 ? 57.563 102.184 60.232 1.00 36.83 187 ALA C C 1
ATOM 4988 O O . ALA C 1 187 ? 56.580 102.736 60.726 1.00 37.46 187 ALA C O 1
ATOM 4990 N N . GLY C 1 188 ? 57.531 100.935 59.763 1.00 36.00 188 GLY C N 1
ATOM 4991 C CA . GLY C 1 188 ? 56.299 100.154 59.865 1.00 35.48 188 GLY C CA 1
ATOM 4992 C C . GLY C 1 188 ? 55.790 99.432 58.626 1.00 35.15 188 GLY C C 1
ATOM 4993 O O . GLY C 1 188 ? 54.690 98.867 58.632 1.00 34.24 188 GLY C O 1
ATOM 4994 N N . ALA C 1 189 ? 56.585 99.432 57.565 1.00 34.53 189 ALA C N 1
ATOM 4995 C CA . ALA C 1 189 ? 56.192 98.780 56.322 1.00 35.95 189 ALA C CA 1
ATOM 4996 C C . ALA C 1 189 ? 56.019 97.266 56.442 1.00 35.74 189 ALA C C 1
ATOM 4997 O O . ALA C 1 189 ? 56.780 96.599 57.132 1.00 37.02 189 ALA C O 1
ATOM 4999 N N . ASP C 1 190 ? 55.012 96.736 55.759 1.00 36.17 190 ASP C N 1
ATOM 5000 C CA . ASP C 1 190 ? 54.728 95.302 55.741 1.00 35.67 190 ASP C CA 1
ATOM 5001 C C . ASP C 1 190 ? 55.006 94.742 54.346 1.00 35.19 190 ASP C C 1
ATOM 5002 O O . ASP C 1 190 ? 55.376 93.574 54.191 1.00 35.01 190 ASP C O 1
ATOM 5007 N N . VAL C 1 191 ? 54.810 95.583 53.335 1.00 33.14 191 VAL C N 1
ATOM 5008 C CA . VAL C 1 191 ? 55.006 95.178 51.955 1.00 31.57 191 VAL C CA 1
ATOM 5009 C C . VAL C 1 191 ? 55.900 96.148 51.194 1.00 31.54 191 VAL C C 1
ATOM 5010 O O . VAL C 1 191 ? 55.813 97.365 51.361 1.00 29.59 191 VAL C O 1
ATOM 5014 N N . PHE C 1 192 ? 56.757 95.592 50.349 1.00 32.01 192 PHE C N 1
ATOM 5015 C CA . PHE C 1 192 ? 57.666 96.381 49.537 1.00 33.34 192 PHE C CA 1
ATOM 5016 C C . PHE C 1 192 ? 57.290 96.235 48.073 1.00 35.23 192 PHE C C 1
ATOM 5017 O O . PHE C 1 192 ? 57.202 95.115 47.560 1.00 36.81 192 PHE C O 1
ATOM 5025 N N . ILE C 1 193 ? 57.050 97.351 47.396 1.00 35.16 193 ILE C N 1
ATOM 5026 C CA . ILE C 1 193 ? 56.777 97.287 45.972 1.00 34.56 193 ILE C CA 1
ATOM 5027 C C . ILE C 1 193 ? 58.187 97.447 45.423 1.00 36.08 193 ILE C C 1
ATOM 5028 O O . ILE C 1 193 ? 58.829 98.482 45.612 1.00 36.89 193 ILE C O 1
ATOM 5033 N N . VAL C 1 194 ? 58.685 96.407 44.773 1.00 37.16 194 VAL C N 1
ATOM 5034 C CA . VAL C 1 194 ? 60.037 96.443 44.260 1.00 38.27 194 VAL C CA 1
ATOM 5035 C C . VAL C 1 194 ? 60.092 96.643 42.752 1.00 39.36 194 VAL C C 1
ATOM 5036 O O . VAL C 1 194 ? 59.447 95.924 41.986 1.00 38.82 194 VAL C O 1
ATOM 5040 N N . GLY C 1 195 ? 60.870 97.635 42.332 1.00 41.48 195 GLY C N 1
ATOM 5041 C CA . GLY C 1 195 ? 60.981 97.937 40.917 1.00 44.34 195 GLY C CA 1
ATOM 5042 C C . GLY C 1 195 ? 62.364 97.756 40.324 1.00 47.15 195 GLY C C 1
ATOM 5043 O O . GLY C 1 195 ? 63.022 96.737 40.548 1.00 46.71 195 GLY C O 1
ATOM 5044 N N . THR C 1 196 ? 62.816 98.750 39.565 1.00 49.23 196 THR C N 1
ATOM 5045 C CA . THR C 1 196 ? 64.125 98.672 38.929 1.00 51.61 196 THR C CA 1
ATOM 5046 C C . THR C 1 196 ? 65.309 98.683 39.898 1.00 52.27 196 THR C C 1
ATOM 5047 O O . THR C 1 196 ? 66.164 97.800 39.842 1.00 52.59 196 THR C O 1
ATOM 5051 N N . SER C 1 197 ? 65.360 99.664 40.793 1.00 52.15 197 SER C N 1
ATOM 5052 C CA . SER C 1 197 ? 66.476 99.757 41.723 1.00 53.19 197 SER C CA 1
ATOM 5053 C C . SER C 1 197 ? 66.511 98.672 42.800 1.00 53.96 197 SER C C 1
ATOM 5054 O O . SER C 1 197 ? 67.581 98.329 43.296 1.00 55.38 197 SER C O 1
ATOM 5057 N N . GLY C 1 198 ? 65.357 98.120 43.156 1.00 53.59 198 GLY C N 1
ATOM 5058 C CA . GLY C 1 198 ? 65.336 97.107 44.193 1.00 53.06 198 GLY C CA 1
ATOM 5059 C C . GLY C 1 198 ? 65.401 95.667 43.723 1.00 52.95 198 GLY C C 1
ATOM 5060 O O . GLY C 1 198 ? 65.835 94.789 44.478 1.00 53.07 198 GLY C O 1
ATOM 5061 N N . LEU C 1 199 ? 64.983 95.415 42.485 1.00 52.11 199 LEU C N 1
ATOM 5062 C CA . LEU C 1 199 ? 64.979 94.054 41.954 1.00 52.15 199 LEU C CA 1
ATOM 5063 C C . LEU C 1 199 ? 65.612 93.869 40.574 1.00 53.31 199 LEU C C 1
ATOM 5064 O O . LEU C 1 199 ? 66.765 93.463 40.453 1.00 53.46 199 LEU C O 1
ATOM 5069 N N . PHE C 1 200 ? 64.833 94.167 39.542 1.00 54.69 200 PHE C N 1
ATOM 5070 C CA . PHE C 1 200 ? 65.238 94.013 38.151 1.00 55.80 200 PHE C CA 1
ATOM 5071 C C . PHE C 1 200 ? 66.648 94.436 37.739 1.00 58.03 200 PHE C C 1
ATOM 5072 O O . PHE C 1 200 ? 67.251 93.797 36.876 1.00 58.69 200 PHE C O 1
ATOM 5080 N N . ASN C 1 201 ? 67.180 95.494 38.341 1.00 60.31 201 ASN C N 1
ATOM 5081 C CA . ASN C 1 201 ? 68.523 95.966 37.997 1.00 62.88 201 ASN C CA 1
ATOM 5082 C C . ASN C 1 201 ? 69.659 95.034 38.414 1.00 63.17 201 ASN C C 1
ATOM 5083 O O . ASN C 1 201 ? 70.632 94.866 37.678 1.00 63.48 201 ASN C O 1
ATOM 5088 N N . HIS C 1 202 ? 69.529 94.437 39.595 1.00 62.64 202 HIS C N 1
ATOM 5089 C CA . HIS C 1 202 ? 70.546 93.546 40.149 1.00 62.50 202 HIS C CA 1
ATOM 5090 C C . HIS C 1 202 ? 71.100 92.459 39.228 1.00 63.06 202 HIS C C 1
ATOM 5091 O O . HIS C 1 202 ? 72.241 92.032 39.394 1.00 63.44 202 HIS C O 1
ATOM 5098 N N . ALA C 1 203 ? 70.308 92.007 38.262 1.00 63.47 203 ALA C N 1
ATOM 5099 C CA . ALA C 1 203 ? 70.773 90.974 37.337 1.00 63.90 203 ALA C CA 1
ATOM 5100 C C . ALA C 1 203 ? 69.812 90.800 36.174 1.00 64.45 203 ALA C C 1
ATOM 5101 O O . ALA C 1 203 ? 68.616 91.040 36.305 1.00 65.31 203 ALA C O 1
ATOM 5103 N N . GLU C 1 204 ? 70.342 90.378 35.034 1.00 65.41 204 GLU C N 1
ATOM 5104 C CA . GLU C 1 204 ? 69.524 90.185 33.847 1.00 66.10 204 GLU C CA 1
ATOM 5105 C C . GLU C 1 204 ? 68.621 88.975 34.029 1.00 65.62 204 GLU C C 1
ATOM 5106 O O . GLU C 1 204 ? 67.507 88.929 33.506 1.00 65.96 204 GLU C O 1
ATOM 5112 N N . ASN C 1 205 ? 69.113 87.994 34.775 1.00 65.19 205 ASN C N 1
ATOM 5113 C CA . ASN C 1 205 ? 68.348 86.789 35.055 1.00 64.85 205 ASN C CA 1
ATOM 5114 C C . ASN C 1 205 ? 67.578 87.089 36.341 1.00 63.98 205 ASN C C 1
ATOM 5115 O O . ASN C 1 205 ? 68.170 87.466 37.351 1.00 63.88 205 ASN C O 1
ATOM 5120 N N . ILE C 1 206 ? 66.260 86.925 36.312 1.00 63.18 206 ILE C N 1
ATOM 5121 C CA . ILE C 1 206 ? 65.443 87.245 37.481 1.00 62.75 206 ILE C CA 1
ATOM 5122 C C . ILE C 1 206 ? 65.685 86.420 38.749 1.00 62.95 206 ILE C C 1
ATOM 5123 O O . ILE C 1 206 ? 65.448 86.910 39.854 1.00 62.28 206 ILE C O 1
ATOM 5128 N N . ASP C 1 207 ? 66.161 85.184 38.602 1.00 63.73 207 ASP C N 1
ATOM 5129 C CA . ASP C 1 207 ? 66.433 84.325 39.762 1.00 63.86 207 ASP C CA 1
ATOM 5130 C C . ASP C 1 207 ? 67.521 84.986 40.578 1.00 62.28 207 ASP C C 1
ATOM 5131 O O . ASP C 1 207 ? 67.407 85.152 41.791 1.00 62.14 207 ASP C O 1
ATOM 5136 N N . GLU C 1 208 ? 68.590 85.343 39.880 1.00 61.12 208 GLU C N 1
ATOM 5137 C CA . GLU C 1 208 ? 69.743 85.985 40.483 1.00 60.46 208 GLU C CA 1
ATOM 5138 C C . GLU C 1 208 ? 69.332 87.299 41.141 1.00 58.34 208 GLU C C 1
ATOM 5139 O O . GLU C 1 208 ? 69.685 87.567 42.294 1.00 58.39 208 GLU C O 1
ATOM 5145 N N . ALA C 1 209 ? 68.581 88.109 40.401 1.00 55.04 209 ALA C N 1
ATOM 5146 C CA . ALA C 1 209 ? 68.121 89.396 40.896 1.00 51.77 209 ALA C CA 1
ATOM 5147 C C . ALA C 1 209 ? 67.356 89.225 42.198 1.00 49.99 209 ALA C C 1
ATOM 5148 O O . ALA C 1 209 ? 67.568 89.963 43.156 1.00 49.35 209 ALA C O 1
ATOM 5150 N N . TRP C 1 210 ? 66.478 88.232 42.235 1.00 48.94 210 TRP C N 1
ATOM 5151 C CA . TRP C 1 210 ? 65.678 87.977 43.422 1.00 48.25 210 TRP C CA 1
ATOM 5152 C C . TRP C 1 210 ? 66.521 87.562 44.631 1.00 49.18 210 TRP C C 1
ATOM 5153 O O . TRP C 1 210 ? 66.234 87.969 45.760 1.00 48.16 210 TRP C O 1
ATOM 5164 N N . ARG C 1 211 ? 67.557 86.753 44.414 1.00 49.53 211 ARG C N 1
ATOM 5165 C CA . ARG C 1 211 ? 68.389 86.332 45.541 1.00 51.10 211 ARG C CA 1
ATOM 5166 C C . ARG C 1 211 ? 69.128 87.539 46.119 1.00 50.42 211 ARG C C 1
ATOM 5167 O O . ARG C 1 211 ? 69.183 87.725 47.338 1.00 49.74 211 ARG C O 1
ATOM 5175 N N . ILE C 1 212 ? 69.690 88.357 45.232 1.00 50.34 212 ILE C N 1
ATOM 5176 C CA . ILE C 1 212 ? 70.415 89.552 45.642 1.00 50.27 212 ILE C CA 1
ATOM 5177 C C . ILE C 1 212 ? 69.514 90.453 46.480 1.00 50.24 212 ILE C C 1
ATOM 5178 O O . ILE C 1 212 ? 69.933 90.976 47.512 1.00 50.88 212 ILE C O 1
ATOM 5183 N N . MET C 1 213 ? 68.272 90.622 46.035 1.00 50.40 213 MET C N 1
ATOM 5184 C CA . MET C 1 213 ? 67.308 91.452 46.750 1.00 49.46 213 MET C CA 1
ATOM 5185 C C . MET C 1 213 ? 67.038 90.856 48.123 1.00 49.19 213 MET C C 1
ATOM 5186 O O . MET C 1 213 ? 67.164 91.533 49.142 1.00 48.71 213 MET C O 1
ATOM 5191 N N . THR C 1 214 ? 66.667 89.581 48.139 1.00 50.09 214 THR C N 1
ATOM 5192 C CA . THR C 1 214 ? 66.363 88.888 49.385 1.00 50.96 214 THR C CA 1
ATOM 5193 C C . THR C 1 214 ? 67.493 89.036 50.393 1.00 51.27 214 THR C C 1
ATOM 5194 O O . THR C 1 214 ? 67.254 89.256 51.581 1.00 51.20 214 THR C O 1
ATOM 5198 N N . ALA C 1 215 ? 68.725 88.919 49.908 1.00 52.49 215 ALA C N 1
ATOM 5199 C CA . ALA C 1 215 ? 69.900 89.039 50.761 1.00 53.13 215 ALA C CA 1
ATOM 5200 C C . ALA C 1 215 ? 70.007 90.439 51.349 1.00 53.52 215 ALA C C 1
ATOM 5201 O O . ALA C 1 215 ? 70.275 90.600 52.540 1.00 54.87 215 ALA C O 1
ATOM 5203 N N . GLN C 1 216 ? 69.799 91.451 50.512 1.00 54.29 216 GLN C N 1
ATOM 5204 C CA . GLN C 1 216 ? 69.881 92.835 50.964 1.00 55.06 216 GLN C CA 1
ATOM 5205 C C . GLN C 1 216 ? 68.792 93.157 51.972 1.00 55.12 216 GLN C C 1
ATOM 5206 O O . GLN C 1 216 ? 68.992 93.976 52.870 1.00 56.61 216 GLN C O 1
ATOM 5212 N N . ILE C 1 217 ? 67.643 92.507 51.831 1.00 55.15 217 ILE C N 1
ATOM 5213 C CA . ILE C 1 217 ? 66.537 92.736 52.750 1.00 55.10 217 ILE C CA 1
ATOM 5214 C C . ILE C 1 217 ? 66.927 92.225 54.133 1.00 56.50 217 ILE C C 1
ATOM 5215 O O . ILE C 1 217 ? 66.551 92.819 55.144 1.00 56.30 217 ILE C O 1
ATOM 5220 N N . LEU C 1 218 ? 67.687 91.127 54.170 1.00 58.80 218 LEU C N 1
ATOM 5221 C CA . LEU C 1 218 ? 68.125 90.531 55.435 1.00 60.09 218 LEU C CA 1
ATOM 5222 C C . LEU C 1 218 ? 68.638 91.550 56.434 1.00 60.90 218 LEU C C 1
ATOM 5223 O O . LEU C 1 218 ? 68.364 91.436 57.628 1.00 61.68 218 LEU C O 1
ATOM 5228 N N . ALA C 1 219 ? 69.382 92.544 55.961 1.00 61.52 219 ALA C N 1
ATOM 5229 C CA . ALA C 1 219 ? 69.865 93.584 56.858 1.00 61.12 219 ALA C CA 1
ATOM 5230 C C . ALA C 1 219 ? 68.713 94.580 57.088 1.00 61.36 219 ALA C C 1
ATOM 5231 O O . ALA C 1 219 ? 68.068 94.528 58.166 1.00 60.75 219 ALA C O 1
ATOM 5233 N N . MET D 1 1 ? 12.148 119.092 65.684 1.00 48.45 1 MET D N 1
ATOM 5234 C CA . MET D 1 1 ? 12.833 118.380 64.560 1.00 49.18 1 MET D CA 1
ATOM 5235 C C . MET D 1 1 ? 12.312 118.852 63.192 1.00 48.31 1 MET D C 1
ATOM 5236 O O . MET D 1 1 ? 11.225 118.456 62.767 1.00 48.84 1 MET D O 1
ATOM 5241 N N . LYS D 1 2 ? 13.095 119.681 62.502 1.00 46.33 2 LYS D N 1
ATOM 5242 C CA . LYS D 1 2 ? 12.697 120.216 61.202 1.00 44.13 2 LYS D CA 1
ATOM 5243 C C . LYS D 1 2 ? 12.754 119.231 60.031 1.00 42.63 2 LYS D C 1
ATOM 5244 O O . LYS D 1 2 ? 13.578 118.319 60.009 1.00 41.77 2 LYS D O 1
ATOM 5250 N N . ILE D 1 3 ? 11.869 119.435 59.055 1.00 41.34 3 ILE D N 1
ATOM 5251 C CA . ILE D 1 3 ? 11.785 118.569 57.878 1.00 41.01 3 ILE D CA 1
ATOM 5252 C C . ILE D 1 3 ? 11.971 119.327 56.559 1.00 40.67 3 ILE D C 1
ATOM 5253 O O . ILE D 1 3 ? 11.406 120.402 56.360 1.00 40.38 3 ILE D O 1
ATOM 5258 N N . SER D 1 4 ? 12.760 118.750 55.656 1.00 39.83 4 SER D N 1
ATOM 5259 C CA . SER D 1 4 ? 13.017 119.363 54.356 1.00 38.36 4 SER D CA 1
ATOM 5260 C C . SER D 1 4 ? 12.869 118.307 53.269 1.00 37.61 4 SER D C 1
ATOM 5261 O O . SER D 1 4 ? 13.817 117.591 52.965 1.00 37.40 4 SER D O 1
ATOM 5264 N N . PRO D 1 5 ? 11.670 118.194 52.673 1.00 37.30 5 PRO D N 1
ATOM 5265 C CA . PRO D 1 5 ? 11.410 117.209 51.615 1.00 37.65 5 PRO D CA 1
ATOM 5266 C C . PRO D 1 5 ? 12.266 117.394 50.358 1.00 37.73 5 PRO D C 1
ATOM 5267 O O . PRO D 1 5 ? 12.439 118.512 49.870 1.00 37.49 5 PRO D O 1
ATOM 5271 N N . SER D 1 6 ? 12.796 116.285 49.849 1.00 38.47 6 SER D N 1
ATOM 5272 C CA . SER D 1 6 ? 13.626 116.273 48.643 1.00 37.96 6 SER D CA 1
ATOM 5273 C C . SER D 1 6 ? 12.708 116.245 47.427 1.00 37.41 6 SER D C 1
ATOM 5274 O O . SER D 1 6 ? 12.184 115.195 47.057 1.00 37.61 6 SER D O 1
ATOM 5277 N N . LEU D 1 7 ? 12.526 117.398 46.797 1.00 37.50 7 LEU D N 1
ATOM 5278 C CA . LEU D 1 7 ? 11.640 117.496 45.652 1.00 37.92 7 LEU D CA 1
ATOM 5279 C C . LEU D 1 7 ? 11.973 116.618 44.449 1.00 38.74 7 LEU D C 1
ATOM 5280 O O . LEU D 1 7 ? 11.101 116.364 43.617 1.00 38.97 7 LEU D O 1
ATOM 5285 N N . MET D 1 8 ? 13.211 116.147 44.337 1.00 39.36 8 MET D N 1
ATOM 5286 C CA . MET D 1 8 ? 13.550 115.288 43.204 1.00 40.35 8 MET D CA 1
ATOM 5287 C C . MET D 1 8 ? 12.864 113.937 43.388 1.00 41.14 8 MET D C 1
ATOM 5288 O O . MET D 1 8 ? 12.928 113.070 42.516 1.00 42.07 8 MET D O 1
ATOM 5293 N N . CYS D 1 9 ? 12.199 113.776 44.531 1.00 41.67 9 CYS D N 1
ATOM 5294 C CA . CYS D 1 9 ? 11.484 112.547 44.854 1.00 43.39 9 CYS D CA 1
ATOM 5295 C C . CYS D 1 9 ? 9.958 112.708 44.801 1.00 43.96 9 CYS D C 1
ATOM 5296 O O . CYS D 1 9 ? 9.221 111.742 45.005 1.00 44.75 9 CYS D O 1
ATOM 5299 N N . MET D 1 10 ? 9.485 113.920 44.522 1.00 44.77 10 MET D N 1
ATOM 5300 C CA . MET D 1 10 ? 8.046 114.174 44.477 1.00 45.61 10 MET D CA 1
ATOM 5301 C C . MET D 1 10 ? 7.337 113.647 43.231 1.00 46.40 10 MET D C 1
ATOM 5302 O O . MET D 1 10 ? 7.963 113.111 42.318 1.00 47.50 10 MET D O 1
ATOM 5307 N N . ASP D 1 11 ? 6.016 113.801 43.215 1.00 46.74 11 ASP D N 1
ATOM 5308 C CA . ASP D 1 11 ? 5.175 113.355 42.103 1.00 47.52 11 ASP D CA 1
ATOM 5309 C C . ASP D 1 11 ? 4.686 114.590 41.354 1.00 46.43 11 ASP D C 1
ATOM 5310 O O . ASP D 1 11 ? 3.849 115.330 41.853 1.00 46.94 11 ASP D O 1
ATOM 5315 N N . LEU D 1 12 ? 5.211 114.810 40.157 1.00 45.97 12 LEU D N 1
ATOM 5316 C CA . LEU D 1 12 ? 4.832 115.971 39.370 1.00 45.66 12 LEU D CA 1
ATOM 5317 C C . LEU D 1 12 ? 3.367 115.982 38.951 1.00 46.59 12 LEU D C 1
ATOM 5318 O O . LEU D 1 12 ? 2.807 117.047 38.685 1.00 46.39 12 LEU D O 1
ATOM 5323 N N . LEU D 1 13 ? 2.742 114.810 38.889 1.00 46.77 13 LEU D N 1
ATOM 5324 C CA . LEU D 1 13 ? 1.340 114.746 38.504 1.00 47.38 13 LEU D CA 1
ATOM 5325 C C . LEU D 1 13 ? 0.496 115.528 39.502 1.00 48.22 13 LEU D C 1
ATOM 5326 O O . LEU D 1 13 ? -0.533 116.097 39.145 1.00 48.98 13 LEU D O 1
ATOM 5331 N N . LYS D 1 14 ? 0.948 115.557 40.752 1.00 48.12 14 LYS D N 1
ATOM 5332 C CA . LYS D 1 14 ? 0.244 116.257 41.818 1.00 48.50 14 LYS D CA 1
ATOM 5333 C C . LYS D 1 14 ? 1.125 117.382 42.332 1.00 48.71 14 LYS D C 1
ATOM 5334 O O . LYS D 1 14 ? 1.169 117.650 43.538 1.00 47.96 14 LYS D O 1
ATOM 5340 N N . PHE D 1 15 ? 1.824 118.039 41.414 1.00 48.29 15 PHE D N 1
ATOM 5341 C CA . PHE D 1 15 ? 2.730 119.122 41.780 1.00 49.20 15 PHE D CA 1
ATOM 5342 C C . PHE D 1 15 ? 2.130 120.152 42.731 1.00 49.70 15 PHE D C 1
ATOM 5343 O O . PHE D 1 15 ? 2.594 120.305 43.862 1.00 49.87 15 PHE D O 1
ATOM 5351 N N . LYS D 1 16 ? 1.113 120.869 42.262 1.00 50.70 16 LYS D N 1
ATOM 5352 C CA . LYS D 1 16 ? 0.472 121.893 43.073 1.00 52.41 16 LYS D CA 1
ATOM 5353 C C . LYS D 1 16 ? 0.052 121.331 44.429 1.00 52.34 16 LYS D C 1
ATOM 5354 O O . LYS D 1 16 ? 0.360 121.906 45.477 1.00 51.33 16 LYS D O 1
ATOM 5360 N N . GLU D 1 17 ? -0.640 120.198 44.403 1.00 52.26 17 GLU D N 1
ATOM 5361 C CA . GLU D 1 17 ? -1.101 119.557 45.629 1.00 53.76 17 GLU D CA 1
ATOM 5362 C C . GLU D 1 17 ? 0.042 119.332 46.631 1.00 53.64 17 GLU D C 1
ATOM 5363 O O . GLU D 1 17 ? -0.027 119.771 47.785 1.00 53.68 17 GLU D O 1
ATOM 5369 N N . GLN D 1 18 ? 1.097 118.657 46.183 1.00 52.88 18 GLN D N 1
ATOM 5370 C CA . GLN D 1 18 ? 2.229 118.357 47.051 1.00 51.35 18 GLN D CA 1
ATOM 5371 C C . GLN D 1 18 ? 3.030 119.559 47.534 1.00 50.57 18 GLN D C 1
ATOM 5372 O O . GLN D 1 18 ? 3.480 119.582 48.679 1.00 50.55 18 GLN D O 1
ATOM 5378 N N . ILE D 1 19 ? 3.215 120.557 46.678 1.00 49.21 19 ILE D N 1
ATOM 5379 C CA . ILE D 1 19 ? 3.959 121.736 47.093 1.00 48.23 19 ILE D CA 1
ATOM 5380 C C . ILE D 1 19 ? 3.195 122.476 48.187 1.00 48.81 19 ILE D C 1
ATOM 5381 O O . ILE D 1 19 ? 3.776 122.871 49.202 1.00 49.15 19 ILE D O 1
ATOM 5386 N N . GLU D 1 20 ? 1.891 122.656 47.987 1.00 49.99 20 GLU D N 1
ATOM 5387 C CA . GLU D 1 20 ? 1.070 123.359 48.970 1.00 51.57 20 GLU D CA 1
ATOM 5388 C C . GLU D 1 20 ? 1.046 122.607 50.290 1.00 51.11 20 GLU D C 1
ATOM 5389 O O . GLU D 1 20 ? 1.127 123.217 51.351 1.00 51.55 20 GLU D O 1
ATOM 5395 N N . PHE D 1 21 ? 0.941 121.283 50.231 1.00 51.21 21 PHE D N 1
ATOM 5396 C CA . PHE D 1 21 ? 0.940 120.504 51.457 1.00 50.86 21 PHE D CA 1
ATOM 5397 C C . PHE D 1 21 ? 2.277 120.697 52.162 1.00 51.09 21 PHE D C 1
ATOM 5398 O O . PHE D 1 21 ? 2.328 121.007 53.352 1.00 52.10 21 PHE D O 1
ATOM 5406 N N . ILE D 1 22 ? 3.362 120.515 51.416 1.00 50.21 22 ILE D N 1
ATOM 5407 C CA . ILE D 1 22 ? 4.698 120.656 51.971 1.00 48.94 22 ILE D CA 1
ATOM 5408 C C . ILE D 1 22 ? 4.918 122.047 52.541 1.00 48.41 22 ILE D C 1
ATOM 5409 O O . ILE D 1 22 ? 5.499 122.195 53.617 1.00 48.75 22 ILE D O 1
ATOM 5414 N N . ASP D 1 23 ? 4.441 123.064 51.832 1.00 47.31 23 ASP D N 1
ATOM 5415 C CA . ASP D 1 23 ? 4.622 124.430 52.289 1.00 47.65 23 ASP D CA 1
ATOM 5416 C C . ASP D 1 23 ? 3.952 124.727 53.627 1.00 47.98 23 ASP D C 1
ATOM 5417 O O . ASP D 1 23 ? 4.371 125.632 54.350 1.00 48.12 23 ASP D O 1
ATOM 5422 N N . SER D 1 24 ? 2.924 123.962 53.971 1.00 48.49 24 SER D N 1
ATOM 5423 C CA . SER D 1 24 ? 2.229 124.193 55.232 1.00 49.51 24 SER D CA 1
ATOM 5424 C C . SER D 1 24 ? 2.555 123.145 56.289 1.00 50.43 24 SER D C 1
ATOM 5425 O O . SER D 1 24 ? 1.947 123.134 57.355 1.00 50.60 24 SER D O 1
ATOM 5428 N N . HIS D 1 25 ? 3.514 122.271 56.003 1.00 50.14 25 HIS D N 1
ATOM 5429 C CA . HIS D 1 25 ? 3.871 121.232 56.959 1.00 50.28 25 HIS D CA 1
ATOM 5430 C C . HIS D 1 25 ? 5.367 121.132 57.216 1.00 49.40 25 HIS D C 1
ATOM 5431 O O . HIS D 1 25 ? 5.790 120.866 58.341 1.00 48.97 25 HIS D O 1
ATOM 5438 N N . ALA D 1 26 ? 6.169 121.351 56.180 1.00 48.04 26 ALA D N 1
ATOM 5439 C CA . ALA D 1 26 ? 7.617 121.251 56.320 1.00 46.00 26 ALA D CA 1
ATOM 5440 C C . ALA D 1 26 ? 8.259 122.587 56.647 1.00 44.69 26 ALA D C 1
ATOM 5441 O O . ALA D 1 26 ? 7.589 123.615 56.689 1.00 44.15 26 ALA D O 1
ATOM 5443 N N . ASP D 1 27 ? 9.566 122.562 56.873 1.00 43.48 27 ASP D N 1
ATOM 5444 C CA . ASP D 1 27 ? 10.311 123.767 57.202 1.00 43.88 27 ASP D CA 1
ATOM 5445 C C . ASP D 1 27 ? 11.102 124.302 56.014 1.00 44.14 27 ASP D C 1
ATOM 5446 O O . ASP D 1 27 ? 11.358 125.506 55.922 1.00 45.25 27 ASP D O 1
ATOM 5451 N N . TYR D 1 28 ? 11.491 123.405 55.108 1.00 43.86 28 TYR D N 1
ATOM 5452 C CA . TYR D 1 28 ? 12.266 123.790 53.929 1.00 42.32 28 TYR D CA 1
ATOM 5453 C C . TYR D 1 28 ? 11.922 122.923 52.732 1.00 42.38 28 TYR D C 1
ATOM 5454 O O . TYR D 1 28 ? 11.378 121.828 52.878 1.00 43.25 28 TYR D O 1
ATOM 5463 N N . PHE D 1 29 ? 12.253 123.426 51.547 1.00 41.01 29 PHE D N 1
ATOM 5464 C CA . PHE D 1 29 ? 12.065 122.682 50.308 1.00 38.76 29 PHE D CA 1
ATOM 5465 C C . PHE D 1 29 ? 13.494 122.350 49.889 1.00 38.02 29 PHE D C 1
ATOM 5466 O O . PHE D 1 29 ? 14.291 123.261 49.655 1.00 38.19 29 PHE D O 1
ATOM 5474 N N . HIS D 1 30 ? 13.835 121.067 49.813 1.00 36.39 30 HIS D N 1
ATOM 5475 C CA . HIS D 1 30 ? 15.183 120.690 49.401 1.00 34.39 30 HIS D CA 1
ATOM 5476 C C . HIS D 1 30 ? 15.224 120.476 47.892 1.00 32.55 30 HIS D C 1
ATOM 5477 O O . HIS D 1 30 ? 14.682 119.501 47.383 1.00 33.07 30 HIS D O 1
ATOM 5484 N N . ILE D 1 31 ? 15.872 121.396 47.187 1.00 31.18 31 ILE D N 1
ATOM 5485 C CA . ILE D 1 31 ? 15.968 121.330 45.737 1.00 31.71 31 ILE D CA 1
ATOM 5486 C C . ILE D 1 31 ? 17.387 120.999 45.261 1.00 31.85 31 ILE D C 1
ATOM 5487 O O . ILE D 1 31 ? 18.298 121.826 45.347 1.00 32.40 31 ILE D O 1
ATOM 5492 N N . ASP D 1 32 ? 17.559 119.786 44.750 1.00 31.53 32 ASP D N 1
ATOM 5493 C CA . ASP D 1 32 ? 18.857 119.331 44.257 1.00 32.99 32 ASP D CA 1
ATOM 5494 C C . ASP D 1 32 ? 19.156 119.827 42.856 1.00 31.41 32 ASP D C 1
ATOM 5495 O O . ASP D 1 32 ? 18.398 119.587 41.917 1.00 32.31 32 ASP D O 1
ATOM 5500 N N . ILE D 1 33 ? 20.271 120.524 42.718 1.00 31.86 33 ILE D N 1
ATOM 5501 C CA . ILE D 1 33 ? 20.680 121.031 41.420 1.00 30.51 33 ILE D CA 1
ATOM 5502 C C . ILE D 1 33 ? 22.002 120.362 41.063 1.00 31.03 33 ILE D C 1
ATOM 5503 O O . ILE D 1 33 ? 23.033 120.614 41.685 1.00 29.83 33 ILE D O 1
ATOM 5508 N N . MET D 1 34 ? 21.955 119.495 40.058 1.00 31.24 34 MET D N 1
ATOM 5509 C CA . MET D 1 34 ? 23.134 118.759 39.655 1.00 31.84 34 MET D CA 1
ATOM 5510 C C . MET D 1 34 ? 23.710 119.105 38.294 1.00 31.64 34 MET D C 1
ATOM 5511 O O . MET D 1 34 ? 23.027 119.549 37.375 1.00 31.46 34 MET D O 1
ATOM 5516 N N . ASP D 1 35 ? 25.002 118.839 38.211 1.00 32.65 35 ASP D N 1
ATOM 5517 C CA . ASP D 1 35 ? 25.887 119.110 37.086 1.00 31.14 35 ASP D CA 1
ATOM 5518 C C . ASP D 1 35 ? 26.071 118.027 36.035 1.00 29.82 35 ASP D C 1
ATOM 5519 O O . ASP D 1 35 ? 26.287 118.315 34.860 1.00 29.82 35 ASP D O 1
ATOM 5524 N N . GLY D 1 36 ? 26.044 116.782 36.481 1.00 28.24 36 GLY D N 1
ATOM 5525 C CA . GLY D 1 36 ? 26.316 115.687 35.579 1.00 29.03 36 GLY D CA 1
ATOM 5526 C C . GLY D 1 36 ? 27.833 115.559 35.607 1.00 27.51 36 GLY D C 1
ATOM 5527 O O . GLY D 1 36 ? 28.406 114.635 35.040 1.00 27.47 36 GLY D O 1
ATOM 5528 N N . HIS D 1 37 ? 28.481 116.508 36.283 1.00 27.73 37 HIS D N 1
ATOM 5529 C CA . HIS D 1 37 ? 29.930 116.526 36.400 1.00 26.75 37 HIS D CA 1
ATOM 5530 C C . HIS D 1 37 ? 30.398 116.422 37.841 1.00 27.54 37 HIS D C 1
ATOM 5531 O O . HIS D 1 37 ? 31.232 115.578 38.144 1.00 27.58 37 HIS D O 1
ATOM 5538 N N . PHE D 1 38 ? 29.885 117.274 38.733 1.00 27.18 38 PHE D N 1
ATOM 5539 C CA . PHE D 1 38 ? 30.289 117.192 40.135 1.00 26.53 38 PHE D CA 1
ATOM 5540 C C . PHE D 1 38 ? 29.781 115.868 40.701 1.00 27.27 38 PHE D C 1
ATOM 5541 O O . PHE D 1 38 ? 30.429 115.248 41.543 1.00 26.79 38 PHE D O 1
ATOM 5549 N N . VAL D 1 39 ? 28.602 115.459 40.241 1.00 27.79 39 VAL D N 1
ATOM 5550 C CA . VAL D 1 39 ? 27.999 114.182 40.616 1.00 29.28 39 VAL D CA 1
ATOM 5551 C C . VAL D 1 39 ? 27.521 113.643 39.272 1.00 32.06 39 VAL D C 1
ATOM 5552 O O . VAL D 1 39 ? 27.155 114.413 38.383 1.00 33.00 39 VAL D O 1
ATOM 5556 N N . PRO D 1 40 ? 27.528 112.318 39.096 1.00 34.36 40 PRO D N 1
ATOM 5557 C CA . PRO D 1 40 ? 27.093 111.717 37.828 1.00 35.78 40 PRO D CA 1
ATOM 5558 C C . PRO D 1 40 ? 25.578 111.608 37.628 1.00 36.21 40 PRO D C 1
ATOM 5559 O O . PRO D 1 40 ? 25.039 110.509 37.478 1.00 37.71 40 PRO D O 1
ATOM 5563 N N . ASN D 1 41 ? 24.887 112.742 37.616 1.00 36.73 41 ASN D N 1
ATOM 5564 C CA . ASN D 1 41 ? 23.442 112.715 37.430 1.00 34.21 41 ASN D CA 1
ATOM 5565 C C . ASN D 1 41 ? 22.896 114.116 37.214 1.00 32.66 41 ASN D C 1
ATOM 5566 O O . ASN D 1 41 ? 23.595 115.104 37.418 1.00 31.44 41 ASN D O 1
ATOM 5571 N N . LEU D 1 42 ? 21.642 114.186 36.786 1.00 32.03 42 LEU D N 1
ATOM 5572 C CA . LEU D 1 42 ? 20.965 115.446 36.520 1.00 31.59 42 LEU D CA 1
ATOM 5573 C C . LEU D 1 42 ? 19.573 115.355 37.138 1.00 32.80 42 LEU D C 1
ATOM 5574 O O . LEU D 1 42 ? 18.890 114.338 36.971 1.00 34.79 42 LEU D O 1
ATOM 5579 N N . THR D 1 43 ? 19.148 116.395 37.854 1.00 32.19 43 THR D N 1
ATOM 5580 C CA . THR D 1 43 ? 17.817 116.365 38.468 1.00 33.50 43 THR D CA 1
ATOM 5581 C C . THR D 1 43 ? 17.009 117.640 38.322 1.00 31.69 43 THR D C 1
ATOM 5582 O O . THR D 1 43 ? 16.229 117.769 37.390 1.00 32.24 43 THR D O 1
ATOM 5586 N N . LEU D 1 44 ? 17.186 118.584 39.237 1.00 30.89 44 LEU D N 1
ATOM 5587 C CA . LEU D 1 44 ? 16.415 119.819 39.164 1.00 30.88 44 LEU D CA 1
ATOM 5588 C C . LEU D 1 44 ? 17.217 121.008 38.649 1.00 32.06 44 LEU D C 1
ATOM 5589 O O . LEU D 1 44 ? 18.402 120.884 38.336 1.00 31.84 44 LEU D O 1
ATOM 5594 N N . SER D 1 45 ? 16.574 122.168 38.572 1.00 33.52 45 SER D N 1
ATOM 5595 C CA . SER D 1 45 ? 17.228 123.356 38.022 1.00 34.33 45 SER D CA 1
ATOM 5596 C C . SER D 1 45 ? 16.498 124.640 38.402 1.00 35.29 45 SER D C 1
ATOM 5597 O O . SER D 1 45 ? 15.479 124.608 39.090 1.00 35.97 45 SER D O 1
ATOM 5600 N N . PRO D 1 46 ? 17.015 125.792 37.950 1.00 35.95 46 PRO D N 1
ATOM 5601 C CA . PRO D 1 46 ? 16.382 127.073 38.253 1.00 36.28 46 PRO D CA 1
ATOM 5602 C C . PRO D 1 46 ? 14.919 127.084 37.806 1.00 37.20 46 PRO D C 1
ATOM 5603 O O . PRO D 1 46 ? 14.061 127.670 38.467 1.00 37.56 46 PRO D O 1
ATOM 5607 N N . PHE D 1 47 ? 14.648 126.433 36.679 1.00 37.76 47 PHE D N 1
ATOM 5608 C CA . PHE D 1 47 ? 13.296 126.357 36.141 1.00 38.01 47 PHE D CA 1
ATOM 5609 C C . PHE D 1 47 ? 12.382 125.788 37.207 1.00 38.78 47 PHE D C 1
ATOM 5610 O O . PHE D 1 47 ? 11.310 126.322 37.495 1.00 38.36 47 PHE D O 1
ATOM 5618 N N . PHE D 1 48 ? 12.836 124.688 37.786 1.00 39.13 48 PHE D N 1
ATOM 5619 C CA . PHE D 1 48 ? 12.104 123.994 38.822 1.00 39.24 48 PHE D CA 1
ATOM 5620 C C . PHE D 1 48 ? 11.909 124.873 40.062 1.00 38.70 48 PHE D C 1
ATOM 5621 O O . PHE D 1 48 ? 10.851 124.836 40.690 1.00 37.81 48 PHE D O 1
ATOM 5629 N N . VAL D 1 49 ? 12.938 125.641 40.414 1.00 37.57 49 VAL D N 1
ATOM 5630 C CA . VAL D 1 49 ? 12.890 126.548 41.562 1.00 37.64 49 VAL D CA 1
ATOM 5631 C C . VAL D 1 49 ? 11.817 127.599 41.291 1.00 38.63 49 VAL D C 1
ATOM 5632 O O . VAL D 1 49 ? 10.975 127.890 42.137 1.00 38.24 49 VAL D O 1
ATOM 5636 N N . SER D 1 50 ? 11.862 128.150 40.088 1.00 38.19 50 SER D N 1
ATOM 5637 C CA . SER D 1 50 ? 10.924 129.166 39.653 1.00 39.77 50 SER D CA 1
ATOM 5638 C C . SER D 1 50 ? 9.463 128.709 39.790 1.00 40.75 50 SER D C 1
ATOM 5639 O O . SER D 1 50 ? 8.590 129.481 40.191 1.00 41.40 50 SER D O 1
ATOM 5642 N N . GLN D 1 51 ? 9.198 127.455 39.451 1.00 41.30 51 GLN D N 1
ATOM 5643 C CA . GLN D 1 51 ? 7.851 126.913 39.541 1.00 42.36 51 GLN D CA 1
ATOM 5644 C C . GLN D 1 51 ? 7.417 126.773 40.993 1.00 42.74 51 GLN D C 1
ATOM 5645 O O . GLN D 1 51 ? 6.320 127.181 41.358 1.00 43.95 51 GLN D O 1
ATOM 5651 N N . VAL D 1 52 ? 8.279 126.192 41.819 1.00 43.14 52 VAL D N 1
ATOM 5652 C CA . VAL D 1 52 ? 7.979 126.019 43.235 1.00 42.72 52 VAL D CA 1
ATOM 5653 C C . VAL D 1 52 ? 7.726 127.377 43.895 1.00 43.78 52 VAL D C 1
ATOM 5654 O O . VAL D 1 52 ? 6.873 127.507 44.771 1.00 43.28 52 VAL D O 1
ATOM 5658 N N . LYS D 1 53 ? 8.463 128.390 43.456 1.00 44.87 53 LYS D N 1
ATOM 5659 C CA . LYS D 1 53 ? 8.332 129.731 44.008 1.00 46.19 53 LYS D CA 1
ATOM 5660 C C . LYS D 1 53 ? 6.910 130.288 43.917 1.00 47.62 53 LYS D C 1
ATOM 5661 O O . LYS D 1 53 ? 6.466 131.023 44.799 1.00 47.66 53 LYS D O 1
ATOM 5667 N N . LYS D 1 54 ? 6.203 129.939 42.849 1.00 48.67 54 LYS D N 1
ATOM 5668 C CA . LYS D 1 54 ? 4.842 130.421 42.646 1.00 49.42 54 LYS D CA 1
ATOM 5669 C C . LYS D 1 54 ? 3.919 130.090 43.819 1.00 50.20 54 LYS D C 1
ATOM 5670 O O . LYS D 1 54 ? 2.987 130.838 44.106 1.00 50.84 54 LYS D O 1
ATOM 5676 N N . LEU D 1 55 ? 4.185 128.977 44.497 1.00 50.65 55 LEU D N 1
ATOM 5677 C CA . LEU D 1 55 ? 3.342 128.532 45.607 1.00 50.78 55 LEU D CA 1
ATOM 5678 C C . LEU D 1 55 ? 3.981 128.544 46.978 1.00 50.76 55 LEU D C 1
ATOM 5679 O O . LEU D 1 55 ? 3.291 128.341 47.974 1.00 52.23 55 LEU D O 1
ATOM 5684 N N . ALA D 1 56 ? 5.283 128.784 47.048 1.00 50.48 56 ALA D N 1
ATOM 5685 C CA . ALA D 1 56 ? 5.974 128.726 48.330 1.00 49.71 56 ALA D CA 1
ATOM 5686 C C . ALA D 1 56 ? 6.083 129.973 49.194 1.00 48.49 56 ALA D C 1
ATOM 5687 O O . ALA D 1 56 ? 6.137 131.098 48.699 1.00 48.33 56 ALA D O 1
ATOM 5689 N N . THR D 1 57 ? 6.118 129.734 50.504 1.00 46.79 57 THR D N 1
ATOM 5690 C CA . THR D 1 57 ? 6.282 130.776 51.510 1.00 44.92 57 THR D CA 1
ATOM 5691 C C . THR D 1 57 ? 7.462 130.304 52.353 1.00 43.20 57 THR D C 1
ATOM 5692 O O . THR D 1 57 ? 8.215 131.110 52.898 1.00 43.32 57 THR D O 1
ATOM 5696 N N . LYS D 1 58 ? 7.612 128.986 52.461 1.00 41.02 58 LYS D N 1
ATOM 5697 C CA . LYS D 1 58 ? 8.729 128.417 53.204 1.00 40.53 58 LYS D CA 1
ATOM 5698 C C . LYS D 1 58 ? 9.959 128.591 52.316 1.00 40.13 58 LYS D C 1
ATOM 5699 O O . LYS D 1 58 ? 9.842 128.680 51.096 1.00 38.58 58 LYS D O 1
ATOM 5705 N N . PRO D 1 59 ? 11.155 128.640 52.915 1.00 39.93 59 PRO D N 1
ATOM 5706 C CA . PRO D 1 59 ? 12.377 128.817 52.128 1.00 40.22 59 PRO D CA 1
ATOM 5707 C C . PRO D 1 59 ? 12.782 127.681 51.188 1.00 39.56 59 PRO D C 1
ATOM 5708 O O . PRO D 1 59 ? 12.717 126.502 51.544 1.00 39.40 59 PRO D O 1
ATOM 5712 N N . LEU D 1 60 ? 13.181 128.061 49.974 1.00 39.22 60 LEU D N 1
ATOM 5713 C CA . LEU D 1 60 ? 13.640 127.107 48.969 1.00 38.07 60 LEU D CA 1
ATOM 5714 C C . LEU D 1 60 ? 15.155 126.982 49.140 1.00 36.73 60 LEU D C 1
ATOM 5715 O O . LEU D 1 60 ? 15.882 127.969 49.011 1.00 36.48 60 LEU D O 1
ATOM 5720 N N . ASP D 1 61 ? 15.617 125.772 49.446 1.00 35.24 61 ASP D N 1
ATOM 5721 C CA . ASP D 1 61 ? 17.039 125.505 49.659 1.00 34.66 61 ASP D CA 1
ATOM 5722 C C . ASP D 1 61 ? 17.628 124.789 48.450 1.00 34.76 61 ASP D C 1
ATOM 5723 O O . ASP D 1 61 ? 17.275 123.648 48.150 1.00 35.48 61 ASP D O 1
ATOM 5728 N N . CYS D 1 62 ? 18.526 125.471 47.752 1.00 35.44 62 CYS D N 1
ATOM 5729 C CA . CYS D 1 62 ? 19.152 124.903 46.566 1.00 34.44 62 CYS D CA 1
ATOM 5730 C C . CYS D 1 62 ? 20.525 124.295 46.863 1.00 33.67 62 CYS D C 1
ATOM 5731 O O . CYS D 1 62 ? 21.485 124.997 47.182 1.00 32.22 62 CYS D O 1
ATOM 5734 N N . HIS D 1 63 ? 20.582 122.968 46.772 1.00 32.84 63 HIS D N 1
ATOM 5735 C CA . HIS D 1 63 ? 21.793 122.194 47.015 1.00 31.20 63 HIS D CA 1
ATOM 5736 C C . HIS D 1 63 ? 22.556 122.169 45.689 1.00 29.22 63 HIS D C 1
ATOM 5737 O O . HIS D 1 63 ? 22.149 121.490 44.751 1.00 28.17 63 HIS D O 1
ATOM 5744 N N . LEU D 1 64 ? 23.652 122.921 45.623 1.00 27.62 64 LEU D N 1
ATOM 5745 C CA . LEU D 1 64 ? 24.453 123.036 44.409 1.00 26.41 64 LEU D CA 1
ATOM 5746 C C . LEU D 1 64 ? 25.535 121.986 44.171 1.00 27.18 64 LEU D C 1
ATOM 5747 O O . LEU D 1 64 ? 26.711 122.208 44.487 1.00 28.05 64 LEU D O 1
ATOM 5752 N N . MET D 1 65 ? 25.142 120.847 43.610 1.00 26.28 65 MET D N 1
ATOM 5753 C CA . MET D 1 65 ? 26.092 119.785 43.289 1.00 26.08 65 MET D CA 1
ATOM 5754 C C . MET D 1 65 ? 26.584 120.072 41.880 1.00 25.19 65 MET D C 1
ATOM 5755 O O . MET D 1 65 ? 26.290 119.331 40.936 1.00 24.64 65 MET D O 1
ATOM 5760 N N . VAL D 1 66 ? 27.315 121.173 41.741 1.00 23.30 66 VAL D N 1
ATOM 5761 C CA . VAL D 1 66 ? 27.830 121.569 40.442 1.00 22.12 66 VAL D CA 1
ATOM 5762 C C . VAL D 1 66 ? 29.273 122.022 40.552 1.00 23.02 66 VAL D C 1
ATOM 5763 O O . VAL D 1 66 ? 29.727 122.493 41.595 1.00 22.59 66 VAL D O 1
ATOM 5767 N N . THR D 1 67 ? 29.980 121.871 39.446 1.00 24.21 67 THR D N 1
ATOM 5768 C CA . THR D 1 67 ? 31.380 122.230 39.329 1.00 26.15 67 THR D CA 1
ATOM 5769 C C . THR D 1 67 ? 31.636 123.723 39.506 1.00 26.07 67 THR D C 1
ATOM 5770 O O . THR D 1 67 ? 32.605 124.124 40.145 1.00 25.91 67 THR D O 1
ATOM 5774 N N . ARG D 1 68 ? 30.758 124.539 38.938 1.00 26.36 68 ARG D N 1
ATOM 5775 C CA . ARG D 1 68 ? 30.903 125.984 39.011 1.00 27.16 68 ARG D CA 1
ATOM 5776 C C . ARG D 1 68 ? 29.713 126.651 39.697 1.00 27.85 68 ARG D C 1
ATOM 5777 O O . ARG D 1 68 ? 28.887 127.285 39.041 1.00 26.81 68 ARG D O 1
ATOM 5785 N N . PRO D 1 69 ? 29.615 126.531 41.033 1.00 27.22 69 PRO D N 1
ATOM 5786 C CA . PRO D 1 69 ? 28.481 127.164 41.713 1.00 27.30 69 PRO D CA 1
ATOM 5787 C C . PRO D 1 69 ? 28.349 128.662 41.420 1.00 28.66 69 PRO D C 1
ATOM 5788 O O . PRO D 1 69 ? 27.248 129.204 41.493 1.00 28.44 69 PRO D O 1
ATOM 5792 N N . GLN D 1 70 ? 29.459 129.319 41.077 1.00 28.76 70 GLN D N 1
ATOM 5793 C CA . GLN D 1 70 ? 29.452 130.753 40.764 1.00 29.63 70 GLN D CA 1
ATOM 5794 C C . GLN D 1 70 ? 28.488 131.100 39.646 1.00 29.91 70 GLN D C 1
ATOM 5795 O O . GLN D 1 70 ? 27.977 132.212 39.595 1.00 29.91 70 GLN D O 1
ATOM 5801 N N . ASP D 1 71 ? 28.280 130.161 38.732 1.00 29.57 71 ASP D N 1
ATOM 5802 C CA . ASP D 1 71 ? 27.406 130.387 37.585 1.00 30.56 71 ASP D CA 1
ATOM 5803 C C . ASP D 1 71 ? 25.919 130.387 37.906 1.00 31.06 71 ASP D C 1
ATOM 5804 O O . ASP D 1 71 ? 25.108 130.796 37.073 1.00 30.16 71 ASP D O 1
ATOM 5809 N N . TYR D 1 72 ? 25.552 129.949 39.105 1.00 32.26 72 TYR D N 1
ATOM 5810 C CA . TYR D 1 72 ? 24.140 129.835 39.432 1.00 32.72 72 TYR D CA 1
ATOM 5811 C C . TYR D 1 72 ? 23.557 130.733 40.504 1.00 32.91 72 TYR D C 1
ATOM 5812 O O . TYR D 1 72 ? 22.340 130.766 40.675 1.00 33.77 72 TYR D O 1
ATOM 5821 N N . ILE D 1 73 ? 24.395 131.476 41.208 1.00 32.58 73 ILE D N 1
ATOM 5822 C CA . ILE D 1 73 ? 23.887 132.315 42.282 1.00 33.32 73 ILE D CA 1
ATOM 5823 C C . ILE D 1 73 ? 22.889 133.421 41.890 1.00 33.58 73 ILE D C 1
ATOM 5824 O O . ILE D 1 73 ? 21.798 133.507 42.468 1.00 33.23 73 ILE D O 1
ATOM 5829 N N . ALA D 1 74 ? 23.235 134.250 40.913 1.00 32.33 74 ALA D N 1
ATOM 5830 C CA . ALA D 1 74 ? 22.323 135.307 40.499 1.00 33.04 74 ALA D CA 1
ATOM 5831 C C . ALA D 1 74 ? 21.064 134.705 39.875 1.00 33.98 74 ALA D C 1
ATOM 5832 O O . ALA D 1 74 ? 19.953 135.133 40.169 1.00 35.40 74 ALA D O 1
ATOM 5834 N N . GLN D 1 75 ? 21.237 133.706 39.020 1.00 35.63 75 GLN D N 1
ATOM 5835 C CA . GLN D 1 75 ? 20.107 133.065 38.367 1.00 35.91 75 GLN D CA 1
ATOM 5836 C C . GLN D 1 75 ? 19.153 132.422 39.377 1.00 36.44 75 GLN D C 1
ATOM 5837 O O . GLN D 1 75 ? 17.936 132.504 39.224 1.00 38.28 75 GLN D O 1
ATOM 5843 N N . LEU D 1 76 ? 19.702 131.786 40.407 1.00 35.65 76 LEU D N 1
ATOM 5844 C CA . LEU D 1 76 ? 18.877 131.123 41.416 1.00 36.25 76 LEU D CA 1
ATOM 5845 C C . LEU D 1 76 ? 18.129 132.151 42.270 1.00 35.99 76 LEU D C 1
ATOM 5846 O O . LEU D 1 76 ? 16.963 131.956 42.634 1.00 35.59 76 LEU D O 1
ATOM 5851 N N . ALA D 1 77 ? 18.804 133.247 42.590 1.00 36.04 77 ALA D N 1
ATOM 5852 C CA . ALA D 1 77 ? 18.178 134.299 43.376 1.00 36.21 77 ALA D CA 1
ATOM 5853 C C . ALA D 1 77 ? 16.948 134.804 42.607 1.00 36.27 77 ALA D C 1
ATOM 5854 O O . ALA D 1 77 ? 15.865 134.951 43.175 1.00 37.55 77 ALA D O 1
ATOM 5856 N N . ARG D 1 78 ? 17.120 135.051 41.311 1.00 35.75 78 ARG D N 1
ATOM 5857 C CA . ARG D 1 78 ? 16.033 135.528 40.462 1.00 35.60 78 ARG D CA 1
ATOM 5858 C C . ARG D 1 78 ? 14.897 134.529 40.382 1.00 35.45 78 ARG D C 1
ATOM 5859 O O . ARG D 1 78 ? 13.735 134.910 40.256 1.00 36.95 78 ARG D O 1
ATOM 5867 N N . ALA D 1 79 ? 15.225 133.247 40.444 1.00 33.14 79 ALA D N 1
ATOM 5868 C CA . ALA D 1 79 ? 14.194 132.221 40.357 1.00 32.03 79 ALA D CA 1
ATOM 5869 C C . ALA D 1 79 ? 13.410 132.126 41.659 1.00 31.59 79 ALA D C 1
ATOM 5870 O O . ALA D 1 79 ? 12.318 131.569 41.690 1.00 30.14 79 ALA D O 1
ATOM 5872 N N . GLY D 1 80 ? 13.977 132.666 42.734 1.00 32.59 80 GLY D N 1
ATOM 5873 C CA . GLY D 1 80 ? 13.292 132.639 44.014 1.00 33.46 80 GLY D CA 1
ATOM 5874 C C . GLY D 1 80 ? 13.897 131.781 45.112 1.00 34.94 80 GLY D C 1
ATOM 5875 O O . GLY D 1 80 ? 13.206 131.413 46.065 1.00 35.44 80 GLY D O 1
ATOM 5876 N N . ALA D 1 81 ? 15.179 131.453 45.000 1.00 34.71 81 ALA D N 1
ATOM 5877 C CA . ALA D 1 81 ? 15.818 130.638 46.030 1.00 34.56 81 ALA D CA 1
ATOM 5878 C C . ALA D 1 81 ? 16.000 131.475 47.292 1.00 34.71 81 ALA D C 1
ATOM 5879 O O . ALA D 1 81 ? 16.192 132.688 47.213 1.00 35.85 81 ALA D O 1
ATOM 5881 N N . ASP D 1 82 ? 15.946 130.838 48.457 1.00 35.89 82 ASP D N 1
ATOM 5882 C CA . ASP D 1 82 ? 16.115 131.565 49.716 1.00 36.91 82 ASP D CA 1
ATOM 5883 C C . ASP D 1 82 ? 17.364 131.101 50.427 1.00 36.20 82 ASP D C 1
ATOM 5884 O O . ASP D 1 82 ? 17.920 131.806 51.268 1.00 36.42 82 ASP D O 1
ATOM 5889 N N . PHE D 1 83 ? 17.802 129.906 50.053 1.00 35.60 83 PHE D N 1
ATOM 5890 C CA . PHE D 1 83 ? 18.974 129.262 50.633 1.00 34.97 83 PHE D CA 1
ATOM 5891 C C . PHE D 1 83 ? 19.851 128.696 49.528 1.00 33.90 83 PHE D C 1
ATOM 5892 O O . PHE D 1 83 ? 19.355 128.036 48.609 1.00 32.98 83 PHE D O 1
ATOM 5900 N N . ILE D 1 84 ? 21.148 128.950 49.605 1.00 31.96 84 ILE D N 1
ATOM 5901 C CA . ILE D 1 84 ? 22.056 128.371 48.635 1.00 30.91 84 ILE D CA 1
ATOM 5902 C C . ILE D 1 84 ? 23.036 127.551 49.441 1.00 31.03 84 ILE D C 1
ATOM 5903 O O . ILE D 1 84 ? 23.811 128.084 50.235 1.00 31.95 84 ILE D O 1
ATOM 5908 N N . THR D 1 85 ? 22.954 126.239 49.270 1.00 29.18 85 THR D N 1
ATOM 5909 C CA . THR D 1 85 ? 23.827 125.324 49.978 1.00 28.81 85 THR D CA 1
ATOM 5910 C C . THR D 1 85 ? 25.016 124.949 49.096 1.00 28.37 85 THR D C 1
ATOM 5911 O O . THR D 1 85 ? 24.858 124.309 48.061 1.00 26.23 85 THR D O 1
ATOM 5915 N N . LEU D 1 86 ? 26.203 125.366 49.531 1.00 28.89 86 LEU D N 1
ATOM 5916 C CA . LEU D 1 86 ? 27.444 125.137 48.810 1.00 28.82 86 LEU D CA 1
ATOM 5917 C C . LEU D 1 86 ? 28.262 123.959 49.298 1.00 31.12 86 LEU D C 1
ATOM 5918 O O . LEU D 1 86 ? 28.304 123.658 50.496 1.00 33.55 86 LEU D O 1
ATOM 5923 N N . HIS D 1 87 ? 28.924 123.308 48.347 1.00 28.94 87 HIS D N 1
ATOM 5924 C CA . HIS D 1 87 ? 29.805 122.189 48.619 1.00 25.82 87 HIS D CA 1
ATOM 5925 C C . HIS D 1 87 ? 31.199 122.784 48.805 1.00 26.63 87 HIS D C 1
ATOM 5926 O O . HIS D 1 87 ? 31.745 123.407 47.890 1.00 25.67 87 HIS D O 1
ATOM 5933 N N . PRO D 1 88 ? 31.790 122.614 49.997 1.00 27.73 88 PRO D N 1
ATOM 5934 C CA . PRO D 1 88 ? 33.128 123.153 50.262 1.00 27.23 88 PRO D CA 1
ATOM 5935 C C . PRO D 1 88 ? 34.132 122.678 49.224 1.00 27.97 88 PRO D C 1
ATOM 5936 O O . PRO D 1 88 ? 35.083 123.388 48.883 1.00 28.09 88 PRO D O 1
ATOM 5940 N N . GLU D 1 89 ? 33.922 121.472 48.711 1.00 27.65 89 GLU D N 1
ATOM 5941 C CA . GLU D 1 89 ? 34.852 120.957 47.725 1.00 30.37 89 GLU D CA 1
ATOM 5942 C C . GLU D 1 89 ? 34.791 121.653 46.351 1.00 29.23 89 GLU D C 1
ATOM 5943 O O . GLU D 1 89 ? 35.602 121.360 45.480 1.00 29.47 89 GLU D O 1
ATOM 5949 N N . THR D 1 90 ? 33.863 122.593 46.170 1.00 27.77 90 THR D N 1
ATOM 5950 C CA . THR D 1 90 ? 33.759 123.308 44.900 1.00 26.88 90 THR D CA 1
ATOM 5951 C C . THR D 1 90 ? 34.028 124.794 45.060 1.00 27.34 90 THR D C 1
ATOM 5952 O O . THR D 1 90 ? 33.907 125.554 44.102 1.00 27.89 90 THR D O 1
ATOM 5956 N N . ILE D 1 91 ? 34.399 125.219 46.262 1.00 27.37 91 ILE D N 1
ATOM 5957 C CA . ILE D 1 91 ? 34.630 126.641 46.485 1.00 27.59 91 ILE D CA 1
ATOM 5958 C C . ILE D 1 91 ? 36.004 127.048 47.003 1.00 27.36 91 ILE D C 1
ATOM 5959 O O . ILE D 1 91 ? 36.178 128.161 47.493 1.00 28.55 91 ILE D O 1
ATOM 5964 N N . ASN D 1 92 ? 36.984 126.160 46.913 1.00 28.33 92 ASN D N 1
ATOM 5965 C CA . ASN D 1 92 ? 38.304 126.558 47.353 1.00 28.27 92 ASN D CA 1
ATOM 5966 C C . ASN D 1 92 ? 38.721 127.683 46.416 1.00 28.42 92 ASN D C 1
ATOM 5967 O O . ASN D 1 92 ? 38.660 127.535 45.202 1.00 26.09 92 ASN D O 1
ATOM 5972 N N . GLY D 1 93 ? 39.125 128.812 46.991 1.00 28.89 93 GLY D N 1
ATOM 5973 C CA . GLY D 1 93 ? 39.540 129.942 46.188 1.00 27.79 93 GLY D CA 1
ATOM 5974 C C . GLY D 1 93 ? 38.423 130.948 45.967 1.00 27.10 93 GLY D C 1
ATOM 5975 O O . GLY D 1 93 ? 38.652 132.007 45.388 1.00 27.88 93 GLY D O 1
ATOM 5976 N N . GLN D 1 94 ? 37.217 130.643 46.429 1.00 25.47 94 GLN D N 1
ATOM 5977 C CA . GLN D 1 94 ? 36.111 131.573 46.229 1.00 24.86 94 GLN D CA 1
ATOM 5978 C C . GLN D 1 94 ? 35.018 131.475 47.299 1.00 25.43 94 GLN D C 1
ATOM 5979 O O . GLN D 1 94 ? 33.934 132.027 47.130 1.00 26.10 94 GLN D O 1
ATOM 5985 N N . ALA D 1 95 ? 35.285 130.775 48.394 1.00 25.39 95 ALA D N 1
ATOM 5986 C CA . ALA D 1 95 ? 34.257 130.635 49.415 1.00 26.99 95 ALA D CA 1
ATOM 5987 C C . ALA D 1 95 ? 33.751 131.980 49.954 1.00 27.43 95 ALA D C 1
ATOM 5988 O O . ALA D 1 95 ? 32.540 132.207 50.029 1.00 26.42 95 ALA D O 1
ATOM 5990 N N . PHE D 1 96 ? 34.666 132.875 50.311 1.00 26.94 96 PHE D N 1
ATOM 5991 C CA . PHE D 1 96 ? 34.255 134.161 50.862 1.00 29.76 96 PHE D CA 1
ATOM 5992 C C . PHE D 1 96 ? 33.573 135.041 49.824 1.00 31.64 96 PHE D C 1
ATOM 5993 O O . PHE D 1 96 ? 32.594 135.724 50.128 1.00 31.35 96 PHE D O 1
ATOM 6001 N N . ARG D 1 97 ? 34.077 135.009 48.594 1.00 31.62 97 ARG D N 1
ATOM 6002 C CA . ARG D 1 97 ? 33.482 135.785 47.514 1.00 31.12 97 ARG D CA 1
ATOM 6003 C C . ARG D 1 97 ? 32.037 135.327 47.272 1.00 31.32 97 ARG D C 1
ATOM 6004 O O . ARG D 1 97 ? 31.127 136.147 47.167 1.00 30.91 97 ARG D O 1
ATOM 6012 N N . LEU D 1 98 ? 31.827 134.016 47.198 1.00 31.05 98 LEU D N 1
ATOM 6013 C CA . LEU D 1 98 ? 30.490 133.489 46.950 1.00 31.78 98 LEU D CA 1
ATOM 6014 C C . LEU D 1 98 ? 29.542 133.723 48.110 1.00 31.50 98 LEU D C 1
ATOM 6015 O O . LEU D 1 98 ? 28.377 134.054 47.898 1.00 32.48 98 LEU D O 1
ATOM 6020 N N . ILE D 1 99 ? 30.026 133.528 49.331 1.00 30.70 99 ILE D N 1
ATOM 6021 C CA . ILE D 1 99 ? 29.179 133.746 50.490 1.00 31.54 99 ILE D CA 1
ATOM 6022 C C . ILE D 1 99 ? 28.719 135.213 50.494 1.00 31.99 99 ILE D C 1
ATOM 6023 O O . ILE D 1 99 ? 27.557 135.498 50.803 1.00 31.19 99 ILE D O 1
ATOM 6028 N N . ASP D 1 100 ? 29.615 136.130 50.127 1.00 31.09 100 ASP D N 1
ATOM 6029 C CA . ASP D 1 100 ? 29.251 137.545 50.080 1.00 33.48 100 ASP D CA 1
ATOM 6030 C C . ASP D 1 100 ? 28.215 137.784 48.986 1.00 34.50 100 ASP D C 1
ATOM 6031 O O . ASP D 1 100 ? 27.265 138.543 49.177 1.00 33.96 100 ASP D O 1
ATOM 6036 N N . GLU D 1 101 ? 28.390 137.131 47.842 1.00 35.66 101 GLU D N 1
ATOM 6037 C CA . GLU D 1 101 ? 27.440 137.298 46.749 1.00 37.52 101 GLU D CA 1
ATOM 6038 C C . GLU D 1 101 ? 26.058 136.777 47.146 1.00 37.63 101 GLU D C 1
ATOM 6039 O O . GLU D 1 101 ? 25.038 137.379 46.805 1.00 37.35 101 GLU D O 1
ATOM 6045 N N . ILE D 1 102 ? 26.025 135.655 47.861 1.00 36.61 102 ILE D N 1
ATOM 6046 C CA . ILE D 1 102 ? 24.765 135.075 48.294 1.00 34.82 102 ILE D CA 1
ATOM 6047 C C . ILE D 1 102 ? 24.048 136.048 49.233 1.00 35.75 102 ILE D C 1
ATOM 6048 O O . ILE D 1 102 ? 22.838 136.250 49.128 1.00 32.93 102 ILE D O 1
ATOM 6053 N N . ARG D 1 103 ? 24.801 136.649 50.148 1.00 37.22 103 ARG D N 1
ATOM 6054 C CA . ARG D 1 103 ? 24.236 137.611 51.091 1.00 39.35 103 ARG D CA 1
ATOM 6055 C C . ARG D 1 103 ? 23.740 138.838 50.333 1.00 41.51 103 ARG D C 1
ATOM 6056 O O . ARG D 1 103 ? 22.678 139.387 50.641 1.00 41.81 103 ARG D O 1
ATOM 6064 N N . ARG D 1 104 ? 24.512 139.268 49.341 1.00 42.46 104 ARG D N 1
ATOM 6065 C CA . ARG D 1 104 ? 24.140 140.433 48.554 1.00 44.07 104 ARG D CA 1
ATOM 6066 C C . ARG D 1 104 ? 22.776 140.205 47.884 1.00 43.29 104 ARG D C 1
ATOM 6067 O O . ARG D 1 104 ? 22.046 141.158 47.611 1.00 43.62 104 ARG D O 1
ATOM 6075 N N . HIS D 1 105 ? 22.422 138.947 47.638 1.00 41.62 105 HIS D N 1
ATOM 6076 C CA . HIS D 1 105 ? 21.137 138.636 47.026 1.00 41.56 105 HIS D CA 1
ATOM 6077 C C . HIS D 1 105 ? 20.094 138.293 48.080 1.00 42.26 105 HIS D C 1
ATOM 6078 O O . HIS D 1 105 ? 19.030 137.751 47.767 1.00 42.88 105 HIS D O 1
ATOM 6085 N N . ASP D 1 106 ? 20.406 138.611 49.332 1.00 42.46 106 ASP D N 1
ATOM 6086 C CA . ASP D 1 106 ? 19.495 138.370 50.444 1.00 44.10 106 ASP D CA 1
ATOM 6087 C C . ASP D 1 106 ? 19.082 136.919 50.641 1.00 44.07 106 ASP D C 1
ATOM 6088 O O . ASP D 1 106 ? 17.926 136.629 50.974 1.00 44.98 106 ASP D O 1
ATOM 6093 N N . MET D 1 107 ? 20.028 136.008 50.443 1.00 41.88 107 MET D N 1
ATOM 6094 C CA . MET D 1 107 ? 19.752 134.594 50.612 1.00 40.22 107 MET D CA 1
ATOM 6095 C C . MET D 1 107 ? 20.581 134.081 51.777 1.00 38.86 107 MET D C 1
ATOM 6096 O O . MET D 1 107 ? 21.599 134.674 52.127 1.00 37.42 107 MET D O 1
ATOM 6101 N N . LYS D 1 108 ? 20.130 132.994 52.389 1.00 37.95 108 LYS D N 1
ATOM 6102 C CA . LYS D 1 108 ? 20.860 132.411 53.502 1.00 38.36 108 LYS D CA 1
ATOM 6103 C C . LYS D 1 108 ? 21.932 131.456 52.977 1.00 36.58 108 LYS D C 1
ATOM 6104 O O . LYS D 1 108 ? 21.831 130.947 51.862 1.00 35.42 108 LYS D O 1
ATOM 6110 N N . VAL D 1 109 ? 22.959 131.224 53.789 1.00 35.09 109 VAL D N 1
ATOM 6111 C CA . VAL D 1 109 ? 24.072 130.363 53.416 1.00 33.25 109 VAL D CA 1
ATOM 6112 C C . VAL D 1 109 ? 24.049 128.945 53.994 1.00 32.94 109 VAL D C 1
ATOM 6113 O O . VAL D 1 109 ? 23.937 128.740 55.198 1.00 31.93 109 VAL D O 1
ATOM 6117 N N . GLY D 1 110 ? 24.171 127.971 53.102 1.00 33.14 110 GLY D N 1
ATOM 6118 C CA . GLY D 1 110 ? 24.202 126.581 53.505 1.00 32.36 110 GLY D CA 1
ATOM 6119 C C . GLY D 1 110 ? 25.526 125.970 53.077 1.00 32.58 110 GLY D C 1
ATOM 6120 O O . GLY D 1 110 ? 26.108 126.368 52.059 1.00 29.49 110 GLY D O 1
ATOM 6121 N N . LEU D 1 111 ? 26.011 125.019 53.871 1.00 32.59 111 LEU D N 1
ATOM 6122 C CA . LEU D 1 111 ? 27.259 124.319 53.591 1.00 32.42 111 LEU D CA 1
ATOM 6123 C C . LEU D 1 111 ? 26.962 122.821 53.682 1.00 33.49 111 LEU D C 1
ATOM 6124 O O . LEU D 1 111 ? 26.410 122.355 54.686 1.00 32.59 111 LEU D O 1
ATOM 6129 N N . ILE D 1 112 ? 27.327 122.067 52.643 1.00 32.30 112 ILE D N 1
ATOM 6130 C CA . ILE D 1 112 ? 27.062 120.631 52.625 1.00 29.55 112 ILE D CA 1
ATOM 6131 C C . ILE D 1 112 ? 28.339 119.831 52.352 1.00 29.24 112 ILE D C 1
ATOM 6132 O O . ILE D 1 112 ? 29.085 120.131 51.425 1.00 28.31 112 ILE D O 1
ATOM 6137 N N . LEU D 1 113 ? 28.587 118.812 53.173 1.00 29.29 113 LEU D N 1
ATOM 6138 C CA . LEU D 1 113 ? 29.801 118.000 53.057 1.00 28.71 113 LEU D CA 1
ATOM 6139 C C . LEU D 1 113 ? 29.623 116.617 52.442 1.00 27.57 113 LEU D C 1
ATOM 6140 O O . LEU D 1 113 ? 28.700 115.882 52.798 1.00 26.62 113 LEU D O 1
ATOM 6145 N N . ASN D 1 114 ? 30.512 116.265 51.516 1.00 27.71 114 ASN D N 1
ATOM 6146 C CA . ASN D 1 114 ? 30.472 114.934 50.924 1.00 27.70 114 ASN D CA 1
ATOM 6147 C C . ASN D 1 114 ? 30.949 114.022 52.050 1.00 28.24 114 ASN D C 1
ATOM 6148 O O . ASN D 1 114 ? 31.675 114.457 52.950 1.00 27.42 114 ASN D O 1
ATOM 6153 N N . PRO D 1 115 ? 30.564 112.743 52.007 1.00 28.84 115 PRO D N 1
ATOM 6154 C CA . PRO D 1 115 ? 30.980 111.814 53.056 1.00 28.12 115 PRO D CA 1
ATOM 6155 C C . PRO D 1 115 ? 32.468 111.841 53.383 1.00 28.29 115 PRO D C 1
ATOM 6156 O O . PRO D 1 115 ? 32.853 111.784 54.553 1.00 26.95 115 PRO D O 1
ATOM 6160 N N . GLU D 1 116 ? 33.312 111.944 52.365 1.00 28.04 116 GLU D N 1
ATOM 6161 C CA . GLU D 1 116 ? 34.743 111.918 52.624 1.00 29.21 116 GLU D CA 1
ATOM 6162 C C . GLU D 1 116 ? 35.418 113.259 52.929 1.00 28.51 116 GLU D C 1
ATOM 6163 O O . GLU D 1 116 ? 36.639 113.330 53.053 1.00 28.41 116 GLU D O 1
ATOM 6169 N N . THR D 1 117 ? 34.619 114.313 53.083 1.00 28.04 117 THR D N 1
ATOM 6170 C CA . THR D 1 117 ? 35.154 115.640 53.385 1.00 25.96 117 THR D CA 1
ATOM 6171 C C . THR D 1 117 ? 35.020 115.923 54.888 1.00 24.65 117 THR D C 1
ATOM 6172 O O . THR D 1 117 ? 33.921 115.852 55.445 1.00 23.35 117 THR D O 1
ATOM 6176 N N . PRO D 1 118 ? 36.139 116.246 55.557 1.00 22.78 118 PRO D N 1
ATOM 6177 C CA . PRO D 1 118 ? 36.161 116.541 56.997 1.00 24.33 118 PRO D CA 1
ATOM 6178 C C . PRO D 1 118 ? 35.569 117.910 57.313 1.00 25.09 118 PRO D C 1
ATOM 6179 O O . PRO D 1 118 ? 35.623 118.815 56.487 1.00 24.27 118 PRO D O 1
ATOM 6183 N N . VAL D 1 119 ? 35.027 118.073 58.515 1.00 27.57 119 VAL D N 1
ATOM 6184 C CA . VAL D 1 119 ? 34.435 119.354 58.872 1.00 30.33 119 VAL D CA 1
ATOM 6185 C C . VAL D 1 119 ? 35.424 120.528 58.845 1.00 31.47 119 VAL D C 1
ATOM 6186 O O . VAL D 1 119 ? 35.010 121.647 58.544 1.00 32.25 119 VAL D O 1
ATOM 6190 N N . GLU D 1 120 ? 36.710 120.289 59.137 1.00 31.85 120 GLU D N 1
ATOM 6191 C CA . GLU D 1 120 ? 37.701 121.378 59.138 1.00 32.60 120 GLU D CA 1
ATOM 6192 C C . GLU D 1 120 ? 37.778 122.084 57.806 1.00 31.12 120 GLU D C 1
ATOM 6193 O O . GLU D 1 120 ? 38.289 123.195 57.724 1.00 30.45 120 GLU D O 1
ATOM 6199 N N . ALA D 1 121 ? 37.324 121.418 56.751 1.00 30.94 121 ALA D N 1
ATOM 6200 C CA . ALA D 1 121 ? 37.353 122.020 55.422 1.00 31.02 121 ALA D CA 1
A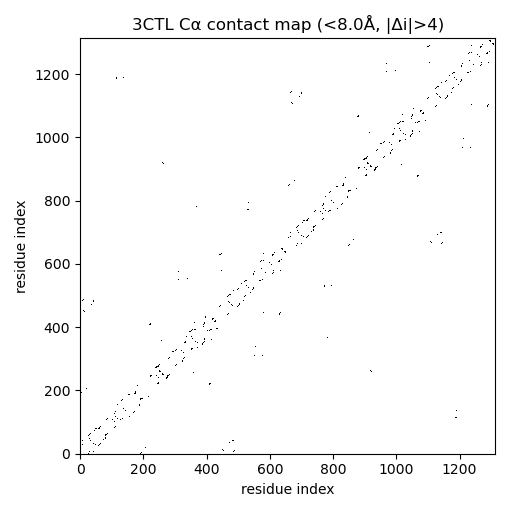TOM 6201 C C . ALA D 1 121 ? 36.700 123.399 55.483 1.00 31.68 121 ALA D C 1
ATOM 6202 O O . ALA D 1 121 ? 37.078 124.312 54.748 1.00 32.02 121 ALA D O 1
ATOM 6204 N N . MET D 1 122 ? 35.729 123.547 56.380 1.00 31.61 122 MET D N 1
ATOM 6205 C CA . MET D 1 122 ? 35.009 124.803 56.532 1.00 31.60 122 MET D CA 1
ATOM 6206 C C . MET D 1 122 ? 35.501 125.664 57.699 1.00 32.25 122 MET D C 1
ATOM 6207 O O . MET D 1 122 ? 34.928 126.721 57.960 1.00 33.44 122 MET D O 1
ATOM 6212 N N . LYS D 1 123 ? 36.554 125.242 58.390 1.00 32.45 123 LYS D N 1
ATOM 6213 C CA . LYS D 1 123 ? 37.004 125.983 59.563 1.00 32.74 123 LYS D CA 1
ATOM 6214 C C . LYS D 1 123 ? 37.093 127.509 59.457 1.00 33.65 123 LYS D C 1
ATOM 6215 O O . LYS D 1 123 ? 36.694 128.214 60.390 1.00 35.05 123 LYS D O 1
ATOM 6221 N N . TYR D 1 124 ? 37.585 128.035 58.342 1.00 32.11 124 TYR D N 1
ATOM 6222 C CA . TYR D 1 124 ? 37.694 129.482 58.214 1.00 30.69 124 TYR D CA 1
ATOM 6223 C C . TYR D 1 124 ? 36.407 130.225 57.880 1.00 30.85 124 TYR D C 1
ATOM 6224 O O . TYR D 1 124 ? 36.384 131.454 57.900 1.00 33.06 124 TYR D O 1
ATOM 6233 N N . TYR D 1 125 ? 35.327 129.513 57.587 1.00 29.90 125 TYR D N 1
ATOM 6234 C CA . TYR D 1 125 ? 34.091 130.200 57.239 1.00 29.36 125 TYR D CA 1
ATOM 6235 C C . TYR D 1 125 ? 32.841 129.522 57.755 1.00 30.77 125 TYR D C 1
ATOM 6236 O O . TYR D 1 125 ? 31.728 129.888 57.382 1.00 30.57 125 TYR D O 1
ATOM 6245 N N . ILE D 1 126 ? 33.025 128.538 58.627 1.00 32.95 126 ILE D N 1
ATOM 6246 C CA . ILE D 1 126 ? 31.905 127.800 59.193 1.00 34.64 126 ILE D CA 1
ATOM 6247 C C . ILE D 1 126 ? 30.941 128.728 59.935 1.00 36.42 126 ILE D C 1
ATOM 6248 O O . ILE D 1 126 ? 29.729 128.478 59.992 1.00 36.27 126 ILE D O 1
ATOM 6253 N N . HIS D 1 127 ? 31.486 129.810 60.483 1.00 37.41 127 HIS D N 1
ATOM 6254 C CA . HIS D 1 127 ? 30.695 130.775 61.242 1.00 37.25 127 HIS D CA 1
ATOM 6255 C C . HIS D 1 127 ? 29.817 131.662 60.367 1.00 35.37 127 HIS D C 1
ATOM 6256 O O . HIS D 1 127 ? 29.060 132.482 60.879 1.00 35.56 127 HIS D O 1
ATOM 6263 N N . LYS D 1 128 ? 29.909 131.499 59.052 1.00 33.41 128 LYS D N 1
ATOM 6264 C CA . LYS D 1 128 ? 29.103 132.309 58.151 1.00 30.99 128 LYS D CA 1
ATOM 6265 C C . LYS D 1 128 ? 27.889 131.548 57.639 1.00 30.03 128 LYS D C 1
ATOM 6266 O O . LYS D 1 128 ? 27.079 132.086 56.885 1.00 29.84 128 LYS D O 1
ATOM 6272 N N . ALA D 1 129 ? 27.758 130.299 58.069 1.00 28.56 129 ALA D N 1
ATOM 6273 C CA . ALA D 1 129 ? 26.661 129.448 57.637 1.00 29.12 129 ALA D CA 1
ATOM 6274 C C . ALA D 1 129 ? 25.433 129.451 58.535 1.00 30.73 129 ALA D C 1
ATOM 6275 O O . ALA D 1 129 ? 25.539 129.472 59.761 1.00 31.27 129 ALA D O 1
ATOM 6277 N N . ASP D 1 130 ? 24.264 129.405 57.911 1.00 31.70 130 ASP D N 1
ATOM 6278 C CA . ASP D 1 130 ? 23.014 129.357 58.644 1.00 34.51 130 ASP D CA 1
ATOM 6279 C C . ASP D 1 130 ? 22.658 127.892 58.871 1.00 35.63 130 ASP D C 1
ATOM 6280 O O . ASP D 1 130 ? 21.991 127.541 59.851 1.00 36.54 130 ASP D O 1
ATOM 6285 N N . LYS D 1 131 ? 23.108 127.034 57.959 1.00 35.02 131 LYS D N 1
ATOM 6286 C CA . LYS D 1 131 ? 22.821 125.608 58.051 1.00 33.83 131 LYS D CA 1
ATOM 6287 C C . LYS D 1 131 ? 23.965 124.798 57.439 1.00 35.41 131 LYS D C 1
ATOM 6288 O O . LYS D 1 131 ? 24.521 125.162 56.396 1.00 35.49 131 LYS D O 1
ATOM 6294 N N . ILE D 1 132 ? 24.329 123.712 58.112 1.00 34.50 132 ILE D N 1
ATOM 6295 C CA . ILE D 1 132 ? 25.397 122.845 57.652 1.00 33.24 132 ILE D CA 1
ATOM 6296 C C . ILE D 1 132 ? 24.821 121.447 57.500 1.00 34.63 132 ILE D C 1
ATOM 6297 O O . ILE D 1 132 ? 24.222 120.897 58.433 1.00 35.89 132 ILE D O 1
ATOM 6302 N N . THR D 1 133 ? 24.996 120.880 56.311 1.00 33.59 133 THR D N 1
ATOM 6303 C CA . THR D 1 133 ? 24.445 119.572 56.011 1.00 33.33 133 THR D CA 1
ATOM 6304 C C . THR D 1 133 ? 25.474 118.471 55.834 1.00 33.20 133 THR D C 1
ATOM 6305 O O . THR D 1 133 ? 26.531 118.680 55.238 1.00 32.29 133 THR D O 1
ATOM 6309 N N . VAL D 1 134 ? 25.142 117.295 56.356 1.00 32.29 134 VAL D N 1
ATOM 6310 C CA . VAL D 1 134 ? 26.007 116.139 56.270 1.00 32.50 134 VAL D CA 1
ATOM 6311 C C . VAL D 1 134 ? 25.424 115.096 55.332 1.00 33.52 134 VAL D C 1
ATOM 6312 O O . VAL D 1 134 ? 24.337 114.580 55.580 1.00 33.66 134 VAL D O 1
ATOM 6316 N N . MET D 1 135 ? 26.139 114.804 54.246 1.00 33.41 135 MET D N 1
ATOM 6317 C CA . MET D 1 135 ? 25.697 113.776 53.306 1.00 34.21 135 MET D CA 1
ATOM 6318 C C . MET D 1 135 ? 25.943 112.466 54.045 1.00 32.91 135 MET D C 1
ATOM 6319 O O . MET D 1 135 ? 27.035 112.249 54.562 1.00 32.18 135 MET D O 1
ATOM 6324 N N . THR D 1 136 ? 24.934 111.607 54.110 1.00 31.67 136 THR D N 1
ATOM 6325 C CA . THR D 1 136 ? 25.079 110.322 54.782 1.00 31.43 136 THR D CA 1
ATOM 6326 C C . THR D 1 136 ? 25.061 109.246 53.709 1.00 31.81 136 THR D C 1
ATOM 6327 O O . THR D 1 136 ? 24.855 108.063 53.977 1.00 31.45 136 THR D O 1
ATOM 6331 N N . VAL D 1 137 ? 25.303 109.693 52.484 1.00 31.64 137 VAL D N 1
ATOM 6332 C CA . VAL D 1 137 ? 25.320 108.836 51.319 1.00 31.35 137 VAL D CA 1
ATOM 6333 C C . VAL D 1 137 ? 26.165 109.587 50.283 1.00 31.65 137 VAL D C 1
ATOM 6334 O O . VAL D 1 137 ? 26.179 110.815 50.281 1.00 32.37 137 VAL D O 1
ATOM 6338 N N . ASP D 1 138 ? 26.908 108.880 49.439 1.00 31.61 138 ASP D N 1
ATOM 6339 C CA . ASP D 1 138 ? 27.683 109.576 48.414 1.00 31.82 138 ASP D CA 1
ATOM 6340 C C . ASP D 1 138 ? 26.630 110.219 47.517 1.00 32.04 138 ASP D C 1
ATOM 6341 O O . ASP D 1 138 ? 25.689 109.563 47.077 1.00 33.14 138 ASP D O 1
ATOM 6346 N N . PRO D 1 139 ? 26.781 111.518 47.238 1.00 33.11 139 PRO D N 1
ATOM 6347 C CA . PRO D 1 139 ? 25.862 112.313 46.417 1.00 34.55 139 PRO D CA 1
ATOM 6348 C C . PRO D 1 139 ? 25.514 111.829 45.022 1.00 36.61 139 PRO D C 1
ATOM 6349 O O . PRO D 1 139 ? 26.276 111.102 44.389 1.00 36.13 139 PRO D O 1
ATOM 6353 N N . GLY D 1 140 ? 24.340 112.246 44.557 1.00 39.45 140 GLY D N 1
ATOM 6354 C CA . GLY D 1 140 ? 23.914 111.902 43.219 1.00 42.99 140 GLY D CA 1
ATOM 6355 C C . GLY D 1 140 ? 22.545 111.285 43.054 1.00 46.39 140 GLY D C 1
ATOM 6356 O O . GLY D 1 140 ? 21.824 111.612 42.105 1.00 46.62 140 GLY D O 1
ATOM 6357 N N . PHE D 1 141 ? 22.163 110.396 43.966 1.00 48.85 141 PHE D N 1
ATOM 6358 C CA . PHE D 1 141 ? 20.881 109.721 43.818 1.00 50.16 141 PHE D CA 1
ATOM 6359 C C . PHE D 1 141 ? 20.086 109.487 45.099 1.00 51.71 141 PHE D C 1
ATOM 6360 O O . PHE D 1 141 ? 20.494 109.871 46.200 1.00 51.68 141 PHE D O 1
ATOM 6368 N N . ALA D 1 142 ? 18.933 108.849 44.920 1.00 52.58 142 ALA D N 1
ATOM 6369 C CA . ALA D 1 142 ? 18.046 108.494 46.014 1.00 53.71 142 ALA D CA 1
ATOM 6370 C C . ALA D 1 142 ? 18.205 106.986 46.189 1.00 55.02 142 ALA D C 1
ATOM 6371 O O . ALA D 1 142 ? 18.591 106.288 45.248 1.00 55.18 142 ALA D O 1
ATOM 6373 N N . GLY D 1 143 ? 17.934 106.490 47.393 1.00 55.26 143 GLY D N 1
ATOM 6374 C CA . GLY D 1 143 ? 18.048 105.065 47.647 1.00 56.02 143 GLY D CA 1
ATOM 6375 C C . GLY D 1 143 ? 19.455 104.484 47.696 1.00 56.52 143 GLY D C 1
ATOM 6376 O O . GLY D 1 143 ? 19.675 103.349 47.267 1.00 56.64 143 GLY D O 1
ATOM 6377 N N . GLN D 1 144 ? 20.415 105.249 48.205 1.00 55.84 144 GLN D N 1
ATOM 6378 C CA . GLN D 1 144 ? 21.782 104.756 48.317 1.00 54.97 144 GLN D CA 1
ATOM 6379 C C . GLN D 1 144 ? 21.991 104.249 49.742 1.00 52.38 144 GLN D C 1
ATOM 6380 O O . GLN D 1 144 ? 21.265 104.643 50.654 1.00 53.12 144 GLN D O 1
ATOM 6386 N N . PRO D 1 145 ? 22.979 103.363 49.950 1.00 49.44 145 PRO D N 1
ATOM 6387 C CA . PRO D 1 145 ? 23.292 102.787 51.267 1.00 47.70 145 PRO D CA 1
ATOM 6388 C C . PRO D 1 145 ? 23.706 103.830 52.305 1.00 46.14 145 PRO D C 1
ATOM 6389 O O . PRO D 1 145 ? 24.551 104.683 52.032 1.00 45.99 145 PRO D O 1
ATOM 6393 N N . PHE D 1 146 ? 23.113 103.759 53.493 1.00 44.26 146 PHE D N 1
ATOM 6394 C CA . PHE D 1 146 ? 23.435 104.693 54.568 1.00 42.24 146 PHE D CA 1
ATOM 6395 C C . PHE D 1 146 ? 24.886 104.490 55.008 1.00 40.90 146 PHE D C 1
ATOM 6396 O O . PHE D 1 146 ? 25.381 103.366 55.022 1.00 41.67 146 PHE D O 1
ATOM 6404 N N . ILE D 1 147 ? 25.568 105.578 55.353 1.00 37.91 147 ILE D N 1
ATOM 6405 C CA . ILE D 1 147 ? 26.959 105.509 55.792 1.00 35.69 147 ILE D CA 1
ATOM 6406 C C . ILE D 1 147 ? 27.043 105.839 57.290 1.00 36.31 147 ILE D C 1
ATOM 6407 O O . ILE D 1 147 ? 27.157 106.999 57.680 1.00 35.84 147 ILE D O 1
ATOM 6412 N N . PRO D 1 148 ? 27.007 104.806 58.147 1.00 37.05 148 PRO D N 1
ATOM 6413 C CA . PRO D 1 148 ? 27.066 104.926 59.608 1.00 36.19 148 PRO D CA 1
ATOM 6414 C C . PRO D 1 148 ? 28.179 105.829 60.080 1.00 35.23 148 PRO D C 1
ATOM 6415 O O . PRO D 1 148 ? 28.003 106.597 61.025 1.00 35.62 148 PRO D O 1
ATOM 6419 N N . GLU D 1 149 ? 29.329 105.728 59.420 1.00 34.84 149 GLU D N 1
ATOM 6420 C CA . GLU D 1 149 ? 30.498 106.533 59.778 1.00 35.43 149 GLU D CA 1
ATOM 6421 C C . GLU D 1 149 ? 30.191 108.028 59.877 1.00 34.18 149 GLU D C 1
ATOM 6422 O O . GLU D 1 149 ? 30.875 108.765 60.590 1.00 33.66 149 GLU D O 1
ATOM 6428 N N . MET D 1 150 ? 29.161 108.474 59.165 1.00 33.05 150 MET D N 1
ATOM 6429 C CA . MET D 1 150 ? 28.794 109.880 59.184 1.00 32.78 150 MET D CA 1
ATOM 6430 C C . MET D 1 150 ? 28.201 110.335 60.522 1.00 32.71 150 MET D C 1
ATOM 6431 O O . MET D 1 150 ? 28.090 111.529 60.780 1.00 31.85 150 MET D O 1
ATOM 6436 N N . LEU D 1 151 ? 27.828 109.390 61.379 1.00 34.08 151 LEU D N 1
ATOM 6437 C CA . LEU D 1 151 ? 27.278 109.763 62.679 1.00 34.18 151 LEU D CA 1
ATOM 6438 C C . LEU D 1 151 ? 28.319 110.553 63.464 1.00 34.12 151 LEU D C 1
ATOM 6439 O O . LEU D 1 151 ? 27.978 111.521 64.140 1.00 33.45 151 LEU D O 1
ATOM 6444 N N . ASP D 1 152 ? 29.584 110.154 63.355 1.00 35.61 152 ASP D N 1
ATOM 6445 C CA . ASP D 1 152 ? 30.666 110.859 64.044 1.00 38.12 152 ASP D CA 1
ATOM 6446 C C . ASP D 1 152 ? 30.786 112.290 63.542 1.00 37.43 152 ASP D C 1
ATOM 6447 O O . ASP D 1 152 ? 31.081 113.205 64.312 1.00 38.73 152 ASP D O 1
ATOM 6452 N N . LYS D 1 153 ? 30.565 112.481 62.247 1.00 36.57 153 LYS D N 1
ATOM 6453 C CA . LYS D 1 153 ? 30.651 113.810 61.663 1.00 36.46 153 LYS D CA 1
ATOM 6454 C C . LYS D 1 153 ? 29.548 114.694 62.239 1.00 36.55 153 LYS D C 1
ATOM 6455 O O . LYS D 1 153 ? 29.786 115.857 62.569 1.00 35.94 153 LYS D O 1
ATOM 6461 N N . L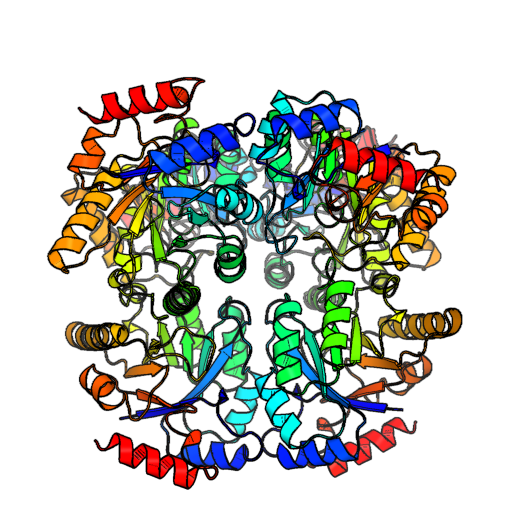EU D 1 154 ? 28.345 114.142 62.366 1.00 37.09 154 LEU D N 1
ATOM 6462 C CA . LEU D 1 154 ? 27.238 114.904 62.928 1.00 38.76 154 LEU D CA 1
ATOM 6463 C C . LEU D 1 154 ? 27.608 115.351 64.341 1.00 39.18 154 LEU D C 1
ATOM 6464 O O . LEU D 1 154 ? 27.472 116.527 64.684 1.00 39.42 154 LEU D O 1
ATOM 6469 N N . ALA D 1 155 ? 28.094 114.412 65.147 1.00 38.57 155 ALA D N 1
ATOM 6470 C CA . ALA D 1 155 ? 28.492 114.701 66.521 1.00 38.05 155 ALA D CA 1
ATOM 6471 C C . ALA D 1 155 ? 29.577 115.768 66.583 1.00 38.43 155 ALA D C 1
ATOM 6472 O O . ALA D 1 155 ? 29.504 116.688 67.400 1.00 39.88 155 ALA D O 1
ATOM 6474 N N . GLU D 1 156 ? 30.584 115.645 65.725 1.00 37.85 156 GLU D N 1
ATOM 6475 C CA . GLU D 1 156 ? 31.680 116.608 65.706 1.00 38.98 156 GLU D CA 1
ATOM 6476 C C . GLU D 1 156 ? 31.138 117.992 65.383 1.00 38.80 156 GLU D C 1
ATOM 6477 O O . GLU D 1 156 ? 31.581 118.999 65.939 1.00 37.43 156 GLU D O 1
ATOM 6483 N N . LEU D 1 157 ? 30.166 118.025 64.479 1.00 39.72 157 LEU D N 1
ATOM 6484 C CA . LEU D 1 157 ? 29.545 119.270 64.052 1.00 39.89 157 LEU D CA 1
ATOM 6485 C C . LEU D 1 157 ? 28.805 119.922 65.217 1.00 40.78 157 LEU D C 1
ATOM 6486 O O . LEU D 1 157 ? 28.842 121.138 65.381 1.00 40.46 157 LEU D O 1
ATOM 6491 N N . LYS D 1 158 ? 28.141 119.107 66.031 1.00 41.61 158 LYS D N 1
ATOM 6492 C CA . LYS D 1 158 ? 27.412 119.615 67.185 1.00 42.46 158 LYS D CA 1
ATOM 6493 C C . LYS D 1 158 ? 28.397 120.135 68.234 1.00 42.97 158 LYS D C 1
ATOM 6494 O O . LYS D 1 158 ? 28.208 121.217 68.803 1.00 42.65 158 LYS D O 1
ATOM 6500 N N . ALA D 1 159 ? 29.448 119.361 68.486 1.00 42.14 159 ALA D N 1
ATOM 6501 C CA . ALA D 1 159 ? 30.454 119.751 69.460 1.00 42.18 159 ALA D CA 1
ATOM 6502 C C . ALA D 1 159 ? 31.100 121.061 69.027 1.00 42.15 159 ALA D C 1
ATOM 6503 O O . ALA D 1 159 ? 31.272 121.975 69.826 1.00 42.61 159 ALA D O 1
ATOM 6505 N N . TRP D 1 160 ? 31.449 121.146 67.750 1.00 43.09 160 TRP D N 1
ATOM 6506 C CA . TRP D 1 160 ? 32.080 122.345 67.206 1.00 43.97 160 TRP D CA 1
ATOM 6507 C C . TRP D 1 160 ? 31.192 123.567 67.441 1.00 44.15 160 TRP D C 1
ATOM 6508 O O . TRP D 1 160 ? 31.662 124.619 67.869 1.00 43.11 160 TRP D O 1
ATOM 6519 N N . ARG D 1 161 ? 29.904 123.417 67.157 1.00 45.12 161 ARG D N 1
ATOM 6520 C CA . ARG D 1 161 ? 28.955 124.506 67.325 1.00 47.04 161 ARG D CA 1
ATOM 6521 C C . ARG D 1 161 ? 28.906 125.017 68.772 1.00 49.92 161 ARG D C 1
ATOM 6522 O O . ARG D 1 161 ? 28.888 126.226 69.010 1.00 50.78 161 ARG D O 1
ATOM 6530 N N . GLU D 1 162 ? 28.884 124.101 69.734 1.00 51.74 162 GLU D N 1
ATOM 6531 C CA . GLU D 1 162 ? 28.842 124.483 71.139 1.00 53.89 162 GLU D CA 1
ATOM 6532 C C . GLU D 1 162 ? 30.149 125.149 71.545 1.00 54.06 162 GLU D C 1
ATOM 6533 O O . GLU D 1 162 ? 30.157 126.264 72.055 1.00 53.14 162 GLU D O 1
ATOM 6539 N N . ARG D 1 163 ? 31.257 124.464 71.301 1.00 54.91 163 ARG D N 1
ATOM 6540 C CA . ARG D 1 163 ? 32.571 124.981 71.645 1.00 56.44 163 ARG D CA 1
ATOM 6541 C C . ARG D 1 163 ? 32.870 126.354 71.049 1.00 56.41 163 ARG D C 1
ATOM 6542 O O . ARG D 1 163 ? 33.580 127.155 71.653 1.00 57.30 163 ARG D O 1
ATOM 6550 N N . GLU D 1 164 ? 32.324 126.635 69.874 1.00 56.33 164 GLU D N 1
ATOM 6551 C CA . GLU D 1 164 ? 32.580 127.909 69.212 1.00 56.21 164 GLU D CA 1
ATOM 6552 C C . GLU D 1 164 ? 31.466 128.930 69.409 1.00 54.85 164 GLU D C 1
ATOM 6553 O O . GLU D 1 164 ? 31.599 130.084 69.015 1.00 53.43 164 GLU D O 1
ATOM 6559 N N . GLY D 1 165 ? 30.366 128.498 70.015 1.00 54.01 165 GLY D N 1
ATOM 6560 C CA . GLY D 1 165 ? 29.250 129.396 70.248 1.00 52.97 165 GLY D CA 1
ATOM 6561 C C . GLY D 1 165 ? 28.545 129.810 68.972 1.00 52.69 165 GLY D C 1
ATOM 6562 O O . GLY D 1 165 ? 28.134 130.960 68.830 1.00 53.00 165 GLY D O 1
ATOM 6563 N N . LEU D 1 166 ? 28.396 128.871 68.043 1.00 51.62 166 LEU D N 1
ATOM 6564 C CA . LEU D 1 166 ? 27.740 129.158 66.775 1.00 50.45 166 LEU D CA 1
ATOM 6565 C C . LEU D 1 166 ? 26.268 128.779 66.829 1.00 49.73 166 LEU D C 1
ATOM 6566 O O . LEU D 1 166 ? 25.826 128.126 67.773 1.00 49.85 166 LEU D O 1
ATOM 6571 N N . GLU D 1 167 ? 25.506 129.187 65.820 1.00 48.97 167 GLU D N 1
ATOM 6572 C CA . GLU D 1 167 ? 24.075 128.911 65.817 1.00 49.06 167 GLU D CA 1
ATOM 6573 C C . GLU D 1 167 ? 23.537 128.189 64.593 1.00 46.70 167 GLU D C 1
ATOM 6574 O O . GLU D 1 167 ? 22.329 128.193 64.360 1.00 46.97 167 GLU D O 1
ATOM 6580 N N . TYR D 1 168 ? 24.408 127.563 63.812 1.00 43.97 168 TYR D N 1
ATOM 6581 C CA . TYR D 1 168 ? 23.936 126.879 62.617 1.00 41.18 168 TYR D CA 1
ATOM 6582 C C . TYR D 1 168 ? 23.113 125.639 62.909 1.00 40.75 168 TYR D C 1
ATOM 6583 O O . TYR D 1 168 ? 23.322 124.968 63.916 1.00 40.17 168 TYR D O 1
ATOM 6592 N N . GLU D 1 169 ? 22.158 125.357 62.028 1.00 40.54 169 GLU D N 1
ATOM 6593 C CA . GLU D 1 169 ? 21.328 124.170 62.156 1.00 40.24 169 GLU D CA 1
ATOM 6594 C C . GLU D 1 169 ? 22.095 123.037 61.494 1.00 40.56 169 GLU D C 1
ATOM 6595 O O . GLU D 1 169 ? 22.822 123.266 60.529 1.00 41.47 169 GLU D O 1
ATOM 6601 N N . ILE D 1 170 ? 21.939 121.824 62.013 1.00 39.77 170 ILE D N 1
ATOM 6602 C CA . ILE D 1 170 ? 22.618 120.656 61.466 1.00 39.00 170 ILE D CA 1
ATOM 6603 C C . ILE D 1 170 ? 21.621 119.788 60.693 1.00 38.49 170 ILE D C 1
ATOM 6604 O O . ILE D 1 170 ? 20.679 119.248 61.268 1.00 38.43 170 ILE D O 1
ATOM 6609 N N . GLU D 1 171 ? 21.845 119.664 59.384 1.00 37.02 171 GLU D N 1
ATOM 6610 C CA . GLU D 1 171 ? 20.954 118.912 58.500 1.00 36.91 171 GLU D CA 1
ATOM 6611 C C . GLU D 1 171 ? 21.555 117.576 58.065 1.00 35.99 171 GLU D C 1
ATOM 6612 O O . GLU D 1 171 ? 22.771 117.416 58.028 1.00 33.65 171 GLU D O 1
ATOM 6618 N N . VAL D 1 172 ? 20.691 116.620 57.737 1.00 36.10 172 VAL D N 1
ATOM 6619 C CA . VAL D 1 172 ? 21.136 115.305 57.294 1.00 37.40 172 VAL D CA 1
ATOM 6620 C C . VAL D 1 172 ? 20.568 115.037 55.906 1.00 38.11 172 VAL D C 1
ATOM 6621 O O . VAL D 1 172 ? 19.386 115.280 55.660 1.00 37.84 172 VAL D O 1
ATOM 6625 N N . ASP D 1 173 ? 21.408 114.544 54.998 1.00 39.72 173 ASP D N 1
ATOM 6626 C CA . ASP D 1 173 ? 20.963 114.256 53.632 1.00 41.59 173 ASP D CA 1
ATOM 6627 C C . ASP D 1 173 ? 21.370 112.871 53.165 1.00 42.80 173 ASP D C 1
ATOM 6628 O O . ASP D 1 173 ? 22.556 112.588 52.988 1.00 43.19 173 ASP D O 1
ATOM 6633 N N . GLY D 1 174 ? 20.381 112.011 52.951 1.00 45.50 174 GLY D N 1
ATOM 6634 C CA . GLY D 1 174 ? 20.673 110.665 52.492 1.00 48.41 174 GLY D CA 1
ATOM 6635 C C . GLY D 1 174 ? 20.130 109.594 53.413 1.00 50.65 174 GLY D C 1
ATOM 6636 O O . GLY D 1 174 ? 20.547 109.473 54.566 1.00 51.81 174 GLY D O 1
ATOM 6637 N N . SER D 1 175 ? 19.190 108.812 52.896 1.00 51.86 175 SER D N 1
ATOM 6638 C CA . SER D 1 175 ? 18.564 107.733 53.651 1.00 52.57 175 SER D CA 1
ATOM 6639 C C . SER D 1 175 ? 18.083 108.098 55.057 1.00 51.70 175 SER D C 1
ATOM 6640 O O . SER D 1 175 ? 18.420 107.420 56.028 1.00 52.06 175 SER D O 1
ATOM 6643 N N . CYS D 1 176 ? 17.307 109.176 55.162 1.00 50.28 176 CYS D N 1
ATOM 6644 C CA . CYS D 1 176 ? 16.729 109.566 56.442 1.00 49.57 176 CYS D CA 1
ATOM 6645 C C . CYS D 1 176 ? 15.420 108.806 56.486 1.00 48.79 176 CYS D C 1
ATOM 6646 O O . CYS D 1 176 ? 14.453 109.183 55.834 1.00 48.21 176 CYS D O 1
ATOM 6649 N N . ASN D 1 177 ? 15.394 107.721 57.245 1.00 48.77 177 ASN D N 1
ATOM 6650 C CA . ASN D 1 177 ? 14.194 106.913 57.336 1.00 48.85 177 ASN D CA 1
ATOM 6651 C C . ASN D 1 177 ? 14.068 106.264 58.707 1.00 48.15 177 ASN D C 1
ATOM 6652 O O . ASN D 1 177 ? 14.899 106.482 59.593 1.00 45.78 177 ASN D O 1
ATOM 6657 N N . GLN D 1 178 ? 13.022 105.462 58.866 1.00 47.95 178 GLN D N 1
ATOM 6658 C CA . GLN D 1 178 ? 12.759 104.780 60.124 1.00 49.28 178 GLN D CA 1
ATOM 6659 C C . GLN D 1 178 ? 13.987 104.098 60.720 1.00 48.40 178 GLN D C 1
ATOM 6660 O O . GLN D 1 178 ? 14.183 104.107 61.935 1.00 48.10 178 GLN D O 1
ATOM 6666 N N . ALA D 1 179 ? 14.818 103.515 59.865 1.00 46.64 179 ALA D N 1
ATOM 6667 C CA . ALA D 1 179 ? 16.006 102.821 60.334 1.00 46.27 179 ALA D CA 1
ATOM 6668 C C . ALA D 1 179 ? 17.128 103.741 60.821 1.00 46.51 179 ALA D C 1
ATOM 6669 O O . ALA D 1 179 ? 18.076 103.280 61.454 1.00 46.90 179 ALA D O 1
ATOM 6671 N N . THR D 1 180 ? 17.026 105.037 60.552 1.00 46.86 180 THR D N 1
ATOM 6672 C CA . THR D 1 180 ? 18.086 105.950 60.963 1.00 46.94 180 THR D CA 1
ATOM 6673 C C . THR D 1 180 ? 17.687 107.144 61.835 1.00 47.28 180 THR D C 1
ATOM 6674 O O . THR D 1 180 ? 18.548 107.755 62.474 1.00 47.95 180 THR D O 1
ATOM 6678 N N . TYR D 1 181 ? 16.400 107.477 61.874 1.00 47.31 181 TYR D N 1
ATOM 6679 C CA . TYR D 1 181 ? 15.928 108.618 62.669 1.00 47.48 181 TYR D CA 1
ATOM 6680 C C . TYR D 1 181 ? 16.573 108.717 64.050 1.00 48.30 181 TYR D C 1
ATOM 6681 O O . TYR D 1 181 ? 17.141 109.752 64.410 1.00 48.08 181 TYR D O 1
ATOM 6690 N N . GLU D 1 182 ? 16.483 107.633 64.815 1.00 49.73 182 GLU D N 1
ATOM 6691 C CA . GLU D 1 182 ? 17.023 107.582 66.170 1.00 50.30 182 GLU D CA 1
ATOM 6692 C C . GLU D 1 182 ? 18.504 107.923 66.260 1.00 49.17 182 GLU D C 1
ATOM 6693 O O . GLU D 1 182 ? 18.891 108.861 66.964 1.00 49.61 182 GLU D O 1
ATOM 6699 N N . LYS D 1 183 ? 19.332 107.167 65.548 1.00 47.58 183 LYS D N 1
ATOM 6700 C CA . LYS D 1 183 ? 20.772 107.400 65.561 1.00 47.00 183 LYS D CA 1
ATOM 6701 C C . LYS D 1 183 ? 21.115 108.832 65.148 1.00 45.70 183 LYS D C 1
ATOM 6702 O O . LYS D 1 183 ? 21.989 109.468 65.741 1.00 45.57 183 LYS D O 1
ATOM 6708 N N . LEU D 1 184 ? 20.421 109.336 64.131 1.00 43.88 184 LEU D N 1
ATOM 6709 C CA . LEU D 1 184 ? 20.671 110.687 63.638 1.00 41.98 184 LEU D CA 1
ATOM 6710 C C . LEU D 1 184 ? 20.371 111.757 64.683 1.00 41.47 184 LEU D C 1
ATOM 6711 O O . LEU D 1 184 ? 21.140 112.703 64.851 1.00 40.47 184 LEU D O 1
ATOM 6716 N N . MET D 1 185 ? 19.254 111.606 65.385 1.00 42.12 185 MET D N 1
ATOM 6717 C CA . MET D 1 185 ? 18.888 112.570 66.415 1.00 43.12 185 MET D CA 1
ATOM 6718 C C . MET D 1 185 ? 19.886 112.506 67.561 1.00 42.55 185 MET D C 1
ATOM 6719 O O . MET D 1 185 ? 20.301 113.535 68.091 1.00 43.06 185 MET D O 1
ATOM 6724 N N . ALA D 1 186 ? 20.278 111.291 67.930 1.00 41.76 186 ALA D N 1
ATOM 6725 C CA . ALA D 1 186 ? 21.230 111.096 69.014 1.00 41.43 186 ALA D CA 1
ATOM 6726 C C . ALA D 1 186 ? 22.566 111.729 68.659 1.00 41.93 186 ALA D C 1
ATOM 6727 O O . ALA D 1 186 ? 23.253 112.283 69.525 1.00 42.12 186 ALA D O 1
ATOM 6729 N N . ALA D 1 187 ? 22.927 111.645 67.381 1.00 41.17 187 ALA D N 1
ATOM 6730 C CA . ALA D 1 187 ? 24.185 112.202 66.903 1.00 41.07 187 ALA D CA 1
ATOM 6731 C C . ALA D 1 187 ? 24.182 113.733 66.891 1.00 41.15 187 ALA D C 1
ATOM 6732 O O . ALA D 1 187 ? 25.245 114.349 66.988 1.00 41.36 187 ALA D O 1
ATOM 6734 N N . GLY D 1 188 ? 23.005 114.346 66.760 1.00 40.69 188 GLY D N 1
ATOM 6735 C CA . GLY D 1 188 ? 22.939 115.800 66.787 1.00 41.65 188 GLY D CA 1
ATOM 6736 C C . GLY D 1 188 ? 22.182 116.520 65.681 1.00 42.26 188 GLY D C 1
ATOM 6737 O O . GLY D 1 188 ? 22.223 117.752 65.591 1.00 40.45 188 GLY D O 1
ATOM 6738 N N . ALA D 1 189 ? 21.484 115.763 64.843 1.00 42.54 189 ALA D N 1
ATOM 6739 C CA . ALA D 1 189 ? 20.732 116.344 63.741 1.00 42.79 189 ALA D CA 1
ATOM 6740 C C . ALA D 1 189 ? 19.587 117.256 64.191 1.00 43.07 189 ALA D C 1
ATOM 6741 O O . ALA D 1 189 ? 18.907 116.979 65.181 1.00 44.15 189 ALA D O 1
ATOM 6743 N N . ASP D 1 190 ? 19.383 118.340 63.445 1.00 41.91 190 ASP D N 1
ATOM 6744 C CA . ASP D 1 190 ? 18.316 119.303 63.717 1.00 41.42 190 ASP D CA 1
ATOM 6745 C C . ASP D 1 190 ? 17.293 119.261 62.588 1.00 40.47 190 ASP D C 1
ATOM 6746 O O . ASP D 1 190 ? 16.103 119.523 62.796 1.00 40.26 190 ASP D O 1
ATOM 6751 N N . VAL D 1 191 ? 17.770 118.940 61.388 1.00 37.92 191 VAL D N 1
ATOM 6752 C CA . VAL D 1 191 ? 16.900 118.877 60.230 1.00 36.58 191 VAL D CA 1
ATOM 6753 C C . VAL D 1 191 ? 17.058 117.579 59.462 1.00 35.90 191 VAL D C 1
ATOM 6754 O O . VAL D 1 191 ? 18.156 117.064 59.314 1.00 36.44 191 VAL D O 1
ATOM 6758 N N . PHE D 1 192 ? 15.943 117.061 58.967 1.00 37.36 192 PHE D N 1
ATOM 6759 C CA . PHE D 1 192 ? 15.931 115.829 58.198 1.00 39.23 192 PHE D CA 1
ATOM 6760 C C . PHE D 1 192 ? 15.519 116.134 56.768 1.00 40.46 192 PHE D C 1
ATOM 6761 O O . PHE D 1 192 ? 14.467 116.736 56.542 1.00 41.42 192 PHE D O 1
ATOM 6769 N N . ILE D 1 193 ? 16.343 115.742 55.804 1.00 40.16 193 ILE D N 1
ATOM 6770 C CA . ILE D 1 193 ? 15.973 115.917 54.412 1.00 39.76 193 ILE D CA 1
ATOM 6771 C C . ILE D 1 193 ? 15.304 114.583 54.138 1.00 39.74 193 ILE D C 1
ATOM 6772 O O . ILE D 1 193 ? 15.944 113.536 54.171 1.00 40.88 193 ILE D O 1
ATOM 6777 N N . VAL D 1 194 ? 14.007 114.618 53.897 1.00 40.22 194 VAL D N 1
ATOM 6778 C CA . VAL D 1 194 ? 13.271 113.397 53.680 1.00 41.29 194 VAL D CA 1
ATOM 6779 C C . VAL D 1 194 ? 12.942 113.156 52.212 1.00 42.47 194 VAL D C 1
ATOM 6780 O O . VAL D 1 194 ? 12.403 114.028 51.530 1.00 41.65 194 VAL D O 1
ATOM 6784 N N . GLY D 1 195 ? 13.281 111.963 51.732 1.00 43.29 195 GLY D N 1
ATOM 6785 C CA . GLY D 1 195 ? 13.038 111.623 50.344 1.00 45.92 195 GLY D CA 1
ATOM 6786 C C . GLY D 1 195 ? 12.074 110.476 50.115 1.00 47.75 195 GLY D C 1
ATOM 6787 O O . GLY D 1 195 ? 10.993 110.428 50.702 1.00 48.27 195 GLY D O 1
ATOM 6788 N N . THR D 1 196 ? 12.467 109.541 49.259 1.00 49.48 196 THR D N 1
ATOM 6789 C CA . THR D 1 196 ? 11.607 108.409 48.943 1.00 50.88 196 THR D CA 1
ATOM 6790 C C . THR D 1 196 ? 11.391 107.436 50.102 1.00 51.62 196 THR D C 1
ATOM 6791 O O . THR D 1 196 ? 10.254 107.103 50.428 1.00 51.97 196 THR D O 1
ATOM 6795 N N . SER D 1 197 ? 12.469 106.986 50.732 1.00 50.98 197 SER D N 1
ATOM 6796 C CA . SER D 1 197 ? 12.331 106.022 51.815 1.00 51.53 197 SER D CA 1
ATOM 6797 C C . SER D 1 197 ? 11.744 106.587 53.105 1.00 51.98 197 SER D C 1
ATOM 6798 O O . SER D 1 197 ? 11.128 105.859 53.883 1.00 52.75 197 SER D O 1
ATOM 6801 N N . GLY D 1 198 ? 11.920 107.881 53.334 1.00 52.55 198 GLY D N 1
ATOM 6802 C CA . GLY D 1 198 ? 11.400 108.466 54.557 1.00 52.23 198 GLY D CA 1
ATOM 6803 C C . GLY D 1 198 ? 10.014 109.083 54.469 1.00 52.41 198 GLY D C 1
ATOM 6804 O O . GLY D 1 198 ? 9.308 109.172 55.479 1.00 51.65 198 GLY D O 1
ATOM 6805 N N . LEU D 1 199 ? 9.612 109.501 53.271 1.00 51.75 199 LEU D N 1
ATOM 6806 C CA . LEU D 1 199 ? 8.313 110.136 53.098 1.00 51.49 199 LEU D CA 1
ATOM 6807 C C . LEU D 1 199 ? 7.448 109.588 51.971 1.00 52.10 199 LEU D C 1
ATOM 6808 O O . LEU D 1 199 ? 6.560 108.768 52.192 1.00 52.09 199 LEU D O 1
ATOM 6813 N N . PHE D 1 200 ? 7.719 110.061 50.763 1.00 52.92 200 PHE D N 1
ATOM 6814 C CA . PHE D 1 200 ? 6.970 109.692 49.567 1.00 54.76 200 PHE D CA 1
ATOM 6815 C C . PHE D 1 200 ? 6.548 108.234 49.368 1.00 56.95 200 PHE D C 1
ATOM 6816 O O . PHE D 1 200 ? 5.462 107.976 48.851 1.00 57.13 200 PHE D O 1
ATOM 6824 N N . ASN D 1 201 ? 7.384 107.284 49.774 1.00 60.37 201 ASN D N 1
ATOM 6825 C CA . ASN D 1 201 ? 7.061 105.861 49.617 1.00 63.01 201 ASN D CA 1
ATOM 6826 C C . ASN D 1 201 ? 5.904 105.360 50.482 1.00 63.86 201 ASN D C 1
ATOM 6827 O O . ASN D 1 201 ? 5.094 104.550 50.036 1.00 63.91 201 ASN D O 1
ATOM 6832 N N . HIS D 1 202 ? 5.837 105.844 51.718 1.00 65.24 202 HIS D N 1
ATOM 6833 C CA . HIS D 1 202 ? 4.810 105.435 52.672 1.00 66.84 202 HIS D CA 1
ATOM 6834 C C . HIS D 1 202 ? 3.366 105.429 52.176 1.00 67.74 202 HIS D C 1
ATOM 6835 O O . HIS D 1 202 ? 2.546 104.655 52.675 1.00 68.32 202 HIS D O 1
ATOM 6842 N N . ALA D 1 203 ? 3.046 106.277 51.205 1.00 68.55 203 ALA D N 1
ATOM 6843 C CA . ALA D 1 203 ? 1.685 106.328 50.676 1.00 69.52 203 ALA D CA 1
ATOM 6844 C C . ALA D 1 203 ? 1.608 107.177 49.420 1.00 70.48 203 ALA D C 1
ATOM 6845 O O . ALA D 1 203 ? 2.384 108.114 49.246 1.00 70.92 203 ALA D O 1
ATOM 6847 N N . GLU D 1 204 ? 0.665 106.846 48.547 1.00 72.03 204 GLU D N 1
ATOM 6848 C CA . GLU D 1 204 ? 0.490 107.581 47.303 1.00 73.55 204 GLU D CA 1
ATOM 6849 C C . GLU D 1 204 ? -0.060 108.977 47.590 1.00 73.31 204 GLU D C 1
ATOM 6850 O O . GLU D 1 204 ? 0.239 109.938 46.882 1.00 73.30 204 GLU D O 1
ATOM 6856 N N . ASN D 1 205 ? -0.869 109.078 48.636 1.00 73.28 205 ASN D N 1
ATOM 6857 C CA . ASN D 1 205 ? -1.442 110.353 49.038 1.00 72.97 205 ASN D CA 1
ATOM 6858 C C . ASN D 1 205 ? -0.431 110.952 50.018 1.00 71.63 205 ASN D C 1
ATOM 6859 O O . ASN D 1 205 ? -0.059 110.305 50.999 1.00 71.50 205 ASN D O 1
ATOM 6864 N N . ILE D 1 206 ? 0.014 112.180 49.759 1.00 69.75 206 ILE D N 1
ATOM 6865 C CA . ILE D 1 206 ? 1.020 112.807 50.616 1.00 67.69 206 ILE D CA 1
ATOM 6866 C C . ILE D 1 206 ? 0.611 113.092 52.066 1.00 67.52 206 ILE D C 1
ATOM 6867 O O . ILE D 1 206 ? 1.469 113.143 52.946 1.00 67.61 206 ILE D O 1
ATOM 6872 N N . ASP D 1 207 ? -0.684 113.267 52.324 1.00 68.09 207 ASP D N 1
ATOM 6873 C CA . ASP D 1 207 ? -1.163 113.531 53.688 1.00 68.16 207 ASP D CA 1
ATOM 6874 C C . ASP D 1 207 ? -0.838 112.314 54.535 1.00 66.78 207 ASP D C 1
ATOM 6875 O O . ASP D 1 207 ? -0.252 112.412 55.616 1.00 65.16 207 ASP D O 1
ATOM 6880 N N . GLU D 1 208 ? -1.253 111.164 54.017 1.00 66.05 208 GLU D N 1
ATOM 6881 C CA . GLU D 1 208 ? -1.043 109.886 54.669 1.00 65.12 208 GLU D CA 1
ATOM 6882 C C . GLU D 1 208 ? 0.449 109.639 54.882 1.00 64.19 208 GLU D C 1
ATOM 6883 O O . GLU D 1 208 ? 0.881 109.279 55.980 1.00 63.83 208 GLU D O 1
ATOM 6889 N N . ALA D 1 209 ? 1.231 109.846 53.827 1.00 62.62 209 ALA D N 1
ATOM 6890 C CA . ALA D 1 209 ? 2.671 109.644 53.890 1.00 61.19 209 ALA D CA 1
ATOM 6891 C C . ALA D 1 209 ? 3.287 110.478 55.001 1.00 60.51 209 ALA D C 1
ATOM 6892 O O . ALA D 1 209 ? 4.114 109.993 55.770 1.00 60.32 209 ALA D O 1
ATOM 6894 N N . TRP D 1 210 ? 2.874 111.737 55.088 1.00 59.90 210 TRP D N 1
ATOM 6895 C CA . TRP D 1 210 ? 3.402 112.634 56.105 1.00 59.91 210 TRP D CA 1
ATOM 6896 C C . TRP D 1 210 ? 3.048 112.162 57.506 1.00 60.12 210 TRP D C 1
ATOM 6897 O O . TRP D 1 210 ? 3.857 112.269 58.430 1.00 59.88 210 TRP D O 1
ATOM 6908 N N . ARG D 1 211 ? 1.837 111.633 57.650 1.00 60.16 211 ARG D N 1
ATOM 6909 C CA . ARG D 1 211 ? 1.360 111.140 58.936 1.00 60.05 211 ARG D CA 1
ATOM 6910 C C . ARG D 1 211 ? 2.272 110.013 59.403 1.00 58.34 211 ARG D C 1
ATOM 6911 O O . ARG D 1 211 ? 2.824 110.056 60.505 1.00 59.31 211 ARG D O 1
ATOM 6919 N N . ILE D 1 212 ? 2.422 109.009 58.546 1.00 56.10 212 ILE D N 1
ATOM 6920 C CA . ILE D 1 212 ? 3.248 107.848 58.830 1.00 53.66 212 ILE D CA 1
ATOM 6921 C C . ILE D 1 212 ? 4.670 108.255 59.204 1.00 53.32 212 ILE D C 1
ATOM 6922 O O . ILE D 1 212 ? 5.256 107.709 60.144 1.00 53.21 212 ILE D O 1
ATOM 6927 N N . MET D 1 213 ? 5.218 109.216 58.468 1.00 51.60 213 MET D N 1
ATOM 6928 C CA . MET D 1 213 ? 6.565 109.700 58.729 1.00 50.23 213 MET D CA 1
ATOM 6929 C C . MET D 1 213 ? 6.620 110.354 60.106 1.00 50.27 213 MET D C 1
ATOM 6930 O O . MET D 1 213 ? 7.457 110.009 60.941 1.00 50.08 213 MET D O 1
ATOM 6935 N N . THR D 1 214 ? 5.717 111.301 60.336 1.00 51.05 214 THR D N 1
ATOM 6936 C CA . THR D 1 214 ? 5.658 112.018 61.605 1.00 51.42 214 THR D CA 1
ATOM 6937 C C . THR D 1 214 ? 5.589 111.063 62.787 1.00 51.34 214 THR D C 1
ATOM 6938 O O . THR D 1 214 ? 6.246 111.280 63.805 1.00 51.94 214 THR D O 1
ATOM 6942 N N . ALA D 1 215 ? 4.797 110.006 62.641 1.00 51.06 215 ALA D N 1
ATOM 6943 C CA . ALA D 1 215 ? 4.644 109.008 63.691 1.00 52.13 215 ALA D CA 1
ATOM 6944 C C . ALA D 1 215 ? 5.959 108.274 63.944 1.00 52.76 215 ALA D C 1
ATOM 6945 O O . ALA D 1 215 ? 6.351 108.067 65.095 1.00 52.69 215 ALA D O 1
ATOM 6947 N N . GLN D 1 216 ? 6.639 107.884 62.867 1.00 53.14 216 GLN D N 1
ATOM 6948 C CA . GLN D 1 216 ? 7.907 107.169 62.989 1.00 53.61 216 GLN D CA 1
ATOM 6949 C C . GLN D 1 216 ? 8.981 108.044 63.613 1.00 54.22 216 GLN D C 1
ATOM 6950 O O . GLN D 1 216 ? 9.864 107.550 64.314 1.00 53.57 216 GLN D O 1
ATOM 6956 N N . ILE D 1 217 ? 8.899 109.348 63.363 1.00 55.27 217 ILE D N 1
ATOM 6957 C CA . ILE D 1 217 ? 9.867 110.280 63.923 1.00 57.52 217 ILE D CA 1
ATOM 6958 C C . ILE D 1 217 ? 9.697 110.328 65.437 1.00 58.12 217 ILE D C 1
ATOM 6959 O O . ILE D 1 217 ? 10.677 110.467 66.168 1.00 58.09 217 ILE D O 1
ATOM 6964 N N . LEU D 1 218 ? 8.453 110.209 65.902 1.00 59.26 218 LEU D N 1
ATOM 6965 C CA . LEU D 1 218 ? 8.160 110.235 67.335 1.00 60.06 218 LEU D CA 1
ATOM 6966 C C . LEU D 1 218 ? 9.103 109.373 68.164 1.00 60.19 218 LEU D C 1
ATOM 6967 O O . LEU D 1 218 ? 9.501 109.762 69.263 1.00 60.53 218 LEU D O 1
ATOM 6972 N N . ALA D 1 219 ? 9.457 108.200 67.650 1.00 60.38 219 ALA D N 1
ATOM 6973 C CA . ALA D 1 219 ? 10.394 107.344 68.366 1.00 59.79 219 ALA D CA 1
ATOM 6974 C C . ALA D 1 219 ? 11.814 107.869 68.088 1.00 60.03 219 ALA D C 1
ATOM 6975 O O . ALA D 1 219 ? 12.395 108.550 68.973 1.00 59.44 219 ALA D O 1
ATOM 6977 N N . MET E 1 1 ? 47.965 149.555 2.564 1.00 46.15 1 MET E N 1
ATOM 6978 C CA . MET E 1 1 ? 48.370 148.356 3.367 1.00 47.05 1 MET E CA 1
ATOM 6979 C C . MET E 1 1 ? 48.432 148.699 4.861 1.00 45.80 1 MET E C 1
ATOM 6980 O O . MET E 1 1 ? 49.381 149.343 5.310 1.00 47.00 1 MET E O 1
ATOM 6985 N N . LYS E 1 2 ? 47.430 148.256 5.623 1.00 43.02 2 LYS E N 1
ATOM 6986 C CA . LYS E 1 2 ? 47.351 148.537 7.059 1.00 39.36 2 LYS E CA 1
ATOM 6987 C C . LYS E 1 2 ? 48.320 147.748 7.941 1.00 36.36 2 LYS E C 1
ATOM 6988 O O . LYS E 1 2 ? 48.689 146.621 7.624 1.00 34.73 2 LYS E O 1
ATOM 6994 N N . ILE E 1 3 ? 48.731 148.366 9.047 1.00 34.85 3 ILE E N 1
ATOM 6995 C CA . ILE E 1 3 ? 49.677 147.755 9.978 1.00 34.91 3 ILE E CA 1
ATOM 6996 C C . ILE E 1 3 ? 49.122 147.650 11.399 1.00 33.98 3 ILE E C 1
ATOM 6997 O O . ILE E 1 3 ? 48.529 148.597 11.918 1.00 33.10 3 ILE E O 1
ATOM 7002 N N . SER E 1 4 ? 49.335 146.495 12.024 1.00 34.31 4 SER E N 1
ATOM 7003 C CA . SER E 1 4 ? 48.868 146.250 13.386 1.00 33.71 4 SER E CA 1
ATOM 7004 C C . SER E 1 4 ? 49.990 145.618 14.198 1.00 32.29 4 SER E C 1
ATOM 7005 O O . SER E 1 4 ? 50.166 144.403 14.191 1.00 31.47 4 SER E O 1
ATOM 7008 N N . PRO E 1 5 ? 50.777 146.443 14.907 1.00 32.69 5 PRO E N 1
ATOM 7009 C CA . PRO E 1 5 ? 51.894 145.950 15.725 1.00 32.13 5 PRO E CA 1
ATOM 7010 C C . PRO E 1 5 ? 51.478 145.016 16.860 1.00 33.12 5 PRO E C 1
ATOM 7011 O O . PRO E 1 5 ? 50.524 145.293 17.584 1.00 32.67 5 PRO E O 1
ATOM 7015 N N . SER E 1 6 ? 52.211 143.914 17.007 1.00 34.41 6 SER E N 1
ATOM 7016 C CA . SER E 1 6 ? 51.960 142.928 18.055 1.00 35.50 6 SER E CA 1
ATOM 7017 C C . SER E 1 6 ? 52.614 143.405 19.347 1.00 34.89 6 SER E C 1
ATOM 7018 O O . SER E 1 6 ? 53.816 143.261 19.524 1.00 35.78 6 SER E O 1
ATOM 7021 N N . LEU E 1 7 ? 51.819 143.954 20.256 1.00 35.14 7 LEU E N 1
ATOM 7022 C CA . LEU E 1 7 ? 52.352 144.479 21.502 1.00 35.64 7 LEU E CA 1
ATOM 7023 C C . LEU E 1 7 ? 53.099 143.501 22.408 1.00 37.68 7 LEU E C 1
ATOM 7024 O O . LEU E 1 7 ? 53.873 143.925 23.268 1.00 36.63 7 LEU E O 1
ATOM 7029 N N . MET E 1 8 ? 52.886 142.200 22.233 1.00 39.04 8 MET E N 1
ATOM 7030 C CA . MET E 1 8 ? 53.593 141.240 23.068 1.00 40.09 8 MET E CA 1
ATOM 7031 C C . MET E 1 8 ? 55.062 141.232 22.668 1.00 40.66 8 MET E C 1
ATOM 7032 O O . MET E 1 8 ? 55.880 140.578 23.302 1.00 40.05 8 MET E O 1
ATOM 7037 N N . CYS E 1 9 ? 55.384 141.979 21.615 1.00 42.08 9 CYS E N 1
ATOM 7038 C CA . CYS E 1 9 ? 56.753 142.079 21.112 1.00 43.39 9 CYS E CA 1
ATOM 7039 C C . CYS E 1 9 ? 57.403 143.443 21.410 1.00 43.52 9 CYS E C 1
ATOM 7040 O O . CYS E 1 9 ? 58.575 143.656 21.095 1.00 43.12 9 CYS E O 1
ATOM 7043 N N . MET E 1 10 ? 56.651 144.357 22.019 1.00 43.39 10 MET E N 1
ATOM 7044 C CA . MET E 1 10 ? 57.171 145.686 22.315 1.00 43.74 10 MET E CA 1
ATOM 7045 C C . MET E 1 10 ? 58.150 145.741 23.488 1.00 44.92 10 MET E C 1
ATOM 7046 O O . MET E 1 10 ? 58.400 144.737 24.159 1.00 45.97 10 MET E O 1
ATOM 7051 N N . ASP E 1 11 ? 58.700 146.932 23.717 1.00 45.26 11 ASP E N 1
ATOM 7052 C CA . ASP E 1 11 ? 59.658 147.175 24.794 1.00 44.90 11 ASP E CA 1
ATOM 7053 C C . ASP E 1 11 ? 58.962 147.999 25.874 1.00 44.50 11 ASP E C 1
ATOM 7054 O O . ASP E 1 11 ? 58.693 149.188 25.679 1.00 44.39 11 ASP E O 1
ATOM 7059 N N . LEU E 1 12 ? 58.665 147.370 27.007 1.00 42.34 12 LEU E N 1
ATOM 7060 C CA . LEU E 1 12 ? 57.992 148.059 28.099 1.00 42.19 12 LEU E CA 1
ATOM 7061 C C . LEU E 1 12 ? 58.791 149.212 28.700 1.00 41.94 12 LEU E C 1
ATOM 7062 O O . LEU E 1 12 ? 58.212 150.125 29.283 1.00 42.75 12 LEU E O 1
ATOM 7067 N N . LEU E 1 13 ? 60.111 149.180 28.560 1.00 42.80 13 LEU E N 1
ATOM 7068 C CA . LEU E 1 13 ? 60.943 150.251 29.105 1.00 42.74 13 LEU E CA 1
ATOM 7069 C C . LEU E 1 13 ? 60.582 151.574 28.451 1.00 41.76 13 LEU E C 1
ATOM 7070 O O . LEU E 1 13 ? 60.680 152.632 29.068 1.00 40.73 13 LEU E O 1
ATOM 7075 N N . LYS E 1 14 ? 60.160 151.495 27.195 1.00 41.97 14 LYS E N 1
ATOM 7076 C CA . LYS E 1 14 ? 59.772 152.669 26.423 1.00 42.26 14 LYS E CA 1
ATOM 7077 C C . LYS E 1 14 ? 58.287 152.576 26.077 1.00 41.55 14 LYS E C 1
ATOM 7078 O O . LYS E 1 14 ? 57.874 152.945 24.974 1.00 40.38 14 LYS E O 1
ATOM 7084 N N . PHE E 1 15 ? 57.492 152.085 27.024 1.00 40.76 15 PHE E N 1
ATOM 7085 C CA . PHE E 1 15 ? 56.057 151.911 26.810 1.00 40.12 15 PHE E CA 1
ATOM 7086 C C . PHE E 1 15 ? 55.350 153.130 26.222 1.00 41.21 15 PHE E C 1
ATOM 7087 O O . PHE E 1 15 ? 54.813 153.075 25.110 1.00 41.66 15 PHE E O 1
ATOM 7095 N N . LYS E 1 16 ? 55.339 154.224 26.974 1.00 42.33 16 LYS E N 1
ATOM 7096 C CA . LYS E 1 16 ? 54.686 155.443 26.522 1.00 43.50 16 LYS E CA 1
ATOM 7097 C C . LYS E 1 16 ? 55.192 155.850 25.143 1.00 43.86 16 LYS E C 1
ATOM 7098 O O . LYS E 1 16 ? 54.406 156.107 24.232 1.00 42.54 16 LYS E O 1
ATOM 7104 N N . GLU E 1 17 ? 56.511 155.888 24.993 1.00 44.98 17 GLU E N 1
ATOM 7105 C CA . GLU E 1 17 ? 57.127 156.266 23.733 1.00 46.10 17 GLU E CA 1
ATOM 7106 C C . GLU E 1 17 ? 56.599 155.433 22.574 1.00 45.46 17 GLU E C 1
ATOM 7107 O O . GLU E 1 17 ? 56.107 155.978 21.584 1.00 47.02 17 GLU E O 1
ATOM 7113 N N . GLN E 1 18 ? 56.693 154.113 22.700 1.00 43.87 18 GLN E N 1
ATOM 7114 C CA . GLN E 1 18 ? 56.247 153.218 21.636 1.00 41.78 18 GLN E CA 1
ATOM 7115 C C . GLN E 1 18 ? 54.748 153.227 21.341 1.00 39.57 18 GLN E C 1
ATOM 7116 O O . GLN E 1 18 ? 54.346 153.138 20.185 1.00 37.92 18 GLN E O 1
ATOM 7122 N N . ILE E 1 19 ? 53.921 153.344 22.373 1.00 38.01 19 ILE E N 1
ATOM 7123 C CA . ILE E 1 19 ? 52.481 153.368 22.157 1.00 36.35 19 ILE E CA 1
ATOM 7124 C C . ILE E 1 19 ? 52.089 154.624 21.388 1.00 37.03 19 ILE E C 1
ATOM 7125 O O . ILE E 1 19 ? 51.313 154.564 20.436 1.00 36.23 19 ILE E O 1
ATOM 7130 N N . GLU E 1 20 ? 52.632 155.764 21.795 1.00 38.25 20 GLU E N 1
ATOM 7131 C CA . GLU E 1 20 ? 52.321 157.023 21.124 1.00 39.01 20 GLU E CA 1
ATOM 7132 C C . GLU E 1 20 ? 52.800 157.003 19.679 1.00 38.86 20 GLU E C 1
ATOM 7133 O O . GLU E 1 20 ? 52.113 157.495 18.782 1.00 37.88 20 GLU E O 1
ATOM 7139 N N . PHE E 1 21 ? 53.978 156.433 19.442 1.00 38.93 21 PHE E N 1
ATOM 7140 C CA . PHE E 1 21 ? 54.472 156.358 18.074 1.00 39.36 21 PHE E CA 1
ATOM 7141 C C . PHE E 1 21 ? 53.527 155.480 17.257 1.00 38.94 21 PHE E C 1
ATOM 7142 O O . PHE E 1 21 ? 53.081 155.859 16.174 1.00 40.42 21 PHE E O 1
ATOM 7150 N N . ILE E 1 22 ? 53.226 154.300 17.788 1.00 37.74 22 ILE E N 1
ATOM 7151 C CA . ILE E 1 22 ? 52.347 153.362 17.107 1.00 35.80 22 ILE E CA 1
ATOM 7152 C C . ILE E 1 22 ? 50.985 153.972 16.852 1.00 34.55 22 ILE E C 1
ATOM 7153 O O . ILE E 1 22 ? 50.429 153.817 15.768 1.00 34.06 22 ILE E O 1
ATOM 7158 N N . ASP E 1 23 ? 50.460 154.694 17.836 1.00 35.45 23 ASP E N 1
ATOM 7159 C CA . ASP E 1 23 ? 49.137 155.297 17.705 1.00 36.06 23 ASP E CA 1
ATOM 7160 C C . ASP E 1 23 ? 49.044 156.317 16.586 1.00 37.36 23 ASP E C 1
ATOM 7161 O O . ASP E 1 23 ? 47.960 156.557 16.052 1.00 36.56 23 ASP E O 1
ATOM 7166 N N . SER E 1 24 ? 50.174 156.908 16.215 1.00 38.65 24 SER E N 1
ATOM 7167 C CA . SER E 1 24 ? 50.169 157.901 15.149 1.00 40.29 24 SER E CA 1
ATOM 7168 C C . SER E 1 24 ? 50.750 157.379 13.838 1.00 40.87 24 SER E C 1
ATOM 7169 O O . SER E 1 24 ? 50.917 158.137 12.884 1.00 42.71 24 SER E O 1
ATOM 7172 N N . HIS E 1 25 ? 51.047 156.089 13.777 1.00 40.50 25 HIS E N 1
ATOM 7173 C CA . HIS E 1 25 ? 51.605 155.521 12.558 1.00 39.61 25 HIS E CA 1
ATOM 7174 C C . HIS E 1 25 ? 50.887 154.266 12.085 1.00 38.77 25 HIS E C 1
ATOM 7175 O O . HIS E 1 25 ? 50.745 154.046 10.884 1.00 39.12 25 HIS E O 1
ATOM 7182 N N . ALA E 1 26 ? 50.432 153.442 13.024 1.00 36.79 26 ALA E N 1
ATOM 7183 C CA . ALA E 1 26 ? 49.758 152.200 12.664 1.00 34.69 26 ALA E CA 1
ATOM 7184 C C . ALA E 1 26 ? 48.248 152.364 12.583 1.00 33.80 26 ALA E C 1
ATOM 7185 O O . ALA E 1 26 ? 47.711 153.437 12.860 1.00 32.69 26 ALA E O 1
ATOM 7187 N N . ASP E 1 27 ? 47.568 151.288 12.200 1.00 33.07 27 ASP E N 1
ATOM 7188 C CA . ASP E 1 27 ? 46.119 151.307 12.071 1.00 32.53 27 ASP E CA 1
ATOM 7189 C C . ASP E 1 27 ? 45.427 150.613 13.239 1.00 32.26 27 ASP E C 1
ATOM 7190 O O . ASP E 1 27 ? 44.314 150.979 13.613 1.00 31.86 27 ASP E O 1
ATOM 7195 N N . TYR E 1 28 ? 46.095 149.620 13.820 1.00 32.69 28 TYR E N 1
ATOM 7196 C CA . TYR E 1 28 ? 45.537 148.876 14.947 1.00 32.74 28 TYR E CA 1
ATOM 7197 C C . TYR E 1 28 ? 46.612 148.487 15.940 1.00 33.39 28 TYR E C 1
ATOM 7198 O O . TYR E 1 28 ? 47.801 148.459 15.605 1.00 34.13 28 TYR E O 1
ATOM 7207 N N . PHE E 1 29 ? 46.182 148.173 17.159 1.00 31.81 29 PHE E N 1
ATOM 7208 C CA . PHE E 1 29 ? 47.086 147.690 18.197 1.00 32.82 29 PHE E CA 1
ATOM 7209 C C . PHE E 1 29 ? 46.690 146.217 18.329 1.00 33.05 29 PHE E C 1
ATOM 7210 O O . PHE E 1 29 ? 45.534 145.925 18.655 1.00 33.50 29 PHE E O 1
ATOM 7218 N N . HIS E 1 30 ? 47.615 145.296 18.062 1.00 31.33 30 HIS E N 1
ATOM 7219 C CA . HIS E 1 30 ? 47.302 143.877 18.178 1.00 30.29 30 HIS E CA 1
ATOM 7220 C C . HIS E 1 30 ? 47.673 143.374 19.572 1.00 30.54 30 HIS E C 1
ATOM 7221 O O . HIS E 1 30 ? 48.861 143.228 19.898 1.00 29.92 30 HIS E O 1
ATOM 7228 N N . ILE E 1 31 ? 46.655 143.099 20.383 1.00 27.78 31 ILE E N 1
ATOM 7229 C CA . ILE E 1 31 ? 46.873 142.640 21.744 1.00 27.41 31 ILE E CA 1
ATOM 7230 C C . ILE E 1 31 ? 46.499 141.164 21.941 1.00 29.03 31 ILE E C 1
ATOM 7231 O O . ILE E 1 31 ? 45.322 140.789 21.949 1.00 29.53 31 ILE E O 1
ATOM 7236 N N . ASP E 1 32 ? 47.515 140.328 22.111 1.00 29.84 32 ASP E N 1
ATOM 7237 C CA . ASP E 1 32 ? 47.305 138.897 22.303 1.00 31.63 32 ASP E CA 1
ATOM 7238 C C . ASP E 1 32 ? 46.924 138.540 23.732 1.00 30.83 32 ASP E C 1
ATOM 7239 O O . ASP E 1 32 ? 47.650 138.846 24.681 1.00 31.06 32 ASP E O 1
ATOM 7244 N N . ILE E 1 33 ? 45.779 137.889 23.881 1.00 28.91 33 ILE E N 1
ATOM 7245 C CA . ILE E 1 33 ? 45.316 137.481 25.196 1.00 27.92 33 ILE E CA 1
ATOM 7246 C C . ILE E 1 33 ? 45.250 135.972 25.198 1.00 27.69 33 ILE E C 1
ATOM 7247 O O . ILE E 1 33 ? 44.413 135.375 24.521 1.00 27.56 33 ILE E O 1
ATOM 7252 N N . MET E 1 34 ? 46.157 135.362 25.953 1.00 27.75 34 MET E N 1
ATOM 7253 C CA . MET E 1 34 ? 46.247 133.916 26.020 1.00 29.36 34 MET E CA 1
ATOM 7254 C C . MET E 1 34 ? 45.839 133.270 27.334 1.00 28.32 34 MET E C 1
ATOM 7255 O O . MET E 1 34 ? 45.935 133.847 28.410 1.00 28.66 34 MET E O 1
ATOM 7260 N N . ASP E 1 35 ? 45.420 132.029 27.181 1.00 28.52 35 ASP E N 1
ATOM 7261 C CA . ASP E 1 35 ? 44.893 131.142 28.208 1.00 30.91 35 ASP E CA 1
ATOM 7262 C C . ASP E 1 35 ? 45.855 130.231 28.952 1.00 29.46 35 ASP E C 1
ATOM 7263 O O . ASP E 1 35 ? 45.645 129.914 30.118 1.00 29.34 35 ASP E O 1
ATOM 7268 N N . GLY E 1 36 ? 46.875 129.765 28.250 1.00 28.22 36 GLY E N 1
ATOM 7269 C CA . GLY E 1 36 ? 47.772 128.796 28.836 1.00 28.08 36 GLY E CA 1
ATOM 7270 C C . GLY E 1 36 ? 47.088 127.455 28.568 1.00 27.72 36 GLY E C 1
ATOM 7271 O O . GLY E 1 36 ? 47.638 126.391 28.834 1.00 27.41 36 GLY E O 1
ATOM 7272 N N . HIS E 1 37 ? 45.866 127.520 28.035 1.00 27.82 37 HIS E N 1
ATOM 7273 C CA . HIS E 1 37 ? 45.094 126.327 27.705 1.00 27.10 37 HIS E CA 1
ATOM 7274 C C . HIS E 1 37 ? 44.745 126.224 26.225 1.00 27.70 37 HIS E C 1
ATOM 7275 O O . HIS E 1 37 ? 44.990 125.193 25.613 1.00 28.92 37 HIS E O 1
ATOM 7282 N N . PHE E 1 38 ? 44.165 127.272 25.642 1.00 26.98 38 PHE E N 1
ATOM 7283 C CA . PHE E 1 38 ? 43.837 127.217 24.221 1.00 26.57 38 PHE E CA 1
ATOM 7284 C C . PHE E 1 38 ? 45.142 127.166 23.429 1.00 26.61 38 PHE E C 1
ATOM 7285 O O . PHE E 1 38 ? 45.220 126.540 22.377 1.00 27.51 38 PHE E O 1
ATOM 7293 N N . VAL E 1 39 ? 46.154 127.854 23.941 1.00 27.04 39 VAL E N 1
ATOM 7294 C CA . VAL E 1 39 ? 47.493 127.851 23.353 1.00 28.92 39 VAL E CA 1
ATOM 7295 C C . VAL E 1 39 ? 48.377 127.675 24.583 1.00 30.94 39 VAL E C 1
ATOM 7296 O O . VAL E 1 39 ? 48.014 128.112 25.682 1.00 30.04 39 VAL E O 1
ATOM 7300 N N . PRO E 1 40 ? 49.536 127.019 24.426 1.00 32.54 40 PRO E N 1
ATOM 7301 C CA . PRO E 1 40 ? 50.438 126.798 25.561 1.00 32.72 40 PRO E CA 1
ATOM 7302 C C . PRO E 1 40 ? 51.331 127.983 25.935 1.00 33.83 40 PRO E C 1
ATOM 7303 O O . PRO E 1 40 ? 52.558 127.876 25.906 1.00 35.28 40 PRO E O 1
ATOM 7307 N N . ASN E 1 41 ? 50.725 129.105 26.303 1.00 32.90 41 ASN E N 1
ATOM 7308 C CA . ASN E 1 41 ? 51.513 130.267 26.675 1.00 33.88 41 ASN E CA 1
ATOM 7309 C C . ASN E 1 41 ? 50.639 131.340 27.296 1.00 34.01 41 ASN E C 1
ATOM 7310 O O . ASN E 1 41 ? 49.410 131.258 27.246 1.00 36.37 41 ASN E O 1
ATOM 7315 N N . LEU E 1 42 ? 51.280 132.339 27.892 1.00 32.71 42 LEU E N 1
ATOM 7316 C CA . LEU E 1 42 ? 50.595 133.451 28.542 1.00 31.33 42 LEU E CA 1
ATOM 7317 C C . LEU E 1 42 ? 51.307 134.740 28.108 1.00 31.66 42 LEU E C 1
ATOM 7318 O O . LEU E 1 42 ? 52.539 134.801 28.110 1.00 31.08 42 LEU E O 1
ATOM 7323 N N . THR E 1 43 ? 50.546 135.761 27.720 1.00 30.33 43 THR E N 1
ATOM 7324 C CA . THR E 1 43 ? 51.162 137.015 27.296 1.00 29.37 43 THR E CA 1
ATOM 7325 C C . THR E 1 43 ? 50.512 138.272 27.849 1.00 28.26 43 THR E C 1
ATOM 7326 O O . THR E 1 43 ? 50.925 138.769 28.887 1.00 28.25 43 THR E O 1
ATOM 7330 N N . LEU E 1 44 ? 49.497 138.787 27.168 1.00 28.06 44 LEU E N 1
ATOM 7331 C CA . LEU E 1 44 ? 48.847 140.002 27.640 1.00 28.37 44 LEU E CA 1
ATOM 7332 C C . LEU E 1 44 ? 47.496 139.765 28.303 1.00 28.27 44 LEU E C 1
ATOM 7333 O O . LEU E 1 44 ? 47.045 138.635 28.412 1.00 29.93 44 LEU E O 1
ATOM 7338 N N . SER E 1 45 ? 46.846 140.837 28.741 1.00 29.35 45 SER E N 1
ATOM 7339 C CA . SER E 1 45 ? 45.580 140.706 29.459 1.00 28.05 45 SER E CA 1
ATOM 7340 C C . SER E 1 45 ? 44.826 142.025 29.498 1.00 26.28 45 SER E C 1
ATOM 7341 O O . SER E 1 45 ? 45.299 143.031 28.969 1.00 27.13 45 SER E O 1
ATOM 7344 N N . PRO E 1 46 ? 43.642 142.037 30.134 1.00 25.29 46 PRO E N 1
ATOM 7345 C CA . PRO E 1 46 ? 42.835 143.253 30.243 1.00 25.60 46 PRO E CA 1
ATOM 7346 C C . PRO E 1 46 ? 43.644 144.385 30.871 1.00 25.99 46 PRO E C 1
ATOM 7347 O O . PRO E 1 46 ? 43.497 145.546 30.496 1.00 24.94 46 PRO E O 1
ATOM 7351 N N . PHE E 1 47 ? 44.499 144.037 31.830 1.00 27.32 47 PHE E N 1
ATOM 7352 C CA . PHE E 1 47 ? 45.342 145.024 32.492 1.00 28.32 47 PHE E CA 1
ATOM 7353 C C . PHE E 1 47 ? 46.153 145.779 31.432 1.00 30.18 47 PHE E C 1
ATOM 7354 O O . PHE E 1 47 ? 46.185 147.013 31.432 1.00 30.20 47 PHE E O 1
ATOM 7362 N N . PHE E 1 48 ? 46.803 145.046 30.524 1.00 30.56 48 PHE E N 1
ATOM 7363 C CA . PHE E 1 48 ? 47.587 145.681 29.457 1.00 33.10 48 PHE E CA 1
ATOM 7364 C C . PHE E 1 48 ? 46.716 146.518 28.524 1.00 33.53 48 PHE E C 1
ATOM 7365 O O . PHE E 1 48 ? 47.147 147.563 28.020 1.00 33.40 48 PHE E O 1
ATOM 7373 N N . VAL E 1 49 ? 45.506 146.035 28.255 1.00 31.71 49 VAL E N 1
ATOM 7374 C CA . VAL E 1 49 ? 44.596 146.767 27.388 1.00 31.64 49 VAL E CA 1
ATOM 7375 C C . VAL E 1 49 ? 44.305 148.104 28.048 1.00 30.51 49 VAL E C 1
ATOM 7376 O O . VAL E 1 49 ? 44.396 149.151 27.425 1.00 30.73 49 VAL E O 1
ATOM 7380 N N . SER E 1 50 ? 43.971 148.045 29.328 1.00 32.20 50 SER E N 1
ATOM 7381 C CA . SER E 1 50 ? 43.657 149.225 30.125 1.00 33.22 50 SER E CA 1
ATOM 7382 C C . SER E 1 50 ? 44.771 150.284 30.073 1.00 32.83 50 SER E C 1
ATOM 7383 O O . SER E 1 50 ? 44.500 151.482 29.965 1.00 32.61 50 SER E O 1
ATOM 7386 N N . GLN E 1 51 ? 46.020 149.830 30.150 1.00 32.18 51 GLN E N 1
ATOM 7387 C CA . GLN E 1 51 ? 47.169 150.724 30.111 1.00 30.99 51 GLN E CA 1
ATOM 7388 C C . GLN E 1 51 ? 47.299 151.370 28.735 1.00 29.75 51 GLN E C 1
ATOM 7389 O O . GLN E 1 51 ? 47.457 152.576 28.626 1.00 27.68 51 GLN E O 1
ATOM 7395 N N . VAL E 1 52 ? 47.236 150.558 27.688 1.00 29.58 52 VAL E N 1
ATOM 7396 C CA . VAL E 1 52 ? 47.332 151.067 26.328 1.00 30.27 52 VAL E CA 1
ATOM 7397 C C . VAL E 1 52 ? 46.221 152.093 26.065 1.00 31.65 52 VAL E C 1
ATOM 7398 O O . VAL E 1 52 ? 46.436 153.096 25.383 1.00 30.75 52 VAL E O 1
ATOM 7402 N N . LYS E 1 53 ? 45.043 151.842 26.630 1.00 31.89 53 LYS E N 1
ATOM 7403 C CA . LYS E 1 53 ? 43.901 152.730 26.454 1.00 33.61 53 LYS E CA 1
ATOM 7404 C C . LYS E 1 53 ? 44.173 154.178 26.866 1.00 35.05 53 LYS E C 1
ATOM 7405 O O . LYS E 1 53 ? 43.652 155.116 26.257 1.00 37.03 53 LYS E O 1
ATOM 7411 N N . LYS E 1 54 ? 44.972 154.356 27.908 1.00 35.26 54 LYS E N 1
ATOM 7412 C CA . LYS E 1 54 ? 45.310 155.688 28.389 1.00 36.41 54 LYS E CA 1
ATOM 7413 C C . LYS E 1 54 ? 45.900 156.593 27.306 1.00 37.02 54 LYS E C 1
ATOM 7414 O O . LYS E 1 54 ? 45.706 157.801 27.338 1.00 38.99 54 LYS E O 1
ATOM 7420 N N . LEU E 1 55 ? 46.616 156.009 26.351 1.00 38.47 55 LEU E N 1
ATOM 7421 C CA . LEU E 1 55 ? 47.271 156.777 25.290 1.00 38.39 55 LEU E CA 1
ATOM 7422 C C . LEU E 1 55 ? 46.729 156.583 23.879 1.00 38.74 55 LEU E C 1
ATOM 7423 O O . LEU E 1 55 ? 47.087 157.331 22.975 1.00 39.37 55 LEU E O 1
ATOM 7428 N N . ALA E 1 56 ? 45.871 155.590 23.684 1.00 38.02 56 ALA E N 1
ATOM 7429 C CA . ALA E 1 56 ? 45.379 155.285 22.348 1.00 36.20 56 ALA E CA 1
ATOM 7430 C C . ALA E 1 56 ? 44.157 156.005 21.799 1.00 36.06 56 ALA E C 1
ATOM 7431 O O . ALA E 1 56 ? 43.258 156.403 22.531 1.00 38.12 56 ALA E O 1
ATOM 7433 N N . THR E 1 57 ? 44.156 156.169 20.481 1.00 35.04 57 THR E N 1
ATOM 7434 C CA . THR E 1 57 ? 43.052 156.766 19.751 1.00 35.16 57 THR E CA 1
ATOM 7435 C C . THR E 1 57 ? 42.717 155.747 18.663 1.00 34.64 57 THR E C 1
ATOM 7436 O O . THR E 1 57 ? 41.570 155.638 18.231 1.00 34.79 57 THR E O 1
ATOM 7440 N N . LYS E 1 58 ? 43.732 155.008 18.221 1.00 33.43 58 LYS E N 1
ATOM 7441 C CA . LYS E 1 58 ? 43.533 153.969 17.215 1.00 34.09 58 LYS E CA 1
ATOM 7442 C C . LYS E 1 58 ? 42.887 152.787 17.942 1.00 33.24 58 LYS E C 1
ATOM 7443 O O . LYS E 1 58 ? 43.050 152.628 19.153 1.00 34.43 58 LYS E O 1
ATOM 7449 N N . PRO E 1 59 ? 42.150 151.940 17.217 1.00 32.37 59 PRO E N 1
ATOM 7450 C CA . PRO E 1 59 ? 41.495 150.793 17.856 1.00 31.74 59 PRO E CA 1
ATOM 7451 C C . PRO E 1 59 ? 42.376 149.682 18.440 1.00 31.49 59 PRO E C 1
ATOM 7452 O O . PRO E 1 59 ? 43.351 149.238 17.824 1.00 27.47 59 PRO E O 1
ATOM 7456 N N . LEU E 1 60 ? 42.016 149.250 19.647 1.00 30.90 60 LEU E N 1
ATOM 7457 C CA . LEU E 1 60 ? 42.718 148.165 20.321 1.00 31.93 60 LEU E CA 1
ATOM 7458 C C . LEU E 1 60 ? 42.017 146.866 19.913 1.00 31.71 60 LEU E C 1
ATOM 7459 O O . LEU E 1 60 ? 40.820 146.694 20.150 1.00 32.05 60 LEU E O 1
ATOM 7464 N N . ASP E 1 61 ? 42.764 145.969 19.279 1.00 31.94 61 ASP E N 1
ATOM 7465 C CA . ASP E 1 61 ? 42.226 144.693 18.808 1.00 31.66 61 ASP E CA 1
ATOM 7466 C C . ASP E 1 61 ? 42.699 143.559 19.706 1.00 30.16 61 ASP E C 1
ATOM 7467 O O . ASP E 1 61 ? 43.889 143.235 19.751 1.00 28.44 61 ASP E O 1
ATOM 7472 N N . CYS E 1 62 ? 41.758 142.966 20.431 1.00 28.85 62 CYS E N 1
ATOM 7473 C CA . CYS E 1 62 ? 42.080 141.882 21.348 1.00 29.30 62 CYS E CA 1
ATOM 7474 C C . CYS E 1 62 ? 41.837 140.511 20.734 1.00 27.91 62 CYS E C 1
ATOM 7475 O O . CYS E 1 62 ? 40.701 140.113 20.499 1.00 27.41 62 CYS E O 1
ATOM 7478 N N . HIS E 1 63 ? 42.932 139.811 20.469 1.00 26.84 63 HIS E N 1
ATOM 7479 C CA . HIS E 1 63 ? 42.919 138.469 19.892 1.00 26.19 63 HIS E CA 1
ATOM 7480 C C . HIS E 1 63 ? 42.735 137.506 21.064 1.00 24.77 63 HIS E C 1
ATOM 7481 O O . HIS E 1 63 ? 43.640 137.327 21.877 1.00 23.60 63 HIS E O 1
ATOM 7488 N N . LEU E 1 64 ? 41.556 136.897 21.143 1.00 24.98 64 LEU E N 1
ATOM 7489 C CA . LEU E 1 64 ? 41.222 135.988 22.238 1.00 24.82 64 LEU E CA 1
ATOM 7490 C C . LEU E 1 64 ? 41.597 134.525 22.076 1.00 23.89 64 LEU E C 1
ATOM 7491 O O . LEU E 1 64 ? 40.782 133.713 21.668 1.00 25.62 64 LEU E O 1
ATOM 7496 N N . MET E 1 65 ? 42.838 134.189 22.403 1.00 25.30 65 MET E N 1
ATOM 7497 C CA . MET E 1 65 ? 43.281 132.800 22.334 1.00 24.43 65 MET E CA 1
ATOM 7498 C C . MET E 1 65 ? 42.987 132.184 23.698 1.00 24.78 65 MET E C 1
ATOM 7499 O O . MET E 1 65 ? 43.893 131.850 24.470 1.00 22.93 65 MET E O 1
ATOM 7504 N N . VAL E 1 66 ? 41.699 132.052 23.997 1.00 24.36 66 VAL E N 1
ATOM 7505 C CA . VAL E 1 66 ? 41.282 131.492 25.267 1.00 24.89 66 VAL E CA 1
ATOM 7506 C C . VAL E 1 66 ? 40.138 130.507 25.074 1.00 26.72 66 VAL E C 1
ATOM 7507 O O . VAL E 1 66 ? 39.365 130.603 24.119 1.00 27.66 66 VAL E O 1
ATOM 7511 N N . THR E 1 67 ? 40.049 129.568 26.007 1.00 25.62 67 THR E N 1
ATOM 7512 C CA . THR E 1 67 ? 39.040 128.527 26.019 1.00 26.97 67 THR E CA 1
ATOM 7513 C C . THR E 1 67 ? 37.618 129.059 26.171 1.00 27.50 67 THR E C 1
ATOM 7514 O O . THR E 1 67 ? 36.683 128.548 25.547 1.00 29.30 67 THR E O 1
ATOM 7518 N N . ARG E 1 68 ? 37.459 130.074 27.012 1.00 26.37 68 ARG E N 1
ATOM 7519 C CA . ARG E 1 68 ? 36.152 130.655 27.267 1.00 25.54 68 ARG E CA 1
ATOM 7520 C C . ARG E 1 68 ? 36.109 132.149 26.935 1.00 24.91 68 ARG E C 1
ATOM 7521 O O . ARG E 1 68 ? 36.101 132.986 27.831 1.00 25.44 68 ARG E O 1
ATOM 7529 N N . PRO E 1 69 ? 36.072 132.505 25.640 1.00 24.18 69 PRO E N 1
ATOM 7530 C CA . PRO E 1 69 ? 36.029 133.932 25.301 1.00 24.01 69 PRO E CA 1
ATOM 7531 C C . PRO E 1 69 ? 34.863 134.679 25.964 1.00 25.58 69 PRO E C 1
ATOM 7532 O O . PRO E 1 69 ? 34.952 135.886 26.185 1.00 25.32 69 PRO E O 1
ATOM 7536 N N . GLN E 1 70 ? 33.784 133.962 26.298 1.00 26.52 70 GLN E N 1
ATOM 7537 C CA . GLN E 1 70 ? 32.615 134.573 26.941 1.00 26.36 70 GLN E CA 1
ATOM 7538 C C . GLN E 1 70 ? 32.978 135.283 28.234 1.00 26.58 70 GLN E C 1
ATOM 7539 O O . GLN E 1 70 ? 32.311 136.231 28.631 1.00 26.64 70 GLN E O 1
ATOM 7545 N N . ASP E 1 71 ? 34.008 134.792 28.910 1.00 27.75 71 ASP E N 1
ATOM 7546 C CA . ASP E 1 71 ? 34.431 135.369 30.187 1.00 29.19 71 ASP E CA 1
ATOM 7547 C C . ASP E 1 71 ? 35.151 136.711 30.081 1.00 28.94 71 ASP E C 1
ATOM 7548 O O . ASP E 1 71 ? 35.327 137.403 31.089 1.00 29.33 71 ASP E O 1
ATOM 7553 N N . TYR E 1 72 ? 35.553 137.098 28.877 1.00 28.15 72 TYR E N 1
ATOM 7554 C CA . TYR E 1 72 ? 36.327 138.321 28.736 1.00 28.93 72 TYR E CA 1
ATOM 7555 C C . TYR E 1 72 ? 35.712 139.501 28.007 1.00 29.18 72 TYR E C 1
ATOM 7556 O O . TYR E 1 72 ? 36.280 140.588 28.018 1.00 27.79 72 TYR E O 1
ATOM 7565 N N . ILE E 1 73 ? 34.554 139.312 27.392 1.00 29.42 73 ILE E N 1
ATOM 7566 C CA . ILE E 1 73 ? 33.956 140.393 26.627 1.00 29.32 73 ILE E CA 1
ATOM 7567 C C . ILE E 1 73 ? 33.602 141.661 27.401 1.00 29.61 73 ILE E C 1
ATOM 7568 O O . ILE E 1 73 ? 34.011 142.755 27.013 1.00 30.74 73 ILE E O 1
ATOM 7573 N N . ALA E 1 74 ? 32.865 141.534 28.493 1.00 28.54 74 ALA E N 1
ATOM 7574 C CA . ALA E 1 74 ? 32.501 142.708 29.270 1.00 29.75 74 ALA E CA 1
ATOM 7575 C C . ALA E 1 74 ? 33.750 143.338 29.894 1.00 31.30 74 ALA E C 1
ATOM 7576 O O . ALA E 1 74 ? 33.917 144.559 29.888 1.00 33.26 74 ALA E O 1
ATOM 7578 N N . GLN E 1 75 ? 34.631 142.500 30.430 1.00 31.10 75 GLN E N 1
ATOM 7579 C CA . GLN E 1 75 ? 35.850 142.989 31.056 1.00 30.44 75 GLN E CA 1
ATOM 7580 C C . GLN E 1 75 ? 36.750 143.747 30.076 1.00 30.77 75 GLN E C 1
ATOM 7581 O O . GLN E 1 75 ? 37.328 144.786 30.420 1.00 29.44 75 GLN E O 1
ATOM 7587 N N . LEU E 1 76 ? 36.869 143.226 28.860 1.00 29.41 76 LEU E N 1
ATOM 7588 C CA . LEU E 1 76 ? 37.695 143.855 27.839 1.00 29.63 76 LEU E CA 1
ATOM 7589 C C . LEU E 1 76 ? 37.084 145.176 27.369 1.00 29.39 76 LEU E C 1
ATOM 7590 O O . LEU E 1 76 ? 37.806 146.145 27.110 1.00 28.85 76 LEU E O 1
ATOM 7595 N N . ALA E 1 77 ? 35.759 145.213 27.256 1.00 27.48 77 ALA E N 1
ATOM 7596 C CA . ALA E 1 77 ? 35.080 146.428 26.835 1.00 28.60 77 ALA E CA 1
ATOM 7597 C C . ALA E 1 77 ? 35.388 147.530 27.856 1.00 28.62 77 ALA E C 1
ATOM 7598 O O . ALA E 1 77 ? 35.743 148.646 27.492 1.00 26.56 77 ALA E O 1
ATOM 7600 N N . ARG E 1 78 ? 35.270 147.217 29.141 1.00 28.95 78 ARG E N 1
ATOM 7601 C CA . ARG E 1 78 ? 35.549 148.221 30.164 1.00 28.82 78 ARG E CA 1
ATOM 7602 C C . ARG E 1 78 ? 37.002 148.685 30.143 1.00 28.54 78 ARG E C 1
ATOM 7603 O O . ARG E 1 78 ? 37.303 149.832 30.471 1.00 29.50 78 ARG E O 1
ATOM 7611 N N . ALA E 1 79 ? 37.903 147.792 29.749 1.00 27.24 79 ALA E N 1
ATOM 7612 C CA . ALA E 1 79 ? 39.315 148.133 29.704 1.00 24.17 79 ALA E CA 1
ATOM 7613 C C . ALA E 1 79 ? 39.627 149.044 28.524 1.00 24.50 79 ALA E C 1
ATOM 7614 O O . ALA E 1 79 ? 40.663 149.709 28.509 1.00 25.73 79 ALA E O 1
ATOM 7616 N N . GLY E 1 80 ? 38.749 149.058 27.525 1.00 23.18 80 GLY E N 1
ATOM 7617 C CA . GLY E 1 80 ? 38.959 149.922 26.378 1.00 24.35 80 GLY E CA 1
ATOM 7618 C C . GLY E 1 80 ? 39.195 149.267 25.022 1.00 26.16 80 GLY E C 1
ATOM 7619 O O . GLY E 1 80 ? 39.681 149.917 24.087 1.00 27.38 80 GLY E O 1
ATOM 7620 N N . ALA E 1 81 ? 38.858 147.989 24.893 1.00 25.20 81 ALA E N 1
ATOM 7621 C CA . ALA E 1 81 ? 39.046 147.301 23.621 1.00 24.29 81 ALA E CA 1
ATOM 7622 C C . ALA E 1 81 ? 38.061 147.853 22.583 1.00 25.54 81 ALA E C 1
ATOM 7623 O O . ALA E 1 81 ? 36.954 148.282 22.924 1.00 24.22 81 ALA E O 1
ATOM 7625 N N . ASP E 1 82 ? 38.463 147.855 21.318 1.00 25.26 82 ASP E N 1
ATOM 7626 C CA . ASP E 1 82 ? 37.594 148.365 20.262 1.00 26.22 82 ASP E CA 1
ATOM 7627 C C . ASP E 1 82 ? 37.245 147.241 19.304 1.00 25.83 82 ASP E C 1
ATOM 7628 O O . ASP E 1 82 ? 36.245 147.293 18.599 1.00 25.08 82 ASP E O 1
ATOM 7633 N N . PHE E 1 83 ? 38.087 146.220 19.316 1.00 25.87 83 PHE E N 1
ATOM 7634 C CA . PHE E 1 83 ? 37.942 145.054 18.462 1.00 28.11 83 PHE E CA 1
ATOM 7635 C C . PHE E 1 83 ? 38.112 143.790 19.289 1.00 28.36 83 PHE E C 1
ATOM 7636 O O . PHE E 1 83 ? 39.040 143.688 20.096 1.00 27.46 83 PHE E O 1
ATOM 7644 N N . ILE E 1 84 ? 37.219 142.827 19.099 1.00 28.05 84 ILE E N 1
ATOM 7645 C CA . ILE E 1 84 ? 37.363 141.552 19.783 1.00 26.51 84 ILE E CA 1
ATOM 7646 C C . ILE E 1 84 ? 37.439 140.511 18.679 1.00 27.88 84 ILE E C 1
ATOM 7647 O O . ILE E 1 84 ? 36.489 140.312 17.927 1.00 28.22 84 ILE E O 1
ATOM 7652 N N . THR E 1 85 ? 38.607 139.895 18.557 1.00 26.75 85 THR E N 1
ATOM 7653 C CA . THR E 1 85 ? 38.841 138.897 17.535 1.00 27.22 85 THR E CA 1
ATOM 7654 C C . THR E 1 85 ? 38.666 137.514 18.127 1.00 28.33 85 THR E C 1
ATOM 7655 O O . THR E 1 85 ? 39.434 137.092 18.999 1.00 27.27 85 THR E O 1
ATOM 7659 N N . LEU E 1 86 ? 37.638 136.821 17.643 1.00 27.72 86 LEU E N 1
ATOM 7660 C CA . LEU E 1 86 ? 37.289 135.490 18.128 1.00 28.43 86 LEU E CA 1
ATOM 7661 C C . LEU E 1 86 ? 37.822 134.344 17.276 1.00 28.43 86 LEU E C 1
ATOM 7662 O O . LEU E 1 86 ? 37.948 134.459 16.050 1.00 29.68 86 LEU E O 1
ATOM 7667 N N . HIS E 1 87 ? 38.133 133.241 17.949 1.00 27.85 87 HIS E N 1
ATOM 7668 C CA . HIS E 1 87 ? 38.597 132.026 17.299 1.00 27.31 87 HIS E CA 1
ATOM 7669 C C . HIS E 1 87 ? 37.340 131.190 17.080 1.00 28.24 87 HIS E C 1
ATOM 7670 O O . HIS E 1 87 ? 36.637 130.855 18.035 1.00 28.48 87 HIS E O 1
ATOM 7677 N N . PRO E 1 88 ? 37.026 130.866 15.813 1.00 28.80 88 PRO E N 1
ATOM 7678 C CA . PRO E 1 88 ? 35.838 130.066 15.499 1.00 27.50 88 PRO E CA 1
ATOM 7679 C C . PRO E 1 88 ? 35.847 128.744 16.242 1.00 27.81 88 PRO E C 1
ATOM 7680 O O . PRO E 1 88 ? 34.788 128.199 16.562 1.00 27.75 88 PRO E O 1
ATOM 7684 N N . GLU E 1 89 ? 37.042 128.234 16.525 1.00 25.90 89 GLU E N 1
ATOM 7685 C CA . GLU E 1 89 ? 37.128 126.963 17.218 1.00 27.92 89 GLU E CA 1
ATOM 7686 C C . GLU E 1 89 ? 36.770 127.020 18.708 1.00 26.01 89 GLU E C 1
ATOM 7687 O O . GLU E 1 89 ? 36.742 125.993 19.375 1.00 25.29 89 GLU E O 1
ATOM 7693 N N . THR E 1 90 ? 36.472 128.211 19.225 1.00 25.20 90 THR E N 1
ATOM 7694 C CA . THR E 1 90 ? 36.096 128.352 20.632 1.00 22.59 90 THR E CA 1
ATOM 7695 C C . THR E 1 90 ? 34.678 128.885 20.784 1.00 22.06 90 THR E C 1
ATOM 7696 O O . THR E 1 90 ? 34.235 129.155 21.888 1.00 21.76 90 THR E O 1
ATOM 7700 N N . ILE E 1 91 ? 33.959 129.039 19.678 1.00 24.02 91 ILE E N 1
ATOM 7701 C CA . ILE E 1 91 ? 32.614 129.587 19.763 1.00 22.39 91 ILE E CA 1
ATOM 7702 C C . ILE E 1 91 ? 31.489 128.748 19.179 1.00 22.53 91 ILE E C 1
ATOM 7703 O O . ILE E 1 91 ? 30.385 129.260 18.966 1.00 23.49 91 ILE E O 1
ATOM 7708 N N . ASN E 1 92 ? 31.741 127.472 18.911 1.00 21.20 92 ASN E N 1
ATOM 7709 C CA . ASN E 1 92 ? 30.653 126.645 18.407 1.00 21.93 92 ASN E CA 1
ATOM 7710 C C . ASN E 1 92 ? 29.610 126.612 19.526 1.00 21.68 92 ASN E C 1
ATOM 7711 O O . ASN E 1 92 ? 29.933 126.328 20.678 1.00 20.05 92 ASN E O 1
ATOM 7716 N N . GLY E 1 93 ? 28.366 126.929 19.185 1.00 21.79 93 GLY E N 1
ATOM 7717 C CA . GLY E 1 93 ? 27.315 126.953 20.183 1.00 21.30 93 GLY E CA 1
ATOM 7718 C C . GLY E 1 93 ? 27.089 128.333 20.781 1.00 22.84 93 GLY E C 1
ATOM 7719 O O . GLY E 1 93 ? 26.176 128.519 21.578 1.00 26.39 93 GLY E O 1
ATOM 7720 N N . GLN E 1 94 ? 27.897 129.318 20.404 1.00 23.10 94 GLN E N 1
ATOM 7721 C CA . GLN E 1 94 ? 27.723 130.651 20.972 1.00 23.82 94 GLN E CA 1
ATOM 7722 C C . GLN E 1 94 ? 28.223 131.787 20.079 1.00 22.58 94 GLN E C 1
ATOM 7723 O O . GLN E 1 94 ? 28.324 132.929 20.523 1.00 22.22 94 GLN E O 1
ATOM 7729 N N . ALA E 1 95 ? 28.528 131.487 18.822 1.00 23.60 95 ALA E N 1
ATOM 7730 C CA . ALA E 1 95 ? 29.035 132.523 17.927 1.00 23.52 95 ALA E CA 1
ATOM 7731 C C . ALA E 1 95 ? 28.086 133.715 17.795 1.00 23.57 95 ALA E C 1
ATOM 7732 O O . ALA E 1 95 ? 28.494 134.867 17.939 1.00 22.50 95 ALA E O 1
ATOM 7734 N N . PHE E 1 96 ? 26.818 133.442 17.528 1.00 23.24 96 PHE E N 1
ATOM 7735 C CA . PHE E 1 96 ? 25.861 134.522 17.371 1.00 24.81 96 PHE E CA 1
ATOM 7736 C C . PHE E 1 96 ? 25.604 135.289 18.658 1.00 24.90 96 PHE E C 1
ATOM 7737 O O . PHE E 1 96 ? 25.457 136.518 18.631 1.00 23.52 96 PHE E O 1
ATOM 7745 N N . ARG E 1 97 ? 25.567 134.570 19.777 1.00 24.21 97 ARG E N 1
ATOM 7746 C CA . ARG E 1 97 ? 25.346 135.195 21.077 1.00 26.40 97 ARG E CA 1
ATOM 7747 C C . ARG E 1 97 ? 26.512 136.141 21.408 1.00 27.11 97 ARG E C 1
ATOM 7748 O O . ARG E 1 97 ? 26.301 137.276 21.829 1.00 27.41 97 ARG E O 1
ATOM 7756 N N . LEU E 1 98 ? 27.743 135.675 21.206 1.00 27.57 98 LEU E N 1
ATOM 7757 C CA . LEU E 1 98 ? 28.916 136.504 21.485 1.00 28.25 98 LEU E CA 1
ATOM 7758 C C . LEU E 1 98 ? 29.037 137.693 20.544 1.00 29.47 98 LEU E C 1
ATOM 7759 O O . LEU E 1 98 ? 29.345 138.803 20.977 1.00 30.34 98 LEU E O 1
ATOM 7764 N N . ILE E 1 99 ? 28.812 137.468 19.255 1.00 30.48 99 ILE E N 1
ATOM 7765 C CA . ILE E 1 99 ? 28.895 138.561 18.299 1.00 31.16 99 ILE E CA 1
ATOM 7766 C C . ILE E 1 99 ? 27.894 139.645 18.698 1.00 32.15 99 ILE E C 1
ATOM 7767 O O . ILE E 1 99 ? 28.204 140.833 18.617 1.00 32.69 99 ILE E O 1
ATOM 7772 N N . ASP E 1 100 ? 26.706 139.243 19.146 1.00 33.36 100 ASP E N 1
ATOM 7773 C CA . ASP E 1 100 ? 25.710 140.224 19.573 1.00 36.21 100 ASP E CA 1
ATOM 7774 C C . ASP E 1 100 ? 26.190 140.960 20.828 1.00 36.71 100 ASP E C 1
ATOM 7775 O O . ASP E 1 100 ? 25.991 142.166 20.963 1.00 36.11 100 ASP E O 1
ATOM 7780 N N . GLU E 1 101 ? 26.821 140.236 21.745 1.00 37.52 101 GLU E N 1
ATOM 7781 C CA . GLU E 1 101 ? 27.301 140.857 22.969 1.00 38.29 101 GLU E CA 1
ATOM 7782 C C . GLU E 1 101 ? 28.412 141.852 22.655 1.00 36.46 101 GLU E C 1
ATOM 7783 O O . GLU E 1 101 ? 28.491 142.914 23.271 1.00 36.68 101 GLU E O 1
ATOM 7789 N N . ILE E 1 102 ? 29.269 141.511 21.700 1.00 33.91 102 ILE E N 1
ATOM 7790 C CA . ILE E 1 102 ? 30.354 142.403 21.319 1.00 32.75 102 ILE E CA 1
ATOM 7791 C C . ILE E 1 102 ? 29.782 143.698 20.738 1.00 33.45 102 ILE E C 1
ATOM 7792 O O . ILE E 1 102 ? 30.253 144.795 21.055 1.00 32.16 102 ILE E O 1
ATOM 7797 N N . ARG E 1 103 ? 28.756 143.568 19.899 1.00 34.48 103 ARG E N 1
ATOM 7798 C CA . ARG E 1 103 ? 28.110 144.735 19.291 1.00 35.15 103 ARG E CA 1
ATOM 7799 C C . ARG E 1 103 ? 27.417 145.569 20.372 1.00 35.61 103 ARG E C 1
ATOM 7800 O O . ARG E 1 103 ? 27.422 146.799 20.328 1.00 35.79 103 ARG E O 1
ATOM 7808 N N . ARG E 1 104 ? 26.811 144.890 21.337 1.00 35.75 104 ARG E N 1
ATOM 7809 C CA . ARG E 1 104 ? 26.116 145.563 22.425 1.00 37.57 104 ARG E CA 1
ATOM 7810 C C . ARG E 1 104 ? 27.094 146.446 23.213 1.00 38.06 104 ARG E C 1
ATOM 7811 O O . ARG E 1 104 ? 26.682 147.431 23.822 1.00 36.22 104 ARG E O 1
ATOM 7819 N N . HIS E 1 105 ? 28.381 146.084 23.206 1.00 38.13 105 HIS E N 1
ATOM 7820 C CA . HIS E 1 105 ? 29.398 146.870 23.902 1.00 38.88 105 HIS E CA 1
ATOM 7821 C C . HIS E 1 105 ? 30.087 147.836 22.944 1.00 39.40 105 HIS E C 1
ATOM 7822 O O . HIS E 1 105 ? 31.143 148.390 23.255 1.00 39.87 105 HIS E O 1
ATOM 7829 N N . ASP E 1 106 ? 29.488 148.026 21.773 1.00 39.72 106 ASP E N 1
ATOM 7830 C CA . ASP E 1 106 ? 30.019 148.942 20.766 1.00 40.69 106 ASP E CA 1
ATOM 7831 C C . ASP E 1 106 ? 31.429 148.636 20.299 1.00 39.49 106 ASP E C 1
ATOM 7832 O O . ASP E 1 106 ? 32.235 149.544 20.076 1.00 39.58 106 ASP E O 1
ATOM 7837 N N . MET E 1 107 ? 31.724 147.353 20.143 1.00 37.00 107 MET E N 1
ATOM 7838 C CA . MET E 1 107 ? 33.036 146.945 19.680 1.00 34.75 107 MET E CA 1
ATOM 7839 C C . MET E 1 107 ? 32.882 146.268 18.324 1.00 33.27 107 MET E C 1
ATOM 7840 O O . MET E 1 107 ? 31.809 145.756 18.002 1.00 32.57 107 MET E O 1
ATOM 7845 N N . LYS E 1 108 ? 33.946 146.284 17.527 1.00 31.89 108 LYS E N 1
ATOM 7846 C CA . LYS E 1 108 ? 33.919 145.649 16.221 1.00 30.55 108 LYS E CA 1
ATOM 7847 C C . LYS E 1 108 ? 34.239 144.161 16.356 1.00 29.21 108 LYS E C 1
ATOM 7848 O O . LYS E 1 108 ? 34.856 143.731 17.328 1.00 29.39 108 LYS E O 1
ATOM 7854 N N . VAL E 1 109 ? 33.824 143.380 15.370 1.00 27.88 109 VAL E N 1
ATOM 7855 C CA . VAL E 1 109 ? 34.023 141.942 15.398 1.00 25.88 109 VAL E CA 1
ATOM 7856 C C . VAL E 1 109 ? 35.150 141.432 14.523 1.00 25.92 109 VAL E C 1
ATOM 7857 O O . VAL E 1 109 ? 35.220 141.730 13.337 1.00 26.26 109 VAL E O 1
ATOM 7861 N N . GLY E 1 110 ? 36.026 140.638 15.128 1.00 26.65 110 GLY E N 1
ATOM 7862 C CA . GLY E 1 110 ? 37.126 140.043 14.395 1.00 26.33 110 GLY E CA 1
ATOM 7863 C C . GLY E 1 110 ? 37.004 138.526 14.470 1.00 26.30 110 GLY E C 1
ATOM 7864 O O . GLY E 1 110 ? 36.477 137.986 15.442 1.00 25.90 110 GLY E O 1
ATOM 7865 N N . LEU E 1 111 ? 37.479 137.843 13.437 1.00 26.68 111 LEU E N 1
ATOM 7866 C CA . LEU E 1 111 ? 37.458 136.385 13.372 1.00 25.75 111 LEU E CA 1
ATOM 7867 C C . LEU E 1 111 ? 38.860 135.946 12.969 1.00 26.73 111 LEU E C 1
ATOM 7868 O O . LEU E 1 111 ? 39.407 136.447 11.982 1.00 23.99 111 LEU E O 1
ATOM 7873 N N . ILE E 1 112 ? 39.445 135.017 13.728 1.00 27.20 112 ILE E N 1
ATOM 7874 C CA . ILE E 1 112 ? 40.803 134.557 13.438 1.00 26.66 112 ILE E CA 1
ATOM 7875 C C . ILE E 1 112 ? 40.865 133.030 13.350 1.00 27.09 112 ILE E C 1
ATOM 7876 O O . ILE E 1 112 ? 40.368 132.330 14.221 1.00 27.60 112 ILE E O 1
ATOM 7881 N N . LEU E 1 113 ? 41.483 132.522 12.287 1.00 27.81 113 LEU E N 1
ATOM 7882 C CA . LEU E 1 113 ? 41.565 131.079 12.046 1.00 29.11 113 LEU E CA 1
ATOM 7883 C C . LEU E 1 113 ? 42.911 130.424 12.326 1.00 29.36 113 LEU E C 1
ATOM 7884 O O . LEU E 1 113 ? 43.956 130.923 11.913 1.00 31.04 113 LEU E O 1
ATOM 7889 N N . ASN E 1 114 ? 42.881 129.295 13.023 1.00 28.73 114 ASN E N 1
ATOM 7890 C CA . ASN E 1 114 ? 44.106 128.557 13.274 1.00 28.42 114 ASN E CA 1
ATOM 7891 C C . ASN E 1 114 ? 44.476 127.977 11.921 1.00 27.34 114 ASN E C 1
ATOM 7892 O O . ASN E 1 114 ? 43.614 127.773 11.070 1.00 27.39 114 ASN E O 1
ATOM 7897 N N . PRO E 1 115 ? 45.760 127.685 11.708 1.00 27.84 115 PRO E N 1
ATOM 7898 C CA . PRO E 1 115 ? 46.193 127.127 10.422 1.00 28.00 115 PRO E CA 1
ATOM 7899 C C . PRO E 1 115 ? 45.358 125.960 9.909 1.00 28.73 115 PRO E C 1
ATOM 7900 O O . PRO E 1 115 ? 45.036 125.894 8.720 1.00 29.57 115 PRO E O 1
ATOM 7904 N N . GLU E 1 116 ? 44.985 125.044 10.794 1.00 29.13 116 GLU E N 1
ATOM 7905 C CA . GLU E 1 116 ? 44.216 123.888 10.355 1.00 28.37 116 GLU E CA 1
ATOM 7906 C C . GLU E 1 116 ? 42.691 124.049 10.276 1.00 27.30 116 GLU E C 1
ATOM 7907 O O . GLU E 1 116 ? 41.976 123.096 9.972 1.00 25.97 116 GLU E O 1
ATOM 7913 N N . THR E 1 117 ? 42.196 125.262 10.500 1.00 27.38 117 THR E N 1
ATOM 7914 C CA . THR E 1 117 ? 40.755 125.523 10.437 1.00 27.36 117 THR E CA 1
ATOM 7915 C C . THR E 1 117 ? 40.373 126.120 9.083 1.00 27.50 117 THR E C 1
ATOM 7916 O O . THR E 1 117 ? 40.911 127.150 8.677 1.00 28.05 117 THR E O 1
ATOM 7920 N N . PRO E 1 118 ? 39.426 125.489 8.372 1.00 27.06 118 PRO E N 1
ATOM 7921 C CA . PRO E 1 118 ? 38.978 125.961 7.055 1.00 28.05 118 PRO E CA 1
ATOM 7922 C C . PRO E 1 118 ? 38.082 127.193 7.158 1.00 28.49 118 PRO E C 1
ATOM 7923 O O . PRO E 1 118 ? 37.416 127.397 8.173 1.00 27.82 118 PRO E O 1
ATOM 7927 N N . VAL E 1 119 ? 38.041 128.002 6.104 1.00 29.85 119 VAL E N 1
ATOM 7928 C CA . VAL E 1 119 ? 37.221 129.204 6.146 1.00 30.60 119 VAL E CA 1
ATOM 7929 C C . VAL E 1 119 ? 35.723 128.919 6.317 1.00 30.88 119 VAL E C 1
ATOM 7930 O O . VAL E 1 119 ? 35.019 129.720 6.939 1.00 29.17 119 VAL E O 1
ATOM 7934 N N . GLU E 1 120 ? 35.236 127.786 5.801 1.00 29.55 120 GLU E N 1
ATOM 7935 C CA . GLU E 1 120 ? 33.808 127.462 5.927 1.00 32.02 120 GLU E CA 1
ATOM 7936 C C . GLU E 1 120 ? 33.355 127.427 7.365 1.00 30.08 120 GLU E C 1
ATOM 7937 O O . GLU E 1 120 ? 32.164 127.526 7.638 1.00 30.20 120 GLU E O 1
ATOM 7943 N N . ALA E 1 121 ? 34.297 127.233 8.281 1.00 28.74 121 ALA E N 1
ATOM 7944 C CA . ALA E 1 121 ? 33.959 127.182 9.695 1.00 26.15 121 ALA E CA 1
ATOM 7945 C C . ALA E 1 121 ? 33.122 128.408 10.041 1.00 25.89 121 ALA E C 1
ATOM 7946 O O . ALA E 1 121 ? 32.251 128.348 10.908 1.00 24.86 121 ALA E O 1
ATOM 7948 N N . MET E 1 122 ? 33.378 129.509 9.337 1.00 24.32 122 MET E N 1
ATOM 7949 C CA . MET E 1 122 ? 32.667 130.756 9.578 1.00 27.44 122 MET E CA 1
ATOM 7950 C C . MET E 1 122 ? 31.522 131.040 8.605 1.00 28.78 122 MET E C 1
ATOM 7951 O O . MET E 1 122 ? 30.889 132.090 8.700 1.00 29.40 122 MET E O 1
ATOM 7956 N N . LYS E 1 123 ? 31.233 130.113 7.694 1.00 30.26 123 LYS E N 1
ATOM 7957 C CA . LYS E 1 123 ? 30.202 130.360 6.686 1.00 32.37 123 LYS E CA 1
ATOM 7958 C C . LYS E 1 123 ? 28.877 130.974 7.137 1.00 32.77 123 LYS E C 1
ATOM 7959 O O . LYS E 1 123 ? 28.347 131.846 6.448 1.00 34.24 123 LYS E O 1
ATOM 7965 N N . TYR E 1 124 ? 28.342 130.558 8.278 1.00 31.90 124 TYR E N 1
ATOM 7966 C CA . TYR E 1 124 ? 27.074 131.116 8.724 1.00 31.35 124 TYR E CA 1
ATOM 7967 C C . TYR E 1 124 ? 27.148 132.481 9.399 1.00 31.97 124 TYR E C 1
ATOM 7968 O O . TYR E 1 124 ? 26.110 133.089 9.662 1.00 32.63 124 TYR E O 1
ATOM 7977 N N . TYR E 1 125 ? 28.350 132.979 9.677 1.00 31.03 125 TYR E N 1
ATOM 7978 C CA . TYR E 1 125 ? 28.459 134.281 10.334 1.00 30.31 125 TYR E CA 1
ATOM 7979 C C . TYR E 1 125 ? 29.611 135.149 9.832 1.00 30.52 125 TYR E C 1
ATOM 7980 O O . TYR E 1 125 ? 29.916 136.188 10.417 1.00 30.65 125 TYR E O 1
ATOM 7989 N N . ILE E 1 126 ? 30.236 134.726 8.741 1.00 29.95 126 ILE E N 1
ATOM 7990 C CA . ILE E 1 126 ? 31.357 135.458 8.168 1.00 29.57 126 ILE E CA 1
ATOM 7991 C C . ILE E 1 126 ? 30.964 136.883 7.796 1.00 29.47 126 ILE E C 1
ATOM 7992 O O . ILE E 1 126 ? 31.788 137.800 7.820 1.00 28.46 126 ILE E O 1
ATOM 7997 N N . HIS E 1 127 ? 29.694 137.062 7.464 1.00 31.04 127 HIS E N 1
ATOM 7998 C CA . HIS E 1 127 ? 29.189 138.366 7.065 1.00 31.59 127 HIS E CA 1
ATOM 7999 C C . HIS E 1 127 ? 29.008 139.323 8.234 1.00 31.60 127 HIS E C 1
ATOM 8000 O O . HIS E 1 127 ? 28.620 140.474 8.038 1.00 31.36 127 HIS E O 1
ATOM 8007 N N . LYS E 1 128 ? 29.287 138.860 9.447 1.00 31.10 128 LYS E N 1
ATOM 8008 C CA . LYS E 1 128 ? 29.136 139.726 10.613 1.00 31.83 128 LYS E CA 1
ATOM 8009 C C . LYS E 1 128 ? 30.471 140.275 11.083 1.00 31.19 128 LYS E C 1
ATOM 8010 O O . LYS E 1 128 ? 30.527 141.067 12.027 1.00 33.48 128 LYS E O 1
ATOM 8016 N N . ALA E 1 129 ? 31.541 139.873 10.403 1.00 29.18 129 ALA E N 1
ATOM 8017 C CA . ALA E 1 129 ? 32.886 140.295 10.763 1.00 28.37 129 ALA E CA 1
ATOM 8018 C C . ALA E 1 129 ? 33.380 141.555 10.071 1.00 29.75 129 ALA E C 1
ATOM 8019 O O . ALA E 1 129 ? 33.105 141.779 8.888 1.00 30.68 129 ALA E O 1
ATOM 8021 N N . ASP E 1 130 ? 34.125 142.369 10.815 1.00 29.13 130 ASP E N 1
ATOM 8022 C CA . ASP E 1 130 ? 34.706 143.586 10.273 1.00 28.42 130 ASP E CA 1
ATOM 8023 C C . ASP E 1 130 ? 36.101 143.250 9.755 1.00 28.66 130 ASP E C 1
ATOM 8024 O O . ASP E 1 130 ? 36.606 143.889 8.834 1.00 28.82 130 ASP E O 1
ATOM 8029 N N . LYS E 1 131 ? 36.717 142.239 10.357 1.00 27.21 131 LYS E N 1
ATOM 8030 C CA . LYS E 1 131 ? 38.054 141.822 9.973 1.00 26.74 131 LYS E CA 1
ATOM 8031 C C . LYS E 1 131 ? 38.235 140.323 10.212 1.00 27.02 131 LYS E C 1
ATOM 8032 O O . LYS E 1 131 ? 37.785 139.786 11.220 1.00 26.78 131 LYS E O 1
ATOM 8038 N N . ILE E 1 132 ? 38.868 139.652 9.257 1.00 26.82 132 ILE E N 1
ATOM 8039 C CA . ILE E 1 132 ? 39.116 138.227 9.353 1.00 27.69 132 ILE E CA 1
ATOM 8040 C C . ILE E 1 132 ? 40.619 138.026 9.249 1.00 28.08 132 ILE E C 1
ATOM 8041 O O . ILE E 1 132 ? 41.267 138.536 8.331 1.00 28.60 132 ILE E O 1
ATOM 8046 N N . THR E 1 133 ? 41.170 137.293 10.207 1.00 27.82 133 THR E N 1
ATOM 8047 C CA . THR E 1 133 ? 42.604 137.073 10.267 1.00 29.44 133 THR E CA 1
ATOM 8048 C C . THR E 1 133 ? 43.030 135.631 10.037 1.00 29.50 133 THR E C 1
ATOM 8049 O O . THR E 1 133 ? 42.397 134.693 10.504 1.00 29.71 133 THR E O 1
ATOM 8053 N N . VAL E 1 134 ? 44.133 135.473 9.321 1.00 30.81 134 VAL E N 1
ATOM 8054 C CA . VAL E 1 134 ? 44.673 134.160 9.018 1.00 31.55 134 VAL E CA 1
ATOM 8055 C C . VAL E 1 134 ? 45.996 133.927 9.754 1.00 32.85 134 VAL E C 1
ATOM 8056 O O . VAL E 1 134 ? 46.978 134.646 9.537 1.00 33.03 134 VAL E O 1
ATOM 8060 N N . MET E 1 135 ? 46.015 132.941 10.643 1.00 33.64 135 MET E N 1
ATOM 8061 C CA . MET E 1 135 ? 47.237 132.600 11.364 1.00 32.21 135 MET E CA 1
ATOM 8062 C C . MET E 1 135 ? 48.114 131.938 10.314 1.00 33.07 135 MET E C 1
ATOM 8063 O O . MET E 1 135 ? 47.667 131.027 9.621 1.00 30.91 135 MET E O 1
ATOM 8068 N N . THR E 1 136 ? 49.351 132.396 10.180 1.00 33.50 136 THR E N 1
ATOM 8069 C CA . THR E 1 136 ? 50.260 131.812 9.204 1.00 34.39 136 THR E CA 1
ATOM 8070 C C . THR E 1 136 ? 51.318 131.062 9.982 1.00 34.01 136 THR E C 1
ATOM 8071 O O . THR E 1 136 ? 52.386 130.724 9.473 1.00 34.21 136 THR E O 1
ATOM 8075 N N . VAL E 1 137 ? 50.980 130.787 11.230 1.00 34.38 137 VAL E N 1
ATOM 8076 C CA . VAL E 1 137 ? 51.859 130.088 12.143 1.00 35.28 137 VAL E CA 1
ATOM 8077 C C . VAL E 1 137 ? 50.931 129.492 13.198 1.00 34.18 137 VAL E C 1
ATOM 8078 O O . VAL E 1 137 ? 49.889 130.077 13.482 1.00 33.07 137 VAL E O 1
ATOM 8082 N N . ASP E 1 138 ? 51.262 128.326 13.748 1.00 34.53 138 ASP E N 1
ATOM 8083 C CA . ASP E 1 138 ? 50.416 127.757 14.802 1.00 35.21 138 ASP E CA 1
ATOM 8084 C C . ASP E 1 138 ? 50.538 128.743 15.966 1.00 35.68 138 ASP E C 1
ATOM 8085 O O . ASP E 1 138 ? 51.639 129.108 16.370 1.00 36.12 138 ASP E O 1
ATOM 8090 N N . PRO E 1 139 ? 49.398 129.184 16.512 1.00 36.68 139 PRO E N 1
ATOM 8091 C CA . PRO E 1 139 ? 49.308 130.143 17.612 1.00 38.19 139 PRO E CA 1
ATOM 8092 C C . PRO E 1 139 ? 50.082 129.866 18.892 1.00 41.02 139 PRO E C 1
ATOM 8093 O O . PRO E 1 139 ? 50.398 128.723 19.221 1.00 40.60 139 PRO E O 1
ATOM 8097 N N . GLY E 1 140 ? 50.382 130.946 19.608 1.00 44.01 140 GLY E N 1
ATOM 8098 C CA . GLY E 1 140 ? 51.079 130.829 20.868 1.00 48.79 140 GLY E CA 1
ATOM 8099 C C . GLY E 1 140 ? 52.335 131.655 21.058 1.00 52.81 140 GLY E C 1
ATOM 8100 O O . GLY E 1 140 ? 52.551 132.203 22.143 1.00 53.99 140 GLY E O 1
ATOM 8101 N N . PHE E 1 141 ? 53.166 131.764 20.022 1.00 55.50 141 PHE E N 1
ATOM 8102 C CA . PHE E 1 141 ? 54.422 132.490 20.174 1.00 57.05 141 PHE E CA 1
ATOM 8103 C C . PHE E 1 141 ? 54.855 133.352 18.998 1.00 57.63 141 PHE E C 1
ATOM 8104 O O . PHE E 1 141 ? 54.169 133.453 17.977 1.00 58.08 141 PHE E O 1
ATOM 8112 N N . ALA E 1 142 ? 56.015 133.979 19.179 1.00 58.40 142 ALA E N 1
ATOM 8113 C CA . ALA E 1 142 ? 56.630 134.823 18.167 1.00 58.51 142 ALA E CA 1
ATOM 8114 C C . ALA E 1 142 ? 57.799 134.008 17.617 1.00 58.25 142 ALA E C 1
ATOM 8115 O O . ALA E 1 142 ? 58.321 133.122 18.304 1.00 57.19 142 ALA E O 1
ATOM 8117 N N . GLY E 1 143 ? 58.189 134.289 16.377 1.00 58.55 143 GLY E N 1
ATOM 8118 C CA . GLY E 1 143 ? 59.300 133.578 15.769 1.00 59.45 143 GLY E CA 1
ATOM 8119 C C . GLY E 1 143 ? 59.061 132.123 15.391 1.00 59.67 143 GLY E C 1
ATOM 8120 O O . GLY E 1 143 ? 59.966 131.294 15.509 1.00 59.69 143 GLY E O 1
ATOM 8121 N N . GLN E 1 144 ? 57.851 131.797 14.947 1.00 59.38 144 GLN E N 1
ATOM 8122 C CA . GLN E 1 144 ? 57.555 130.429 14.539 1.00 59.26 144 GLN E CA 1
ATOM 8123 C C . GLN E 1 144 ? 57.686 130.346 13.021 1.00 56.69 144 GLN E C 1
ATOM 8124 O O . GLN E 1 144 ? 57.608 131.363 12.329 1.00 57.48 144 GLN E O 1
ATOM 8130 N N . PRO E 1 145 ? 57.896 129.135 12.484 1.00 53.12 145 PRO E N 1
ATOM 8131 C CA . PRO E 1 145 ? 58.043 128.901 11.041 1.00 50.60 145 PRO E CA 1
ATOM 8132 C C . PRO E 1 145 ? 56.804 129.297 10.232 1.00 48.46 145 PRO E C 1
ATOM 8133 O O . PRO E 1 145 ? 55.684 128.924 10.571 1.00 49.64 145 PRO E O 1
ATOM 8137 N N . PHE E 1 146 ? 57.009 130.048 9.158 1.00 45.31 146 PHE E N 1
ATOM 8138 C CA . PHE E 1 146 ? 55.905 130.478 8.306 1.00 43.53 146 PHE E CA 1
ATOM 8139 C C . PHE E 1 146 ? 55.262 129.254 7.641 1.00 42.58 146 PHE E C 1
ATOM 8140 O O . PHE E 1 146 ? 55.955 128.293 7.301 1.00 42.01 146 PHE E O 1
ATOM 8148 N N . ILE E 1 147 ? 53.941 129.287 7.471 1.00 40.45 147 ILE E N 1
ATOM 8149 C CA . ILE E 1 147 ? 53.220 128.183 6.842 1.00 38.19 147 ILE E CA 1
ATOM 8150 C C . ILE E 1 147 ? 52.695 128.616 5.466 1.00 37.95 147 ILE E C 1
ATOM 8151 O O . ILE E 1 147 ? 51.599 129.164 5.344 1.00 36.52 147 ILE E O 1
ATOM 8156 N N . PRO E 1 148 ? 53.479 128.351 4.407 1.00 37.61 148 PRO E N 1
ATOM 8157 C CA . PRO E 1 148 ? 53.144 128.700 3.019 1.00 37.79 148 PRO E CA 1
ATOM 8158 C C . PRO E 1 148 ? 51.734 128.297 2.621 1.00 37.76 148 PRO E C 1
ATOM 8159 O O . PRO E 1 148 ? 51.051 129.016 1.889 1.00 38.68 148 PRO E O 1
ATOM 8163 N N . GLU E 1 149 ? 51.312 127.132 3.097 1.00 36.21 149 GLU E N 1
ATOM 8164 C CA . GLU E 1 149 ? 49.992 126.610 2.781 1.00 36.30 149 GLU E CA 1
ATOM 8165 C C . GLU E 1 149 ? 48.874 127.610 3.074 1.00 36.28 149 GLU E C 1
ATOM 8166 O O . GLU E 1 149 ? 47.807 127.564 2.462 1.00 36.11 149 GLU E O 1
ATOM 8172 N N . MET E 1 150 ? 49.121 128.519 4.008 1.00 36.41 150 MET E N 1
ATOM 8173 C CA . MET E 1 150 ? 48.116 129.501 4.364 1.00 36.26 150 MET E CA 1
ATOM 8174 C C . MET E 1 150 ? 47.852 130.533 3.261 1.00 37.74 150 MET E C 1
ATOM 8175 O O . MET E 1 150 ? 46.852 131.255 3.313 1.00 38.53 150 MET E O 1
ATOM 8180 N N . LEU E 1 151 ? 48.729 130.603 2.262 1.00 36.66 151 LEU E N 1
ATOM 8181 C CA . LEU E 1 151 ? 48.524 131.556 1.178 1.00 37.46 151 LEU E CA 1
ATOM 8182 C C . LEU E 1 151 ? 47.210 131.241 0.467 1.00 38.16 151 LEU E C 1
ATOM 8183 O O . LEU E 1 151 ? 46.466 132.147 0.087 1.00 38.09 151 LEU E O 1
ATOM 8188 N N . ASP E 1 152 ? 46.915 129.955 0.303 1.00 38.93 152 ASP E N 1
ATOM 8189 C CA . ASP E 1 152 ? 45.668 129.554 -0.344 1.00 40.96 152 ASP E CA 1
ATOM 8190 C C . ASP E 1 152 ? 44.468 130.022 0.463 1.00 39.70 152 ASP E C 1
ATOM 8191 O O . ASP E 1 152 ? 43.437 130.396 -0.105 1.00 39.79 152 ASP E O 1
ATOM 8196 N N . LYS E 1 153 ? 44.597 129.988 1.789 1.00 37.09 153 LYS E N 1
ATOM 8197 C CA . LYS E 1 153 ? 43.504 130.403 2.658 1.00 34.57 153 LYS E CA 1
ATOM 8198 C C . LYS E 1 153 ? 43.246 131.894 2.468 1.00 33.04 153 LYS E C 1
ATOM 8199 O O . LYS E 1 153 ? 42.093 132.329 2.410 1.00 32.07 153 LYS E O 1
ATOM 8205 N N . LEU E 1 154 ? 44.317 132.675 2.363 1.00 31.45 154 LEU E N 1
ATOM 8206 C CA . LEU E 1 154 ? 44.167 134.106 2.155 1.00 31.19 154 LEU E CA 1
ATOM 8207 C C . LEU E 1 154 ? 43.407 134.345 0.849 1.00 32.10 154 LEU E C 1
ATOM 8208 O O . LEU E 1 154 ? 42.436 135.111 0.811 1.00 31.78 154 LEU E O 1
ATOM 8213 N N . ALA E 1 155 ? 43.836 133.667 -0.213 1.00 30.95 155 ALA E N 1
ATOM 8214 C CA . ALA E 1 155 ? 43.201 133.810 -1.516 1.00 31.09 155 ALA E CA 1
ATOM 8215 C C . ALA E 1 155 ? 41.723 133.427 -1.472 1.00 32.40 155 ALA E C 1
ATOM 8216 O O . ALA E 1 155 ? 40.868 134.128 -2.023 1.00 31.13 155 ALA E O 1
ATOM 8218 N N . GLU E 1 156 ? 41.428 132.308 -0.818 1.00 33.51 156 GLU E N 1
ATOM 8219 C CA . GLU E 1 156 ? 40.053 131.832 -0.709 1.00 35.08 156 GLU E CA 1
ATOM 8220 C C . GLU E 1 156 ? 39.209 132.880 0.003 1.00 35.53 156 GLU E C 1
ATOM 8221 O O . GLU E 1 156 ? 38.057 133.129 -0.356 1.00 36.09 156 GLU E O 1
ATOM 8227 N N . LEU E 1 157 ? 39.805 133.498 1.014 1.00 35.47 157 LEU E N 1
ATOM 8228 C CA . LEU E 1 157 ? 39.129 134.514 1.798 1.00 36.20 157 LEU E CA 1
ATOM 8229 C C . LEU E 1 157 ? 38.810 135.733 0.933 1.00 36.90 157 LEU E C 1
ATOM 8230 O O . LEU E 1 157 ? 37.753 136.348 1.076 1.00 36.48 157 LEU E O 1
ATOM 8235 N N . LYS E 1 158 ? 39.724 136.080 0.031 1.00 36.97 158 LYS E N 1
ATOM 8236 C CA . LYS E 1 158 ? 39.516 137.220 -0.857 1.00 36.65 158 LYS E CA 1
ATOM 8237 C C . LYS E 1 158 ? 38.420 136.896 -1.868 1.00 36.62 158 LYS E C 1
ATOM 8238 O O . LYS E 1 158 ? 37.528 137.709 -2.122 1.00 35.67 158 LYS E O 1
ATOM 8244 N N . ALA E 1 159 ? 38.491 135.696 -2.434 1.00 36.49 159 ALA E N 1
ATOM 8245 C CA . ALA E 1 159 ? 37.510 135.255 -3.413 1.00 36.51 159 ALA E CA 1
ATOM 8246 C C . ALA E 1 159 ? 36.128 135.230 -2.783 1.00 37.02 159 ALA E C 1
ATOM 8247 O O . ALA E 1 159 ? 35.151 135.700 -3.372 1.00 37.17 159 ALA E O 1
ATOM 8249 N N . TRP E 1 160 ? 36.056 134.680 -1.576 1.00 37.20 160 TRP E N 1
ATOM 8250 C CA . TRP E 1 160 ? 34.795 134.584 -0.845 1.00 37.09 160 TRP E CA 1
ATOM 8251 C C . TRP E 1 160 ? 34.193 135.972 -0.658 1.00 38.17 160 TRP E C 1
ATOM 8252 O O . TRP E 1 160 ? 32.994 136.182 -0.864 1.00 37.61 160 TRP E O 1
ATOM 8263 N N . ARG E 1 161 ? 35.033 136.920 -0.265 1.00 39.41 161 ARG E N 1
ATOM 8264 C CA . ARG E 1 161 ? 34.577 138.283 -0.039 1.00 43.92 161 ARG E CA 1
ATOM 8265 C C . ARG E 1 161 ? 33.976 138.908 -1.304 1.00 44.87 161 ARG E C 1
ATOM 8266 O O . ARG E 1 161 ? 32.926 139.551 -1.250 1.00 44.69 161 ARG E O 1
ATOM 8274 N N . GLU E 1 162 ? 34.639 138.713 -2.440 1.00 47.04 162 GLU E N 1
ATOM 8275 C CA . GLU E 1 162 ? 34.144 139.260 -3.702 1.00 49.84 162 GLU E CA 1
ATOM 8276 C C . GLU E 1 162 ? 32.847 138.577 -4.121 1.00 49.69 162 GLU E C 1
ATOM 8277 O O . GLU E 1 162 ? 31.832 139.230 -4.357 1.00 50.21 162 GLU E O 1
ATOM 8283 N N . ARG E 1 163 ? 32.883 137.255 -4.193 1.00 49.43 163 ARG E N 1
ATOM 8284 C CA . ARG E 1 163 ? 31.717 136.478 -4.579 1.00 50.21 163 ARG E CA 1
ATOM 8285 C C . ARG E 1 163 ? 30.476 136.751 -3.722 1.00 49.84 163 ARG E C 1
ATOM 8286 O O . ARG E 1 163 ? 29.349 136.692 -4.211 1.00 49.62 163 ARG E O 1
ATOM 8294 N N . GLU E 1 164 ? 30.681 137.059 -2.446 1.00 49.54 164 GLU E N 1
ATOM 8295 C CA . GLU E 1 164 ? 29.565 137.300 -1.535 1.00 47.99 164 GLU E CA 1
ATOM 8296 C C . GLU E 1 164 ? 29.248 138.782 -1.326 1.00 46.12 164 GLU E C 1
ATOM 8297 O O . GLU E 1 164 ? 28.249 139.133 -0.684 1.00 43.97 164 GLU E O 1
ATOM 8303 N N . GLY E 1 165 ? 30.102 139.646 -1.863 1.00 43.91 165 GLY E N 1
ATOM 8304 C CA . GLY E 1 165 ? 29.887 141.074 -1.719 1.00 43.75 165 GLY E CA 1
ATOM 8305 C C . GLY E 1 165 ? 30.072 141.576 -0.297 1.00 43.57 165 GLY E C 1
ATOM 8306 O O . GLY E 1 165 ? 29.340 142.451 0.168 1.00 42.27 165 GLY E O 1
ATOM 8307 N N . LEU E 1 166 ? 31.064 141.027 0.393 1.00 43.31 166 LEU E N 1
ATOM 8308 C CA . LEU E 1 166 ? 31.338 141.413 1.764 1.00 43.53 166 LEU E CA 1
ATOM 8309 C C . LEU E 1 166 ? 32.412 142.489 1.823 1.00 43.97 166 LEU E C 1
ATOM 8310 O O . LEU E 1 166 ? 33.078 142.761 0.826 1.00 44.32 166 LEU E O 1
ATOM 8315 N N . GLU E 1 167 ? 32.588 143.096 2.991 1.00 43.73 167 GLU E N 1
ATOM 8316 C CA . GLU E 1 167 ? 33.558 144.173 3.120 1.00 44.38 167 GLU E CA 1
ATOM 8317 C C . GLU E 1 167 ? 34.611 143.997 4.200 1.00 42.89 167 GLU E C 1
ATOM 8318 O O . GLU E 1 167 ? 35.262 144.972 4.581 1.00 43.88 167 GLU E O 1
ATOM 8324 N N . TYR E 1 168 ? 34.795 142.778 4.694 1.00 38.77 168 TYR E N 1
ATOM 8325 C CA . TYR E 1 168 ? 35.781 142.571 5.740 1.00 35.59 168 TYR E CA 1
ATOM 8326 C C . TYR E 1 168 ? 37.213 142.747 5.264 1.00 35.19 168 TYR E C 1
ATOM 8327 O O . TYR E 1 168 ? 37.531 142.502 4.099 1.00 34.50 168 TYR E O 1
ATOM 8336 N N . GLU E 1 169 ? 38.072 143.194 6.176 1.00 34.22 169 GLU E N 1
ATOM 8337 C CA . GLU E 1 169 ? 39.485 143.360 5.878 1.00 33.67 169 GLU E CA 1
ATOM 8338 C C . GLU E 1 169 ? 40.145 142.019 6.147 1.00 32.46 169 GLU E C 1
ATOM 8339 O O . GLU E 1 169 ? 39.725 141.286 7.045 1.00 32.50 169 GLU E O 1
ATOM 8345 N N . ILE E 1 170 ? 41.176 141.698 5.378 1.00 31.20 170 ILE E N 1
ATOM 8346 C CA . ILE E 1 170 ? 41.888 140.434 5.550 1.00 30.35 170 ILE E CA 1
ATOM 8347 C C . ILE E 1 170 ? 43.239 140.685 6.229 1.00 31.06 170 ILE E C 1
ATOM 8348 O O . ILE E 1 170 ? 44.104 141.359 5.682 1.00 29.09 170 ILE E O 1
ATOM 8353 N N . GLU E 1 171 ? 43.406 140.126 7.426 1.00 32.14 171 GLU E N 1
ATOM 8354 C CA . GLU E 1 171 ? 44.623 140.312 8.216 1.00 33.87 171 GLU E CA 1
ATOM 8355 C C . GLU E 1 171 ? 45.498 139.059 8.238 1.00 33.59 171 GLU E C 1
ATOM 8356 O O . GLU E 1 171 ? 45.006 137.951 8.063 1.00 32.34 171 GLU E O 1
ATOM 8362 N N . VAL E 1 172 ? 46.797 139.247 8.447 1.00 34.34 172 VAL E N 1
ATOM 8363 C CA . VAL E 1 172 ? 47.738 138.132 8.497 1.00 36.12 172 VAL E CA 1
ATOM 8364 C C . VAL E 1 172 ? 48.458 138.155 9.842 1.00 36.70 172 VAL E C 1
ATOM 8365 O O . VAL E 1 172 ? 48.928 139.202 10.276 1.00 37.75 172 VAL E O 1
ATOM 8369 N N . ASP E 1 173 ? 48.547 137.002 10.498 1.00 38.54 173 ASP E N 1
ATOM 8370 C CA . ASP E 1 173 ? 49.209 136.917 11.794 1.00 38.85 173 ASP E CA 1
ATOM 8371 C C . ASP E 1 173 ? 50.241 135.798 11.855 1.00 40.46 173 ASP E C 1
ATOM 8372 O O . ASP E 1 173 ? 49.894 134.619 11.789 1.00 41.03 173 ASP E O 1
ATOM 8377 N N . GLY E 1 174 ? 51.510 136.170 11.993 1.00 40.80 174 GLY E N 1
ATOM 8378 C CA . GLY E 1 174 ? 52.556 135.172 12.077 1.00 43.27 174 GLY E CA 1
ATOM 8379 C C . GLY E 1 174 ? 53.619 135.331 11.011 1.00 45.85 174 GLY E C 1
ATOM 8380 O O . GLY E 1 174 ? 53.352 135.175 9.825 1.00 45.51 174 GLY E O 1
ATOM 8381 N N . SER E 1 175 ? 54.835 135.638 11.446 1.00 47.73 175 SER E N 1
ATOM 8382 C CA . SER E 1 175 ? 55.969 135.825 10.548 1.00 50.09 175 SER E CA 1
ATOM 8383 C C . SER E 1 175 ? 55.721 136.735 9.340 1.00 50.51 175 SER E C 1
ATOM 8384 O O . SER E 1 175 ? 55.990 136.354 8.198 1.00 50.78 175 SER E O 1
ATOM 8387 N N . CYS E 1 176 ? 55.192 137.928 9.597 1.00 51.16 176 CYS E N 1
ATOM 8388 C CA . CYS E 1 176 ? 54.981 138.911 8.542 1.00 51.46 176 CYS E CA 1
ATOM 8389 C C . CYS E 1 176 ? 56.296 139.669 8.502 1.00 51.38 176 CYS E C 1
ATOM 8390 O O . CYS E 1 176 ? 56.561 140.508 9.358 1.00 50.62 176 CYS E O 1
ATOM 8393 N N . ASN E 1 177 ? 57.127 139.359 7.519 1.00 51.60 177 ASN E N 1
ATOM 8394 C CA . ASN E 1 177 ? 58.415 140.009 7.410 1.00 52.25 177 ASN E CA 1
ATOM 8395 C C . ASN E 1 177 ? 58.842 140.133 5.957 1.00 53.23 177 ASN E C 1
ATOM 8396 O O . ASN E 1 177 ? 58.101 139.755 5.047 1.00 53.00 177 ASN E O 1
ATOM 8401 N N . GLN E 1 178 ? 60.044 140.659 5.752 1.00 54.28 178 GLN E N 1
ATOM 8402 C CA . GLN E 1 178 ? 60.590 140.852 4.416 1.00 56.73 178 GLN E CA 1
ATOM 8403 C C . GLN E 1 178 ? 60.459 139.631 3.513 1.00 55.21 178 GLN E C 1
ATOM 8404 O O . GLN E 1 178 ? 60.196 139.758 2.317 1.00 55.10 178 GLN E O 1
ATOM 8410 N N . ALA E 1 179 ? 60.635 138.448 4.086 1.00 54.76 179 ALA E N 1
ATOM 8411 C CA . ALA E 1 179 ? 60.544 137.216 3.311 1.00 53.89 179 ALA E CA 1
ATOM 8412 C C . ALA E 1 179 ? 59.122 136.822 2.905 1.00 53.18 179 ALA E C 1
ATOM 8413 O O . ALA E 1 179 ? 58.944 135.951 2.055 1.00 52.87 179 ALA E O 1
ATOM 8415 N N . THR E 1 180 ? 58.113 137.466 3.487 1.00 52.48 180 THR E N 1
ATOM 8416 C CA . THR E 1 180 ? 56.731 137.115 3.168 1.00 51.94 180 THR E CA 1
ATOM 8417 C C . THR E 1 180 ? 55.806 138.231 2.662 1.00 51.18 180 THR E C 1
ATOM 8418 O O . THR E 1 180 ? 54.759 137.947 2.082 1.00 49.97 180 THR E O 1
ATOM 8422 N N . TYR E 1 181 ? 56.182 139.487 2.876 1.00 50.83 181 TYR E N 1
ATOM 8423 C CA . TYR E 1 181 ? 55.354 140.616 2.445 1.00 50.99 181 TYR E CA 1
ATOM 8424 C C . TYR E 1 181 ? 54.751 140.447 1.048 1.00 51.54 181 TYR E C 1
ATOM 8425 O O . TYR E 1 181 ? 53.538 140.562 0.860 1.00 50.48 181 TYR E O 1
ATOM 8434 N N . GLU E 1 182 ? 55.610 140.179 0.072 1.00 52.45 182 GLU E N 1
ATOM 8435 C CA . GLU E 1 182 ? 55.186 140.026 -1.313 1.00 53.74 182 GLU E CA 1
ATOM 8436 C C . GLU E 1 182 ? 54.110 138.957 -1.513 1.00 52.53 182 GLU E C 1
ATOM 8437 O O . GLU E 1 182 ? 53.018 139.245 -2.005 1.00 51.04 182 GLU E O 1
ATOM 8443 N N . LYS E 1 183 ? 54.425 137.723 -1.133 1.00 51.98 183 LYS E N 1
ATOM 8444 C CA . LYS E 1 183 ? 53.487 136.614 -1.276 1.00 51.38 183 LYS E CA 1
ATOM 8445 C C . LYS E 1 183 ? 52.154 136.905 -0.594 1.00 49.90 183 LYS E C 1
ATOM 8446 O O . LYS E 1 183 ? 51.089 136.605 -1.138 1.00 49.34 183 LYS E O 1
ATOM 8452 N N . LEU E 1 184 ? 52.220 137.489 0.598 1.00 48.93 184 LEU E N 1
ATOM 8453 C CA . LEU E 1 184 ? 51.017 137.807 1.361 1.00 47.58 184 LEU E CA 1
ATOM 8454 C C . LEU E 1 184 ? 50.130 138.820 0.651 1.00 47.65 184 LEU E C 1
ATOM 8455 O O . LEU E 1 184 ? 48.909 138.656 0.607 1.00 47.66 184 LEU E O 1
ATOM 8460 N N . MET E 1 185 ? 50.737 139.866 0.095 1.00 48.36 185 MET E N 1
ATOM 8461 C CA . MET E 1 185 ? 49.972 140.883 -0.616 1.00 47.10 185 MET E CA 1
ATOM 8462 C C . MET E 1 185 ? 49.363 140.277 -1.868 1.00 46.68 185 MET E C 1
ATOM 8463 O O . MET E 1 185 ? 48.198 140.527 -2.185 1.00 46.65 185 MET E O 1
ATOM 8468 N N . ALA E 1 186 ? 50.149 139.469 -2.573 1.00 45.84 186 ALA E N 1
ATOM 8469 C CA . ALA E 1 186 ? 49.668 138.819 -3.789 1.00 46.41 186 ALA E CA 1
ATOM 8470 C C . ALA E 1 186 ? 48.482 137.909 -3.477 1.00 46.78 186 ALA E C 1
ATOM 8471 O O . ALA E 1 186 ? 47.538 137.805 -4.267 1.00 46.17 186 ALA E O 1
ATOM 8473 N N . ALA E 1 187 ? 48.537 137.257 -2.317 1.00 47.01 187 ALA E N 1
ATOM 8474 C CA . ALA E 1 187 ? 47.482 136.348 -1.892 1.00 46.91 187 ALA E CA 1
ATOM 8475 C C . ALA E 1 187 ? 46.194 137.080 -1.527 1.00 46.99 187 ALA E C 1
ATOM 8476 O O . ALA E 1 187 ? 45.113 136.506 -1.614 1.00 47.28 187 ALA E O 1
ATOM 8478 N N . GLY E 1 188 ? 46.302 138.339 -1.102 1.00 47.55 188 GLY E N 1
ATOM 8479 C CA . GLY E 1 188 ? 45.098 139.095 -0.773 1.00 46.92 188 GLY E CA 1
ATOM 8480 C C . GLY E 1 188 ? 45.041 139.821 0.560 1.00 45.78 188 GLY E C 1
ATOM 8481 O O . GLY E 1 188 ? 43.999 140.371 0.918 1.00 46.18 188 GLY E O 1
ATOM 8482 N N . ALA E 1 189 ? 46.150 139.842 1.290 1.00 44.84 189 ALA E N 1
ATOM 8483 C CA . ALA E 1 189 ? 46.195 140.498 2.595 1.00 44.72 189 ALA E CA 1
ATOM 8484 C C . ALA E 1 189 ? 45.962 142.004 2.535 1.00 44.71 189 ALA E C 1
ATOM 8485 O O . ALA E 1 189 ? 46.425 142.680 1.616 1.00 46.87 189 ALA E O 1
ATOM 8487 N N . ASP E 1 190 ? 45.246 142.521 3.531 1.00 43.54 190 ASP E N 1
ATOM 8488 C CA . ASP E 1 190 ? 44.953 143.950 3.640 1.00 40.88 190 ASP E CA 1
ATOM 8489 C C . ASP E 1 190 ? 45.673 144.527 4.852 1.00 39.26 190 ASP E C 1
ATOM 8490 O O . ASP E 1 190 ? 46.034 145.704 4.874 1.00 38.54 190 ASP E O 1
ATOM 8495 N N . VAL E 1 191 ? 45.859 143.692 5.870 1.00 36.53 191 VAL E N 1
ATOM 8496 C CA . VAL E 1 191 ? 46.508 144.122 7.095 1.00 34.29 191 VAL E CA 1
ATOM 8497 C C . VAL E 1 191 ? 47.624 143.180 7.511 1.00 35.11 191 VAL E C 1
ATOM 8498 O O . VAL E 1 191 ? 47.502 141.957 7.397 1.00 35.93 191 VAL E O 1
ATOM 8502 N N . PHE E 1 192 ? 48.710 143.761 8.006 1.00 35.39 192 PHE E N 1
ATOM 8503 C CA . PHE E 1 192 ? 49.867 142.995 8.459 1.00 37.03 192 PHE E CA 1
ATOM 8504 C C . PHE E 1 192 ? 50.018 143.146 9.965 1.00 37.00 192 PHE E C 1
ATOM 8505 O O . PHE E 1 192 ? 50.080 144.266 10.475 1.00 37.59 192 PHE E O 1
ATOM 8513 N N . ILE E 1 193 ? 50.050 142.032 10.684 1.00 36.14 193 ILE E N 1
ATOM 8514 C CA . ILE E 1 193 ? 50.286 142.100 12.117 1.00 35.42 193 ILE E CA 1
ATOM 8515 C C . ILE E 1 193 ? 51.803 141.966 12.156 1.00 35.77 193 ILE E C 1
ATOM 8516 O O . ILE E 1 193 ? 52.359 140.935 11.793 1.00 36.97 193 ILE E O 1
ATOM 8521 N N . VAL E 1 194 ? 52.474 143.022 12.572 1.00 35.90 194 VAL E N 1
ATOM 8522 C CA . VAL E 1 194 ? 53.916 143.011 12.585 1.00 37.11 194 VAL E CA 1
ATOM 8523 C C . VAL E 1 194 ? 54.486 142.834 13.982 1.00 39.10 194 VAL E C 1
ATOM 8524 O O . VAL E 1 194 ? 54.137 143.561 14.914 1.00 40.53 194 VAL E O 1
ATOM 8528 N N . GLY E 1 195 ? 55.371 141.854 14.119 1.00 42.09 195 GLY E N 1
ATOM 8529 C CA . GLY E 1 195 ? 55.974 141.567 15.409 1.00 44.15 195 GLY E CA 1
ATOM 8530 C C . GLY E 1 195 ? 57.474 141.782 15.485 1.00 46.76 195 GLY E C 1
ATOM 8531 O O . GLY E 1 195 ? 57.998 142.810 15.046 1.00 46.85 195 GLY E O 1
ATOM 8532 N N . THR E 1 196 ? 58.178 140.802 16.039 1.00 47.82 196 THR E N 1
ATOM 8533 C CA . THR E 1 196 ? 59.617 140.919 16.188 1.00 49.25 196 THR E CA 1
ATOM 8534 C C . THR E 1 196 ? 60.395 140.916 14.873 1.00 49.67 196 THR E C 1
ATOM 8535 O O . THR E 1 196 ? 61.210 141.800 14.637 1.00 50.18 196 THR E O 1
ATOM 8539 N N . SER E 1 197 ? 60.140 139.939 14.013 1.00 50.38 197 SER E N 1
ATOM 8540 C CA . SER E 1 197 ? 60.879 139.846 12.760 1.00 51.24 197 SER E CA 1
ATOM 8541 C C . SER E 1 197 ? 60.525 140.912 11.733 1.00 52.63 197 SER E C 1
ATOM 8542 O O . SER E 1 197 ? 61.347 141.252 10.885 1.00 53.67 197 SER E O 1
ATOM 8545 N N . GLY E 1 198 ? 59.315 141.453 11.810 1.00 53.35 198 GLY E N 1
ATOM 8546 C CA . GLY E 1 198 ? 58.921 142.457 10.838 1.00 53.60 198 GLY E CA 1
ATOM 8547 C C . GLY E 1 198 ? 59.122 143.904 11.250 1.00 54.18 198 GLY E C 1
ATOM 8548 O O . GLY E 1 198 ? 59.269 144.784 10.396 1.00 53.78 198 GLY E O 1
ATOM 8549 N N . LEU E 1 199 ? 59.144 144.160 12.554 1.00 54.52 199 LEU E N 1
ATOM 8550 C CA . LEU E 1 199 ? 59.296 145.524 13.041 1.00 54.52 199 LEU E CA 1
ATOM 8551 C C . LEU E 1 199 ? 60.355 145.731 14.115 1.00 55.75 199 LEU E C 1
ATOM 8552 O O . LEU E 1 199 ? 61.471 146.156 13.828 1.00 56.57 199 LEU E O 1
ATOM 8557 N N . PHE E 1 200 ? 59.985 145.434 15.355 1.00 56.81 200 PHE E N 1
ATOM 8558 C CA . PHE E 1 200 ? 60.848 145.613 16.519 1.00 58.26 200 PHE E CA 1
ATOM 8559 C C . PHE E 1 200 ? 62.325 145.222 16.418 1.00 60.26 200 PHE E C 1
ATOM 8560 O O . PHE E 1 200 ? 63.174 145.889 17.000 1.00 60.38 200 PHE E O 1
ATOM 8568 N N . ASN E 1 201 ? 62.640 144.161 15.685 1.00 63.12 201 ASN E N 1
ATOM 8569 C CA . ASN E 1 201 ? 64.029 143.716 15.547 1.00 65.88 201 ASN E CA 1
ATOM 8570 C C . ASN E 1 201 ? 64.933 144.661 14.755 1.00 66.53 201 ASN E C 1
ATOM 8571 O O . ASN E 1 201 ? 66.095 144.858 15.106 1.00 66.75 201 ASN E O 1
ATOM 8576 N N . HIS E 1 202 ? 64.395 145.233 13.686 1.00 67.03 202 HIS E N 1
ATOM 8577 C CA . HIS E 1 202 ? 65.140 146.133 12.813 1.00 67.74 202 HIS E CA 1
ATOM 8578 C C . HIS E 1 202 ? 65.959 147.238 13.485 1.00 68.35 202 HIS E C 1
ATOM 8579 O O . HIS E 1 202 ? 66.963 147.684 12.935 1.00 68.00 202 HIS E O 1
ATOM 8586 N N . ALA E 1 203 ? 65.544 147.684 14.665 1.00 69.11 203 ALA E N 1
ATOM 8587 C CA . ALA E 1 203 ? 66.277 148.734 15.366 1.00 69.76 203 ALA E CA 1
ATOM 8588 C C . ALA E 1 203 ? 65.773 148.909 16.791 1.00 70.72 203 ALA E C 1
ATOM 8589 O O . ALA E 1 203 ? 64.605 148.651 17.083 1.00 71.38 203 ALA E O 1
ATOM 8591 N N . GLU E 1 204 ? 66.657 149.355 17.676 1.00 71.07 204 GLU E N 1
ATOM 8592 C CA . GLU E 1 204 ? 66.293 149.554 19.070 1.00 71.57 204 GLU E CA 1
ATOM 8593 C C . GLU E 1 204 ? 65.362 150.749 19.202 1.00 70.80 204 GLU E C 1
ATOM 8594 O O . GLU E 1 204 ? 64.500 150.789 20.077 1.00 70.89 204 GLU E O 1
ATOM 8600 N N . ASN E 1 205 ? 65.544 151.728 18.329 1.00 69.90 205 ASN E N 1
ATOM 8601 C CA . ASN E 1 205 ? 64.700 152.913 18.327 1.00 69.44 205 ASN E CA 1
ATOM 8602 C C . ASN E 1 205 ? 63.536 152.583 17.385 1.00 68.31 205 ASN E C 1
ATOM 8603 O O . ASN E 1 205 ? 63.758 152.204 16.235 1.00 68.31 205 ASN E O 1
ATOM 8608 N N . ILE E 1 206 ? 62.303 152.722 17.864 1.00 66.38 206 ILE E N 1
ATOM 8609 C CA . ILE E 1 206 ? 61.136 152.382 17.049 1.00 64.92 206 ILE E CA 1
ATOM 8610 C C . ILE E 1 206 ? 60.901 153.212 15.773 1.00 64.22 206 ILE E C 1
ATOM 8611 O O . ILE E 1 206 ? 60.289 152.722 14.825 1.00 62.75 206 ILE E O 1
ATOM 8616 N N . ASP E 1 207 ? 61.383 154.452 15.741 1.00 64.41 207 ASP E N 1
ATOM 8617 C CA . ASP E 1 207 ? 61.222 155.298 14.552 1.00 65.24 207 ASP E CA 1
ATOM 8618 C C . ASP E 1 207 ? 61.980 154.649 13.408 1.00 64.10 207 ASP E C 1
ATOM 8619 O O . ASP E 1 207 ? 61.462 154.479 12.306 1.00 62.60 207 ASP E O 1
ATOM 8624 N N . GLU E 1 208 ? 63.234 154.314 13.695 1.00 63.20 208 GLU E N 1
ATOM 8625 C CA . GLU E 1 208 ? 64.124 153.680 12.738 1.00 62.77 208 GLU E CA 1
ATOM 8626 C C . GLU E 1 208 ? 63.543 152.350 12.268 1.00 61.26 208 GLU E C 1
ATOM 8627 O O . GLU E 1 208 ? 63.481 152.070 11.069 1.00 60.29 208 GLU E O 1
ATOM 8633 N N . ALA E 1 209 ? 63.113 151.538 13.225 1.00 60.09 209 ALA E N 1
ATOM 8634 C CA . ALA E 1 209 ? 62.527 150.240 12.927 1.00 58.99 209 ALA E CA 1
ATOM 8635 C C . ALA E 1 209 ? 61.349 150.386 11.968 1.00 57.75 209 ALA E C 1
ATOM 8636 O O . ALA E 1 209 ? 61.219 149.628 11.009 1.00 58.53 209 ALA E O 1
ATOM 8638 N N . TRP E 1 210 ? 60.497 151.369 12.231 1.00 56.41 210 TRP E N 1
ATOM 8639 C CA . TRP E 1 210 ? 59.331 151.601 11.399 1.00 55.75 210 TRP E CA 1
ATOM 8640 C C . TRP E 1 210 ? 59.687 152.027 9.976 1.00 55.80 210 TRP E C 1
ATOM 8641 O O . TRP E 1 210 ? 59.071 151.553 9.021 1.00 55.67 210 TRP E O 1
ATOM 8652 N N . ARG E 1 211 ? 60.656 152.927 9.810 1.00 56.17 211 ARG E N 1
ATOM 8653 C CA . ARG E 1 211 ? 61.003 153.337 8.451 1.00 56.88 211 ARG E CA 1
ATOM 8654 C C . ARG E 1 211 ? 61.609 152.152 7.707 1.00 55.83 211 ARG E C 1
ATOM 8655 O O . ARG E 1 211 ? 61.359 151.975 6.517 1.00 54.61 211 ARG E O 1
ATOM 8663 N N . ILE E 1 212 ? 62.392 151.333 8.406 1.00 54.77 212 ILE E N 1
ATOM 8664 C CA . ILE E 1 212 ? 62.971 150.158 7.768 1.00 55.44 212 ILE E CA 1
ATOM 8665 C C . ILE E 1 212 ? 61.851 149.235 7.293 1.00 55.24 212 ILE E C 1
ATOM 8666 O O . ILE E 1 212 ? 61.892 148.720 6.176 1.00 55.05 212 ILE E O 1
ATOM 8671 N N . MET E 1 213 ? 60.851 149.036 8.146 1.00 55.05 213 MET E N 1
ATOM 8672 C CA . MET E 1 213 ? 59.712 148.188 7.811 1.00 54.41 213 MET E CA 1
ATOM 8673 C C . MET E 1 213 ? 58.954 148.782 6.631 1.00 53.80 213 MET E C 1
ATOM 8674 O O . MET E 1 213 ? 58.721 148.107 5.629 1.00 52.85 213 MET E O 1
ATOM 8679 N N . THR E 1 214 ? 58.579 150.052 6.761 1.00 54.28 214 THR E N 1
ATOM 8680 C CA . THR E 1 214 ? 57.836 150.749 5.716 1.00 54.79 214 THR E CA 1
ATOM 8681 C C . THR E 1 214 ? 58.533 150.640 4.370 1.00 53.98 214 THR E C 1
ATOM 8682 O O . THR E 1 214 ? 57.884 150.437 3.346 1.00 54.09 214 THR E O 1
ATOM 8686 N N . ALA E 1 215 ? 59.855 150.771 4.384 1.00 53.80 215 ALA E N 1
ATOM 8687 C CA . ALA E 1 215 ? 60.651 150.688 3.166 1.00 54.37 215 ALA E CA 1
ATOM 8688 C C . ALA E 1 215 ? 60.573 149.293 2.554 1.00 54.76 215 ALA E C 1
ATOM 8689 O O . ALA E 1 215 ? 60.406 149.142 1.343 1.00 53.94 215 ALA E O 1
ATOM 8691 N N . GLN E 1 216 ? 60.697 148.273 3.396 1.00 56.51 216 GLN E N 1
ATOM 8692 C CA . GLN E 1 216 ? 60.637 146.893 2.931 1.00 57.85 216 GLN E CA 1
ATOM 8693 C C . GLN E 1 216 ? 59.263 146.550 2.368 1.00 58.39 216 GLN E C 1
ATOM 8694 O O . GLN E 1 216 ? 59.141 145.745 1.445 1.00 57.12 216 GLN E O 1
ATOM 8700 N N . ILE E 1 217 ? 58.229 147.166 2.925 1.00 60.23 217 ILE E N 1
ATOM 8701 C CA . ILE E 1 217 ? 56.870 146.924 2.459 1.00 62.35 217 ILE E CA 1
ATOM 8702 C C . ILE E 1 217 ? 56.729 147.458 1.032 1.00 63.89 217 ILE E C 1
ATOM 8703 O O . ILE E 1 217 ? 56.023 146.867 0.215 1.00 63.11 217 ILE E O 1
ATOM 8708 N N . LEU E 1 218 ? 57.404 148.574 0.742 1.00 66.20 218 LEU E N 1
ATOM 8709 C CA . LEU E 1 218 ? 57.350 149.189 -0.586 1.00 68.45 218 LEU E CA 1
ATOM 8710 C C . LEU E 1 218 ? 57.498 148.189 -1.723 1.00 69.29 218 LEU E C 1
ATOM 8711 O O . LEU E 1 218 ? 56.820 148.302 -2.745 1.00 69.45 218 LEU E O 1
ATOM 8716 N N . ALA E 1 219 ? 58.384 147.214 -1.558 1.00 69.60 219 ALA E N 1
ATOM 8717 C CA . ALA E 1 219 ? 58.541 146.193 -2.579 1.00 69.24 219 ALA E CA 1
ATOM 8718 C C . ALA E 1 219 ? 57.399 145.180 -2.395 1.00 69.28 219 ALA E C 1
ATOM 8719 O O . ALA E 1 219 ? 56.418 145.228 -3.174 1.00 68.56 219 ALA E O 1
ATOM 8721 N N . MET F 1 1 ? 1.999 119.468 9.260 1.00 49.09 1 MET F N 1
ATOM 8722 C CA . MET F 1 1 ? 3.033 120.203 10.059 1.00 49.97 1 MET F CA 1
ATOM 8723 C C . MET F 1 1 ? 3.030 119.736 11.519 1.00 49.13 1 MET F C 1
ATOM 8724 O O . MET F 1 1 ? 2.145 120.103 12.287 1.00 48.97 1 MET F O 1
ATOM 8729 N N . LYS F 1 2 ? 4.032 118.943 11.898 1.00 48.88 2 LYS F N 1
ATOM 8730 C CA . LYS F 1 2 ? 4.129 118.400 13.256 1.00 47.37 2 LYS F CA 1
ATOM 8731 C C . LYS F 1 2 ? 4.569 119.394 14.328 1.00 46.13 2 LYS F C 1
ATOM 8732 O O . LYS F 1 2 ? 5.314 120.337 14.053 1.00 45.54 2 LYS F O 1
ATOM 8738 N N . ILE F 1 3 ? 4.097 119.169 15.554 1.00 44.95 3 ILE F N 1
ATOM 8739 C CA . ILE F 1 3 ? 4.403 120.045 16.680 1.00 43.32 3 ILE F CA 1
ATOM 8740 C C . ILE F 1 3 ? 5.043 119.298 17.849 1.00 42.99 3 ILE F C 1
ATOM 8741 O O . ILE F 1 3 ? 4.600 118.211 18.231 1.00 41.54 3 ILE F O 1
ATOM 8746 N N . SER F 1 4 ? 6.081 119.900 18.423 1.00 41.60 4 SER F N 1
ATOM 8747 C CA . SER F 1 4 ? 6.786 119.307 19.556 1.00 41.02 4 SER F CA 1
ATOM 8748 C C . SER F 1 4 ? 7.005 120.373 20.629 1.00 40.24 4 SER F C 1
ATOM 8749 O O . SER F 1 4 ? 7.984 121.117 20.589 1.00 40.58 4 SER F O 1
ATOM 8752 N N . PRO F 1 5 ? 6.085 120.468 21.601 1.00 39.55 5 PRO F N 1
ATOM 8753 C CA . PRO F 1 5 ? 6.193 121.459 22.677 1.00 39.11 5 PRO F CA 1
ATOM 8754 C C . PRO F 1 5 ? 7.438 121.304 23.549 1.00 38.51 5 PRO F C 1
ATOM 8755 O O . PRO F 1 5 ? 7.788 120.198 23.952 1.00 38.05 5 PRO F O 1
ATOM 8759 N N . SER F 1 6 ? 8.095 122.425 23.835 1.00 38.41 6 SER F N 1
ATOM 8760 C CA . SER F 1 6 ? 9.291 122.453 24.679 1.00 37.11 6 SER F CA 1
ATOM 8761 C C . SER F 1 6 ? 8.858 122.472 26.145 1.00 36.78 6 SER F C 1
ATOM 8762 O O . SER F 1 6 ? 8.480 123.517 26.671 1.00 36.54 6 SER F O 1
ATOM 8765 N N . LEU F 1 7 ? 8.919 121.318 26.801 1.00 36.69 7 LEU F N 1
ATOM 8766 C CA . LEU F 1 7 ? 8.491 121.216 28.188 1.00 38.14 7 LEU F CA 1
ATOM 8767 C C . LEU F 1 7 ? 9.206 122.108 29.208 1.00 39.22 7 LEU F C 1
ATOM 8768 O O . LEU F 1 7 ? 8.678 122.346 30.293 1.00 38.65 7 LEU F O 1
ATOM 8773 N N . MET F 1 8 ? 10.394 122.607 28.881 1.00 40.05 8 MET F N 1
ATOM 8774 C CA . MET F 1 8 ? 11.091 123.480 29.820 1.00 41.03 8 MET F CA 1
ATOM 8775 C C . MET F 1 8 ? 10.358 124.817 29.887 1.00 41.96 8 MET F C 1
ATOM 8776 O O . MET F 1 8 ? 10.711 125.687 30.681 1.00 41.61 8 MET F O 1
ATOM 8781 N N . CYS F 1 9 ? 9.330 124.963 29.051 1.00 43.79 9 CYS F N 1
ATOM 8782 C CA . CYS F 1 9 ? 8.519 126.183 28.998 1.00 46.37 9 CYS F CA 1
ATOM 8783 C C . CYS F 1 9 ? 7.110 125.989 29.581 1.00 47.44 9 CYS F C 1
ATOM 8784 O O . CYS F 1 9 ? 6.328 126.938 29.647 1.00 49.42 9 CYS F O 1
ATOM 8787 N N . MET F 1 10 ? 6.787 124.769 30.003 1.00 48.29 10 MET F N 1
ATOM 8788 C CA . MET F 1 10 ? 5.460 124.486 30.540 1.00 48.73 10 MET F CA 1
ATOM 8789 C C . MET F 1 10 ? 5.228 125.016 31.954 1.00 50.22 10 MET F C 1
ATOM 8790 O O . MET F 1 10 ? 6.126 125.575 32.584 1.00 49.47 10 MET F O 1
ATOM 8795 N N . ASP F 1 11 ? 4.000 124.834 32.434 1.00 52.14 11 ASP F N 1
ATOM 8796 C CA . ASP F 1 11 ? 3.588 125.271 33.764 1.00 53.78 11 ASP F CA 1
ATOM 8797 C C . ASP F 1 11 ? 3.414 124.027 34.632 1.00 52.84 11 ASP F C 1
ATOM 8798 O O . ASP F 1 11 ? 2.471 123.258 34.442 1.00 53.78 11 ASP F O 1
ATOM 8803 N N . LEU F 1 12 ? 4.325 123.832 35.582 1.00 51.25 12 LEU F N 1
ATOM 8804 C CA . LEU F 1 12 ? 4.270 122.665 36.454 1.00 49.93 12 LEU F CA 1
ATOM 8805 C C . LEU F 1 12 ? 3.041 122.618 37.356 1.00 50.30 12 LEU F C 1
ATOM 8806 O O . LEU F 1 12 ? 2.639 121.544 37.801 1.00 49.42 12 LEU F O 1
ATOM 8811 N N . LEU F 1 13 ? 2.445 123.774 37.628 1.00 51.51 13 LEU F N 1
ATOM 8812 C CA . LEU F 1 13 ? 1.259 123.820 38.477 1.00 52.62 13 LEU F CA 1
ATOM 8813 C C . LEU F 1 13 ? 0.133 123.020 37.842 1.00 52.07 13 LEU F C 1
ATOM 8814 O O . LEU F 1 13 ? -0.694 122.435 38.536 1.00 51.16 13 LEU F O 1
ATOM 8819 N N . LYS F 1 14 ? 0.120 122.997 36.514 1.00 52.60 14 LYS F N 1
ATOM 8820 C CA . LYS F 1 14 ? -0.891 122.270 35.755 1.00 53.65 14 LYS F CA 1
ATOM 8821 C C . LYS F 1 14 ? -0.218 121.155 34.966 1.00 53.84 14 LYS F C 1
ATOM 8822 O O . LYS F 1 14 ? -0.588 120.880 33.823 1.00 54.14 14 LYS F O 1
ATOM 8828 N N . PHE F 1 15 ? 0.768 120.510 35.582 1.00 53.68 15 PHE F N 1
ATOM 8829 C CA . PHE F 1 15 ? 1.514 119.444 34.924 1.00 53.38 15 PHE F CA 1
ATOM 8830 C C . PHE F 1 15 ? 0.646 118.399 34.245 1.00 53.56 15 PHE F C 1
ATOM 8831 O O . PHE F 1 15 ? 0.691 118.246 33.020 1.00 53.31 15 PHE F O 1
ATOM 8839 N N . LYS F 1 16 ? -0.132 117.671 35.039 1.00 54.15 16 LYS F N 1
ATOM 8840 C CA . LYS F 1 16 ? -0.996 116.626 34.500 1.00 54.99 16 LYS F CA 1
ATOM 8841 C C . LYS F 1 16 ? -1.879 117.164 33.377 1.00 55.15 16 LYS F C 1
ATOM 8842 O O . LYS F 1 16 ? -1.963 116.579 32.297 1.00 55.10 16 LYS F O 1
ATOM 8848 N N . GLU F 1 17 ? -2.527 118.290 33.635 1.00 55.57 17 GLU F N 1
ATOM 8849 C CA . GLU F 1 17 ? -3.402 118.909 32.653 1.00 56.54 17 GLU F CA 1
ATOM 8850 C C . GLU F 1 17 ? -2.688 119.153 31.320 1.00 55.72 17 GLU F C 1
ATOM 8851 O O . GLU F 1 17 ? -3.150 118.708 30.266 1.00 54.85 17 GLU F O 1
ATOM 8857 N N . GLN F 1 18 ? -1.557 119.853 31.371 1.00 55.22 18 GLN F N 1
ATOM 8858 C CA . GLN F 1 18 ? -0.806 120.169 30.160 1.00 54.52 18 GLN F CA 1
ATOM 8859 C C . GLN F 1 18 ? -0.190 118.979 29.431 1.00 53.63 18 GLN F C 1
ATOM 8860 O O . GLN F 1 18 ? -0.141 118.967 28.201 1.00 54.30 18 GLN F O 1
ATOM 8866 N N . ILE F 1 19 ? 0.279 117.981 30.169 1.00 52.85 19 ILE F N 1
ATOM 8867 C CA . ILE F 1 19 ? 0.866 116.811 29.524 1.00 52.76 19 ILE F CA 1
ATOM 8868 C C . ILE F 1 19 ? -0.204 116.041 28.762 1.00 53.02 19 ILE F C 1
ATOM 8869 O O . ILE F 1 19 ? 0.006 115.644 27.616 1.00 52.06 19 ILE F O 1
ATOM 8874 N N . GLU F 1 20 ? -1.354 115.840 29.398 1.00 54.77 20 GLU F N 1
ATOM 8875 C CA . GLU F 1 20 ? -2.451 115.116 28.765 1.00 56.07 20 GLU F CA 1
ATOM 8876 C C . GLU F 1 20 ? -2.954 115.862 27.538 1.00 55.45 20 GLU F C 1
ATOM 8877 O O . GLU F 1 20 ? -3.256 115.250 26.515 1.00 54.85 20 GLU F O 1
ATOM 8883 N N . PHE F 1 21 ? -3.043 117.184 27.629 1.00 55.68 21 PHE F N 1
ATOM 8884 C CA . PHE F 1 21 ? -3.491 117.958 26.479 1.00 56.03 21 PHE F CA 1
ATOM 8885 C C . PHE F 1 21 ? -2.480 117.790 25.349 1.00 55.80 21 PHE F C 1
ATOM 8886 O O . PHE F 1 21 ? -2.841 117.474 24.218 1.00 56.34 21 PHE F O 1
ATOM 8894 N N . ILE F 1 22 ? -1.209 118.008 25.664 1.00 54.86 22 ILE F N 1
ATOM 8895 C CA . ILE F 1 22 ? -0.148 117.884 24.677 1.00 54.14 22 ILE F CA 1
ATOM 8896 C C . ILE F 1 22 ? -0.114 116.487 24.070 1.00 54.47 22 ILE F C 1
ATOM 8897 O O . ILE F 1 22 ? 0.057 116.336 22.862 1.00 54.76 22 ILE F O 1
ATOM 8902 N N . ASP F 1 23 ? -0.293 115.466 24.900 1.00 55.01 23 ASP F N 1
ATOM 8903 C CA . ASP F 1 23 ? -0.251 114.093 24.412 1.00 56.06 23 ASP F CA 1
ATOM 8904 C C . ASP F 1 23 ? -1.338 113.767 23.397 1.00 56.66 23 ASP F C 1
ATOM 8905 O O . ASP F 1 23 ? -1.183 112.851 22.590 1.00 56.47 23 ASP F O 1
ATOM 8910 N N . SER F 1 24 ? -2.434 114.516 23.426 1.00 57.64 24 SER F N 1
ATOM 8911 C CA . SER F 1 24 ? -3.527 114.265 22.492 1.00 58.15 24 SER F CA 1
ATOM 8912 C C . SER F 1 24 ? -3.618 115.313 21.387 1.00 57.67 24 SER F C 1
ATOM 8913 O O . SER F 1 24 ? -4.554 115.300 20.596 1.00 58.77 24 SER F O 1
ATOM 8916 N N . HIS F 1 25 ? -2.644 116.212 21.322 1.00 56.79 25 HIS F N 1
ATOM 8917 C CA . HIS F 1 25 ? -2.661 117.251 20.305 1.00 56.19 25 HIS F CA 1
ATOM 8918 C C . HIS F 1 25 ? -1.349 117.383 19.539 1.00 55.92 25 HIS F C 1
ATOM 8919 O O . HIS F 1 25 ? -1.351 117.663 18.338 1.00 55.66 25 HIS F O 1
ATOM 8926 N N . ALA F 1 26 ? -0.228 117.180 20.230 1.00 54.32 26 ALA F N 1
ATOM 8927 C CA . ALA F 1 26 ? 1.082 117.303 19.598 1.00 51.22 26 ALA F CA 1
ATOM 8928 C C . ALA F 1 26 ? 1.598 115.977 19.068 1.00 49.66 26 ALA F C 1
ATOM 8929 O O . ALA F 1 26 ? 0.979 114.931 19.259 1.00 49.86 26 ALA F O 1
ATOM 8931 N N . ASP F 1 27 ? 2.744 116.028 18.404 1.00 47.94 27 ASP F N 1
ATOM 8932 C CA . ASP F 1 27 ? 3.351 114.833 17.841 1.00 46.38 27 ASP F CA 1
ATOM 8933 C C . ASP F 1 27 ? 4.511 114.319 18.685 1.00 45.59 27 ASP F C 1
ATOM 8934 O O . ASP F 1 27 ? 4.786 113.121 18.708 1.00 45.84 27 ASP F O 1
ATOM 8939 N N . TYR F 1 28 ? 5.184 115.229 19.383 1.00 44.19 28 TYR F N 1
ATOM 8940 C CA . TYR F 1 28 ? 6.324 114.865 20.222 1.00 42.23 28 TYR F CA 1
ATOM 8941 C C . TYR F 1 28 ? 6.400 115.739 21.466 1.00 41.55 28 TYR F C 1
ATOM 8942 O O . TYR F 1 28 ? 5.824 116.824 21.520 1.00 40.82 28 TYR F O 1
ATOM 8951 N N . PHE F 1 29 ? 7.130 115.250 22.461 1.00 41.24 29 PHE F N 1
ATOM 8952 C CA . PHE F 1 29 ? 7.375 116.001 23.685 1.00 39.74 29 PHE F CA 1
ATOM 8953 C C . PHE F 1 29 ? 8.854 116.366 23.575 1.00 37.95 29 PHE F C 1
ATOM 8954 O O . PHE F 1 29 ? 9.701 115.482 23.502 1.00 37.23 29 PHE F O 1
ATOM 8962 N N . HIS F 1 30 ? 9.172 117.652 23.532 1.00 36.55 30 HIS F N 1
ATOM 8963 C CA . HIS F 1 30 ? 10.568 118.054 23.444 1.00 34.87 30 HIS F CA 1
ATOM 8964 C C . HIS F 1 30 ? 11.133 118.285 24.843 1.00 34.34 30 HIS F C 1
ATOM 8965 O O . HIS F 1 30 ? 10.795 119.267 25.507 1.00 34.03 30 HIS F O 1
ATOM 8972 N N . ILE F 1 31 ? 11.997 117.374 25.283 1.00 33.34 31 ILE F N 1
ATOM 8973 C CA . ILE F 1 31 ? 12.599 117.464 26.607 1.00 32.65 31 ILE F CA 1
ATOM 8974 C C . ILE F 1 31 ? 14.083 117.830 26.559 1.00 32.11 31 ILE F C 1
ATOM 8975 O O . ILE F 1 31 ? 14.922 117.023 26.165 1.00 32.13 31 ILE F O 1
ATOM 8980 N N . ASP F 1 32 ? 14.397 119.055 26.971 1.00 32.59 32 ASP F N 1
ATOM 8981 C CA . ASP F 1 32 ? 15.770 119.540 26.982 1.00 33.15 32 ASP F CA 1
ATOM 8982 C C . ASP F 1 32 ? 16.546 119.067 28.204 1.00 33.86 32 ASP F C 1
ATOM 8983 O O . ASP F 1 32 ? 16.154 119.320 29.344 1.00 33.07 32 ASP F O 1
ATOM 8988 N N . ILE F 1 33 ? 17.656 118.382 27.954 1.00 32.64 33 ILE F N 1
ATOM 8989 C CA . ILE F 1 33 ? 18.511 117.891 29.022 1.00 30.60 33 ILE F CA 1
ATOM 8990 C C . ILE F 1 33 ? 19.855 118.583 28.888 1.00 30.82 33 ILE F C 1
ATOM 8991 O O . ILE F 1 33 ? 20.609 118.337 27.944 1.00 32.59 33 ILE F O 1
ATOM 8996 N N . MET F 1 34 ? 20.139 119.467 29.836 1.00 31.11 34 MET F N 1
ATOM 8997 C CA . MET F 1 34 ? 21.367 120.240 29.822 1.00 31.18 34 MET F CA 1
ATOM 8998 C C . MET F 1 34 ? 22.388 119.916 30.908 1.00 29.27 34 MET F C 1
ATOM 8999 O O . MET F 1 34 ? 22.071 119.466 32.005 1.00 28.23 34 MET F O 1
ATOM 9004 N N . ASP F 1 35 ? 23.623 120.208 30.539 1.00 30.17 35 ASP F N 1
ATOM 9005 C CA . ASP F 1 35 ? 24.859 119.963 31.273 1.00 30.46 35 ASP F CA 1
ATOM 9006 C C . ASP F 1 35 ? 25.387 121.039 32.192 1.00 28.68 35 ASP F C 1
ATOM 9007 O O . ASP F 1 35 ? 26.016 120.751 33.201 1.00 30.02 35 ASP F O 1
ATOM 9012 N N . GLY F 1 36 ? 25.194 122.280 31.794 1.00 28.77 36 GLY F N 1
ATOM 9013 C CA . GLY F 1 36 ? 25.735 123.384 32.554 1.00 28.46 36 GLY F CA 1
ATOM 9014 C C . GLY F 1 36 ? 27.134 123.545 31.987 1.00 27.63 36 GLY F C 1
ATOM 9015 O O . GLY F 1 36 ? 27.850 124.484 32.322 1.00 27.08 36 GLY F O 1
ATOM 9016 N N . HIS F 1 37 ? 27.510 122.614 31.109 1.00 27.35 37 HIS F N 1
ATOM 9017 C CA . HIS F 1 37 ? 28.826 122.621 30.477 1.00 27.74 37 HIS F CA 1
ATOM 9018 C C . HIS F 1 37 ? 28.759 122.718 28.957 1.00 27.08 37 HIS F C 1
ATOM 9019 O O . HIS F 1 37 ? 29.417 123.571 28.367 1.00 27.65 37 HIS F O 1
ATOM 9026 N N . PHE F 1 38 ? 27.980 121.854 28.311 1.00 26.40 38 PHE F N 1
ATOM 9027 C CA . PHE F 1 38 ? 27.869 121.935 26.854 1.00 25.15 38 PHE F CA 1
ATOM 9028 C C . PHE F 1 38 ? 27.167 123.243 26.500 1.00 25.51 38 PHE F C 1
ATOM 9029 O O . PHE F 1 38 ? 27.475 123.877 25.486 1.00 25.76 38 PHE F O 1
ATOM 9037 N N . VAL F 1 39 ? 26.206 123.626 27.340 1.00 25.69 39 VAL F N 1
ATOM 9038 C CA . VAL F 1 39 ? 25.485 124.890 27.205 1.00 27.27 39 VAL F CA 1
ATOM 9039 C C . VAL F 1 39 ? 25.503 125.436 28.627 1.00 27.56 39 VAL F C 1
ATOM 9040 O O . VAL F 1 39 ? 25.507 124.669 29.579 1.00 28.97 39 VAL F O 1
ATOM 9044 N N . PRO F 1 40 ? 25.519 126.764 28.789 1.00 28.52 40 PRO F N 1
ATOM 9045 C CA . PRO F 1 40 ? 25.550 127.366 30.126 1.00 29.22 40 PRO F CA 1
ATOM 9046 C C . PRO F 1 40 ? 24.207 127.447 30.849 1.00 30.52 40 PRO F C 1
ATOM 9047 O O . PRO F 1 40 ? 23.750 128.535 31.213 1.00 30.22 40 PRO F O 1
ATOM 9051 N N . ASN F 1 41 ? 23.579 126.298 31.070 1.00 30.55 41 ASN F N 1
ATOM 9052 C CA . ASN F 1 41 ? 22.300 126.290 31.758 1.00 30.09 41 ASN F CA 1
ATOM 9053 C C . ASN F 1 41 ? 21.897 124.885 32.158 1.00 29.42 41 ASN F C 1
ATOM 9054 O O . ASN F 1 41 ? 22.507 123.910 31.722 1.00 29.68 41 ASN F O 1
ATOM 9059 N N . LEU F 1 42 ? 20.867 124.791 32.993 1.00 28.53 42 LEU F N 1
ATOM 9060 C CA . LEU F 1 42 ? 20.355 123.520 33.486 1.00 27.70 42 LEU F CA 1
ATOM 9061 C C . LEU F 1 42 ? 18.834 123.579 33.406 1.00 28.01 42 LEU F C 1
ATOM 9062 O O . LEU F 1 42 ? 18.234 124.562 33.831 1.00 27.73 42 LEU F O 1
ATOM 9067 N N . THR F 1 43 ? 18.205 122.535 32.871 1.00 27.35 43 THR F N 1
ATOM 9068 C CA . THR F 1 43 ? 16.753 122.532 32.761 1.00 28.24 43 THR F CA 1
ATOM 9069 C C . THR F 1 43 ? 16.069 121.246 33.182 1.00 28.31 43 THR F C 1
ATOM 9070 O O . THR F 1 43 ? 15.650 121.122 34.327 1.00 28.49 43 THR F O 1
ATOM 9074 N N . LEU F 1 44 ? 15.938 120.291 32.266 1.00 28.31 44 LEU F N 1
ATOM 9075 C CA . LEU F 1 44 ? 15.268 119.047 32.609 1.00 28.56 44 LEU F CA 1
ATOM 9076 C C . LEU F 1 44 ? 16.232 117.881 32.806 1.00 29.92 44 LEU F C 1
ATOM 9077 O O . LEU F 1 44 ? 17.437 118.051 32.681 1.00 30.84 44 LEU F O 1
ATOM 9082 N N . SER F 1 45 ? 15.695 116.700 33.103 1.00 29.97 45 SER F N 1
ATOM 9083 C CA . SER F 1 45 ? 16.517 115.534 33.390 1.00 28.78 45 SER F CA 1
ATOM 9084 C C . SER F 1 45 ? 15.722 114.243 33.290 1.00 29.88 45 SER F C 1
ATOM 9085 O O . SER F 1 45 ? 14.524 114.262 33.008 1.00 30.86 45 SER F O 1
ATOM 9088 N N . PRO F 1 46 ? 16.382 113.095 33.524 1.00 30.08 46 PRO F N 1
ATOM 9089 C CA . PRO F 1 46 ? 15.707 111.796 33.466 1.00 30.95 46 PRO F CA 1
ATOM 9090 C C . PRO F 1 46 ? 14.491 111.769 34.394 1.00 32.37 46 PRO F C 1
ATOM 9091 O O . PRO F 1 46 ? 13.470 111.164 34.078 1.00 32.06 46 PRO F O 1
ATOM 9095 N N . PHE F 1 47 ? 14.615 112.424 35.543 1.00 35.45 47 PHE F N 1
ATOM 9096 C CA . PHE F 1 47 ? 13.524 112.495 36.507 1.00 37.82 47 PHE F CA 1
ATOM 9097 C C . PHE F 1 47 ? 12.271 113.038 35.822 1.00 39.63 47 PHE F C 1
ATOM 9098 O O . PHE F 1 47 ? 11.192 112.456 35.944 1.00 39.32 47 PHE F O 1
ATOM 9106 N N . PHE F 1 48 ? 12.411 114.149 35.098 1.00 41.02 48 PHE F N 1
ATOM 9107 C CA . PHE F 1 48 ? 11.274 114.739 34.395 1.00 42.74 48 PHE F CA 1
ATOM 9108 C C . PHE F 1 48 ? 10.727 113.761 33.374 1.00 42.74 48 PHE F C 1
ATOM 9109 O O . PHE F 1 48 ? 9.517 113.566 33.282 1.00 43.97 48 PHE F O 1
ATOM 9117 N N . VAL F 1 49 ? 11.622 113.148 32.602 1.00 41.72 49 VAL F N 1
ATOM 9118 C CA . VAL F 1 49 ? 11.214 112.185 31.581 1.00 39.95 49 VAL F CA 1
ATOM 9119 C C . VAL F 1 49 ? 10.331 111.125 32.219 1.00 40.23 49 VAL F C 1
ATOM 9120 O O . VAL F 1 49 ? 9.249 110.813 31.729 1.00 39.95 49 VAL F O 1
ATOM 9124 N N . SER F 1 50 ? 10.804 110.589 33.333 1.00 40.97 50 SER F N 1
ATOM 9125 C CA . SER F 1 50 ? 10.094 109.563 34.076 1.00 41.91 50 SER F CA 1
ATOM 9126 C C . SER F 1 50 ? 8.664 109.984 34.454 1.00 41.67 50 SER F C 1
ATOM 9127 O O . SER F 1 50 ? 7.725 109.188 34.390 1.00 40.87 50 SER F O 1
ATOM 9130 N N . GLN F 1 51 ? 8.508 111.236 34.862 1.00 42.14 51 GLN F N 1
ATOM 9131 C CA . GLN F 1 51 ? 7.199 111.754 35.245 1.00 42.11 51 GLN F CA 1
ATOM 9132 C C . GLN F 1 51 ? 6.284 111.880 34.022 1.00 41.81 51 GLN F C 1
ATOM 9133 O O . GLN F 1 51 ? 5.138 111.452 34.045 1.00 42.36 51 GLN F O 1
ATOM 9139 N N . VAL F 1 52 ? 6.795 112.474 32.954 1.00 41.29 52 VAL F N 1
ATOM 9140 C CA . VAL F 1 52 ? 6.023 112.630 31.734 1.00 40.64 52 VAL F CA 1
ATOM 9141 C C . VAL F 1 52 ? 5.590 111.263 31.214 1.00 42.55 52 VAL F C 1
ATOM 9142 O O . VAL F 1 52 ? 4.498 111.113 30.683 1.00 43.56 52 VAL F O 1
ATOM 9146 N N . LYS F 1 53 ? 6.449 110.265 31.379 1.00 44.66 53 LYS F N 1
ATOM 9147 C CA . LYS F 1 53 ? 6.161 108.915 30.906 1.00 46.98 53 LYS F CA 1
ATOM 9148 C C . LYS F 1 53 ? 4.875 108.329 31.478 1.00 48.39 53 LYS F C 1
ATOM 9149 O O . LYS F 1 53 ? 4.176 107.571 30.801 1.00 49.86 53 LYS F O 1
ATOM 9155 N N . LYS F 1 54 ? 4.573 108.671 32.726 1.00 48.22 54 LYS F N 1
ATOM 9156 C CA . LYS F 1 54 ? 3.372 108.171 33.384 1.00 48.13 54 LYS F CA 1
ATOM 9157 C C . LYS F 1 54 ? 2.087 108.476 32.602 1.00 48.42 54 LYS F C 1
ATOM 9158 O O . LYS F 1 54 ? 1.126 107.711 32.650 1.00 48.81 54 LYS F O 1
ATOM 9164 N N . LEU F 1 55 ? 2.075 109.590 31.879 1.00 47.77 55 LEU F N 1
ATOM 9165 C CA . LEU F 1 55 ? 0.895 110.013 31.130 1.00 47.46 55 LEU F CA 1
ATOM 9166 C C . LEU F 1 55 ? 1.021 110.007 29.618 1.00 47.96 55 LEU F C 1
ATOM 9167 O O . LEU F 1 55 ? 0.025 110.206 28.926 1.00 48.85 55 LEU F O 1
ATOM 9172 N N . ALA F 1 56 ? 2.224 109.782 29.099 1.00 47.71 56 ALA F N 1
ATOM 9173 C CA . ALA F 1 56 ? 2.434 109.849 27.656 1.00 46.83 56 ALA F CA 1
ATOM 9174 C C . ALA F 1 56 ? 2.261 108.606 26.804 1.00 46.49 56 ALA F C 1
ATOM 9175 O O . ALA F 1 56 ? 2.521 107.486 27.238 1.00 46.68 56 ALA F O 1
ATOM 9177 N N . THR F 1 57 ? 1.811 108.839 25.572 1.00 45.96 57 THR F N 1
ATOM 9178 C CA . THR F 1 57 ? 1.635 107.791 24.575 1.00 45.74 57 THR F CA 1
ATOM 9179 C C . THR F 1 57 ? 2.436 108.276 23.372 1.00 45.06 57 THR F C 1
ATOM 9180 O O . THR F 1 57 ? 2.967 107.477 22.607 1.00 46.82 57 THR F O 1
ATOM 9184 N N . LYS F 1 58 ? 2.517 109.595 23.209 1.00 44.26 58 LYS F N 1
ATOM 9185 C CA . LYS F 1 58 ? 3.293 110.176 22.118 1.00 43.37 58 LYS F CA 1
ATOM 9186 C C . LYS F 1 58 ? 4.757 110.036 22.520 1.00 42.83 58 LYS F C 1
ATOM 9187 O O . LYS F 1 58 ? 5.077 109.943 23.706 1.00 44.09 58 LYS F O 1
ATOM 9193 N N . PRO F 1 59 ? 5.669 110.017 21.544 1.00 41.97 59 PRO F N 1
ATOM 9194 C CA . PRO F 1 59 ? 7.096 109.875 21.856 1.00 40.07 59 PRO F CA 1
ATOM 9195 C C . PRO F 1 59 ? 7.785 111.022 22.597 1.00 38.28 59 PRO F C 1
ATOM 9196 O O . PRO F 1 59 ? 7.587 112.202 22.280 1.00 34.89 59 PRO F O 1
ATOM 9200 N N . LEU F 1 60 ? 8.580 110.650 23.603 1.00 35.43 60 LEU F N 1
ATOM 9201 C CA . LEU F 1 60 ? 9.348 111.608 24.384 1.00 33.85 60 LEU F CA 1
ATOM 9202 C C . LEU F 1 60 ? 10.704 111.761 23.685 1.00 34.62 60 LEU F C 1
ATOM 9203 O O . LEU F 1 60 ? 11.450 110.786 23.527 1.00 33.15 60 LEU F O 1
ATOM 9208 N N . ASP F 1 61 ? 11.008 112.981 23.251 1.00 34.55 61 ASP F N 1
ATOM 9209 C CA . ASP F 1 61 ? 12.258 113.273 22.557 1.00 33.93 61 ASP F CA 1
ATOM 9210 C C . ASP F 1 61 ? 13.213 114.005 23.492 1.00 32.49 61 ASP F C 1
ATOM 9211 O O . ASP F 1 61 ? 12.960 115.140 23.897 1.00 31.86 61 ASP F O 1
ATOM 9216 N N . CYS F 1 62 ? 14.314 113.346 23.832 1.00 30.39 62 CYS F N 1
ATOM 9217 C CA . CYS F 1 62 ? 15.303 113.938 24.722 1.00 29.33 62 CYS F CA 1
ATOM 9218 C C . CYS F 1 62 ? 16.466 114.560 23.964 1.00 26.95 62 CYS F C 1
ATOM 9219 O O . CYS F 1 62 ? 17.256 113.866 23.337 1.00 28.45 62 CYS F O 1
ATOM 9222 N N . HIS F 1 63 ? 16.537 115.884 24.021 1.00 26.36 63 HIS F N 1
ATOM 9223 C CA . HIS F 1 63 ? 17.573 116.674 23.371 1.00 25.88 63 HIS F CA 1
ATOM 9224 C C . HIS F 1 63 ? 18.753 116.717 24.362 1.00 27.52 63 HIS F C 1
ATOM 9225 O O . HIS F 1 63 ? 18.690 117.379 25.409 1.00 27.41 63 HIS F O 1
ATOM 9232 N N . LEU F 1 64 ? 19.826 116.006 24.026 1.00 26.48 64 LEU F N 1
ATOM 9233 C CA . LEU F 1 64 ? 20.996 115.920 24.897 1.00 25.25 64 LEU F CA 1
ATOM 9234 C C . LEU F 1 64 ? 22.062 116.994 24.754 1.00 24.02 64 LEU F C 1
ATOM 9235 O O . LEU F 1 64 ? 23.050 116.808 24.058 1.00 24.97 64 LEU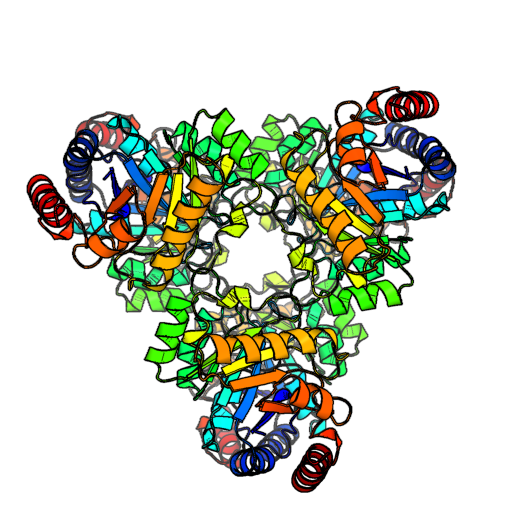 F O 1
ATOM 9240 N N . MET F 1 65 ? 21.862 118.123 25.421 1.00 24.91 65 MET F N 1
ATOM 9241 C CA . MET F 1 65 ? 22.844 119.199 25.383 1.00 24.52 65 MET F CA 1
ATOM 9242 C C . MET F 1 65 ? 23.811 118.934 26.530 1.00 23.71 65 MET F C 1
ATOM 9243 O O . MET F 1 65 ? 23.864 119.678 27.515 1.00 22.43 65 MET F O 1
ATOM 9248 N N . VAL F 1 66 ? 24.563 117.849 26.401 1.00 22.44 66 VAL F N 1
ATOM 9249 C CA . VAL F 1 66 ? 25.507 117.472 27.431 1.00 23.05 66 VAL F CA 1
ATOM 9250 C C . VAL F 1 66 ? 26.837 117.052 26.827 1.00 23.77 66 VAL F C 1
ATOM 9251 O O . VAL F 1 66 ? 26.913 116.603 25.681 1.00 24.15 66 VAL F O 1
ATOM 9255 N N . THR F 1 67 ? 27.883 117.211 27.621 1.00 24.16 67 THR F N 1
ATOM 9256 C CA . THR F 1 67 ? 29.244 116.884 27.231 1.00 25.24 67 THR F CA 1
ATOM 9257 C C . THR F 1 67 ? 29.445 115.389 26.983 1.00 26.23 67 THR F C 1
ATOM 9258 O O . THR F 1 67 ? 30.151 114.994 26.061 1.00 27.00 67 THR F O 1
ATOM 9262 N N . ARG F 1 68 ? 28.826 114.562 27.814 1.00 25.91 68 ARG F N 1
ATOM 9263 C CA . ARG F 1 68 ? 28.975 113.123 27.682 1.00 25.00 68 ARG F CA 1
ATOM 9264 C C . ARG F 1 68 ? 27.633 112.434 27.464 1.00 24.96 68 ARG F C 1
ATOM 9265 O O . ARG F 1 68 ? 27.092 111.810 28.374 1.00 24.84 68 ARG F O 1
ATOM 9273 N N . PRO F 1 69 ? 27.075 112.534 26.244 1.00 24.67 69 PRO F N 1
ATOM 9274 C CA . PRO F 1 69 ? 25.786 111.879 26.003 1.00 25.24 69 PRO F CA 1
ATOM 9275 C C . PRO F 1 69 ? 25.803 110.379 26.311 1.00 26.11 69 PRO F C 1
ATOM 9276 O O . PRO F 1 69 ? 24.755 109.806 26.604 1.00 28.43 69 PRO F O 1
ATOM 9280 N N . GLN F 1 70 ? 26.979 109.751 26.257 1.00 26.29 70 GLN F N 1
ATOM 9281 C CA . GLN F 1 70 ? 27.105 108.312 26.556 1.00 28.26 70 GLN F CA 1
ATOM 9282 C C . GLN F 1 70 ? 26.594 107.956 27.940 1.00 27.30 70 GLN F C 1
ATOM 9283 O O . GLN F 1 70 ? 26.144 106.841 28.169 1.00 27.78 70 GLN F O 1
ATOM 9289 N N . ASP F 1 71 ? 26.693 108.901 28.866 1.00 27.76 71 ASP F N 1
ATOM 9290 C CA . ASP F 1 71 ? 26.275 108.666 30.241 1.00 29.83 71 ASP F CA 1
ATOM 9291 C C . ASP F 1 71 ? 24.772 108.625 30.463 1.00 30.28 71 ASP F C 1
ATOM 9292 O O . ASP F 1 71 ? 24.313 108.187 31.517 1.00 31.15 71 ASP F O 1
ATOM 9297 N N . TYR F 1 72 ? 23.997 109.053 29.479 1.00 31.49 72 TYR F N 1
ATOM 9298 C CA . TYR F 1 72 ? 22.553 109.129 29.671 1.00 31.61 72 TYR F CA 1
ATOM 9299 C C . TYR F 1 72 ? 21.649 108.207 28.861 1.00 31.05 72 TYR F C 1
ATOM 9300 O O . TYR F 1 72 ? 20.453 108.137 29.119 1.00 28.59 72 TYR F O 1
ATOM 9309 N N . ILE F 1 73 ? 22.204 107.492 27.895 1.00 31.60 73 ILE F N 1
ATOM 9310 C CA . ILE F 1 73 ? 21.377 106.638 27.063 1.00 31.40 73 ILE F CA 1
ATOM 9311 C C . ILE F 1 73 ? 20.605 105.527 27.776 1.00 32.37 73 ILE F C 1
ATOM 9312 O O . ILE F 1 73 ? 19.389 105.412 27.611 1.00 31.73 73 ILE F O 1
ATOM 9317 N N . ALA F 1 74 ? 21.283 104.721 28.579 1.00 32.74 74 ALA F N 1
ATOM 9318 C CA . ALA F 1 74 ? 20.595 103.646 29.285 1.00 33.49 74 ALA F CA 1
ATOM 9319 C C . ALA F 1 74 ? 19.618 104.224 30.303 1.00 33.92 74 ALA F C 1
ATOM 9320 O O . ALA F 1 74 ? 18.479 103.769 30.412 1.00 34.90 74 ALA F O 1
ATOM 9322 N N . GLN F 1 75 ? 20.064 105.234 31.042 1.00 34.39 75 GLN F N 1
ATOM 9323 C CA . GLN F 1 75 ? 19.228 105.866 32.054 1.00 33.82 75 GLN F CA 1
ATOM 9324 C C . GLN F 1 75 ? 17.960 106.488 31.458 1.00 33.98 75 GLN F C 1
ATOM 9325 O O . GLN F 1 75 ? 16.882 106.389 32.041 1.00 33.95 75 GLN F O 1
ATOM 9331 N N . LEU F 1 76 ? 18.091 107.121 30.295 1.00 33.35 76 LEU F N 1
ATOM 9332 C CA . LEU F 1 76 ? 16.959 107.755 29.640 1.00 33.06 76 LEU F CA 1
ATOM 9333 C C . LEU F 1 76 ? 15.986 106.709 29.106 1.00 33.45 76 LEU F C 1
ATOM 9334 O O . LEU F 1 76 ? 14.766 106.889 29.175 1.00 32.35 76 LEU F O 1
ATOM 9339 N N . ALA F 1 77 ? 16.526 105.622 28.565 1.00 34.20 77 ALA F N 1
ATOM 9340 C CA . ALA F 1 77 ? 15.683 104.554 28.038 1.00 36.14 77 ALA F CA 1
ATOM 9341 C C . ALA F 1 77 ? 14.822 104.025 29.179 1.00 37.00 77 ALA F C 1
ATOM 9342 O O . ALA F 1 77 ? 13.612 103.843 29.037 1.00 36.94 77 ALA F O 1
ATOM 9344 N N . ARG F 1 78 ? 15.468 103.804 30.318 1.00 37.55 78 ARG F N 1
ATOM 9345 C CA . ARG F 1 78 ? 14.803 103.292 31.503 1.00 39.43 78 ARG F CA 1
ATOM 9346 C C . ARG F 1 78 ? 13.690 104.240 31.959 1.00 39.28 78 ARG F C 1
ATOM 9347 O O . ARG F 1 78 ? 12.611 103.795 32.354 1.00 38.58 78 ARG F O 1
ATOM 9355 N N . ALA F 1 79 ? 13.948 105.544 31.878 1.00 38.34 79 ALA F N 1
ATOM 9356 C CA . ALA F 1 79 ? 12.973 106.549 32.295 1.00 37.54 79 ALA F CA 1
ATOM 9357 C C . ALA F 1 79 ? 11.784 106.634 31.344 1.00 36.71 79 ALA F C 1
ATOM 9358 O O . ALA F 1 79 ? 10.744 107.190 31.697 1.00 36.07 79 ALA F O 1
ATOM 9360 N N . GLY F 1 80 ? 11.948 106.106 30.135 1.00 36.42 80 GLY F N 1
ATOM 9361 C CA . GLY F 1 80 ? 10.854 106.123 29.180 1.00 36.18 80 GLY F CA 1
ATOM 9362 C C . GLY F 1 80 ? 11.012 106.974 27.932 1.00 36.38 80 GLY F C 1
ATOM 9363 O O . GLY F 1 80 ? 10.020 107.299 27.274 1.00 38.08 80 GLY F O 1
ATOM 9364 N N . ALA F 1 81 ? 12.242 107.340 27.590 1.00 35.34 81 ALA F N 1
ATOM 9365 C CA . ALA F 1 81 ? 12.465 108.147 26.401 1.00 34.12 81 ALA F CA 1
ATOM 9366 C C . ALA F 1 81 ? 12.211 107.298 25.158 1.00 34.16 81 ALA F C 1
ATOM 9367 O O . ALA F 1 81 ? 12.431 106.085 25.176 1.00 34.04 81 ALA F O 1
ATOM 9369 N N . ASP F 1 82 ? 11.746 107.923 24.079 1.00 33.82 82 ASP F N 1
ATOM 9370 C CA . ASP F 1 82 ? 11.482 107.184 22.843 1.00 35.13 82 ASP F CA 1
ATOM 9371 C C . ASP F 1 82 ? 12.400 107.661 21.730 1.00 34.76 82 ASP F C 1
ATOM 9372 O O . ASP F 1 82 ? 12.633 106.961 20.742 1.00 35.08 82 ASP F O 1
ATOM 9377 N N . PHE F 1 83 ? 12.927 108.861 21.925 1.00 33.65 83 PHE F N 1
ATOM 9378 C CA . PHE F 1 83 ? 13.811 109.515 20.979 1.00 31.82 83 PHE F CA 1
ATOM 9379 C C . PHE F 1 83 ? 15.008 110.097 21.715 1.00 29.97 83 PHE F C 1
ATOM 9380 O O . PHE F 1 83 ? 14.853 110.738 22.752 1.00 29.42 83 PHE F O 1
ATOM 9388 N N . ILE F 1 84 ? 16.201 109.876 21.183 1.00 27.88 84 ILE F N 1
ATOM 9389 C CA . ILE F 1 84 ? 17.382 110.471 21.770 1.00 25.39 84 ILE F CA 1
ATOM 9390 C C . ILE F 1 84 ? 18.004 111.302 20.672 1.00 24.91 84 ILE F C 1
ATOM 9391 O O . ILE F 1 84 ? 18.458 110.784 19.656 1.00 24.81 84 ILE F O 1
ATOM 9396 N N . THR F 1 85 ? 17.978 112.612 20.868 1.00 25.56 85 THR F N 1
ATOM 9397 C CA . THR F 1 85 ? 18.519 113.547 19.899 1.00 26.12 85 THR F CA 1
ATOM 9398 C C . THR F 1 85 ? 19.920 113.967 20.295 1.00 26.20 85 THR F C 1
ATOM 9399 O O . THR F 1 85 ? 20.117 114.661 21.297 1.00 27.33 85 THR F O 1
ATOM 9403 N N . LEU F 1 86 ? 20.886 113.539 19.486 1.00 25.80 86 LEU F N 1
ATOM 9404 C CA . LEU F 1 86 ? 22.298 113.800 19.728 1.00 24.29 86 LEU F CA 1
ATOM 9405 C C . LEU F 1 86 ? 22.878 114.999 18.989 1.00 25.67 86 LEU F C 1
ATOM 9406 O O . LEU F 1 86 ? 22.486 115.308 17.859 1.00 22.97 86 LEU F O 1
ATOM 9411 N N . HIS F 1 87 ? 23.825 115.662 19.649 1.00 24.60 87 HIS F N 1
ATOM 9412 C CA . HIS F 1 87 ? 24.525 116.792 19.072 1.00 24.41 87 HIS F CA 1
ATOM 9413 C C . HIS F 1 87 ? 25.770 116.203 18.412 1.00 26.32 87 HIS F C 1
ATOM 9414 O O . HIS F 1 87 ? 26.592 115.562 19.079 1.00 28.19 87 HIS F O 1
ATOM 9421 N N . PRO F 1 88 ? 25.921 116.389 17.090 1.00 26.35 88 PRO F N 1
ATOM 9422 C CA . PRO F 1 88 ? 27.083 115.861 16.370 1.00 24.86 88 PRO F CA 1
ATOM 9423 C C . PRO F 1 88 ? 28.387 116.348 16.975 1.00 25.28 88 PRO F C 1
ATOM 9424 O O . PRO F 1 88 ? 29.403 115.654 16.928 1.00 25.96 88 PRO F O 1
ATOM 9428 N N . GLU F 1 89 ? 28.359 117.547 17.544 1.00 24.57 89 GLU F N 1
ATOM 9429 C CA . GLU F 1 89 ? 29.559 118.093 18.135 1.00 24.41 89 GLU F CA 1
ATOM 9430 C C . GLU F 1 89 ? 29.984 117.415 19.444 1.00 24.17 89 GLU F C 1
ATOM 9431 O O . GLU F 1 89 ? 31.025 117.748 19.999 1.00 25.49 89 GLU F O 1
ATOM 9437 N N . THR F 1 90 ? 29.202 116.449 19.928 1.00 22.72 90 THR F N 1
ATOM 9438 C CA . THR F 1 90 ? 29.563 115.760 21.164 1.00 22.47 90 THR F CA 1
ATOM 9439 C C . THR F 1 90 ? 29.789 114.272 20.921 1.00 22.09 90 THR F C 1
ATOM 9440 O O . THR F 1 90 ? 30.027 113.518 21.857 1.00 22.48 90 THR F O 1
ATOM 9444 N N . ILE F 1 91 ? 29.717 113.844 19.666 1.00 22.24 91 ILE F N 1
ATOM 9445 C CA . ILE F 1 91 ? 29.879 112.427 19.384 1.00 21.58 91 ILE F CA 1
ATOM 9446 C C . ILE F 1 91 ? 30.997 112.038 18.426 1.00 22.06 91 ILE F C 1
ATOM 9447 O O . ILE F 1 91 ? 31.016 110.918 17.915 1.00 23.65 91 ILE F O 1
ATOM 9452 N N . ASN F 1 92 ? 31.932 112.940 18.166 1.00 23.11 92 ASN F N 1
ATOM 9453 C CA . ASN F 1 92 ? 33.015 112.557 17.279 1.00 25.41 92 ASN F CA 1
ATOM 9454 C C . ASN F 1 92 ? 33.752 111.440 18.004 1.00 25.54 92 ASN F C 1
ATOM 9455 O O . ASN F 1 92 ? 34.102 111.579 19.171 1.00 25.94 92 ASN F O 1
ATOM 9460 N N . GLY F 1 93 ? 33.954 110.318 17.324 1.00 26.44 93 GLY F N 1
ATOM 9461 C CA . GLY F 1 93 ? 34.635 109.195 17.944 1.00 24.09 93 GLY F CA 1
ATOM 9462 C C . GLY F 1 93 ? 33.680 108.181 18.558 1.00 27.18 93 GLY F C 1
ATOM 9463 O O . GLY F 1 93 ? 34.109 107.129 19.050 1.00 27.20 93 GLY F O 1
ATOM 9464 N N . GLN F 1 94 ? 32.381 108.467 18.535 1.00 26.51 94 GLN F N 1
ATOM 9465 C CA . GLN F 1 94 ? 31.432 107.534 19.124 1.00 27.53 94 GLN F CA 1
ATOM 9466 C C . GLN F 1 94 ? 30.031 107.601 18.518 1.00 27.44 94 GLN F C 1
ATOM 9467 O O . GLN F 1 94 ? 29.087 107.037 19.077 1.00 27.68 94 GLN F O 1
ATOM 9473 N N . ALA F 1 95 ? 29.887 108.279 17.386 1.00 27.68 95 ALA F N 1
ATOM 9474 C CA . ALA F 1 95 ? 28.572 108.397 16.768 1.00 27.85 95 ALA F CA 1
ATOM 9475 C C . ALA F 1 95 ? 27.925 107.045 16.454 1.00 27.91 95 ALA F C 1
ATOM 9476 O O . ALA F 1 95 ? 26.774 106.796 16.817 1.00 28.36 95 ALA F O 1
ATOM 9478 N N . PHE F 1 96 ? 28.662 106.168 15.788 1.00 27.92 96 PHE F N 1
ATOM 9479 C CA . PHE F 1 96 ? 28.119 104.871 15.424 1.00 28.02 96 PHE F CA 1
ATOM 9480 C C . PHE F 1 96 ? 27.871 103.988 16.639 1.00 29.57 96 PHE F C 1
ATOM 9481 O O . PHE F 1 96 ? 26.879 103.260 16.687 1.00 29.19 96 PHE F O 1
ATOM 9489 N N . ARG F 1 97 ? 28.764 104.058 17.623 1.00 28.91 97 ARG F N 1
ATOM 9490 C CA . ARG F 1 97 ? 28.601 103.271 18.839 1.00 29.89 97 ARG F CA 1
ATOM 9491 C C . ARG F 1 97 ? 27.324 103.701 19.576 1.00 28.95 97 ARG F C 1
ATOM 9492 O O . ARG F 1 97 ? 26.535 102.866 20.010 1.00 28.91 97 ARG F O 1
ATOM 9500 N N . LEU F 1 98 ? 27.122 105.007 19.710 1.00 27.07 98 LEU F N 1
ATOM 9501 C CA . LEU F 1 98 ? 25.946 105.510 20.407 1.00 28.85 98 LEU F CA 1
ATOM 9502 C C . LEU F 1 98 ? 24.650 105.238 19.648 1.00 30.22 98 LEU F C 1
ATOM 9503 O O . LEU F 1 98 ? 23.637 104.860 20.249 1.00 30.53 98 LEU F O 1
ATOM 9508 N N . ILE F 1 99 ? 24.671 105.437 18.333 1.00 29.51 99 ILE F N 1
ATOM 9509 C CA . ILE F 1 99 ? 23.484 105.189 17.537 1.00 29.91 99 ILE F CA 1
ATOM 9510 C C . ILE F 1 99 ? 23.079 103.721 17.699 1.00 31.46 99 ILE F C 1
ATOM 9511 O O . ILE F 1 99 ? 21.890 103.400 17.802 1.00 31.55 99 ILE F O 1
ATOM 9516 N N . ASP F 1 100 ? 24.063 102.828 17.739 1.00 33.24 100 ASP F N 1
ATOM 9517 C CA . ASP F 1 100 ? 23.763 101.414 17.912 1.00 35.02 100 ASP F CA 1
ATOM 9518 C C . ASP F 1 100 ? 23.180 101.169 19.302 1.00 35.51 100 ASP F C 1
ATOM 9519 O O . ASP F 1 100 ? 22.245 100.382 19.461 1.00 35.62 100 ASP F O 1
ATOM 9524 N N . GLU F 1 101 ? 23.723 101.848 20.308 1.00 34.57 101 GLU F N 1
ATOM 9525 C CA . GLU F 1 101 ? 23.227 101.664 21.664 1.00 35.98 101 GLU F CA 1
ATOM 9526 C C . GLU F 1 101 ? 21.794 102.156 21.782 1.00 35.65 101 GLU F C 1
ATOM 9527 O O . GLU F 1 101 ? 20.978 101.543 22.471 1.00 35.31 101 GLU F O 1
ATOM 9533 N N . ILE F 1 102 ? 21.490 103.271 21.121 1.00 34.52 102 ILE F N 1
ATOM 9534 C CA . ILE F 1 102 ? 20.144 103.825 21.162 1.00 33.62 102 ILE F CA 1
ATOM 9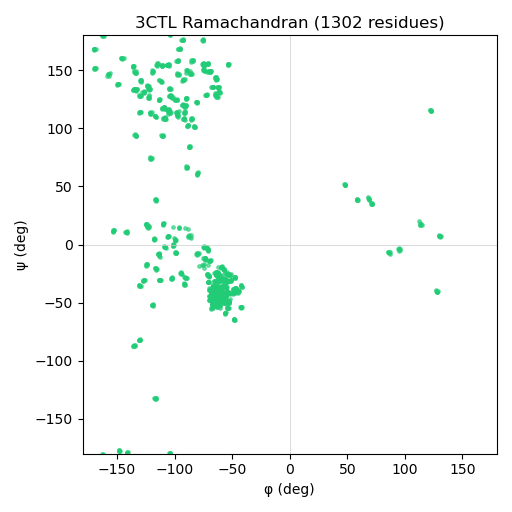535 C C . ILE F 1 102 ? 19.163 102.829 20.533 1.00 34.55 102 ILE F C 1
ATOM 9536 O O . ILE F 1 102 ? 18.079 102.586 21.071 1.00 32.23 102 ILE F O 1
ATOM 9541 N N . ARG F 1 103 ? 19.554 102.247 19.400 1.00 35.04 103 ARG F N 1
ATOM 9542 C CA . ARG F 1 103 ? 18.721 101.259 18.723 1.00 35.85 103 ARG F CA 1
ATOM 9543 C C . ARG F 1 103 ? 18.527 100.016 19.594 1.00 36.72 103 ARG F C 1
ATOM 9544 O O . ARG F 1 103 ? 17.435 99.452 19.641 1.00 36.43 103 ARG F O 1
ATOM 9552 N N . ARG F 1 104 ? 19.581 99.569 20.271 1.00 38.04 104 ARG F N 1
ATOM 9553 C CA . ARG F 1 104 ? 19.450 98.391 21.120 1.00 39.44 104 ARG F CA 1
ATOM 9554 C C . ARG F 1 104 ? 18.384 98.636 22.183 1.00 39.33 104 ARG F C 1
ATOM 9555 O O . ARG F 1 104 ? 17.692 97.709 22.599 1.00 39.92 104 ARG F O 1
ATOM 9563 N N . HIS F 1 105 ? 18.243 99.885 22.614 1.00 38.89 105 HIS F N 1
ATOM 9564 C CA . HIS F 1 105 ? 17.247 100.205 23.628 1.00 39.23 105 HIS F CA 1
ATOM 9565 C C . HIS F 1 105 ? 15.902 100.529 23.007 1.00 37.82 105 HIS F C 1
ATOM 9566 O O . HIS F 1 105 ? 15.018 101.065 23.668 1.00 38.42 105 HIS F O 1
ATOM 9573 N N . ASP F 1 106 ? 15.761 100.208 21.729 1.00 38.98 106 ASP F N 1
ATOM 9574 C CA . ASP F 1 106 ? 14.517 100.434 20.998 1.00 40.64 106 ASP F CA 1
ATOM 9575 C C . ASP F 1 106 ? 14.042 101.880 20.953 1.00 39.39 106 ASP F C 1
ATOM 9576 O O . ASP F 1 106 ? 12.843 102.149 21.035 1.00 37.99 106 ASP F O 1
ATOM 9581 N N . MET F 1 107 ? 14.983 102.804 20.814 1.00 37.74 107 MET F N 1
ATOM 9582 C CA . MET F 1 107 ? 14.651 104.214 20.747 1.00 34.97 107 MET F CA 1
ATOM 9583 C C . MET F 1 107 ? 15.012 104.730 19.362 1.00 34.38 107 MET F C 1
ATOM 9584 O O . MET F 1 107 ? 15.854 104.150 18.680 1.00 33.04 107 MET F O 1
ATOM 9589 N N . LYS F 1 108 ? 14.360 105.808 18.941 1.00 34.14 108 LYS F N 1
ATOM 9590 C CA . LYS F 1 108 ? 14.644 106.391 17.642 1.00 35.08 108 LYS F CA 1
ATOM 9591 C C . LYS F 1 108 ? 15.822 107.354 17.758 1.00 34.55 108 LYS F C 1
ATOM 9592 O O . LYS F 1 108 ? 16.135 107.852 18.844 1.00 32.97 108 LYS F O 1
ATOM 9598 N N . VAL F 1 109 ? 16.468 107.617 16.629 1.00 33.08 109 VAL F N 1
ATOM 9599 C CA . VAL F 1 109 ? 17.630 108.488 16.599 1.00 31.16 109 VAL F CA 1
ATOM 9600 C C . VAL F 1 109 ? 17.379 109.887 16.067 1.00 30.49 109 VAL F C 1
ATOM 9601 O O . VAL F 1 109 ? 16.842 110.067 14.975 1.00 29.44 109 VAL F O 1
ATOM 9605 N N . GLY F 1 110 ? 17.794 110.876 16.854 1.00 29.75 110 GLY F N 1
ATOM 9606 C CA . GLY F 1 110 ? 17.666 112.264 16.453 1.00 26.44 110 GLY F CA 1
ATOM 9607 C C . GLY F 1 110 ? 19.048 112.900 16.383 1.00 25.51 110 GLY F C 1
ATOM 9608 O O . GLY F 1 110 ? 19.966 112.519 17.123 1.00 23.94 110 GLY F O 1
ATOM 9609 N N . LEU F 1 111 ? 19.206 113.859 15.479 1.00 24.10 111 LEU F N 1
ATOM 9610 C CA . LEU F 1 111 ? 20.465 114.576 15.314 1.00 24.36 111 LEU F CA 1
ATOM 9611 C C . LEU F 1 111 ? 20.135 116.069 15.336 1.00 26.05 111 LEU F C 1
ATOM 9612 O O . LEU F 1 111 ? 19.252 116.528 14.604 1.00 28.47 111 LEU F O 1
ATOM 9617 N N . ILE F 1 112 ? 20.831 116.832 16.174 1.00 26.12 112 ILE F N 1
ATOM 9618 C CA . ILE F 1 112 ? 20.564 118.267 16.274 1.00 25.88 112 ILE F CA 1
ATOM 9619 C C . ILE F 1 112 ? 21.840 119.087 16.082 1.00 24.46 112 ILE F C 1
ATOM 9620 O O . ILE F 1 112 ? 22.854 118.807 16.698 1.00 27.07 112 ILE F O 1
ATOM 9625 N N . LEU F 1 113 ? 21.779 120.098 15.224 1.00 24.48 113 LEU F N 1
ATOM 9626 C CA . LEU F 1 113 ? 22.940 120.934 14.909 1.00 25.34 113 LEU F CA 1
ATOM 9627 C C . LEU F 1 113 ? 22.956 122.321 15.543 1.00 26.05 113 LEU F C 1
ATOM 9628 O O . LEU F 1 113 ? 21.952 123.039 15.534 1.00 25.55 113 LEU F O 1
ATOM 9633 N N . ASN F 1 114 ? 24.106 122.698 16.095 1.00 25.83 114 ASN F N 1
ATOM 9634 C CA . ASN F 1 114 ? 24.251 124.033 16.664 1.00 24.34 114 ASN F CA 1
ATOM 9635 C C . ASN F 1 114 ? 24.302 124.941 15.440 1.00 24.45 114 ASN F C 1
ATOM 9636 O O . ASN F 1 114 ? 24.688 124.504 14.342 1.00 24.44 114 ASN F O 1
ATOM 9641 N N . PRO F 1 115 ? 23.928 126.211 15.606 1.00 22.40 115 PRO F N 1
ATOM 9642 C CA . PRO F 1 115 ? 23.945 127.149 14.488 1.00 23.10 115 PRO F CA 1
ATOM 9643 C C . PRO F 1 115 ? 25.227 127.146 13.666 1.00 25.15 115 PRO F C 1
ATOM 9644 O O . PRO F 1 115 ? 25.183 127.210 12.442 1.00 27.05 115 PRO F O 1
ATOM 9648 N N . GLU F 1 116 ? 26.376 127.051 14.319 1.00 27.31 116 GLU F N 1
ATOM 9649 C CA . GLU F 1 116 ? 27.623 127.086 13.568 1.00 28.03 116 GLU F CA 1
ATOM 9650 C C . GLU F 1 116 ? 28.160 125.747 13.044 1.00 27.64 116 GLU F C 1
ATOM 9651 O O . GLU F 1 116 ? 29.251 125.682 12.473 1.00 28.37 116 GLU F O 1
ATOM 9657 N N . THR F 1 117 ? 27.380 124.686 13.200 1.00 25.73 117 THR F N 1
ATOM 9658 C CA . THR F 1 117 ? 27.793 123.370 12.718 1.00 25.94 117 THR F CA 1
ATOM 9659 C C . THR F 1 117 ? 27.155 123.080 11.358 1.00 25.63 117 THR F C 1
ATOM 9660 O O . THR F 1 117 ? 25.937 123.144 11.219 1.00 26.32 117 THR F O 1
ATOM 9664 N N . PRO F 1 118 ? 27.970 122.748 10.343 1.00 24.57 118 PRO F N 1
ATOM 9665 C CA . PRO F 1 118 ? 27.479 122.447 8.992 1.00 25.64 118 PRO F CA 1
ATOM 9666 C C . PRO F 1 118 ? 26.827 121.058 8.905 1.00 26.06 118 PRO F C 1
ATOM 9667 O O . PRO F 1 118 ? 27.158 120.159 9.680 1.00 23.21 118 PRO F O 1
ATOM 9671 N N . VAL F 1 119 ? 25.912 120.873 7.958 1.00 27.19 119 VAL F N 1
ATOM 9672 C CA . VAL F 1 119 ? 25.249 119.582 7.836 1.00 29.58 119 VAL F CA 1
ATOM 9673 C C . VAL F 1 119 ? 26.208 118.427 7.515 1.00 30.14 119 VAL F C 1
ATOM 9674 O O . VAL F 1 119 ? 25.973 117.303 7.956 1.00 29.73 119 VAL F O 1
ATOM 9678 N N . GLU F 1 120 ? 27.291 118.691 6.781 1.00 31.70 120 GLU F N 1
ATOM 9679 C CA . GLU F 1 120 ? 28.236 117.622 6.435 1.00 32.76 120 GLU F CA 1
ATOM 9680 C C . GLU F 1 120 ? 28.782 116.942 7.662 1.00 31.55 120 GLU F C 1
ATOM 9681 O O . GLU F 1 120 ? 29.305 115.835 7.568 1.00 33.20 120 GLU F O 1
ATOM 9687 N N . ALA F 1 121 ? 28.711 117.614 8.802 1.00 30.07 121 ALA F N 1
ATOM 9688 C CA . ALA F 1 121 ? 29.220 117.025 10.032 1.00 29.88 121 ALA F CA 1
ATOM 9689 C C . ALA F 1 121 ? 28.619 115.640 10.203 1.00 28.87 121 ALA F C 1
ATOM 9690 O O . ALA F 1 121 ? 29.249 114.743 10.758 1.00 29.40 121 ALA F O 1
ATOM 9692 N N . MET F 1 122 ? 27.399 115.472 9.705 1.00 27.73 122 MET F N 1
ATOM 9693 C CA . MET F 1 122 ? 26.695 114.199 9.816 1.00 28.80 122 MET F CA 1
ATOM 9694 C C . MET F 1 122 ? 26.761 113.328 8.565 1.00 28.10 122 MET F C 1
ATOM 9695 O O . MET F 1 122 ? 26.156 112.259 8.544 1.00 31.43 122 MET F O 1
ATOM 9700 N N . LYS F 1 123 ? 27.502 113.750 7.543 1.00 27.79 123 LYS F N 1
ATOM 9701 C CA . LYS F 1 123 ? 27.524 113.008 6.287 1.00 28.40 123 LYS F CA 1
ATOM 9702 C C . LYS F 1 123 ? 27.681 111.497 6.347 1.00 29.24 123 LYS F C 1
ATOM 9703 O O . LYS F 1 123 ? 27.017 110.793 5.594 1.00 30.36 123 LYS F O 1
ATOM 9709 N N . TYR F 1 124 ? 28.525 110.983 7.238 1.00 28.79 124 TYR F N 1
ATOM 9710 C CA . TYR F 1 124 ? 28.699 109.541 7.314 1.00 27.88 124 TYR F CA 1
ATOM 9711 C C . TYR F 1 124 ? 27.625 108.778 8.084 1.00 28.85 124 TYR F C 1
ATOM 9712 O O . TYR F 1 124 ? 27.619 107.551 8.071 1.00 31.46 124 TYR F O 1
ATOM 9721 N N . TYR F 1 125 ? 26.713 109.475 8.751 1.00 27.78 125 TYR F N 1
ATOM 9722 C CA . TYR F 1 125 ? 25.680 108.768 9.502 1.00 27.43 125 TYR F CA 1
ATOM 9723 C C . TYR F 1 125 ? 24.305 109.432 9.442 1.00 27.01 125 TYR F C 1
ATOM 9724 O O . TYR F 1 125 ? 23.389 109.053 10.162 1.00 23.96 125 TYR F O 1
ATOM 9733 N N . ILE F 1 126 ? 24.166 110.413 8.563 1.00 27.74 126 ILE F N 1
ATOM 9734 C CA . ILE F 1 126 ? 22.906 111.129 8.425 1.00 30.21 126 ILE F CA 1
ATOM 9735 C C . ILE F 1 126 ? 21.754 110.180 8.076 1.00 31.57 126 ILE F C 1
ATOM 9736 O O . ILE F 1 126 ? 20.598 110.410 8.460 1.00 30.25 126 ILE F O 1
ATOM 9741 N N . HIS F 1 127 ? 22.086 109.108 7.364 1.00 31.65 127 HIS F N 1
ATOM 9742 C CA . HIS F 1 127 ? 21.100 108.125 6.939 1.00 33.97 127 HIS F CA 1
ATOM 9743 C C . HIS F 1 127 ? 20.600 107.223 8.066 1.00 34.07 127 HIS F C 1
ATOM 9744 O O . HIS F 1 127 ? 19.741 106.374 7.849 1.00 35.51 127 HIS F O 1
ATOM 9751 N N . LYS F 1 128 ? 21.135 107.397 9.266 1.00 34.72 128 LYS F N 1
ATOM 9752 C CA . LYS F 1 128 ? 20.712 106.579 10.394 1.00 34.61 128 LYS F CA 1
ATOM 9753 C C . LYS F 1 128 ? 19.751 107.338 11.301 1.00 33.72 128 LYS F C 1
ATOM 9754 O O . LYS F 1 128 ? 19.274 106.800 12.302 1.00 33.95 128 LYS F O 1
ATOM 9760 N N . ALA F 1 129 ? 19.452 108.580 10.932 1.00 31.07 129 ALA F N 1
ATOM 9761 C CA . ALA F 1 129 ? 18.570 109.423 11.728 1.00 31.12 129 ALA F CA 1
ATOM 9762 C C . ALA F 1 129 ? 17.101 109.399 11.328 1.00 31.30 129 ALA F C 1
ATOM 9763 O O . ALA F 1 129 ? 16.770 109.382 10.143 1.00 31.79 129 ALA F O 1
ATOM 9765 N N . ASP F 1 130 ? 16.228 109.414 12.328 1.00 30.68 130 ASP F N 1
ATOM 9766 C CA . ASP F 1 130 ? 14.797 109.448 12.091 1.00 31.69 130 ASP F CA 1
ATOM 9767 C C . ASP F 1 130 ? 14.357 110.903 12.001 1.00 32.56 130 ASP F C 1
ATOM 9768 O O . ASP F 1 130 ? 13.384 111.235 11.321 1.00 32.84 130 ASP F O 1
ATOM 9773 N N . LYS F 1 131 ? 15.084 111.772 12.694 1.00 31.64 131 LYS F N 1
ATOM 9774 C CA . LYS F 1 131 ? 14.766 113.190 12.702 1.00 32.10 131 LYS F CA 1
ATOM 9775 C C . LYS F 1 131 ? 16.035 114.019 12.863 1.00 32.43 131 LYS F C 1
ATOM 9776 O O . LYS F 1 131 ? 16.928 113.672 13.641 1.00 32.94 131 LYS F O 1
ATOM 9782 N N . ILE F 1 132 ? 16.122 115.101 12.099 1.00 31.31 132 ILE F N 1
ATOM 9783 C CA . ILE F 1 132 ? 17.269 115.990 12.158 1.00 29.45 132 ILE F CA 1
ATOM 9784 C C . ILE F 1 132 ? 16.755 117.385 12.497 1.00 30.38 132 ILE F C 1
ATOM 9785 O O . ILE F 1 132 ? 15.865 117.918 11.823 1.00 30.01 132 ILE F O 1
ATOM 9790 N N . THR F 1 133 ? 17.320 117.965 13.551 1.00 29.17 133 THR F N 1
ATOM 9791 C CA . THR F 1 133 ? 16.904 119.273 14.024 1.00 28.28 133 THR F CA 1
ATOM 9792 C C . THR F 1 133 ? 17.919 120.390 13.825 1.00 28.01 133 THR F C 1
ATOM 9793 O O . THR F 1 133 ? 19.126 120.208 14.013 1.00 27.52 133 THR F O 1
ATOM 9797 N N . VAL F 1 134 ? 17.408 121.555 13.448 1.00 28.62 134 VAL F N 1
ATOM 9798 C CA . VAL F 1 134 ? 18.236 122.729 13.220 1.00 28.67 134 VAL F CA 1
ATOM 9799 C C . VAL F 1 134 ? 17.990 123.773 14.304 1.00 30.05 134 VAL F C 1
ATOM 9800 O O . VAL F 1 134 ? 16.868 124.269 14.450 1.00 29.75 134 VAL F O 1
ATOM 9804 N N . MET F 1 135 ? 19.035 124.087 15.071 1.00 29.00 135 MET F N 1
ATOM 9805 C CA . MET F 1 135 ? 18.937 125.108 16.107 1.00 27.41 135 MET F CA 1
ATOM 9806 C C . MET F 1 135 ? 18.892 126.413 15.333 1.00 26.84 135 MET F C 1
ATOM 9807 O O . MET F 1 135 ? 19.741 126.655 14.470 1.00 24.26 135 MET F O 1
ATOM 9812 N N . THR F 1 136 ? 17.907 127.253 15.628 1.00 28.22 136 THR F N 1
ATOM 9813 C CA . THR F 1 136 ? 17.788 128.539 14.947 1.00 28.69 136 THR F CA 1
ATOM 9814 C C . THR F 1 136 ? 18.126 129.619 15.959 1.00 29.03 136 THR F C 1
ATOM 9815 O O . THR F 1 136 ? 17.832 130.802 15.775 1.00 29.34 136 THR F O 1
ATOM 9819 N N . VAL F 1 137 ? 18.783 129.180 17.024 1.00 28.74 137 VAL F N 1
ATOM 9820 C CA . VAL F 1 137 ? 19.193 130.044 18.113 1.00 26.61 137 VAL F CA 1
ATOM 9821 C C . VAL F 1 137 ? 20.355 129.316 18.794 1.00 26.75 137 VAL F C 1
ATOM 9822 O O . VAL F 1 137 ? 20.364 128.089 18.822 1.00 26.35 137 VAL F O 1
ATOM 9826 N N . ASP F 1 138 ? 21.351 130.037 19.303 1.00 27.72 138 ASP F N 1
ATOM 9827 C CA . ASP F 1 138 ? 22.456 129.357 19.996 1.00 27.59 138 ASP F CA 1
ATOM 9828 C C . ASP F 1 138 ? 21.796 128.704 21.210 1.00 28.26 138 ASP F C 1
ATOM 9829 O O . ASP F 1 138 ? 21.066 129.350 21.962 1.00 28.87 138 ASP F O 1
ATOM 9834 N N . PRO F 1 139 ? 22.041 127.405 21.408 1.00 29.59 139 PRO F N 1
ATOM 9835 C CA . PRO F 1 139 ? 21.484 126.599 22.494 1.00 29.99 139 PRO F CA 1
ATOM 9836 C C . PRO F 1 139 ? 21.648 127.086 23.927 1.00 32.41 139 PRO F C 1
ATOM 9837 O O . PRO F 1 139 ? 22.570 127.834 24.249 1.00 30.53 139 PRO F O 1
ATOM 9841 N N . GLY F 1 140 ? 20.725 126.650 24.779 1.00 34.37 140 GLY F N 1
ATOM 9842 C CA . GLY F 1 140 ? 20.791 127.010 26.179 1.00 41.10 140 GLY F CA 1
ATOM 9843 C C . GLY F 1 140 ? 19.556 127.615 26.821 1.00 44.22 140 GLY F C 1
ATOM 9844 O O . GLY F 1 140 ? 19.214 127.279 27.959 1.00 45.44 140 GLY F O 1
ATOM 9845 N N . PHE F 1 141 ? 18.868 128.498 26.107 1.00 46.89 141 PHE F N 1
ATOM 9846 C CA . PHE F 1 141 ? 17.709 129.156 26.691 1.00 47.58 141 PHE F CA 1
ATOM 9847 C C . PHE F 1 141 ? 16.523 129.368 25.763 1.00 49.07 141 PHE F C 1
ATOM 9848 O O . PHE F 1 141 ? 16.538 128.991 24.587 1.00 48.67 141 PHE F O 1
ATOM 9856 N N . ALA F 1 142 ? 15.490 129.979 26.336 1.00 50.90 142 ALA F N 1
ATOM 9857 C CA . ALA F 1 142 ? 14.266 130.317 25.625 1.00 51.05 142 ALA F CA 1
ATOM 9858 C C . ALA F 1 142 ? 14.333 131.827 25.402 1.00 50.51 142 ALA F C 1
ATOM 9859 O O . ALA F 1 142 ? 15.019 132.531 26.143 1.00 49.45 142 ALA F O 1
ATOM 9861 N N . GLY F 1 143 ? 13.642 132.314 24.375 1.00 50.55 143 GLY F N 1
ATOM 9862 C CA . GLY F 1 143 ? 13.633 133.739 24.088 1.00 50.45 143 GLY F CA 1
ATOM 9863 C C . GLY F 1 143 ? 14.921 134.342 23.544 1.00 51.11 143 GLY F C 1
ATOM 9864 O O . GLY F 1 143 ? 15.261 135.486 23.862 1.00 51.66 143 GLY F O 1
ATOM 9865 N N . GLN F 1 144 ? 15.653 133.589 22.731 1.00 50.52 144 GLN F N 1
ATOM 9866 C CA . GLN F 1 144 ? 16.885 134.109 22.145 1.00 48.93 144 GLN F CA 1
ATOM 9867 C C . GLN F 1 144 ? 16.561 134.615 20.737 1.00 45.88 144 GLN F C 1
ATOM 9868 O O . GLN F 1 144 ? 15.559 134.213 20.141 1.00 46.83 144 GLN F O 1
ATOM 9874 N N . PRO F 1 145 ? 17.399 135.509 20.192 1.00 42.35 145 PRO F N 1
ATOM 9875 C CA . PRO F 1 145 ? 17.217 136.082 18.851 1.00 40.08 145 PRO F CA 1
ATOM 9876 C C . PRO F 1 145 ? 17.263 135.033 17.737 1.00 38.49 145 PRO F C 1
ATOM 9877 O O . PRO F 1 145 ? 18.175 134.212 17.689 1.00 39.39 145 PRO F O 1
ATOM 9881 N N . PHE F 1 146 ? 16.284 135.072 16.840 1.00 36.80 146 PHE F N 1
ATOM 9882 C CA . PHE F 1 146 ? 16.224 134.139 15.717 1.00 35.94 146 PHE F CA 1
ATOM 9883 C C . PHE F 1 146 ? 17.423 134.347 14.790 1.00 34.16 146 PHE F C 1
ATOM 9884 O O . PHE F 1 146 ? 17.862 135.467 14.591 1.00 34.86 146 PHE F O 1
ATOM 9892 N N . ILE F 1 147 ? 17.953 133.266 14.233 1.00 34.27 147 ILE F N 1
ATOM 9893 C CA . ILE F 1 147 ? 19.105 133.352 13.330 1.00 33.57 147 ILE F CA 1
ATOM 9894 C C . ILE F 1 147 ? 18.657 133.016 11.895 1.00 34.36 147 ILE F C 1
ATOM 9895 O O . ILE F 1 147 ? 18.634 131.851 11.488 1.00 35.47 147 ILE F O 1
ATOM 9900 N N . PRO F 1 148 ? 18.312 134.046 11.108 1.00 33.62 148 PRO F N 1
ATOM 9901 C CA . PRO F 1 148 ? 17.852 133.911 9.723 1.00 32.88 148 PRO F CA 1
ATOM 9902 C C . PRO F 1 148 ? 18.756 133.021 8.883 1.00 32.84 148 PRO F C 1
ATOM 9903 O O . PRO F 1 148 ? 18.277 132.250 8.046 1.00 33.80 148 PRO F O 1
ATOM 9907 N N . GLU F 1 149 ? 20.062 133.139 9.107 1.00 31.21 149 GLU F N 1
ATOM 9908 C CA . GLU F 1 149 ? 21.044 132.365 8.366 1.00 30.46 149 GLU F CA 1
ATOM 9909 C C . GLU F 1 149 ? 20.744 130.870 8.377 1.00 30.82 149 GLU F C 1
ATOM 9910 O O . GLU F 1 149 ? 21.127 130.151 7.458 1.00 30.76 149 GLU F O 1
ATOM 9916 N N . MET F 1 150 ? 20.056 130.401 9.411 1.00 30.03 150 MET F N 1
ATOM 9917 C CA . MET F 1 150 ? 19.728 128.989 9.509 1.00 29.38 150 MET F CA 1
ATOM 9918 C C . MET F 1 150 ? 18.711 128.520 8.460 1.00 31.20 150 MET F C 1
ATOM 9919 O O . MET F 1 150 ? 18.532 127.317 8.261 1.00 31.44 150 MET F O 1
ATOM 9924 N N . LEU F 1 151 ? 18.044 129.454 7.786 1.00 32.00 151 LEU F N 1
ATOM 9925 C CA . LEU F 1 151 ? 17.066 129.066 6.775 1.00 31.68 151 LEU F CA 1
ATOM 9926 C C . LEU F 1 151 ? 17.767 128.284 5.666 1.00 32.74 151 LEU F C 1
ATOM 9927 O O . LEU F 1 151 ? 17.216 127.303 5.151 1.00 33.05 151 LEU F O 1
ATOM 9932 N N . ASP F 1 152 ? 18.987 128.696 5.323 1.00 33.02 152 ASP F N 1
ATOM 9933 C CA . ASP F 1 152 ? 19.763 128.008 4.295 1.00 34.96 152 ASP F CA 1
ATOM 9934 C C . ASP F 1 152 ? 20.073 126.581 4.730 1.00 35.85 152 ASP F C 1
ATOM 9935 O O . ASP F 1 152 ? 20.081 125.654 3.908 1.00 36.20 152 ASP F O 1
ATOM 9940 N N . LYS F 1 153 ? 20.336 126.403 6.021 1.00 34.95 153 LYS F N 1
ATOM 9941 C CA . LYS F 1 153 ? 20.643 125.073 6.540 1.00 34.05 153 LYS F CA 1
ATOM 9942 C C . LYS F 1 153 ? 19.414 124.172 6.399 1.00 32.65 153 LYS F C 1
ATOM 9943 O O . LYS F 1 153 ? 19.537 123.013 6.008 1.00 31.67 153 LYS F O 1
ATOM 9949 N N . LEU F 1 154 ? 18.233 124.701 6.709 1.00 31.28 154 LEU F N 1
ATOM 9950 C CA . LEU F 1 154 ? 17.013 123.915 6.570 1.00 31.39 154 LEU F CA 1
ATOM 9951 C C . LEU F 1 154 ? 16.866 123.472 5.111 1.00 32.16 154 LEU F C 1
ATOM 9952 O O . LEU F 1 154 ? 16.635 122.298 4.829 1.00 33.42 154 LEU F O 1
ATOM 9957 N N . ALA F 1 155 ? 17.031 124.410 4.187 1.00 32.51 155 ALA F N 1
ATOM 9958 C CA . ALA F 1 155 ? 16.925 124.114 2.762 1.00 33.69 155 ALA F CA 1
ATOM 9959 C C . ALA F 1 155 ? 17.934 123.059 2.320 1.00 34.42 155 ALA F C 1
ATOM 9960 O O . ALA F 1 155 ? 17.594 122.128 1.588 1.00 35.84 155 ALA F O 1
ATOM 9962 N N . GLU F 1 156 ? 19.177 123.212 2.755 1.00 35.02 156 GLU F N 1
ATOM 9963 C CA . GLU F 1 156 ? 20.227 122.262 2.397 1.00 34.91 156 GLU F CA 1
ATOM 9964 C C . GLU F 1 156 ? 19.854 120.872 2.899 1.00 34.90 156 GLU F C 1
ATOM 9965 O O . GLU F 1 156 ? 20.089 119.860 2.233 1.00 34.03 156 GLU F O 1
ATOM 9971 N N . LEU F 1 157 ? 19.263 120.835 4.084 1.00 34.52 157 LEU F N 1
ATOM 9972 C CA . LEU F 1 157 ? 18.856 119.586 4.697 1.00 35.47 157 LEU F CA 1
ATOM 9973 C C . LEU F 1 157 ? 17.759 118.920 3.863 1.00 35.96 157 LEU F C 1
ATOM 9974 O O . LEU F 1 157 ? 17.744 117.701 3.703 1.00 36.46 157 LEU F O 1
ATOM 9979 N N . LYS F 1 158 ? 16.847 119.725 3.325 1.00 36.85 158 LYS F N 1
ATOM 9980 C CA . LYS F 1 158 ? 15.758 119.201 2.504 1.00 38.12 158 LYS F CA 1
ATOM 9981 C C . LYS F 1 158 ? 16.302 118.683 1.180 1.00 38.14 158 LYS F C 1
ATOM 9982 O O . LYS F 1 158 ? 15.929 117.608 0.711 1.00 38.55 158 LYS F O 1
ATOM 9988 N N . ALA F 1 159 ? 17.196 119.454 0.583 1.00 37.77 159 ALA F N 1
ATOM 9989 C CA . ALA F 1 159 ? 17.795 119.071 -0.681 1.00 38.97 159 ALA F CA 1
ATOM 9990 C C . ALA F 1 159 ? 18.577 117.775 -0.516 1.00 39.72 159 ALA F C 1
ATOM 9991 O O . ALA F 1 159 ? 18.473 116.862 -1.340 1.00 41.36 159 ALA F O 1
ATOM 9993 N N . TRP F 1 160 ? 19.354 117.699 0.559 1.00 40.10 160 TRP F N 1
ATOM 9994 C CA . TRP F 1 160 ? 20.163 116.518 0.854 1.00 38.96 160 TRP F CA 1
ATOM 9995 C C . TRP F 1 160 ? 19.260 115.294 0.954 1.00 39.70 160 TRP F C 1
ATOM 9996 O O . TRP F 1 160 ? 19.554 114.244 0.386 1.00 40.06 160 TRP F O 1
ATOM 10007 N N . ARG F 1 161 ? 18.152 115.435 1.671 1.00 39.96 161 ARG F N 1
ATOM 10008 C CA . ARG F 1 161 ? 17.223 114.329 1.848 1.00 41.06 161 ARG F CA 1
ATOM 10009 C C . ARG F 1 161 ? 16.682 113.814 0.507 1.00 42.47 161 ARG F C 1
ATOM 10010 O O . ARG F 1 161 ? 16.616 112.603 0.276 1.00 41.02 161 ARG F O 1
ATOM 10018 N N . GLU F 1 162 ? 16.301 114.731 -0.374 1.00 43.30 162 GLU F N 1
ATOM 10019 C CA . GLU F 1 162 ? 15.779 114.340 -1.673 1.00 45.56 162 GLU F CA 1
ATOM 10020 C C . GLU F 1 162 ? 16.866 113.688 -2.516 1.00 45.36 162 GLU F C 1
ATOM 10021 O O . GLU F 1 162 ? 16.707 112.568 -2.989 1.00 45.48 162 GLU F O 1
ATOM 10027 N N . ARG F 1 163 ? 17.978 114.389 -2.687 1.00 45.33 163 ARG F N 1
ATOM 10028 C CA . ARG F 1 163 ? 19.094 113.881 -3.472 1.00 46.33 163 ARG F CA 1
ATOM 10029 C C . ARG F 1 163 ? 19.605 112.508 -3.021 1.00 47.10 163 ARG F C 1
ATOM 10030 O O . ARG F 1 163 ? 20.067 111.710 -3.839 1.00 47.33 163 ARG F O 1
ATOM 10038 N N . GLU F 1 164 ? 19.516 112.227 -1.725 1.00 46.49 164 GLU F N 1
ATOM 10039 C CA . GLU F 1 164 ? 20.009 110.962 -1.191 1.00 45.32 164 GLU F CA 1
ATOM 10040 C C . GLU F 1 164 ? 18.915 109.926 -0.970 1.00 43.60 164 GLU F C 1
ATOM 10041 O O . GLU F 1 164 ? 19.199 108.780 -0.624 1.00 42.52 164 GLU F O 1
ATOM 10047 N N . GLY F 1 165 ? 17.667 110.333 -1.161 1.00 41.90 165 GLY F N 1
ATOM 10048 C CA . GLY F 1 165 ? 16.561 109.412 -0.973 1.00 40.82 165 GLY F CA 1
ATOM 10049 C C . GLY F 1 165 ? 16.364 108.989 0.470 1.00 40.06 165 GLY F C 1
ATOM 10050 O O . GLY F 1 165 ? 16.068 107.829 0.748 1.00 40.43 165 GLY F O 1
ATOM 10051 N N . LEU F 1 166 ? 16.515 109.936 1.391 1.00 39.22 166 LEU F N 1
ATOM 10052 C CA . LEU F 1 166 ? 16.357 109.657 2.807 1.00 36.70 166 LEU F CA 1
ATOM 10053 C C . LEU F 1 166 ? 14.960 110.021 3.272 1.00 36.53 166 LEU F C 1
ATOM 10054 O O . LEU F 1 166 ? 14.216 110.679 2.551 1.00 36.68 166 LEU F O 1
ATOM 10059 N N . GLU F 1 167 ? 14.608 109.600 4.482 1.00 37.37 167 GLU F N 1
ATOM 10060 C CA . GLU F 1 167 ? 13.271 109.841 5.004 1.00 37.66 167 GLU F CA 1
ATOM 10061 C C . GLU F 1 167 ? 13.187 110.558 6.340 1.00 35.77 167 GLU F C 1
ATOM 10062 O O . GLU F 1 167 ? 12.140 110.527 6.988 1.00 36.07 167 GLU F O 1
ATOM 10068 N N . TYR F 1 168 ? 14.261 111.213 6.759 1.00 33.18 168 TYR F N 1
ATOM 10069 C CA . TYR F 1 168 ? 14.225 111.901 8.041 1.00 32.28 168 TYR F CA 1
ATOM 10070 C C . TYR F 1 168 ? 13.327 113.128 8.052 1.00 32.24 168 TYR F C 1
ATOM 10071 O O . TYR F 1 168 ? 13.152 113.792 7.033 1.00 34.66 168 TYR F O 1
ATOM 10080 N N . GLU F 1 169 ? 12.736 113.407 9.208 1.00 32.60 169 GLU F N 1
ATOM 10081 C CA . GLU F 1 169 ? 11.899 114.584 9.373 1.00 33.57 169 GLU F CA 1
ATOM 10082 C C . GLU F 1 169 ? 12.833 115.742 9.728 1.00 34.27 169 GLU F C 1
ATOM 10083 O O . GLU F 1 169 ? 13.854 115.540 10.388 1.00 35.05 169 GLU F O 1
ATOM 10089 N N . ILE F 1 170 ? 12.490 116.946 9.289 1.00 33.02 170 ILE F N 1
ATOM 10090 C CA . ILE F 1 170 ? 13.303 118.121 9.567 1.00 33.51 170 ILE F CA 1
ATOM 10091 C C . ILE F 1 170 ? 12.615 118.972 10.631 1.00 33.31 170 ILE F C 1
ATOM 10092 O O . ILE F 1 170 ? 11.531 119.493 10.405 1.00 34.09 170 ILE F O 1
ATOM 10097 N N . GLU F 1 171 ? 13.267 119.111 11.782 1.00 33.77 171 GLU F N 1
ATOM 10098 C CA . GLU F 1 171 ? 12.735 119.854 12.924 1.00 32.79 171 GLU F CA 1
ATOM 10099 C C . GLU F 1 171 ? 13.439 121.191 13.110 1.00 33.05 171 GLU F C 1
ATOM 10100 O O . GLU F 1 171 ? 14.584 121.356 12.702 1.00 32.08 171 GLU F O 1
ATOM 10106 N N . VAL F 1 172 ? 12.745 122.146 13.727 1.00 34.76 172 VAL F N 1
ATOM 10107 C CA . VAL F 1 172 ? 13.297 123.476 13.979 1.00 34.74 172 VAL F CA 1
ATOM 10108 C C . VAL F 1 172 ? 13.236 123.749 15.472 1.00 35.89 172 VAL F C 1
ATOM 10109 O O . VAL F 1 172 ? 12.205 123.510 16.101 1.00 36.06 172 VAL F O 1
ATOM 10113 N N . ASP F 1 173 ? 14.335 124.250 16.034 1.00 38.09 173 ASP F N 1
ATOM 10114 C CA . ASP F 1 173 ? 14.403 124.546 17.464 1.00 40.22 173 ASP F CA 1
ATOM 10115 C C . ASP F 1 173 ? 14.927 125.945 17.753 1.00 42.16 173 ASP F C 1
ATOM 10116 O O . ASP F 1 173 ? 16.093 126.252 17.490 1.00 41.28 173 ASP F O 1
ATOM 10121 N N . GLY F 1 174 ? 14.067 126.791 18.309 1.00 45.21 174 GLY F N 1
ATOM 10122 C CA . GLY F 1 174 ? 14.479 128.146 18.633 1.00 47.81 174 GLY F CA 1
ATOM 10123 C C . GLY F 1 174 ? 13.629 129.205 17.959 1.00 51.09 174 GLY F C 1
ATOM 10124 O O . GLY F 1 174 ? 13.617 129.327 16.731 1.00 51.05 174 GLY F O 1
ATOM 10125 N N . SER F 1 175 ? 12.917 129.976 18.774 1.00 52.73 175 SER F N 1
ATOM 10126 C CA . SER F 1 175 ? 12.045 131.044 18.291 1.00 54.76 175 SER F CA 1
ATOM 10127 C C . SER F 1 175 ? 11.106 130.669 17.141 1.00 54.24 175 SER F C 1
ATOM 10128 O O . SER F 1 175 ? 11.065 131.355 16.118 1.00 53.44 175 SER F O 1
ATOM 10131 N N . CYS F 1 176 ? 10.366 129.575 17.310 1.00 54.23 176 CYS F N 1
ATOM 10132 C CA . CYS F 1 176 ? 9.383 129.163 16.313 1.00 54.26 176 CYS F CA 1
ATOM 10133 C C . CYS F 1 176 ? 8.132 129.904 16.731 1.00 53.23 176 CYS F C 1
ATOM 10134 O O . CYS F 1 176 ? 7.468 129.517 17.688 1.00 53.18 176 CYS F O 1
ATOM 10137 N N . ASN F 1 177 ? 7.822 130.982 16.029 1.00 52.99 177 ASN F N 1
ATOM 10138 C CA . ASN F 1 177 ? 6.654 131.772 16.365 1.00 53.30 177 ASN F CA 1
ATOM 10139 C C . ASN F 1 177 ? 6.039 132.411 15.129 1.00 54.09 177 ASN F C 1
ATOM 10140 O O . ASN F 1 177 ? 6.505 132.209 14.005 1.00 54.22 177 ASN F O 1
ATOM 10145 N N . GLN F 1 178 ? 4.989 133.188 15.348 1.00 54.96 178 GLN F N 1
ATOM 10146 C CA . GLN F 1 178 ? 4.289 133.857 14.265 1.00 55.81 178 GLN F CA 1
ATOM 10147 C C . GLN F 1 178 ? 5.221 134.554 13.282 1.00 53.80 178 GLN F C 1
ATOM 10148 O O . GLN F 1 178 ? 4.977 134.548 12.076 1.00 53.79 178 GLN F O 1
ATOM 10154 N N . ALA F 1 179 ? 6.290 135.149 13.793 1.00 51.61 179 ALA F N 1
ATOM 10155 C CA . ALA F 1 179 ? 7.227 135.864 12.939 1.00 49.49 179 ALA F CA 1
ATOM 10156 C C . ALA F 1 179 ? 8.118 134.965 12.078 1.00 48.46 179 ALA F C 1
ATOM 10157 O O . ALA F 1 179 ? 8.765 135.447 11.140 1.00 47.35 179 ALA F O 1
ATOM 10159 N N . THR F 1 180 ? 8.144 133.665 12.372 1.00 46.12 180 THR F N 1
ATOM 10160 C CA . THR F 1 180 ? 9.001 132.761 11.609 1.00 45.01 180 THR F CA 1
ATOM 10161 C C . THR F 1 180 ? 8.337 131.554 10.935 1.00 44.57 180 THR F C 1
ATOM 10162 O O . THR F 1 180 ? 8.926 130.948 10.044 1.00 43.32 180 THR F O 1
ATOM 10166 N N . TYR F 1 181 ? 7.124 131.203 11.352 1.00 44.98 181 TYR F N 1
ATOM 10167 C CA . TYR F 1 181 ? 6.421 130.054 10.779 1.00 45.30 181 TYR F CA 1
ATOM 10168 C C . TYR F 1 181 ? 6.534 129.952 9.256 1.00 46.16 181 TYR F C 1
ATOM 10169 O O . TYR F 1 181 ? 6.935 128.919 8.718 1.00 45.93 181 TYR F O 1
ATOM 10178 N N . GLU F 1 182 ? 6.171 131.029 8.570 1.00 46.83 182 GLU F N 1
ATOM 10179 C CA . GLU F 1 182 ? 6.196 131.068 7.113 1.00 47.63 182 GLU F CA 1
ATOM 10180 C C . GLU F 1 182 ? 7.561 130.742 6.516 1.00 46.89 182 GLU F C 1
ATOM 10181 O O . GLU F 1 182 ? 7.696 129.801 5.736 1.00 46.19 182 GLU F O 1
ATOM 10187 N N . LYS F 1 183 ? 8.572 131.521 6.884 1.00 47.19 183 LYS F N 1
ATOM 10188 C CA . LYS F 1 183 ? 9.919 131.314 6.362 1.00 46.58 183 LYS F CA 1
ATOM 10189 C C . LYS F 1 183 ? 10.412 129.891 6.622 1.00 45.02 183 LYS F C 1
ATOM 10190 O O . LYS F 1 183 ? 11.038 129.267 5.759 1.00 43.76 183 LYS F O 1
ATOM 10196 N N . LEU F 1 184 ? 10.128 129.385 7.816 1.00 42.49 184 LEU F N 1
ATOM 10197 C CA . LEU F 1 184 ? 10.559 128.047 8.192 1.00 42.46 184 LEU F CA 1
ATOM 10198 C C . LEU F 1 184 ? 9.928 126.969 7.319 1.00 42.86 184 LEU F C 1
ATOM 10199 O O . LEU F 1 184 ? 10.609 126.035 6.888 1.00 43.68 184 LEU F O 1
ATOM 10204 N N . MET F 1 185 ? 8.633 127.097 7.053 1.00 42.70 185 MET F N 1
ATOM 10205 C CA . MET F 1 185 ? 7.941 126.119 6.230 1.00 42.52 185 MET F CA 1
ATOM 10206 C C . MET F 1 185 ? 8.466 126.188 4.808 1.00 41.57 185 MET F C 1
ATOM 10207 O O . MET F 1 185 ? 8.691 125.160 4.168 1.00 41.79 185 MET F O 1
ATOM 10212 N N . ALA F 1 186 ? 8.677 127.405 4.321 1.00 40.25 186 ALA F N 1
ATOM 10213 C CA . ALA F 1 186 ? 9.185 127.599 2.972 1.00 39.21 186 ALA F CA 1
ATOM 10214 C C . ALA F 1 186 ? 10.574 126.984 2.839 1.00 39.81 186 ALA F C 1
ATOM 10215 O O . ALA F 1 186 ? 10.922 126.431 1.791 1.00 40.01 186 ALA F O 1
ATOM 10217 N N . ALA F 1 187 ? 11.365 127.089 3.907 1.00 39.53 187 ALA F N 1
ATOM 10218 C CA . ALA F 1 187 ? 12.722 126.551 3.918 1.00 38.91 187 ALA F CA 1
ATOM 10219 C C . ALA F 1 187 ? 12.745 125.018 3.928 1.00 38.68 187 ALA F C 1
ATOM 10220 O O . ALA F 1 187 ? 13.711 124.410 3.470 1.00 38.53 187 ALA F O 1
ATOM 10222 N N . GLY F 1 188 ? 11.697 124.391 4.458 1.00 37.81 188 GLY F N 1
ATOM 10223 C CA . GLY F 1 188 ? 11.652 122.938 4.459 1.00 37.69 188 GLY F CA 1
ATOM 10224 C C . GLY F 1 188 ? 11.339 122.220 5.762 1.00 38.37 188 GLY F C 1
ATOM 10225 O O . GLY F 1 188 ? 11.411 120.991 5.820 1.00 36.51 188 GLY F O 1
ATOM 10226 N N . ALA F 1 189 ? 10.977 122.970 6.797 1.00 38.40 189 ALA F N 1
ATOM 10227 C CA . ALA F 1 189 ? 10.668 122.388 8.095 1.00 38.08 189 ALA F CA 1
ATOM 10228 C C . ALA F 1 189 ? 9.450 121.457 8.078 1.00 38.82 189 ALA F C 1
ATOM 10229 O O . ALA F 1 189 ? 8.462 121.726 7.395 1.00 39.02 189 ALA F O 1
ATOM 10231 N N . ASP F 1 190 ? 9.532 120.371 8.849 1.00 37.94 190 ASP F N 1
ATOM 10232 C CA . ASP F 1 190 ? 8.449 119.401 8.967 1.00 36.51 190 ASP F CA 1
ATOM 10233 C C . ASP F 1 190 ? 7.893 119.441 10.381 1.00 36.15 190 ASP F C 1
ATOM 10234 O O . ASP F 1 190 ? 6.714 119.165 10.609 1.00 36.33 190 ASP F O 1
ATOM 10239 N N . VAL F 1 191 ? 8.756 119.771 11.335 1.00 34.73 191 VAL F N 1
ATOM 10240 C CA . VAL F 1 191 ? 8.352 119.818 12.728 1.00 34.33 191 VAL F CA 1
ATOM 10241 C C . VAL F 1 191 ? 8.758 121.125 13.385 1.00 35.67 191 VAL F C 1
ATOM 10242 O O . VAL F 1 191 ? 9.835 121.655 13.121 1.00 35.71 191 VAL F O 1
ATOM 10246 N N . PHE F 1 192 ? 7.877 121.634 14.240 1.00 36.68 192 PHE F N 1
ATOM 10247 C CA . PHE F 1 192 ? 8.109 122.874 14.967 1.00 37.47 192 PHE F CA 1
ATOM 10248 C C . PHE F 1 192 ? 8.236 122.571 16.455 1.00 37.59 192 PHE F C 1
ATOM 10249 O O . PHE F 1 192 ? 7.346 121.944 17.040 1.00 36.85 192 PHE F O 1
ATOM 10257 N N . ILE F 1 193 ? 9.344 122.988 17.061 1.00 36.48 193 ILE F N 1
ATOM 10258 C CA . ILE F 1 193 ? 9.494 122.818 18.497 1.00 36.40 193 ILE F CA 1
ATOM 10259 C C . ILE F 1 193 ? 8.940 124.147 18.987 1.00 35.82 193 ILE F C 1
ATOM 10260 O O . ILE F 1 193 ? 9.512 125.204 18.732 1.00 35.92 193 ILE F O 1
ATOM 10265 N N . VAL F 1 194 ? 7.805 124.092 19.663 1.00 36.14 194 VAL F N 1
ATOM 10266 C CA . VAL F 1 194 ? 7.169 125.304 20.129 1.00 37.84 194 VAL F CA 1
ATOM 10267 C C . VAL F 1 194 ? 7.373 125.549 21.620 1.00 38.51 194 VAL F C 1
ATOM 10268 O O . VAL F 1 194 ? 7.104 124.685 22.452 1.00 37.98 194 VAL F O 1
ATOM 10272 N N . GLY F 1 195 ? 7.853 126.744 21.946 1.00 41.06 195 GLY F N 1
ATOM 10273 C CA . GLY F 1 195 ? 8.109 127.089 23.331 1.00 43.59 195 GLY F CA 1
ATOM 10274 C C . GLY F 1 195 ? 7.266 128.224 23.881 1.00 45.75 195 GLY F C 1
ATOM 10275 O O . GLY F 1 195 ? 6.046 128.250 23.709 1.00 46.95 195 GLY F O 1
ATOM 10276 N N . THR F 1 196 ? 7.920 129.171 24.547 1.00 47.31 196 THR F N 1
ATOM 10277 C CA . THR F 1 196 ? 7.212 130.294 25.143 1.00 49.22 196 THR F CA 1
ATOM 10278 C C . THR F 1 196 ? 6.585 131.255 24.133 1.00 50.95 196 THR F C 1
ATOM 10279 O O . THR F 1 196 ? 5.393 131.555 24.220 1.00 52.15 196 THR F O 1
ATOM 10283 N N . SER F 1 197 ? 7.368 131.725 23.168 1.00 51.70 197 SER F N 1
ATOM 10284 C CA . SER F 1 197 ? 6.846 132.674 22.195 1.00 53.40 197 SER F CA 1
ATOM 10285 C C . SER F 1 197 ? 5.855 132.093 21.186 1.00 55.06 197 SER F C 1
ATOM 10286 O O . SER F 1 197 ? 5.007 132.816 20.655 1.00 55.13 197 SER F O 1
ATOM 10289 N N . GLY F 1 198 ? 5.946 130.794 20.926 1.00 56.35 198 GLY F N 1
ATOM 10290 C CA . GLY F 1 198 ? 5.045 130.191 19.962 1.00 56.83 198 GLY F CA 1
ATOM 10291 C C . GLY F 1 198 ? 3.797 129.553 20.534 1.00 57.53 198 GLY F C 1
ATOM 10292 O O . GLY F 1 198 ? 2.786 129.441 19.836 1.00 58.01 198 GLY F O 1
ATOM 10293 N N . LEU F 1 199 ? 3.851 129.139 21.796 1.00 58.04 199 LEU F N 1
ATOM 10294 C CA . LEU F 1 199 ? 2.704 128.487 22.412 1.00 59.64 199 LEU F CA 1
ATOM 10295 C C . LEU F 1 199 ? 2.276 129.029 23.772 1.00 61.01 199 LEU F C 1
ATOM 10296 O O . LEU F 1 199 ? 1.341 129.825 23.873 1.00 61.94 199 LEU F O 1
ATOM 10301 N N . PHE F 1 200 ? 2.970 128.580 24.810 1.00 61.87 200 PHE F N 1
ATOM 10302 C CA . PHE F 1 200 ? 2.676 128.942 26.194 1.00 63.12 200 PHE F CA 1
ATOM 10303 C C . PHE F 1 200 ? 2.328 130.394 26.530 1.00 64.33 200 PHE F C 1
ATOM 10304 O O . PHE F 1 200 ? 1.494 130.638 27.402 1.00 64.66 200 PHE F O 1
ATOM 10312 N N . ASN F 1 201 ? 2.947 131.353 25.849 1.00 65.53 201 ASN F N 1
ATOM 10313 C CA . ASN F 1 201 ? 2.675 132.768 26.107 1.00 67.72 201 ASN F CA 1
ATOM 10314 C C . ASN F 1 201 ? 1.277 133.244 25.708 1.00 68.84 201 ASN F C 1
ATOM 10315 O O . ASN F 1 201 ? 0.658 134.037 26.417 1.00 69.10 201 ASN F O 1
ATOM 10320 N N . HIS F 1 202 ? 0.789 132.757 24.571 1.00 69.72 202 HIS F N 1
ATOM 10321 C CA . HIS F 1 202 ? -0.516 133.144 24.042 1.00 70.77 202 HIS F CA 1
ATOM 10322 C C . HIS F 1 202 ? -1.692 133.131 25.017 1.00 72.04 202 HIS F C 1
ATOM 10323 O O . HIS F 1 202 ? -2.645 133.892 24.843 1.00 72.86 202 HIS F O 1
ATOM 10330 N N . ALA F 1 203 ? -1.635 132.283 26.037 1.00 72.58 203 ALA F N 1
ATOM 10331 C CA . ALA F 1 203 ? -2.720 132.216 27.010 1.00 73.52 203 ALA F CA 1
ATOM 10332 C C . ALA F 1 203 ? -2.331 131.380 28.221 1.00 74.46 203 ALA F C 1
ATOM 10333 O O . ALA F 1 203 ? -1.515 130.466 28.120 1.00 74.53 203 ALA F O 1
ATOM 10335 N N . GLU F 1 204 ? -2.920 131.697 29.367 1.00 75.50 204 GLU F N 1
ATOM 10336 C CA . GLU F 1 204 ? -2.632 130.970 30.593 1.00 76.64 204 GLU F CA 1
ATOM 10337 C C . GLU F 1 204 ? -3.232 129.566 30.520 1.00 76.82 204 GLU F C 1
ATOM 10338 O O . GLU F 1 204 ? -2.694 128.614 31.087 1.00 77.13 204 GLU F O 1
ATOM 10344 N N . ASN F 1 205 ? -4.354 129.445 29.822 1.00 76.72 205 ASN F N 1
ATOM 10345 C CA . ASN F 1 205 ? -5.010 128.158 29.651 1.00 76.45 205 ASN F CA 1
ATOM 10346 C C . ASN F 1 205 ? -4.401 127.570 28.373 1.00 76.32 205 ASN F C 1
ATOM 10347 O O . ASN F 1 205 ? -4.409 128.216 27.323 1.00 75.87 205 ASN F O 1
ATOM 10352 N N . ILE F 1 206 ? -3.870 126.351 28.459 1.00 75.69 206 ILE F N 1
ATOM 10353 C CA . ILE F 1 206 ? -3.221 125.729 27.309 1.00 74.61 206 ILE F CA 1
ATOM 10354 C C . ILE F 1 206 ? -4.107 125.425 26.094 1.00 74.89 206 ILE F C 1
ATOM 10355 O O . ILE F 1 206 ? -3.609 125.378 24.967 1.00 74.20 206 ILE F O 1
ATOM 10360 N N . ASP F 1 207 ? -5.407 125.226 26.309 1.00 75.63 207 ASP F N 1
ATOM 10361 C CA . ASP F 1 207 ? -6.327 124.949 25.199 1.00 76.04 207 ASP F CA 1
ATOM 10362 C C . ASP F 1 207 ? -6.346 126.174 24.295 1.00 74.62 207 ASP F C 1
ATOM 10363 O O . ASP F 1 207 ? -6.182 126.086 23.077 1.00 73.96 207 ASP F O 1
ATOM 10368 N N . GLU F 1 208 ? -6.570 127.318 24.928 1.00 73.15 208 GLU F N 1
ATOM 10369 C CA . GLU F 1 208 ? -6.623 128.598 24.247 1.00 72.63 208 GLU F CA 1
ATOM 10370 C C . GLU F 1 208 ? -5.307 128.868 23.521 1.00 71.15 208 GLU F C 1
ATOM 10371 O O . GLU F 1 208 ? -5.294 129.237 22.345 1.00 70.85 208 GLU F O 1
ATOM 10377 N N . ALA F 1 209 ? -4.201 128.676 24.230 1.00 70.00 209 ALA F N 1
ATOM 10378 C CA . ALA F 1 209 ? -2.877 128.896 23.663 1.00 68.86 209 ALA F CA 1
ATOM 10379 C C . ALA F 1 209 ? -2.678 128.065 22.399 1.00 68.18 209 ALA F C 1
ATOM 10380 O O . ALA F 1 209 ? -2.182 128.561 21.384 1.00 67.79 209 ALA F O 1
ATOM 10382 N N . TRP F 1 210 ? -3.071 126.798 22.466 1.00 66.89 210 TRP F N 1
ATOM 10383 C CA . TRP F 1 210 ? -2.925 125.900 21.330 1.00 65.97 210 TRP F CA 1
ATOM 10384 C C . TRP F 1 210 ? -3.755 126.371 20.139 1.00 65.60 210 TRP F C 1
ATOM 10385 O O . TRP F 1 210 ? -3.339 126.241 18.988 1.00 65.36 210 TRP F O 1
ATOM 10396 N N . ARG F 1 211 ? -4.917 126.945 20.428 1.00 65.09 211 ARG F N 1
ATOM 10397 C CA . ARG F 1 211 ? -5.809 127.443 19.387 1.00 64.88 211 ARG F CA 1
ATOM 10398 C C . ARG F 1 211 ? -5.141 128.614 18.666 1.00 62.89 211 ARG F C 1
ATOM 10399 O O . ARG F 1 211 ? -5.079 128.661 17.437 1.00 61.99 211 ARG F O 1
ATOM 10407 N N . ILE F 1 212 ? -4.642 129.560 19.450 1.00 61.22 212 ILE F N 1
ATOM 10408 C CA . ILE F 1 212 ? -3.984 130.735 18.911 1.00 59.80 212 ILE F CA 1
ATOM 10409 C C . ILE F 1 212 ? -2.805 130.337 18.037 1.00 60.32 212 ILE F C 1
ATOM 10410 O O . ILE F 1 212 ? -2.611 130.885 16.949 1.00 60.51 212 ILE F O 1
ATOM 10415 N N . MET F 1 213 ? -2.018 129.377 18.514 1.00 60.54 213 MET F N 1
ATOM 10416 C CA . MET F 1 213 ? -0.857 128.900 17.770 1.00 59.92 213 MET F CA 1
ATOM 10417 C C . MET F 1 213 ? -1.305 128.267 16.461 1.00 59.75 213 MET F C 1
ATOM 10418 O O . MET F 1 213 ? -0.820 128.630 15.389 1.00 59.98 213 MET F O 1
ATOM 10423 N N . THR F 1 214 ? -2.230 127.318 16.557 1.00 59.62 214 THR F N 1
ATOM 10424 C CA . THR F 1 214 ? -2.742 126.623 15.382 1.00 60.09 214 THR F CA 1
ATOM 10425 C C . THR F 1 214 ? -3.230 127.606 14.325 1.00 61.00 214 THR F C 1
ATOM 10426 O O . THR F 1 214 ? -2.987 127.420 13.130 1.00 61.27 214 THR F O 1
ATOM 10430 N N . ALA F 1 215 ? -3.916 128.653 14.774 1.00 61.20 215 ALA F N 1
ATOM 10431 C CA . ALA F 1 215 ? -4.439 129.670 13.872 1.00 61.73 215 ALA F CA 1
ATOM 10432 C C . ALA F 1 215 ? -3.309 130.408 13.166 1.00 61.89 215 ALA F C 1
ATOM 10433 O O . ALA F 1 215 ? -3.360 130.623 11.953 1.00 62.82 215 ALA F O 1
ATOM 10435 N N . GLN F 1 216 ? -2.290 130.799 13.926 1.00 62.01 216 GLN F N 1
ATOM 10436 C CA . GLN F 1 216 ? -1.152 131.516 13.362 1.00 62.03 216 GLN F CA 1
ATOM 10437 C C . GLN F 1 216 ? -0.379 130.651 12.371 1.00 61.68 216 GLN F C 1
ATOM 10438 O O . GLN F 1 216 ? 0.192 131.160 11.405 1.00 60.71 216 GLN F O 1
ATOM 10444 N N . ILE F 1 217 ? -0.362 129.345 12.612 1.00 61.88 217 ILE F N 1
ATOM 10445 C CA . ILE F 1 217 ? 0.331 128.428 11.722 1.00 63.65 217 ILE F CA 1
ATOM 10446 C C . ILE F 1 217 ? -0.382 128.412 10.366 1.00 65.25 217 ILE F C 1
ATOM 10447 O O . ILE F 1 217 ? 0.265 128.310 9.320 1.00 65.95 217 ILE F O 1
ATOM 10452 N N . LEU F 1 218 ? -1.713 128.519 10.388 1.00 66.31 218 LEU F N 1
ATOM 10453 C CA . LEU F 1 218 ? -2.505 128.519 9.157 1.00 67.15 218 LEU F CA 1
ATOM 10454 C C . LEU F 1 218 ? -1.930 129.405 8.060 1.00 67.36 218 LEU F C 1
ATOM 10455 O O . LEU F 1 218 ? -1.973 129.044 6.886 1.00 67.57 218 LEU F O 1
ATOM 10460 N N . ALA F 1 219 ? -1.402 130.567 8.428 1.00 67.23 219 ALA F N 1
ATOM 10461 C CA . ALA F 1 219 ? -0.793 131.439 7.434 1.00 67.50 219 ALA F CA 1
ATOM 10462 C C . ALA F 1 219 ? 0.631 130.921 7.174 1.00 67.97 219 ALA F C 1
ATOM 10463 O O . ALA F 1 219 ? 0.857 130.263 6.128 1.00 67.78 219 ALA F O 1
#

InterPro domains:
  IPR000056 Ribulose-phosphate 3-epimerase-like [PF00834] (2-196)
  IPR000056 Ribulose-phosphate 3-epimerase-like [PS01085] (29-43)
  IPR000056 Ribulose-phosphate 3-epimerase-like [PS01086] (132-154)
  IPR000056 Ribulose-phosphate 3-epimerase-like [PTHR11749] (1-205)
  IPR000056 Ribulose-phosphate 3-epimerase-like [cd00429] (2-213)
  IPR011060 Ribulose-phosphate binding barrel [SSF51366] (1-214)
  IPR013785 Aldolase-type TIM barrel [G3DSA:3.20.20.70] (1-231)
  IPR043677 D-allulose-6-phosphate 3-epimerase [MF_02226] (8-223)
  IPR043677 D-allulose-6-phosphate 3-epimerase [NF007266] (1-227)

CATH classification: 3.20.20.70

Organism: Escherichia coli (strain K12) (NCBI:txid83333)

B-factor: mean 39.56, std 11.15, range [14.35, 84.28]

Sequence (1314 aa):
MKISPSLMCMDLLKFKEQIEFIDSHADYFHIDIMDGHFVPNLTLSPFFVSQVKKLATKPLDCHLMVTRPQDYIAQLARAGADFITLHPETINGQAFRLIDEIRRHDMKVGLILNPETPVEAMKYYIHKADKITVMTVDPGFAGQPFIPEMLDKLAELKAWREREGLEYEIEVDGSCNQATYEKLMAAGADVFIVGTSGLFNHAENIDEAWRIMTAQILAMKISPSLMCMDLLKFKEQIEFIDSHADYFHIDIMDGHFVPNLTLSPFFVSQVKKLATKPLDCHLMVTRPQDYIAQLARAGADFITLHPETINGQAFRLIDEIRRHDMKVGLILNPETPVEAMKYYIHKADKITVMTVDPGFAGQPFIPEMLDKLAELKAWREREGLEYEIEVDGSCNQATYEKLMAAGADVFIVGTSGLFNHAENIDEAWRIMTAQILAMKISPSLMCMDLLKFKEQIEFIDSHADYFHIDIMDGHFVPNLTLSPFFVSQVKKLATKPLDCHLMVTRPQDYIAQLARAGADFITLHPETINGQAFRLIDEIRRHDMKVGLILNPETPVEAMKYYIHKADKITVMTVDPGFAGQPFIPEMLDKLAELKAWREREGLEYEIEVDGSCNQATYEKLMAAGADVFIVGTSGLFNHAENIDEAWRIMTAQILAMKISPSLMCMDLLKFKEQIEFIDSHADYFHIDIMDGHFVPNLTLSPFFVSQVKKLATKPLDCHLMVTRPQDYIAQLARAGADFITLHPETINGQAFRLIDEIRRHDMKVGLILNPETPVEAMKYYIHKADKITVMTVDPGFAGQPFIPEMLDKLAELKAWREREGLEYEIEVDGSCNQATYEKLMAAGADVFIVGTSGLFNHAENIDEAWRIMTAQILAMKISPSLMCMDLLKFKEQIEFIDSHADYFHIDIMDGHFVPNLTLSPFFVSQVKKLATKPLDCHLMVTRPQDYIAQLARAGADFITLHPETINGQAFRLIDEIRRHDMKVGLILNPETPVEAMKYYIHKADKITVMTVDPGFAGQPFIPEMLDKLAELKAWREREGLEYEIEVDGSCNQATYEKLMAAGADVFIVGTSGLFNHAENIDEAWRIMTAQILAMKISPSLMCMDLLKFKEQIEFIDSHADYFHIDIMDGHFVPNLTLSPFFVSQVKKLATKPLDCHLMVTRPQDYIAQLARAGADFITLHPETINGQAFRLIDEIRRHDMKVGLILNPETPVEAMKYYIHKADKITVMTVDPGFAGQPFIPEMLDKLAELKAWREREGLEYEIEVDGSCNQATYEKLMAAGADVFIVGTSGLFNHAENIDEAWRIMTAQILA